Protein 1W7J (pdb70)

CATH classification: 1.10.238.10 (+1 more: 1.10.238.10)

GO terms:
  GO:0005515 protein binding (F, IPI)
  GO:0060001 minus-end directed microfilament motor activity (F, IDA)
  GO:0000146 microfilament motor activity (F, IDA)
  GO:0031941 filamentous actin (C, IDA)

Secondary structure (DSSP, 8-state):
--GGG--TT-EEEEEETTTEEEEEEESS---TT-SEEEEE-SSSSEEEEEPPTTTT-PPPBPPPGGGTT-SSSTT-S--SHHHHHHHHHIIIIIH---EEEETTEEEEE--SS--S--SHHHHHHHTT--GGGS---HHHHHHHHHHHHHHHT--EEEEEE-STTSSHHHHHHHHHHHHHHHT--SSSS-HHHHHHHHHHHHHHHHEE--SS-TTEE-SEEEEEEEE-TTS-EEEEEEEEE---GGGGT---TT--SBHHHHHHHHTTTSGGGGGG----TTTSHHHHTTS----TT--HHHHHHHHHHHHHHTT--HHHHHHHHHHHHHHHHHHT---EEEETTEEEPPTT-HHHHHHHHHHT--HHHHHHHHSEEEEE-SS-EEEEE--HHHHHHHHHHHHHHHHHHHHHHHHHHHHHHH--SSPPSEEEEEEE-------SS--HHHHHHHHHHHHHHHHHHHHHHHHHHHHHHHTT--GGG------HHHHHHHHSTTSHHHHHHHHHTSTT--HHHHHHHHHHHHTTT-TTEE--TT-SSEEEEE-SS-EEEEE-TTHHHHHH----HHHHHHHHT-SS-SHHHHTT---HHHHHHHHHHHHHHHHHTSEEEEEEEE---TT--TT---HHHHHHHHHHTTHHHHHHHHHHS--EEEEHHHHHHHHGGGS-GGG--S-HHHHHHHHHHHH---GGGEEE-SSEEEE-TTHHHHHHHHHHHHHHHHHHHHHHHHHHHHHHHHHHHHH-/-HHHHHHHH--SSSSEEESTTHHHHHHHTT----HHHHHHHTT---HHHHTT-EEEHHHHHHHHHHH----HHHHHTT-TTSSSEEEHHHHHHHHHHSSSPPPHHHHHHHHTT---TTSEEEHHHHHHHT-

Sequence (883 aa):
AASELYTKYARVWIPDPEEVWKSAELLKDYKPGDKVLQLRLEEGKDLEYCLDPKTKELPPLRNPDILVGENDLTALSYLHEPAVLHNLKVRFIDSKLIYTYCGIVLVAINPYEQLPIYGEDIINAYSGQNMGDMDPHIFAVAEEAYKQMARDERNQSIIVSGESGAGKTVSAKYAMRYFATVSGSASEANVEEKVLASNPIMESIGNAKTTRNDNSSRFGKYIEIGFDKRYRIIGANMRTYLLEKSRVVFQAEEERNYHIFYQLCASAALPEFKTLRLGNANYFHYTKQGGSPVIDGIDDAKEMVNTRQACTLLGISDSYQMGIFRILAGILHLGNVEFASRDSDSCAIPPKHDPLTIFCDLMGVDYEEMAHWLCHRKLATATETYIKPISKLHAINARDALAKHIYANLFNWIVDHVNKALHSTVKQHSFIGVLDIYGFETFEINSFEQFCINYANEKLQQQFNMHVFKLEQEEYMKEQIPWTLIDFYDNQPCINLIEAKMGVLDLLDEECKMPKGSDDTWAQKLYNTHLNKCALFEKPRLSNKAFIIKHFADKVEYQCEGFLEKNKDTVYEEQIKVLKSSKKFKLLPELFQKTVGHQFRNSLHLLMETLNATTPHYVRCIKPNDFKFPFTFDEKRAVQQLRACGVLETIRISAAGFPSRWTYQEFFSRYRVLMKQKDVLSDRKQTCKNVLEKLILDKDKYQFGKTKIFFRAGQVAYLEKIRADKLRAACIRIQKTIRGWLMRKKYMRMRREFKEAFELFDRVGDGKILYSQCGDVMRALGQNPTNAEVLKVLGNPKSDELKSRRVDFETFLPMLQAVAKDYLEGFRVFDKEGNGKVMGAELRHVLTTLGEKMTEEEVETVLAGHEDSNGCINYEAFLKHIL

B-factor: mean 29.84, std 13.7, range [8.13, 72.84]

Foldseek 3Di:
DDLQQQAFQFKFWDQDVFQRTFIWTFNGRDDPPDQWTWIQGPPPGIDTGGQDPPPGDDGFTDFPPVQAQDQENQPTQGFADVRVLRNCLCNCQVPVHQWHDYPQAIEGEDQLDDDPQQDPVNLVVLAPDALVVDRGDLSVLLNVQLVCCVVVVFFEEAEEAFAWLQCLVVSLLSSLVSLCNRQHDPDPLRLSLLQNLVVLQQQQQAFWCDLQDRRTGQKKKKKKFFAAPVRHTQFIAMDIGRRPLLLQQDDAAPIFRRLNLQLLLLCCPPPLNVLLNHHHQCVFNSGPRRVHSDDVPDDSPVSNVSNVVSCVSLPQDPLNVSLLSLLSSLLRLLRVFAWAFPDQFWIFGDPPDPSLVSSCVSLQFDSVLLRVPLFKAWDDDPPGIDIGGGGRVVSNVLSSLVSSLLSVLSSVVVSVSSRVSRDGPDDGSYIYMYIRAHFQDADPAAAPSNVLRLLLLLLVLQLVQVLVLVVQLVVCVQFVHDSVLADTDDSVLLNCLDDNCLHLLNLLLVLLVDPPRDLQVSLVSNCVRPPVNRPQKDDDPPDSQWIWGQGQQGIHIHGSPCHSVQQASDHRPSSLVRSLVNDPSPVRVVSPPHTPSVVSVVVSVVVSVVNSSHHYRYYQGAHQDSNSDRSHHGNVRRSSSCSRNCNNVVSVRCQQGFSDKAFLVRQCVQQVLVDDPVLDDPPSLSSSVVSVCVVDVDPVAWDRTPGIITGHRPPVVVSVVVSVVSVVVVVVVVVVVVVVVVVVVVVVVVVD/DLQVQQVVQPPPPPQWHALLCLVVSLVVVPADDDPVLSCVLSVVDDPVRNPPDIDHPVVSVVVSVVRPPPVVVVVCVQVPVSPQKHALVVVLVCCQPPDPHDDSVVSCVLCPPQADPVRIGRVVVSVVVVD

Structure (mmCIF, N/CA/C/O backbone):
data_1W7J
#
_entry.id   1W7J
#
_cell.length_a   169.684
_cell.length_b   95.988
_cell.length_c   84.306
_cell.angle_alpha   90.00
_cell.angle_beta   96.11
_cell.angle_gamma   90.00
#
_symmetry.space_group_name_H-M   'C 1 2 1'
#
loop_
_entity.id
_entity.type
_entity.pdbx_description
1 polymer 'MYOSIN VA'
2 polymer 'MYOSIN LIGHT CHAIN 1'
3 non-polymer 'MAGNESIUM ION'
4 non-polymer "ADENOSINE-5'-DIPHOSPHATE"
5 non-polymer 'BERYLLIUM TRIFLUORIDE ION'
6 water water
#
loop_
_atom_site.group_PDB
_atom_site.id
_atom_site.type_symbol
_atom_site.label_atom_id
_atom_site.label_alt_id
_atom_site.label_comp_id
_atom_site.label_asym_id
_atom_site.label_entity_id
_atom_site.label_seq_id
_atom_site.pdbx_PDB_ins_code
_atom_site.Cartn_x
_atom_site.Cartn_y
_atom_site.Cartn_z
_atom_site.occupancy
_atom_site.B_iso_or_equiv
_atom_site.auth_seq_id
_atom_site.auth_comp_id
_atom_site.auth_asym_id
_atom_site.auth_atom_id
_atom_site.pdbx_PDB_model_num
ATOM 1 N N . ALA A 1 2 ? -9.758 -21.656 24.744 1.00 37.09 2 ALA A N 1
ATOM 2 C CA . ALA A 1 2 ? -9.400 -22.996 25.332 1.00 37.50 2 ALA A CA 1
ATOM 3 C C . ALA A 1 2 ? -10.444 -24.045 24.926 1.00 37.27 2 ALA A C 1
ATOM 4 O O . ALA A 1 2 ? -11.505 -24.134 25.549 1.00 37.62 2 ALA A O 1
ATOM 6 N N . ALA A 1 3 ? -10.137 -24.819 23.882 1.00 36.73 3 ALA A N 1
ATOM 7 C CA . ALA A 1 3 ? -11.103 -25.717 23.234 1.00 36.31 3 ALA A CA 1
ATOM 8 C C . ALA A 1 3 ? -10.799 -27.193 23.527 1.00 35.90 3 ALA A C 1
ATOM 9 O O . ALA A 1 3 ? -9.933 -27.792 22.885 1.00 35.46 3 ALA A O 1
ATOM 11 N N . SER A 1 4 ? -11.534 -27.758 24.487 1.00 35.33 4 SER A N 1
ATOM 12 C CA . SER A 1 4 ? -11.335 -29.127 24.982 1.00 35.19 4 SER A CA 1
ATOM 13 C C . SER A 1 4 ? -11.413 -30.223 23.920 1.00 34.73 4 SER A C 1
ATOM 14 O O . SER A 1 4 ? -10.845 -31.292 24.097 1.00 35.01 4 SER A O 1
ATOM 17 N N . GLU A 1 5 ? -12.120 -29.948 22.829 1.00 34.31 5 GLU A N 1
ATOM 18 C CA . GLU A 1 5 ? -12.327 -30.899 21.739 1.00 33.97 5 GLU A CA 1
ATOM 19 C C . GLU A 1 5 ? -11.023 -31.255 21.000 1.00 33.31 5 GLU A C 1
ATOM 20 O O . GLU A 1 5 ? -10.938 -32.290 20.343 1.00 32.65 5 GLU A O 1
ATOM 26 N N . LEU A 1 6 ? -10.011 -30.395 21.111 1.00 32.33 6 LEU A N 1
ATOM 27 C CA . LEU A 1 6 ? -8.712 -30.637 20.485 1.00 32.02 6 LEU A CA 1
ATOM 28 C C . LEU A 1 6 ? -7.847 -31.623 21.268 1.00 31.84 6 LEU A C 1
ATOM 29 O O . LEU A 1 6 ? -6.837 -32.101 20.759 1.00 31.82 6 LEU A O 1
ATOM 34 N N . TYR A 1 7 ? -8.227 -31.898 22.509 1.00 32.12 7 TYR A N 1
ATOM 35 C CA . TYR A 1 7 ? -7.446 -32.760 23.388 1.00 32.45 7 TYR A CA 1
ATOM 36 C C . TYR A 1 7 ? -7.911 -34.202 23.228 1.00 33.17 7 TYR A C 1
ATOM 37 O O . TYR A 1 7 ? -8.539 -34.780 24.111 1.00 32.72 7 TYR A O 1
ATOM 46 N N . THR A 1 8 ? -7.586 -34.755 22.069 1.00 34.20 8 THR A N 1
ATOM 47 C CA . THR A 1 8 ? -7.903 -36.131 21.726 1.00 35.11 8 THR A CA 1
ATOM 48 C C . THR A 1 8 ? -6.646 -36.974 21.841 1.00 35.79 8 THR A C 1
ATOM 49 O O . THR A 1 8 ? -5.549 -36.447 22.041 1.00 35.66 8 THR A O 1
ATOM 53 N N . LYS A 1 9 ? -6.819 -38.285 21.702 1.00 36.24 9 LYS A N 1
ATOM 54 C CA . LYS A 1 9 ? -5.730 -39.241 21.782 1.00 36.70 9 LYS A CA 1
ATOM 55 C C . LYS A 1 9 ? -4.696 -38.910 20.712 1.00 36.25 9 LYS A C 1
ATOM 56 O O . LYS A 1 9 ? -5.054 -38.556 19.600 1.00 36.29 9 LYS A O 1
ATOM 62 N N . TYR A 1 10 ? -3.419 -39.021 21.070 1.00 36.28 10 TYR A N 1
ATOM 63 C CA . TYR A 1 10 ? -2.280 -38.661 20.207 1.00 36.38 10 TYR A CA 1
ATOM 64 C C . TYR A 1 10 ? -1.938 -37.157 20.167 1.00 35.46 10 TYR A C 1
ATOM 65 O O . TYR A 1 10 ? -0.896 -36.782 19.617 1.00 35.33 10 TYR A O 1
ATOM 74 N N . ALA A 1 11 ? -2.797 -36.306 20.725 1.00 34.21 11 ALA A N 1
ATOM 75 C CA . ALA A 1 11 ? -2.535 -34.863 20.749 1.00 33.58 11 ALA A CA 1
ATOM 76 C C . ALA A 1 11 ? -1.352 -34.543 21.666 1.00 32.91 11 ALA A C 1
ATOM 77 O O . ALA A 1 11 ? -1.326 -34.961 22.815 1.00 32.70 11 ALA A O 1
ATOM 79 N N . ARG A 1 12 ? -0.392 -33.785 21.149 1.00 32.39 12 ARG A N 1
ATOM 80 C CA . ARG A 1 12 ? 0.784 -33.389 21.917 1.00 32.06 12 ARG A CA 1
ATOM 81 C C . ARG A 1 12 ? 0.543 -32.080 22.674 1.00 31.52 12 ARG A C 1
ATOM 82 O O . ARG A 1 12 ? 0.000 -31.112 22.106 1.00 31.14 12 ARG A O 1
ATOM 90 N N . VAL A 1 13 ? 0.926 -32.076 23.952 1.00 30.64 13 VAL A N 1
ATOM 91 C CA . VAL A 1 13 ? 0.882 -30.898 24.816 1.00 30.55 13 VAL A CA 1
ATOM 92 C C . VAL A 1 13 ? 2.262 -30.587 25.423 1.00 30.29 13 VAL A C 1
ATOM 93 O O . VAL A 1 13 ? 3.215 -31.374 25.290 1.00 30.39 13 VAL A O 1
ATOM 97 N N . TRP A 1 14 ? 2.340 -29.431 26.082 1.00 29.67 14 TRP A N 1
ATOM 98 C CA . TRP A 1 14 ? 3.480 -29.006 26.882 1.00 29.03 14 TRP A CA 1
ATOM 99 C C . TRP A 1 14 ? 3.029 -28.979 28.337 1.00 29.24 14 TRP A C 1
ATOM 100 O O . TRP A 1 14 ? 1.981 -28.415 28.653 1.00 29.16 14 TRP A O 1
ATOM 111 N N . ILE A 1 15 ? 3.813 -29.579 29.223 1.00 29.40 15 ILE A N 1
ATOM 112 C CA . ILE A 1 15 ? 3.557 -29.510 30.658 1.00 30.02 15 ILE A CA 1
ATOM 113 C C . ILE A 1 15 ? 4.809 -29.011 31.394 1.00 30.86 15 ILE A C 1
ATOM 114 O O . ILE A 1 15 ? 5.902 -29.072 30.850 1.00 30.91 15 ILE A O 1
ATOM 119 N N . PRO A 1 16 ? 4.662 -28.502 32.613 1.00 32.17 16 PRO A N 1
ATOM 120 C CA . PRO A 1 16 ? 5.815 -27.984 33.369 1.00 32.93 16 PRO A CA 1
ATOM 121 C C . PRO A 1 16 ? 6.967 -28.976 33.597 1.00 34.01 16 PRO A C 1
ATOM 122 O O . PRO A 1 16 ? 6.754 -30.190 33.678 1.00 34.08 16 PRO A O 1
ATOM 126 N N . ASP A 1 17 ? 8.182 -28.433 33.672 1.00 34.65 17 ASP A N 1
ATOM 127 C CA . ASP A 1 17 ? 9.409 -29.204 33.896 1.00 35.35 17 ASP A CA 1
ATOM 128 C C . ASP A 1 17 ? 10.457 -28.270 34.520 1.00 35.64 17 ASP A C 1
ATOM 129 O O . ASP A 1 17 ? 10.730 -27.217 33.961 1.00 35.52 17 ASP A O 1
ATOM 134 N N . PRO A 1 18 ? 11.013 -28.616 35.682 1.00 36.00 18 PRO A N 1
ATOM 135 C CA . PRO A 1 18 ? 11.995 -27.735 36.338 1.00 36.01 18 PRO A CA 1
ATOM 136 C C . PRO A 1 18 ? 13.211 -27.345 35.479 1.00 35.79 18 PRO A C 1
ATOM 137 O O . PRO A 1 18 ? 13.579 -26.172 35.465 1.00 36.18 18 PRO A O 1
ATOM 141 N N . GLU A 1 19 ? 13.806 -28.300 34.772 1.00 35.34 19 GLU A N 1
ATOM 142 C CA . GLU A 1 19 ? 15.098 -28.088 34.111 1.00 35.04 19 GLU A CA 1
ATOM 143 C C . GLU A 1 19 ? 15.000 -27.364 32.767 1.00 34.30 19 GLU A C 1
ATOM 144 O O . GLU A 1 19 ? 15.876 -26.566 32.428 1.00 34.32 19 GLU A O 1
ATOM 150 N N . GLU A 1 20 ? 13.939 -27.619 32.008 1.00 33.33 20 GLU A N 1
ATOM 151 C CA . GLU A 1 20 ? 13.780 -26.992 30.694 1.00 32.75 20 GLU A CA 1
ATOM 152 C C . GLU A 1 20 ? 12.510 -26.133 30.567 1.00 31.56 20 GLU A C 1
ATOM 153 O O . GLU A 1 20 ? 12.126 -25.753 29.460 1.00 31.16 20 GLU A O 1
ATOM 159 N N . VAL A 1 21 ? 11.918 -25.788 31.712 1.00 30.40 21 VAL A N 1
ATOM 160 C CA . VAL A 1 21 ? 10.670 -25.010 31.821 1.00 29.85 21 VAL A CA 1
ATOM 161 C C . VAL A 1 21 ? 9.418 -25.765 31.347 1.00 29.73 21 VAL A C 1
ATOM 162 O O . VAL A 1 21 ? 8.417 -25.817 32.072 1.00 29.69 21 VAL A O 1
ATOM 166 N N . TRP A 1 22 ? 9.458 -26.299 30.129 1.00 29.45 22 TRP A N 1
ATOM 167 C CA . TRP A 1 22 ? 8.384 -27.135 29.601 1.00 29.32 22 TRP A CA 1
ATOM 168 C C . TRP A 1 22 ? 8.969 -28.406 29.008 1.00 29.81 22 TRP A C 1
ATOM 169 O O . TRP A 1 22 ? 10.112 -28.418 28.553 1.00 29.28 22 TRP A O 1
ATOM 180 N N . LYS A 1 23 ? 8.174 -29.472 29.023 1.00 30.12 23 LYS A N 1
ATOM 181 C CA . LYS A 1 23 ? 8.531 -30.723 28.370 1.00 30.82 23 LYS A CA 1
ATOM 182 C C . LYS A 1 23 ? 7.320 -31.275 27.618 1.00 31.32 23 LYS A C 1
ATOM 183 O O . LYS A 1 23 ? 6.174 -31.011 27.983 1.00 30.94 23 LYS A O 1
ATOM 189 N N . SER A 1 24 ? 7.584 -32.029 26.561 1.00 32.23 24 SER A N 1
ATOM 190 C CA . SER A 1 24 ? 6.528 -32.525 25.689 1.00 33.56 24 SER A CA 1
ATOM 191 C C . SER A 1 24 ? 5.862 -33.760 26.292 1.00 34.47 24 SER A C 1
ATOM 192 O O . SER A 1 24 ? 6.508 -34.567 26.955 1.00 34.55 24 SER A O 1
ATOM 195 N N . ALA A 1 25 ? 4.559 -33.881 26.063 1.00 35.62 25 ALA A N 1
ATOM 196 C CA . ALA A 1 25 ? 3.778 -35.043 26.479 1.00 36.20 25 ALA A CA 1
ATOM 197 C C . ALA A 1 25 ? 2.703 -35.324 25.438 1.00 37.30 25 ALA A C 1
ATOM 198 O O . ALA A 1 25 ? 2.345 -34.447 24.652 1.00 37.02 25 ALA A O 1
ATOM 200 N N . GLU A 1 26 ? 2.188 -36.549 25.432 1.00 38.15 26 GLU A N 1
ATOM 201 C CA . GLU A 1 26 ? 1.232 -36.978 24.414 1.00 39.21 26 GLU A CA 1
ATOM 202 C C . GLU A 1 26 ? 0.055 -37.658 25.101 1.00 39.32 26 GLU A C 1
ATOM 203 O O . GLU A 1 26 ? 0.251 -38.462 25.998 1.00 38.86 26 GLU A O 1
ATOM 209 N N . LEU A 1 27 ? -1.165 -37.318 24.695 1.00 39.54 27 LEU A N 1
ATOM 210 C CA . LEU A 1 27 ? -2.359 -37.921 25.282 1.00 40.04 27 LEU A CA 1
ATOM 211 C C . LEU A 1 27 ? -2.484 -39.381 24.828 1.00 40.66 27 LEU A C 1
ATOM 212 O O . LEU A 1 27 ? -2.335 -39.680 23.651 1.00 40.29 27 LEU A O 1
ATOM 217 N N . LEU A 1 28 ? -2.732 -40.275 25.778 1.00 41.98 28 LEU A N 1
ATOM 218 C CA . LEU A 1 28 ? -2.990 -41.689 25.494 1.00 43.10 28 LEU A CA 1
ATOM 219 C C . LEU A 1 28 ? -4.494 -41.979 25.487 1.00 44.16 28 LEU A C 1
ATOM 220 O O . LEU A 1 28 ? -4.911 -43.120 25.273 1.00 44.69 28 LEU A O 1
ATOM 225 N N . LYS A 1 29 ? -5.300 -40.947 25.730 1.00 45.14 29 LYS A N 1
ATOM 226 C CA . LYS A 1 29 ? -6.756 -41.077 25.751 1.00 45.87 29 LYS A CA 1
ATOM 227 C C . LYS A 1 29 ? -7.452 -39.717 25.573 1.00 46.09 29 LYS A C 1
ATOM 228 O O . LYS A 1 29 ? -6.901 -38.671 25.934 1.00 46.04 29 LYS A O 1
ATOM 234 N N . ASP A 1 30 ? -8.666 -39.746 25.027 1.00 46.34 30 ASP A N 1
ATOM 235 C CA . ASP A 1 30 ? -9.477 -38.541 24.860 1.00 46.52 30 ASP A CA 1
ATOM 236 C C . ASP A 1 30 ? -9.755 -37.893 26.207 1.00 46.56 30 ASP A C 1
ATOM 237 O O . ASP A 1 30 ? -10.037 -38.580 27.196 1.00 46.43 30 ASP A O 1
ATOM 242 N N . TYR A 1 31 ? -9.668 -36.568 26.242 1.00 46.42 31 TYR A N 1
ATOM 243 C CA . TYR A 1 31 ? -10.200 -35.806 27.354 1.00 46.59 31 TYR A CA 1
ATOM 244 C C . TYR A 1 31 ? -11.718 -35.752 27.196 1.00 47.17 31 TYR A C 1
ATOM 245 O O . TYR A 1 31 ? -12.224 -35.351 26.151 1.00 46.59 31 TYR A O 1
ATOM 254 N N . LYS A 1 32 ? -12.428 -36.170 28.238 1.00 48.27 32 LYS A N 1
ATOM 255 C CA . LYS A 1 32 ? -13.880 -36.035 28.313 1.00 49.13 32 LYS A CA 1
ATOM 256 C C . LYS A 1 32 ? -14.164 -34.901 29.290 1.00 49.51 32 LYS A C 1
ATOM 257 O O . LYS A 1 32 ? -13.517 -34.824 30.326 1.00 49.61 32 LYS A O 1
ATOM 263 N N . PRO A 1 33 ? -15.102 -34.010 28.969 1.00 50.31 33 PRO A N 1
ATOM 264 C CA . PRO A 1 33 ? -15.426 -32.884 29.860 1.00 50.86 33 PRO A CA 1
ATOM 265 C C . PRO A 1 33 ? -15.683 -33.313 31.309 1.00 51.37 33 PRO A C 1
ATOM 266 O O . PRO A 1 33 ? -16.375 -34.305 31.538 1.00 51.64 33 PRO A O 1
ATOM 270 N N . GLY A 1 34 ? -15.117 -32.576 32.262 1.00 51.92 34 GLY A N 1
ATOM 271 C CA . GLY A 1 34 ? -15.232 -32.901 33.675 1.00 52.20 34 GLY A CA 1
ATOM 272 C C . GLY A 1 34 ? -14.177 -33.869 34.194 1.00 52.43 34 GLY A C 1
ATOM 273 O O . GLY A 1 34 ? -14.192 -34.215 35.377 1.00 52.51 34 GLY A O 1
ATOM 274 N N . ASP A 1 35 ? -13.264 -34.309 33.327 1.00 52.78 35 ASP A N 1
ATOM 275 C CA . ASP A 1 35 ? -12.187 -35.219 33.736 1.00 52.86 35 ASP A CA 1
ATOM 276 C C . ASP A 1 35 ? -11.258 -34.476 34.683 1.00 52.80 35 ASP A C 1
ATOM 277 O O . ASP A 1 35 ? -10.956 -33.301 34.463 1.00 53.16 35 ASP A O 1
ATOM 282 N N . LYS A 1 36 ? -10.803 -35.163 35.728 1.00 52.68 36 LYS A N 1
ATOM 283 C CA . LYS A 1 36 ? -9.943 -34.553 36.745 1.00 52.46 36 LYS A CA 1
ATOM 284 C C . LYS A 1 36 ? -8.454 -34.649 36.387 1.00 52.16 36 LYS A C 1
ATOM 285 O O . LYS A 1 36 ? -7.639 -33.892 36.920 1.00 52.14 36 LYS A O 1
ATOM 287 N N . VAL A 1 37 ? -8.108 -35.584 35.499 1.00 51.67 37 VAL A N 1
ATOM 288 C CA . VAL A 1 37 ? -6.727 -35.778 35.046 1.00 51.25 37 VAL A CA 1
ATOM 289 C C . VAL A 1 37 ? -6.629 -35.984 33.529 1.00 50.84 37 VAL A C 1
ATOM 290 O O . VAL A 1 37 ? -7.643 -36.071 32.836 1.00 50.88 37 VAL A O 1
ATOM 294 N N . LEU A 1 38 ? -5.393 -36.044 33.034 1.00 50.31 38 LEU A N 1
ATOM 295 C CA . LEU A 1 38 ? -5.089 -36.444 31.663 1.00 49.94 38 LEU A CA 1
ATOM 296 C C . LEU A 1 38 ? -4.133 -37.625 31.701 1.00 49.85 38 LEU A C 1
ATOM 297 O O . LEU A 1 38 ? -3.285 -37.707 32.584 1.00 49.96 38 LEU A O 1
ATOM 302 N N . GLN A 1 39 ? -4.260 -38.522 30.728 1.00 49.77 39 GLN A N 1
ATOM 303 C CA . GLN A 1 39 ? -3.379 -39.679 30.602 1.00 49.86 39 GLN A CA 1
ATOM 304 C C . GLN A 1 39 ? -2.297 -39.364 29.579 1.00 49.73 39 GLN A C 1
ATOM 305 O O . GLN A 1 39 ? -2.595 -39.223 28.398 1.00 49.52 39 GLN A O 1
ATOM 311 N N . LEU A 1 40 ? -1.046 -39.270 30.031 1.00 49.78 40 LEU A N 1
ATOM 312 C CA . LEU A 1 40 ? 0.058 -38.777 29.200 1.00 49.85 40 LEU A CA 1
ATOM 313 C C . LEU A 1 40 ? 1.267 -39.718 29.127 1.00 50.22 40 LEU A C 1
ATOM 314 O O . LEU A 1 40 ? 1.641 -40.341 30.117 1.00 50.15 40 LEU A O 1
ATOM 319 N N . ARG A 1 41 ? 1.874 -39.798 27.945 1.00 50.59 41 ARG A N 1
ATOM 320 C CA . ARG A 1 41 ? 3.166 -40.449 27.758 1.00 51.19 41 ARG A CA 1
ATOM 321 C C . ARG A 1 41 ? 4.243 -39.372 27.582 1.00 51.65 41 ARG A C 1
ATOM 322 O O . ARG A 1 41 ? 4.075 -38.436 26.799 1.00 51.20 41 ARG A O 1
ATOM 326 N N . LEU A 1 42 ? 5.339 -39.507 28.320 1.00 52.33 42 LEU A N 1
ATOM 327 C CA . LEU A 1 42 ? 6.469 -38.588 28.228 1.00 53.00 42 LEU A CA 1
ATOM 328 C C . LEU A 1 42 ? 7.513 -39.145 27.266 1.00 53.74 42 LEU A C 1
ATOM 329 O O . LEU A 1 42 ? 7.285 -40.171 26.625 1.00 53.86 42 LEU A O 1
ATOM 334 N N . GLU A 1 43 ? 8.647 -38.456 27.155 1.00 54.67 43 GLU A N 1
ATOM 335 C CA . GLU A 1 43 ? 9.806 -38.987 26.438 1.00 55.60 43 GLU A CA 1
ATOM 336 C C . GLU A 1 43 ? 10.464 -40.081 27.278 1.00 56.36 43 GLU A C 1
ATOM 337 O O . GLU A 1 43 ? 10.694 -41.187 26.794 1.00 56.48 43 GLU A O 1
ATOM 339 N N . GLU A 1 44 ? 10.756 -39.753 28.537 1.00 57.43 44 GLU A N 1
ATOM 340 C CA . GLU A 1 44 ? 11.344 -40.694 29.492 1.00 58.25 44 GLU A CA 1
ATOM 341 C C . GLU A 1 44 ? 10.444 -40.864 30.722 1.00 58.90 44 GLU A C 1
ATOM 342 O O . GLU A 1 44 ? 9.815 -39.904 31.185 1.00 59.11 44 GLU A O 1
ATOM 344 N N . GLY A 1 45 ? 10.400 -42.090 31.246 1.00 59.47 45 GLY A N 1
ATOM 345 C CA . GLY A 1 45 ? 9.570 -42.429 32.391 1.00 59.78 45 GLY A CA 1
ATOM 346 C C . GLY A 1 45 ? 8.174 -42.895 32.009 1.00 60.11 45 GLY A C 1
ATOM 347 O O . GLY A 1 45 ? 7.248 -42.791 32.816 1.00 60.39 45 GLY A O 1
ATOM 348 N N . LYS A 1 46 ? 8.031 -43.409 30.785 1.00 60.38 46 LYS A N 1
ATOM 349 C CA . LYS A 1 46 ? 6.759 -43.929 30.259 1.00 60.53 46 LYS A CA 1
ATOM 350 C C . LYS A 1 46 ? 5.540 -43.025 30.528 1.00 60.67 46 LYS A C 1
ATOM 351 O O . LYS A 1 46 ? 5.454 -41.927 29.975 1.00 60.69 46 LYS A O 1
ATOM 353 N N . ASP A 1 47 ? 4.620 -43.479 31.384 1.00 60.55 47 ASP A N 1
ATOM 354 C CA . ASP A 1 47 ? 3.301 -42.858 31.523 1.00 60.44 47 ASP A CA 1
ATOM 355 C C . ASP A 1 47 ? 3.196 -41.959 32.753 1.00 60.28 47 ASP A C 1
ATOM 356 O O . ASP A 1 47 ? 4.105 -41.914 33.585 1.00 60.45 47 ASP A O 1
ATOM 361 N N . LEU A 1 48 ? 2.073 -41.251 32.852 1.00 60.02 48 LEU A N 1
ATOM 362 C CA . LEU A 1 48 ? 1.844 -40.268 33.907 1.00 59.85 48 LEU A CA 1
ATOM 363 C C . LEU A 1 48 ? 0.367 -39.910 34.024 1.00 59.71 48 LEU A C 1
ATOM 364 O O . LEU A 1 48 ? -0.315 -39.740 33.020 1.00 59.64 48 LEU A O 1
ATOM 369 N N . GLU A 1 49 ? -0.113 -39.777 35.257 1.00 59.76 49 GLU A N 1
ATOM 370 C CA . GLU A 1 49 ? -1.435 -39.219 35.525 1.00 59.78 49 GLU A CA 1
ATOM 371 C C . GLU A 1 49 ? -1.241 -37.756 35.938 1.00 59.67 49 GLU A C 1
ATOM 372 O O . GLU A 1 49 ? -0.680 -37.475 36.998 1.00 59.67 49 GLU A O 1
ATOM 378 N N . TYR A 1 50 ? -1.698 -36.836 35.089 1.00 59.52 50 TYR A N 1
ATOM 379 C CA . TYR A 1 50 ? -1.431 -35.403 35.235 1.00 59.34 50 TYR A CA 1
ATOM 380 C C . TYR A 1 50 ? -2.646 -34.681 35.810 1.00 59.45 50 TYR A C 1
ATOM 381 O O . TYR A 1 50 ? -3.696 -34.660 35.187 1.00 59.14 50 TYR A O 1
ATOM 390 N N . CYS A 1 51 ? -2.498 -34.082 36.990 1.00 59.75 51 CYS A N 1
ATOM 391 C CA . CYS A 1 51 ? -3.624 -33.431 37.669 1.00 60.13 51 CYS A CA 1
ATOM 392 C C . CYS A 1 51 ? -3.933 -32.044 37.106 1.00 60.13 51 CYS A C 1
ATOM 393 O O . CYS A 1 51 ? -3.069 -31.170 37.083 1.00 60.23 51 CYS A O 1
ATOM 396 N N . LEU A 1 52 ? -5.176 -31.856 36.669 1.00 60.20 52 LEU A N 1
ATOM 397 C CA . LEU A 1 52 ? -5.678 -30.556 36.227 1.00 60.33 52 LEU A CA 1
ATOM 398 C C . LEU A 1 52 ? -6.291 -29.822 37.417 1.00 60.69 52 LEU A C 1
ATOM 399 O O . LEU A 1 52 ? -7.258 -30.300 38.009 1.00 60.90 52 LEU A O 1
ATOM 404 N N . ASP A 1 53 ? -5.730 -28.669 37.769 1.00 61.08 53 ASP A N 1
ATOM 405 C CA . ASP A 1 53 ? -6.250 -27.872 38.882 1.00 61.37 53 ASP A CA 1
ATOM 406 C C . ASP A 1 53 ? -7.671 -27.379 38.588 1.00 61.62 53 ASP A C 1
ATOM 407 O O . ASP A 1 53 ? -7.880 -26.691 37.586 1.00 61.91 53 ASP A O 1
ATOM 409 N N . PRO A 1 54 ? -8.650 -27.733 39.430 1.00 61.79 54 PRO A N 1
ATOM 410 C CA . PRO A 1 54 ? -9.990 -27.131 39.337 1.00 61.67 54 PRO A CA 1
ATOM 411 C C . PRO A 1 54 ? -10.002 -25.659 39.768 1.00 61.51 54 PRO A C 1
ATOM 412 O O . PRO A 1 54 ? -8.938 -25.112 40.076 1.00 61.66 54 PRO A O 1
ATOM 416 N N . LYS A 1 55 ? -11.189 -25.048 39.801 1.00 61.14 55 LYS A N 1
ATOM 417 C CA . LYS A 1 55 ? -11.348 -23.600 40.018 1.00 60.71 55 LYS A CA 1
ATOM 418 C C . LYS A 1 55 ? -10.778 -22.812 38.821 1.00 60.22 55 LYS A C 1
ATOM 419 O O . LYS A 1 55 ? -11.546 -22.269 38.016 1.00 60.49 55 LYS A O 1
ATOM 421 N N . THR A 1 56 ? -9.449 -22.744 38.711 1.00 59.27 56 THR A N 1
ATOM 422 C CA . THR A 1 56 ? -8.786 -22.319 37.478 1.00 58.38 56 THR A CA 1
ATOM 423 C C . THR A 1 56 ? -8.652 -23.527 36.548 1.00 57.46 56 THR A C 1
ATOM 424 O O . THR A 1 56 ? -7.558 -24.073 36.381 1.00 57.51 56 THR A O 1
ATOM 426 N N . LYS A 1 57 ? -9.771 -23.939 35.952 1.00 56.27 57 LYS A N 1
ATOM 427 C CA . LYS A 1 57 ? -9.805 -25.126 35.093 1.00 55.20 57 LYS A CA 1
ATOM 428 C C . LYS A 1 57 ? -9.181 -24.825 33.729 1.00 53.98 57 LYS A C 1
ATOM 429 O O . LYS A 1 57 ? -9.855 -24.315 32.827 1.00 54.10 57 LYS A O 1
ATOM 431 N N . GLU A 1 58 ? -7.889 -25.132 33.596 1.00 52.19 58 GLU A N 1
ATOM 432 C CA . GLU A 1 58 ? -7.167 -24.940 32.340 1.00 50.56 58 GLU A CA 1
ATOM 433 C C . GLU A 1 58 ? -6.416 -26.205 31.933 1.00 48.31 58 GLU A C 1
ATOM 434 O O . GLU A 1 58 ? -5.824 -26.891 32.767 1.00 48.41 58 GLU A O 1
ATOM 440 N N . LEU A 1 59 ? -6.455 -26.495 30.637 1.00 45.62 59 LEU A N 1
ATOM 441 C CA . LEU A 1 59 ? -5.732 -27.612 30.049 1.00 43.40 59 LEU A CA 1
ATOM 442 C C . LEU A 1 59 ? -4.354 -27.117 29.616 1.00 41.37 59 LEU A C 1
ATOM 443 O O . LEU A 1 59 ? -4.190 -25.933 29.368 1.00 40.87 59 LEU A O 1
ATOM 448 N N . PRO A 1 60 ? -3.366 -28.007 29.521 1.00 39.14 60 PRO A N 1
ATOM 449 C CA . PRO A 1 60 ? -2.006 -27.597 29.140 1.00 37.59 60 PRO A CA 1
ATOM 450 C C . PRO A 1 60 ? -1.922 -27.121 27.689 1.00 35.86 60 PRO A C 1
ATOM 451 O O . PRO A 1 60 ? -2.685 -27.605 26.849 1.00 35.70 60 PRO A O 1
ATOM 455 N N . PRO A 1 61 ? -1.012 -26.196 27.391 1.00 33.59 61 PRO A N 1
ATOM 456 C CA . PRO A 1 61 ? -0.865 -25.672 26.024 1.00 32.08 61 PRO A CA 1
ATOM 457 C C . PRO A 1 61 ? -0.620 -26.762 24.977 1.00 30.63 61 PRO A C 1
ATOM 458 O O . PRO A 1 61 ? 0.158 -27.682 25.224 1.00 30.23 61 PRO A O 1
ATOM 462 N N . LEU A 1 62 ? -1.275 -26.658 23.827 1.00 29.36 62 LEU A N 1
ATOM 463 C CA . LEU A 1 62 ? -1.073 -27.599 22.726 1.00 28.74 62 LEU A CA 1
ATOM 464 C C . LEU A 1 62 ? 0.206 -27.298 21.949 1.00 28.42 62 LEU A C 1
ATOM 465 O O . LEU A 1 62 ? 0.528 -26.130 21.692 1.00 27.42 62 LEU A O 1
ATOM 470 N N . ARG A 1 63 ? 0.911 -28.359 21.564 1.00 27.95 63 ARG A N 1
ATOM 471 C CA . ARG A 1 63 ? 2.114 -28.261 20.734 1.00 28.03 63 ARG A CA 1
ATOM 472 C C . ARG A 1 63 ? 1.759 -27.992 19.289 1.00 27.84 63 ARG A C 1
ATOM 473 O O . ARG A 1 63 ? 0.845 -28.602 18.746 1.00 27.49 63 ARG A O 1
ATOM 481 N N . ASN A 1 64 ? 2.502 -27.092 18.655 1.00 27.67 64 ASN A N 1
ATOM 482 C CA . ASN A 1 64 ? 2.381 -26.899 17.219 1.00 27.82 64 ASN A CA 1
ATOM 483 C C . ASN A 1 64 ? 2.981 -28.090 16.482 1.00 28.44 64 ASN A C 1
ATOM 484 O O . ASN A 1 64 ? 3.939 -28.709 16.973 1.00 28.50 64 ASN A O 1
ATOM 489 N N . PRO A 1 65 ? 2.417 -28.433 15.328 1.00 29.39 65 PRO A N 1
ATOM 490 C CA . PRO A 1 65 ? 3.031 -29.461 14.478 1.00 30.25 65 PRO A CA 1
ATOM 491 C C . PRO A 1 65 ? 4.475 -29.080 14.138 1.00 31.35 65 PRO A C 1
ATOM 492 O O . PRO A 1 65 ? 4.767 -27.898 13.882 1.00 31.68 65 PRO A O 1
ATOM 496 N N . ASP A 1 66 ? 5.361 -30.070 14.185 1.00 32.04 66 ASP A N 1
ATOM 497 C CA . ASP A 1 66 ? 6.791 -29.885 13.926 1.00 32.80 66 ASP A CA 1
ATOM 498 C C . ASP A 1 66 ? 7.059 -29.092 12.654 1.00 32.94 66 ASP A C 1
ATOM 499 O O . ASP A 1 66 ? 7.960 -28.261 12.625 1.00 32.53 66 ASP A O 1
ATOM 504 N N . ILE A 1 67 ? 6.274 -29.357 11.609 1.00 33.26 67 ILE A N 1
ATOM 505 C CA . ILE A 1 67 ? 6.415 -28.670 10.320 1.00 33.62 67 ILE A CA 1
ATOM 506 C C . ILE A 1 67 ? 6.274 -27.140 10.393 1.00 33.10 67 ILE A C 1
ATOM 507 O O . ILE A 1 67 ? 6.853 -26.434 9.566 1.00 33.24 67 ILE A O 1
ATOM 512 N N . LEU A 1 68 ? 5.523 -26.632 11.371 1.00 32.23 68 LEU A N 1
ATOM 513 C CA . LEU A 1 68 ? 5.326 -25.187 11.546 1.00 31.70 68 LEU A CA 1
ATOM 514 C C . LEU A 1 68 ? 6.397 -24.504 12.410 1.00 31.07 68 LEU A C 1
ATOM 515 O O . LEU A 1 68 ? 6.403 -23.273 12.542 1.00 31.26 68 LEU A O 1
ATOM 520 N N . VAL A 1 69 ? 7.282 -25.300 13.001 1.00 29.82 69 VAL A N 1
ATOM 521 C CA . VAL A 1 69 ? 8.259 -24.817 13.967 1.00 29.03 69 VAL A CA 1
ATOM 522 C C . VAL A 1 69 ? 9.546 -24.336 13.298 1.00 28.15 69 VAL A C 1
ATOM 523 O O . VAL A 1 69 ? 10.044 -24.970 12.379 1.00 28.05 69 VAL A O 1
ATOM 527 N N . GLY A 1 70 ? 10.068 -23.206 13.772 1.00 27.37 70 GLY A N 1
ATOM 528 C CA . GLY A 1 70 ? 11.355 -22.686 13.342 1.00 26.71 70 GLY A CA 1
ATOM 529 C C . GLY A 1 70 ? 11.337 -21.692 12.189 1.00 26.09 70 GLY A C 1
ATOM 530 O O . GLY A 1 70 ? 12.383 -21.434 11.601 1.00 25.78 70 GLY A O 1
ATOM 531 N N . GLU A 1 71 ? 10.175 -21.128 11.866 1.00 25.09 71 GLU A N 1
ATOM 532 C CA . GLU A 1 71 ? 10.092 -20.100 10.826 1.00 25.17 71 GLU A CA 1
ATOM 533 C C . GLU A 1 71 ? 10.626 -18.745 11.317 1.00 24.61 71 GLU A C 1
ATOM 534 O O . GLU A 1 71 ? 10.922 -18.566 12.507 1.00 23.41 71 GLU A O 1
ATOM 540 N N . ASN A 1 72 ? 10.774 -17.808 10.380 1.00 23.85 72 ASN A N 1
ATOM 541 C CA . ASN A 1 72 ? 11.391 -16.508 10.634 1.00 23.59 72 ASN A CA 1
ATOM 542 C C . ASN A 1 72 ? 10.532 -15.587 11.508 1.00 23.66 72 ASN A C 1
ATOM 543 O O . ASN A 1 72 ? 11.036 -14.615 12.080 1.00 21.83 72 ASN A O 1
ATOM 548 N N . ASP A 1 73 ? 9.231 -15.867 11.549 1.00 24.14 73 ASP A N 1
ATOM 549 C CA . ASP A 1 73 ? 8.312 -15.235 12.491 1.00 24.73 73 ASP A CA 1
ATOM 550 C C . ASP A 1 73 ? 7.300 -16.265 12.999 1.00 25.36 73 ASP A C 1
ATOM 551 O O . ASP A 1 73 ? 7.358 -17.436 12.623 1.00 25.47 73 ASP A O 1
ATOM 556 N N . LEU A 1 74 ? 6.408 -15.825 13.878 1.00 26.26 74 LEU A N 1
ATOM 557 C CA . LEU A 1 74 ? 5.421 -16.698 14.517 1.00 27.06 74 LEU A CA 1
ATOM 558 C C . LEU A 1 74 ? 3.998 -16.601 13.919 1.00 27.48 74 LEU A C 1
ATOM 559 O O . LEU A 1 74 ? 3.039 -17.104 14.507 1.00 27.60 74 LEU A O 1
ATOM 564 N N . THR A 1 75 ? 3.860 -15.998 12.744 1.00 27.78 75 THR A N 1
ATOM 565 C CA . THR A 1 75 ? 2.534 -15.695 12.182 1.00 28.36 75 THR A CA 1
ATOM 566 C C . THR A 1 75 ? 1.747 -16.894 11.666 1.00 28.58 75 THR A C 1
ATOM 567 O O . THR A 1 75 ? 0.547 -16.773 11.424 1.00 29.12 75 THR A O 1
ATOM 571 N N . ALA A 1 76 ? 2.406 -18.029 11.465 1.00 28.53 76 ALA A N 1
ATOM 572 C CA . ALA A 1 76 ? 1.736 -19.203 10.908 1.00 28.49 76 ALA A CA 1
ATOM 573 C C . ALA A 1 76 ? 1.585 -20.314 11.942 1.00 28.02 76 ALA A C 1
ATOM 574 O O . ALA A 1 76 ? 1.176 -21.418 11.602 1.00 28.54 76 ALA A O 1
ATOM 576 N N . LEU A 1 77 ? 1.906 -20.035 13.203 1.00 27.46 77 LEU A N 1
ATOM 577 C CA . LEU A 1 77 ? 1.693 -21.024 14.263 1.00 26.87 77 LEU A CA 1
ATOM 578 C C . LEU A 1 77 ? 0.195 -21.268 14.466 1.00 26.62 77 LEU A C 1
ATOM 579 O O . LEU A 1 77 ? -0.614 -20.350 14.318 1.00 26.57 77 LEU A O 1
ATOM 584 N N . SER A 1 78 ? -0.163 -22.514 14.770 1.00 25.80 78 SER A N 1
ATOM 585 C CA . SER A 1 78 ? -1.528 -22.862 15.153 1.00 25.82 78 SER A CA 1
ATOM 586 C C . SER A 1 78 ? -1.846 -22.373 16.559 1.00 25.35 78 SER A C 1
ATOM 587 O O . SER A 1 78 ? -2.975 -21.958 16.834 1.00 25.45 78 SER A O 1
ATOM 590 N N . TYR A 1 79 ? -0.845 -22.435 17.439 1.00 24.83 79 TYR A N 1
ATOM 591 C CA . TYR A 1 79 ? -1.009 -22.160 18.863 1.00 24.62 79 TYR A CA 1
ATOM 592 C C . TYR A 1 79 ? 0.087 -21.203 19.320 1.00 24.47 79 TYR A C 1
ATOM 593 O O . TYR A 1 79 ? 1.278 -21.492 19.151 1.00 24.16 79 TYR A O 1
ATOM 602 N N . LEU A 1 80 ? -0.322 -20.085 19.912 1.00 24.02 80 LEU A N 1
ATOM 603 C CA . LEU A 1 80 ? 0.607 -19.062 20.396 1.00 24.21 80 LEU A CA 1
ATOM 604 C C . LEU A 1 80 ? 0.560 -19.018 21.917 1.00 23.77 80 LEU A C 1
ATOM 605 O O . LEU A 1 80 ? -0.484 -18.728 22.511 1.00 23.74 80 LEU A O 1
ATOM 610 N N . HIS A 1 81 ? 1.695 -19.312 22.540 1.00 22.79 81 HIS A N 1
ATOM 611 C CA . HIS A 1 81 ? 1.827 -19.277 23.991 1.00 22.77 81 HIS A CA 1
ATOM 612 C C . HIS A 1 81 ? 3.313 -19.346 24.357 1.00 22.47 81 HIS A C 1
ATOM 613 O O . HIS A 1 81 ? 4.156 -19.463 23.473 1.00 21.73 81 HIS A O 1
ATOM 620 N N . GLU A 1 82 ? 3.625 -19.282 25.646 1.00 22.63 82 GLU A N 1
ATOM 621 C CA . GLU A 1 82 ? 5.016 -19.235 26.112 1.00 23.24 82 GLU A CA 1
ATOM 622 C C . GLU A 1 82 ? 5.855 -20.414 25.612 1.00 23.59 82 GLU A C 1
ATOM 623 O O . GLU A 1 82 ? 6.936 -20.192 25.079 1.00 23.13 82 GLU A O 1
ATOM 629 N N . PRO A 1 83 ? 5.385 -21.653 25.792 1.00 23.69 83 PRO A N 1
ATOM 630 C CA . PRO A 1 83 ? 6.147 -22.807 25.307 1.00 23.27 83 PRO A CA 1
ATOM 631 C C . PRO A 1 83 ? 6.416 -22.751 23.800 1.00 22.97 83 PRO A C 1
ATOM 632 O O . PRO A 1 83 ? 7.489 -23.150 23.407 1.00 22.60 83 PRO A O 1
ATOM 636 N N . ALA A 1 84 ? 5.478 -22.250 22.993 1.00 22.53 84 ALA A N 1
ATOM 637 C CA . ALA A 1 84 ? 5.674 -22.175 21.550 1.00 22.22 84 ALA A CA 1
ATOM 638 C C . ALA A 1 84 ? 6.793 -21.197 21.188 1.00 21.77 84 ALA A C 1
ATOM 639 O O . ALA A 1 84 ? 7.600 -21.473 20.302 1.00 21.53 84 ALA A O 1
ATOM 641 N N . VAL A 1 85 ? 6.829 -20.060 21.874 1.00 21.32 85 VAL A N 1
ATOM 642 C CA . VAL A 1 85 ? 7.852 -19.034 21.634 1.00 21.15 85 VAL A CA 1
ATOM 643 C C . VAL A 1 85 ? 9.229 -19.546 22.051 1.00 20.85 85 VAL A C 1
ATOM 644 O O . VAL A 1 85 ? 10.192 -19.467 21.283 1.00 19.62 85 VAL A O 1
ATOM 648 N N . LEU A 1 86 ? 9.313 -20.093 23.262 1.00 20.86 86 LEU A N 1
ATOM 649 C CA . LEU A 1 86 ? 10.554 -20.684 23.758 1.00 21.43 86 LEU A CA 1
ATOM 650 C C . LEU A 1 86 ? 11.096 -21.736 22.791 1.00 21.69 86 LEU A C 1
ATOM 651 O O . LEU A 1 86 ? 12.285 -21.755 22.469 1.00 20.64 86 LEU A O 1
ATOM 656 N N . HIS A 1 87 ? 10.205 -22.600 22.318 1.00 21.66 87 HIS A N 1
ATOM 657 C CA . HIS A 1 87 ? 10.593 -23.722 21.473 1.00 22.56 87 HIS A CA 1
ATOM 658 C C . HIS A 1 87 ? 11.049 -23.236 20.098 1.00 22.23 87 HIS A C 1
ATOM 659 O O . HIS A 1 87 ? 12.056 -23.692 19.584 1.00 22.80 87 HIS A O 1
ATOM 666 N N . ASN A 1 88 ? 10.328 -22.288 19.516 1.00 22.18 88 ASN A N 1
ATOM 667 C CA . ASN A 1 88 ? 10.710 -21.744 18.223 1.00 22.52 88 ASN A CA 1
ATOM 668 C C . ASN A 1 88 ? 12.078 -21.039 18.249 1.00 21.83 88 ASN A C 1
ATOM 669 O O . ASN A 1 88 ? 12.896 -21.232 17.347 1.00 21.10 88 ASN A O 1
ATOM 674 N N . LEU A 1 89 ? 12.337 -20.268 19.306 1.00 20.98 89 LEU A N 1
ATOM 675 C CA . LEU A 1 89 ? 13.624 -19.594 19.493 1.00 20.62 89 LEU A CA 1
ATOM 676 C C . LEU A 1 89 ? 14.781 -20.571 19.712 1.00 21.05 89 LEU A C 1
ATOM 677 O O . LEU A 1 89 ? 15.862 -20.405 19.129 1.00 20.85 89 LEU A O 1
ATOM 682 N N . LYS A 1 90 ? 14.541 -21.588 20.536 1.00 21.27 90 LYS A N 1
ATOM 683 C CA . LYS A 1 90 ? 15.555 -22.566 20.887 1.00 21.96 90 LYS A CA 1
ATOM 684 C C . LYS A 1 90 ? 15.963 -23.389 19.667 1.00 22.25 90 LYS A C 1
ATOM 685 O O . LYS A 1 90 ? 17.150 -23.568 19.407 1.00 22.83 90 LYS A O 1
ATOM 691 N N . VAL A 1 91 ? 14.980 -23.886 18.922 1.00 21.85 91 VAL A N 1
ATOM 692 C CA . VAL A 1 91 ? 15.232 -24.672 17.712 1.00 22.33 91 VAL A CA 1
ATOM 693 C C . VAL A 1 91 ? 16.013 -23.870 16.669 1.00 21.76 91 VAL A C 1
ATOM 694 O O . VAL A 1 91 ? 16.963 -24.373 16.078 1.00 21.76 91 VAL A O 1
ATOM 698 N N . ARG A 1 92 ? 15.621 -22.621 16.452 1.00 20.98 92 ARG A N 1
ATOM 699 C CA . ARG A 1 92 ? 16.313 -21.773 15.502 1.00 20.66 92 ARG A CA 1
ATOM 700 C C . ARG A 1 92 ? 17.764 -21.532 15.935 1.00 20.44 92 ARG A C 1
ATOM 701 O O . ARG A 1 92 ? 18.670 -21.575 15.104 1.00 20.00 92 ARG A O 1
ATOM 709 N N . PHE A 1 93 ? 17.973 -21.325 17.234 1.00 20.29 93 PHE A N 1
ATOM 710 C CA . PHE A 1 93 ? 19.287 -20.991 17.779 1.00 20.71 93 PHE A CA 1
ATOM 711 C C . PHE A 1 93 ? 20.231 -22.213 17.800 1.00 22.12 93 PHE A C 1
ATOM 712 O O . PHE A 1 93 ? 21.335 -22.159 17.249 1.00 22.97 93 PHE A O 1
ATOM 720 N N . ILE A 1 94 ? 19.789 -23.305 18.414 1.00 23.48 94 ILE A N 1
ATOM 721 C CA . ILE A 1 94 ? 20.631 -24.494 18.600 1.00 25.34 94 ILE A CA 1
ATOM 722 C C . ILE A 1 94 ? 20.725 -25.353 17.341 1.00 26.42 94 ILE A C 1
ATOM 723 O O . ILE A 1 94 ? 21.823 -25.729 16.925 1.00 26.50 94 ILE A O 1
ATOM 728 N N . ASP A 1 95 ? 19.583 -25.675 16.739 1.00 27.41 95 ASP A N 1
ATOM 729 C CA . ASP A 1 95 ? 19.594 -26.578 15.590 1.00 28.49 95 ASP A CA 1
ATOM 730 C C . ASP A 1 95 ? 20.100 -25.912 14.325 1.00 28.22 95 ASP A C 1
ATOM 731 O O . ASP A 1 95 ? 20.736 -26.571 13.513 1.00 29.03 95 ASP A O 1
ATOM 736 N N . SER A 1 96 ? 19.860 -24.611 14.168 1.00 27.74 96 SER A N 1
ATOM 737 C CA . SER A 1 96 ? 20.156 -23.929 12.907 1.00 27.35 96 SER A CA 1
ATOM 738 C C . SER A 1 96 ? 21.117 -22.741 13.002 1.00 26.44 96 SER A C 1
ATOM 739 O O . SER A 1 96 ? 21.421 -22.112 11.989 1.00 26.30 96 SER A O 1
ATOM 742 N N . LYS A 1 97 ? 21.610 -22.454 14.207 1.00 25.34 97 LYS A N 1
ATOM 743 C CA . LYS A 1 97 ? 22.492 -21.306 14.453 1.00 24.89 97 LYS A CA 1
ATOM 744 C C . LYS A 1 97 ? 21.936 -19.975 13.907 1.00 23.00 97 LYS A C 1
ATOM 745 O O . LYS A 1 97 ? 22.667 -19.151 13.354 1.00 22.08 97 LYS A O 1
ATOM 751 N N . LEU A 1 98 ? 20.628 -19.787 14.070 1.00 21.71 98 LEU A N 1
ATOM 752 C CA . LEU A 1 98 ? 19.943 -18.559 13.686 1.00 20.71 98 LEU A CA 1
ATOM 753 C C . LEU A 1 98 ? 19.658 -17.738 14.959 1.00 20.16 98 LEU A C 1
ATOM 754 O O . LEU A 1 98 ? 18.956 -18.200 15.873 1.00 20.27 98 LEU A O 1
ATOM 759 N N . ILE A 1 99 ? 20.213 -16.535 15.019 1.00 18.88 99 ILE A N 1
ATOM 760 C CA . ILE A 1 99 ? 20.132 -15.724 16.231 1.00 18.27 99 ILE A CA 1
ATOM 761 C C . ILE A 1 99 ? 19.013 -14.673 16.167 1.00 17.52 99 ILE A C 1
ATOM 762 O O . ILE A 1 99 ? 18.630 -14.121 17.205 1.00 16.84 99 ILE A O 1
ATOM 767 N N . TYR A 1 100 ? 18.515 -14.392 14.963 1.00 16.67 100 TYR A N 1
ATOM 768 C CA . TYR A 1 100 ? 17.514 -13.345 14.743 1.00 17.12 100 TYR A CA 1
ATOM 769 C C . TYR A 1 100 ? 16.182 -13.962 14.339 1.00 17.43 100 TYR A C 1
ATOM 770 O O . TYR A 1 100 ? 16.154 -14.832 13.473 1.00 17.28 100 TYR A O 1
ATOM 779 N N . THR A 1 101 ? 15.099 -13.502 14.962 1.00 17.18 101 THR A N 1
ATOM 780 C CA . THR A 1 101 ? 13.728 -13.995 14.723 1.00 17.24 101 THR A CA 1
ATOM 781 C C . THR A 1 101 ? 12.755 -12.855 15.010 1.00 17.56 101 THR A C 1
ATOM 782 O O . THR A 1 101 ? 12.956 -12.103 15.960 1.00 17.12 101 THR A O 1
ATOM 786 N N . TYR A 1 102 ? 11.702 -12.721 14.212 1.00 17.00 102 TYR A N 1
ATOM 787 C CA . TYR A 1 102 ? 10.649 -11.758 14.506 1.00 17.26 102 TYR A CA 1
ATOM 788 C C . TYR A 1 102 ? 9.579 -12.383 15.398 1.00 17.75 102 TYR A C 1
ATOM 789 O O . TYR A 1 102 ? 9.149 -13.514 15.176 1.00 17.24 102 TYR A O 1
ATOM 798 N N . CYS A 1 103 ? 9.178 -11.630 16.410 1.00 18.69 103 CYS A N 1
ATOM 799 C CA . CYS A 1 103 ? 8.116 -12.018 17.333 1.00 19.46 103 CYS A CA 1
ATOM 800 C C . CYS A 1 103 ? 7.169 -10.839 17.393 1.00 19.53 103 CYS A C 1
ATOM 801 O O . CYS A 1 103 ? 7.472 -9.834 18.038 1.00 19.04 103 CYS A O 1
ATOM 806 N N . GLY A 1 104 ? 6.038 -10.935 16.692 1.00 19.45 104 GLY A N 1
ATOM 807 C CA . GLY A 1 104 ? 5.162 -9.790 16.513 1.00 19.83 104 GLY A CA 1
ATOM 808 C C . GLY A 1 104 ? 5.917 -8.642 15.860 1.00 20.09 104 GLY A C 1
ATOM 809 O O . GLY A 1 104 ? 6.564 -8.831 14.826 1.00 20.29 104 GLY A O 1
ATOM 810 N N . ILE A 1 105 ? 5.888 -7.465 16.484 1.00 19.77 105 ILE A N 1
ATOM 811 C CA . ILE A 1 105 ? 6.557 -6.306 15.908 1.00 19.98 105 ILE A CA 1
ATOM 812 C C . ILE A 1 105 ? 8.041 -6.202 16.283 1.00 19.01 105 ILE A C 1
ATOM 813 O O . ILE A 1 105 ? 8.711 -5.305 15.800 1.00 19.30 105 ILE A O 1
ATOM 818 N N . VAL A 1 106 ? 8.540 -7.086 17.153 1.00 18.00 106 VAL A N 1
ATOM 819 C CA . VAL A 1 106 ? 9.923 -6.989 17.643 1.00 17.70 106 VAL A CA 1
ATOM 820 C C . VAL A 1 106 ? 10.871 -7.987 16.967 1.00 16.98 106 VAL A C 1
ATOM 821 O O . VAL A 1 106 ? 10.457 -9.052 16.518 1.00 16.88 106 VAL A O 1
ATOM 825 N N . LEU A 1 107 ? 12.142 -7.596 16.888 1.00 15.67 107 LEU A N 1
ATOM 826 C CA . LEU A 1 107 ? 13.231 -8.478 16.517 1.00 14.90 107 LEU A CA 1
ATOM 827 C C . LEU A 1 107 ? 13.844 -9.026 17.792 1.00 14.72 107 LEU A C 1
ATOM 828 O O . LEU A 1 107 ? 14.258 -8.259 18.647 1.00 13.60 107 LEU A O 1
ATOM 833 N N . VAL A 1 108 ? 13.886 -10.345 17.918 1.00 13.91 108 VAL A N 1
ATOM 834 C CA . VAL A 1 108 ? 14.587 -11.009 19.011 1.00 14.44 108 VAL A CA 1
ATOM 835 C C . VAL A 1 108 ? 15.979 -11.369 18.523 1.00 14.58 108 VAL A C 1
ATOM 836 O O . VAL A 1 108 ? 16.123 -11.911 17.429 1.00 14.75 108 VAL A O 1
ATOM 840 N N . ALA A 1 109 ? 16.992 -11.061 19.327 1.00 14.50 109 ALA A N 1
ATOM 841 C CA . ALA A 1 109 ? 18.396 -11.295 18.973 1.00 14.60 109 ALA A CA 1
ATOM 842 C C . ALA A 1 109 ? 19.075 -12.064 20.102 1.00 14.79 109 ALA A C 1
ATOM 843 O O . ALA A 1 109 ? 19.254 -11.521 21.200 1.00 14.16 109 ALA A O 1
ATOM 845 N N . ILE A 1 110 ? 19.460 -13.313 19.850 1.00 14.77 110 ILE A N 1
ATOM 846 C CA . ILE A 1 110 ? 20.068 -14.151 20.888 1.00 15.46 110 ILE A CA 1
ATOM 847 C C . ILE A 1 110 ? 21.583 -14.231 20.701 1.00 15.45 110 ILE A C 1
ATOM 848 O O . ILE A 1 110 ? 22.058 -14.633 19.645 1.00 16.44 110 ILE A O 1
ATOM 853 N N . ASN A 1 111 ? 22.330 -13.851 21.739 1.00 15.10 111 ASN A N 1
ATOM 854 C CA . ASN A 1 111 ? 23.772 -13.679 21.656 1.00 14.86 111 ASN A CA 1
ATOM 855 C C . ASN A 1 111 ? 24.447 -15.029 21.397 1.00 14.76 111 ASN A C 1
ATOM 856 O O . ASN A 1 111 ? 24.352 -15.911 22.231 1.00 14.45 111 ASN A O 1
ATOM 861 N N . PRO A 1 112 ? 25.119 -15.193 20.255 1.00 14.84 112 PRO A N 1
ATOM 862 C CA . PRO A 1 112 ? 25.785 -16.462 19.942 1.00 15.35 112 PRO A CA 1
ATOM 863 C C . PRO A 1 112 ? 27.142 -16.645 20.639 1.00 16.23 112 PRO A C 1
ATOM 864 O O . PRO A 1 112 ? 27.648 -17.759 20.669 1.00 16.91 112 PRO A O 1
ATOM 868 N N . TYR A 1 113 ? 27.741 -15.563 21.129 1.00 16.87 113 TYR A N 1
ATOM 869 C CA . TYR A 1 113 ? 29.115 -15.565 21.638 1.00 18.08 113 TYR A CA 1
ATOM 870 C C . TYR A 1 113 ? 30.096 -16.231 20.661 1.00 20.23 113 TYR A C 1
ATOM 871 O O . TYR A 1 113 ? 31.043 -16.905 21.077 1.00 19.75 113 TYR A O 1
ATOM 880 N N . GLU A 1 114 ? 29.842 -16.021 19.370 1.00 21.27 114 GLU A N 1
ATOM 881 C CA . GLU A 1 114 ? 30.662 -16.549 18.284 1.00 23.35 114 GLU A CA 1
ATOM 882 C C . GLU A 1 114 ? 30.528 -15.600 17.104 1.00 24.09 114 GLU A C 1
ATOM 883 O O . GLU A 1 114 ? 29.432 -15.114 16.828 1.00 23.59 114 GLU A O 1
ATOM 889 N N . GLN A 1 115 ? 31.625 -15.351 16.397 1.00 25.35 115 GLN A N 1
ATOM 890 C CA . GLN A 1 115 ? 31.602 -14.456 15.249 1.00 26.67 115 GLN A CA 1
ATOM 891 C C . GLN A 1 115 ? 30.885 -15.136 14.075 1.00 26.83 115 GLN A C 1
ATOM 892 O O . GLN A 1 115 ? 31.169 -16.285 13.730 1.00 26.56 115 GLN A O 1
ATOM 898 N N . LEU A 1 116 ? 29.920 -14.434 13.494 1.00 26.93 116 LEU A N 1
ATOM 899 C CA . LEU A 1 116 ? 29.121 -14.965 12.398 1.00 27.27 116 LEU A CA 1
ATOM 900 C C . LEU A 1 116 ? 29.419 -14.128 11.163 1.00 26.99 116 LEU A C 1
ATOM 901 O O . LEU A 1 116 ? 29.676 -12.940 11.284 1.00 27.47 116 LEU A O 1
ATOM 906 N N . PRO A 1 117 ? 29.366 -14.720 9.975 1.00 26.95 117 PRO A N 1
ATOM 907 C CA . PRO A 1 117 ? 29.734 -13.998 8.748 1.00 26.96 117 PRO A CA 1
ATOM 908 C C . PRO A 1 117 ? 28.548 -13.279 8.081 1.00 26.28 117 PRO A C 1
ATOM 909 O O . PRO A 1 117 ? 28.386 -13.408 6.869 1.00 27.12 117 PRO A O 1
ATOM 913 N N . ILE A 1 118 ? 27.756 -12.521 8.849 1.00 24.74 118 ILE A N 1
ATOM 914 C CA . ILE A 1 118 ? 26.524 -11.901 8.343 1.00 23.74 118 ILE A CA 1
ATOM 915 C C . ILE A 1 118 ? 26.477 -10.378 8.461 1.00 22.90 118 ILE A C 1
ATOM 916 O O . ILE A 1 118 ? 25.411 -9.777 8.299 1.00 22.52 118 ILE A O 1
ATOM 921 N N . TYR A 1 119 ? 27.617 -9.748 8.730 1.00 22.58 119 TYR A N 1
ATOM 922 C CA . TYR A 1 119 ? 27.668 -8.302 8.965 1.00 22.31 119 TYR A CA 1
ATOM 923 C C . TYR A 1 119 ? 28.549 -7.496 7.997 1.00 22.82 119 TYR A C 1
ATOM 924 O O . TYR A 1 119 ? 28.751 -6.297 8.191 1.00 22.45 119 TYR A O 1
ATOM 933 N N . GLY A 1 120 ? 29.059 -8.131 6.947 1.00 23.18 120 GLY A N 1
ATOM 934 C CA . GLY A 1 120 ? 29.926 -7.435 6.012 1.00 23.57 120 GLY A CA 1
ATOM 935 C C . GLY A 1 120 ? 29.181 -6.448 5.119 1.00 24.16 120 GLY A C 1
ATOM 936 O O . GLY A 1 120 ? 27.942 -6.426 5.074 1.00 23.31 120 GLY A O 1
ATOM 937 N N . GLU A 1 121 ? 29.940 -5.626 4.397 1.00 24.44 121 GLU A N 1
ATOM 938 C CA . GLU A 1 121 ? 29.372 -4.653 3.468 1.00 24.81 121 GLU A CA 1
ATOM 939 C C . GLU A 1 121 ? 28.467 -5.317 2.440 1.00 24.99 121 GLU A C 1
ATOM 940 O O . GLU A 1 121 ? 27.458 -4.736 2.061 1.00 24.98 121 GLU A O 1
ATOM 942 N N . ASP A 1 122 ? 28.818 -6.518 1.987 1.00 25.07 122 ASP A N 1
ATOM 943 C CA . ASP A 1 122 ? 27.947 -7.264 1.078 1.00 26.10 122 ASP A CA 1
ATOM 944 C C . ASP A 1 122 ? 26.521 -7.491 1.638 1.00 25.54 122 ASP A C 1
ATOM 945 O O . ASP A 1 122 ? 25.541 -7.452 0.894 1.00 25.61 122 ASP A O 1
ATOM 950 N N . ILE A 1 123 ? 26.414 -7.710 2.947 1.00 24.90 123 ILE A N 1
ATOM 951 C CA . ILE A 1 123 ? 25.123 -7.967 3.579 1.00 23.93 123 ILE A CA 1
ATOM 952 C C . ILE A 1 123 ? 24.359 -6.667 3.790 1.00 23.10 123 ILE A C 1
ATOM 953 O O . ILE A 1 123 ? 23.146 -6.631 3.610 1.00 22.61 123 ILE A O 1
ATOM 958 N N . ILE A 1 124 ? 25.060 -5.598 4.158 1.00 22.25 124 ILE A N 1
ATOM 959 C CA . ILE A 1 124 ? 24.459 -4.273 4.213 1.00 22.38 124 ILE A CA 1
ATOM 960 C C . ILE A 1 124 ? 23.811 -3.929 2.847 1.00 22.73 124 ILE A C 1
ATOM 961 O O . ILE A 1 124 ? 22.647 -3.501 2.788 1.00 22.28 124 ILE A O 1
ATOM 966 N N . ASN A 1 125 ? 24.553 -4.127 1.754 1.00 22.58 125 ASN A N 1
ATOM 967 C CA . ASN A 1 125 ? 24.009 -3.876 0.410 1.00 23.13 125 ASN A CA 1
ATOM 968 C C . ASN A 1 125 ? 22.814 -4.774 0.101 1.00 22.76 125 ASN A C 1
ATOM 969 O O . ASN A 1 125 ? 21.845 -4.338 -0.528 1.00 23.44 125 ASN A O 1
ATOM 974 N N . ALA A 1 126 ? 22.858 -6.012 0.576 1.00 22.55 126 ALA A N 1
ATOM 975 C CA . ALA A 1 126 ? 21.769 -6.959 0.352 1.00 22.28 126 ALA A CA 1
ATOM 976 C C . ALA A 1 126 ? 20.445 -6.540 1.020 1.00 21.88 126 ALA A C 1
ATOM 977 O O . ALA A 1 126 ? 19.374 -6.815 0.481 1.00 21.20 126 ALA A O 1
ATOM 979 N N . TYR A 1 127 ? 20.520 -5.893 2.184 1.00 20.72 127 TYR A N 1
ATOM 980 C CA . TYR A 1 127 ? 19.320 -5.455 2.895 1.00 20.31 127 TYR A CA 1
ATOM 981 C C . TYR A 1 127 ? 18.786 -4.108 2.375 1.00 20.77 127 TYR A C 1
ATOM 982 O O . TYR A 1 127 ? 17.591 -3.811 2.499 1.00 20.60 127 TYR A O 1
ATOM 991 N N . SER A 1 128 ? 19.666 -3.317 1.767 1.00 21.11 128 SER A N 1
ATOM 992 C CA . SER A 1 128 ? 19.308 -2.020 1.229 1.00 21.94 128 SER A CA 1
ATOM 993 C C . SER A 1 128 ? 18.305 -2.165 0.074 1.00 22.57 128 SER A C 1
ATOM 994 O O . SER A 1 128 ? 18.552 -2.889 -0.896 1.00 22.72 128 SER A O 1
ATOM 997 N N . GLY A 1 129 ? 17.186 -1.467 0.196 1.00 23.08 129 GLY A N 1
ATOM 998 C CA . GLY A 1 129 ? 16.170 -1.421 -0.844 1.00 23.68 129 GLY A CA 1
ATOM 999 C C . GLY A 1 129 ? 15.321 -2.665 -0.943 1.00 23.91 129 GLY A C 1
ATOM 1000 O O . GLY A 1 129 ? 14.679 -2.883 -1.979 1.00 24.39 129 GLY A O 1
ATOM 1001 N N . GLN A 1 130 ? 15.313 -3.484 0.112 1.00 23.79 130 GLN A N 1
ATOM 1002 C CA . GLN A 1 130 ? 14.478 -4.670 0.177 1.00 23.90 130 GLN A CA 1
ATOM 1003 C C . GLN A 1 130 ? 13.412 -4.540 1.271 1.00 24.73 130 GLN A C 1
ATOM 1004 O O . GLN A 1 130 ? 13.640 -3.898 2.308 1.00 24.75 130 GLN A O 1
ATOM 1010 N N . ASN A 1 131 ? 12.265 -5.183 1.050 1.00 25.09 131 ASN A N 1
ATOM 1011 C CA . ASN A 1 131 ? 11.221 -5.272 2.068 1.00 25.77 131 ASN A CA 1
ATOM 1012 C C . ASN A 1 131 ? 11.624 -6.240 3.169 1.00 25.27 131 ASN A C 1
ATOM 1013 O O . ASN A 1 131 ? 12.149 -7.316 2.904 1.00 25.53 131 ASN A O 1
ATOM 1018 N N . MET A 1 132 ? 11.344 -5.868 4.409 1.00 25.34 132 MET A N 1
ATOM 1019 C CA . MET A 1 132 ? 11.629 -6.721 5.558 1.00 25.30 132 MET A CA 1
ATOM 1020 C C . MET A 1 132 ? 11.071 -8.139 5.367 1.00 24.84 132 MET A C 1
ATOM 1021 O O . MET A 1 132 ? 11.723 -9.114 5.708 1.00 24.12 132 MET A O 1
ATOM 1026 N N . GLY A 1 133 ? 9.875 -8.252 4.801 1.00 25.30 133 GLY A N 1
ATOM 1027 C CA . GLY A 1 133 ? 9.236 -9.546 4.605 1.00 25.70 133 GLY A CA 1
ATOM 1028 C C . GLY A 1 133 ? 9.884 -10.446 3.561 1.00 26.03 133 GLY A C 1
ATOM 1029 O O . GLY A 1 133 ? 9.605 -11.643 3.524 1.00 26.86 133 GLY A O 1
ATOM 1030 N N . ASP A 1 134 ? 10.749 -9.873 2.723 1.00 25.83 134 ASP A N 1
ATOM 1031 C CA . ASP A 1 134 ? 11.486 -10.608 1.683 1.00 25.56 134 ASP A CA 1
ATOM 1032 C C . ASP A 1 134 ? 12.876 -11.056 2.119 1.00 25.06 134 ASP A C 1
ATOM 1033 O O . ASP A 1 134 ? 13.595 -11.695 1.349 1.00 24.57 134 ASP A O 1
ATOM 1038 N N . MET A 1 135 ? 13.261 -10.709 3.346 1.00 24.26 135 MET A N 1
ATOM 1039 C CA . MET A 1 135 ? 14.592 -11.002 3.854 1.00 23.59 135 MET A CA 1
ATOM 1040 C C . MET A 1 135 ? 14.520 -11.796 5.158 1.00 22.61 135 MET A C 1
ATOM 1041 O O . MET A 1 135 ? 13.517 -11.780 5.863 1.00 22.33 135 MET A O 1
ATOM 1046 N N . ASP A 1 136 ? 15.589 -12.507 5.468 1.00 21.74 136 ASP A N 1
ATOM 1047 C CA . ASP A 1 136 ? 15.678 -13.192 6.746 1.00 21.46 136 ASP A CA 1
ATOM 1048 C C . ASP A 1 136 ? 15.780 -12.116 7.831 1.00 19.60 136 ASP A C 1
ATOM 1049 O O . ASP A 1 136 ? 16.248 -11.007 7.562 1.00 18.88 136 ASP A O 1
ATOM 1054 N N . PRO A 1 137 ? 15.323 -12.417 9.042 1.00 18.05 137 PRO A N 1
ATOM 1055 C CA . PRO A 1 137 ? 15.448 -11.457 10.142 1.00 16.92 137 PRO A CA 1
ATOM 1056 C C . PRO A 1 137 ? 16.901 -11.059 10.359 1.00 16.71 137 PRO A C 1
ATOM 1057 O O . PRO A 1 137 ? 17.797 -11.903 10.291 1.00 16.82 137 PRO A O 1
ATOM 1061 N N . HIS A 1 138 ? 17.126 -9.782 10.635 1.00 16.53 138 HIS A N 1
ATOM 1062 C CA . HIS A 1 138 ? 18.478 -9.258 10.833 1.00 16.40 138 HIS A CA 1
ATOM 1063 C C . HIS A 1 138 ? 18.373 -7.877 11.437 1.00 16.35 138 HIS A C 1
ATOM 1064 O O . HIS A 1 138 ? 17.385 -7.178 11.218 1.00 14.96 138 HIS A O 1
ATOM 1071 N N . ILE A 1 139 ? 19.374 -7.486 12.224 1.00 16.46 139 ILE A N 1
ATOM 1072 C CA . ILE A 1 139 ? 19.424 -6.121 12.722 1.00 16.58 139 ILE A CA 1
ATOM 1073 C C . ILE A 1 139 ? 19.429 -5.098 11.577 1.00 16.40 139 ILE A C 1
ATOM 1074 O O . ILE A 1 139 ? 18.846 -4.018 11.717 1.00 16.11 139 ILE A O 1
ATOM 1079 N N . PHE A 1 140 ? 20.064 -5.429 10.447 1.00 16.66 140 PHE A N 1
ATOM 1080 C CA . PHE A 1 140 ? 20.068 -4.543 9.288 1.00 16.29 140 PHE A CA 1
ATOM 1081 C C . PHE A 1 140 ? 18.663 -4.319 8.741 1.00 16.27 140 PHE A C 1
ATOM 1082 O O . PHE A 1 140 ? 18.382 -3.263 8.209 1.00 17.25 140 PHE A O 1
ATOM 1090 N N . ALA A 1 141 ? 17.790 -5.309 8.841 1.00 16.34 141 ALA A N 1
ATOM 1091 C CA . ALA A 1 141 ? 16.408 -5.148 8.362 1.00 16.43 141 ALA A CA 1
ATOM 1092 C C . ALA A 1 141 ? 15.601 -4.136 9.183 1.00 16.65 141 ALA A C 1
ATOM 1093 O O . ALA A 1 141 ? 14.755 -3.422 8.656 1.00 16.69 141 ALA A O 1
ATOM 1095 N N . VAL A 1 142 ? 15.864 -4.087 10.486 1.00 16.68 142 VAL A N 1
ATOM 1096 C CA . VAL A 1 142 ? 15.221 -3.118 11.363 1.00 16.40 142 VAL A CA 1
ATOM 1097 C C . VAL A 1 142 ? 15.701 -1.710 11.048 1.00 16.35 142 VAL A C 1
ATOM 1098 O O . VAL A 1 142 ? 14.901 -0.777 10.975 1.00 16.52 142 VAL A O 1
ATOM 1102 N N . ALA A 1 143 ? 17.011 -1.559 10.864 1.00 16.37 143 ALA A N 1
ATOM 1103 C CA . ALA A 1 143 ? 17.600 -0.281 10.515 1.00 16.52 143 ALA A CA 1
ATOM 1104 C C . ALA A 1 143 ? 17.058 0.221 9.154 1.00 17.06 143 ALA A C 1
ATOM 1105 O O . ALA A 1 143 ? 16.706 1.397 9.008 1.00 17.01 143 ALA A O 1
ATOM 1107 N N . GLU A 1 144 ? 16.970 -0.686 8.184 1.00 17.73 144 GLU A N 1
ATOM 1108 C CA . GLU A 1 144 ? 16.452 -0.355 6.850 1.00 18.06 144 GLU A CA 1
ATOM 1109 C C . GLU A 1 144 ? 14.979 0.064 6.920 1.00 18.57 144 GLU A C 1
ATOM 1110 O O . GLU A 1 144 ? 14.571 1.014 6.249 1.00 17.88 144 GLU A O 1
ATOM 1116 N N . GLU A 1 145 ? 14.183 -0.616 7.746 1.00 18.90 145 GLU A N 1
ATOM 1117 C CA . GLU A 1 145 ? 12.765 -0.276 7.853 1.00 19.57 145 GLU A CA 1
ATOM 1118 C C . GLU A 1 145 ? 12.578 1.079 8.533 1.00 18.97 145 GLU A C 1
ATOM 1119 O O . GLU A 1 145 ? 11.713 1.835 8.122 1.00 19.16 145 GLU A O 1
ATOM 1125 N N . ALA A 1 146 ? 13.377 1.394 9.551 1.00 18.52 146 ALA A N 1
ATOM 1126 C CA . ALA A 1 146 ? 13.337 2.718 10.165 1.00 18.94 146 ALA A CA 1
ATOM 1127 C C . ALA A 1 146 ? 13.764 3.811 9.161 1.00 19.30 146 ALA A C 1
ATOM 1128 O O . ALA A 1 146 ? 13.169 4.879 9.125 1.00 19.38 146 ALA A O 1
ATOM 1130 N N . TYR A 1 147 ? 14.784 3.538 8.358 1.00 19.83 147 TYR A N 1
ATOM 1131 C CA . TYR A 1 147 ? 15.274 4.515 7.387 1.00 20.82 147 TYR A CA 1
ATOM 1132 C C . TYR A 1 147 ? 14.177 4.832 6.356 1.00 20.99 147 TYR A C 1
ATOM 1133 O O . TYR A 1 147 ? 13.897 5.986 6.096 1.00 20.91 147 TYR A O 1
ATOM 1142 N N . LYS A 1 148 ? 13.534 3.794 5.832 1.00 21.51 148 LYS A N 1
ATOM 1143 C CA . LYS A 1 148 ? 12.444 3.944 4.870 1.00 22.28 148 LYS A CA 1
ATOM 1144 C C . LYS A 1 148 ? 11.178 4.563 5.467 1.00 22.72 148 LYS A C 1
ATOM 1145 O O . LYS A 1 148 ? 10.544 5.418 4.830 1.00 21.81 148 LYS A O 1
ATOM 1151 N N . GLN A 1 149 ? 10.810 4.154 6.684 1.00 22.49 149 GLN A N 1
ATOM 1152 C CA . GLN A 1 149 ? 9.630 4.720 7.338 1.00 23.22 149 GLN A CA 1
ATOM 1153 C C . GLN A 1 149 ? 9.797 6.216 7.603 1.00 23.49 149 GLN A C 1
ATOM 1154 O O . GLN A 1 149 ? 8.827 6.967 7.553 1.00 22.86 149 GLN A O 1
ATOM 1160 N N . MET A 1 150 ? 11.029 6.648 7.860 1.00 24.03 150 MET A N 1
ATOM 1161 C CA . MET A 1 150 ? 11.330 8.055 8.115 1.00 24.69 150 MET A CA 1
ATOM 1162 C C . MET A 1 150 ? 10.847 8.938 6.949 1.00 25.82 150 MET A C 1
ATOM 1163 O O . MET A 1 150 ? 10.159 9.942 7.153 1.00 25.63 150 MET A O 1
ATOM 1168 N N . ALA A 1 151 ? 11.209 8.542 5.735 1.00 27.18 151 ALA A N 1
ATOM 1169 C CA . ALA A 1 151 ? 10.807 9.250 4.522 1.00 27.97 151 ALA A CA 1
ATOM 1170 C C . ALA A 1 151 ? 9.326 9.043 4.179 1.00 28.42 151 ALA A C 1
ATOM 1171 O O . ALA A 1 151 ? 8.649 9.991 3.797 1.00 28.90 151 ALA A O 1
ATOM 1173 N N . ARG A 1 152 ? 8.811 7.827 4.366 1.00 28.89 152 ARG A N 1
ATOM 1174 C CA . ARG A 1 152 ? 7.464 7.473 3.914 1.00 29.48 152 ARG A CA 1
ATOM 1175 C C . ARG A 1 152 ? 6.360 8.076 4.794 1.00 29.32 152 ARG A C 1
ATOM 1176 O O . ARG A 1 152 ? 5.327 8.524 4.280 1.00 29.12 152 ARG A O 1
ATOM 1184 N N . ASP A 1 153 ? 6.581 8.080 6.109 1.00 28.29 153 ASP A N 1
ATOM 1185 C CA . ASP A 1 153 ? 5.646 8.676 7.066 1.00 27.91 153 ASP A CA 1
ATOM 1186 C C . ASP A 1 153 ? 5.991 10.132 7.356 1.00 27.22 153 ASP A C 1
ATOM 1187 O O . ASP A 1 153 ? 5.221 10.808 8.015 1.00 27.48 153 ASP A O 1
ATOM 1192 N N . GLU A 1 154 ? 7.144 10.611 6.883 1.00 26.53 154 GLU A N 1
ATOM 1193 C CA . GLU A 1 154 ? 7.635 11.955 7.212 1.00 26.55 154 GLU A CA 1
ATOM 1194 C C . GLU A 1 154 ? 7.641 12.163 8.739 1.00 25.72 154 GLU A C 1
ATOM 1195 O O . GLU A 1 154 ? 7.170 13.174 9.256 1.00 24.81 154 GLU A O 1
ATOM 1201 N N . ARG A 1 155 ? 8.175 11.166 9.443 1.00 24.26 155 ARG A N 1
ATOM 1202 C CA . ARG A 1 155 ? 8.278 11.201 10.889 1.00 23.53 155 ARG A CA 1
ATOM 1203 C C . ARG A 1 155 ? 9.644 10.690 11.333 1.00 21.52 155 ARG A C 1
ATOM 1204 O O . ARG A 1 155 ? 10.264 9.875 10.679 1.00 20.16 155 ARG A O 1
ATOM 1212 N N . ASN A 1 156 ? 10.087 11.177 12.475 1.00 19.84 156 ASN A N 1
ATOM 1213 C CA . ASN A 1 156 ? 11.324 10.706 13.061 1.00 18.84 156 ASN A CA 1
ATOM 1214 C C . ASN A 1 156 ? 11.096 9.334 13.687 1.00 17.88 156 ASN A C 1
ATOM 1215 O O . ASN A 1 156 ? 9.966 8.986 14.031 1.00 16.84 156 ASN A O 1
ATOM 1220 N N . GLN A 1 157 ? 12.172 8.560 13.775 1.00 17.31 157 GLN A N 1
ATOM 1221 C CA . GLN A 1 157 ? 12.133 7.183 14.252 1.00 17.10 157 GLN A CA 1
ATOM 1222 C C . GLN A 1 157 ? 13.114 6.960 15.404 1.00 16.88 157 GLN A C 1
ATOM 1223 O O . GLN A 1 157 ? 14.062 7.720 15.586 1.00 16.62 157 GLN A O 1
ATOM 1229 N N . SER A 1 158 ? 12.887 5.900 16.174 1.00 16.16 158 SER A N 1
ATOM 1230 C CA . SER A 1 158 ? 13.839 5.476 17.181 1.00 15.94 158 SER A CA 1
ATOM 1231 C C . SER A 1 158 ? 14.011 3.948 17.136 1.00 15.91 158 SER A C 1
ATOM 1232 O O . SER A 1 158 ? 13.083 3.221 16.787 1.00 15.01 158 SER A O 1
ATOM 1235 N N . ILE A 1 159 ? 15.221 3.489 17.443 1.00 15.22 159 ILE A N 1
ATOM 1236 C CA . ILE A 1 159 ? 15.530 2.080 17.589 1.00 15.83 159 ILE A CA 1
ATOM 1237 C C . ILE A 1 159 ? 15.875 1.892 19.071 1.00 15.74 159 ILE A C 1
ATOM 1238 O O . ILE A 1 159 ? 16.832 2.488 19.602 1.00 15.40 159 ILE A O 1
ATOM 1243 N N . ILE A 1 160 ? 15.064 1.095 19.738 1.00 15.57 160 ILE A N 1
ATOM 1244 C CA . ILE A 1 160 ? 15.231 0.851 21.155 1.00 15.95 160 ILE A CA 1
ATOM 1245 C C . ILE A 1 160 ? 15.697 -0.585 21.311 1.00 15.91 160 ILE A C 1
ATOM 1246 O O . ILE A 1 160 ? 15.023 -1.513 20.912 1.00 15.11 160 ILE A O 1
ATOM 1251 N N . VAL A 1 161 ? 16.883 -0.740 21.875 1.00 16.77 161 VAL A N 1
ATOM 1252 C CA . VAL A 1 161 ? 17.514 -2.027 22.046 1.00 17.63 161 VAL A CA 1
ATOM 1253 C C . VAL A 1 161 ? 17.577 -2.323 23.541 1.00 17.89 161 VAL A C 1
ATOM 1254 O O . VAL A 1 161 ? 18.097 -1.521 24.314 1.00 20.13 161 VAL A O 1
ATOM 1261 N N . SER A 1 162 ? 17.036 -3.460 23.945 1.00 16.83 162 SER A N 1
ATOM 1262 C CA . SER A 1 162 ? 16.943 -3.812 25.356 1.00 16.69 162 SER A CA 1
ATOM 1263 C C . SER A 1 162 ? 17.583 -5.179 25.648 1.00 16.12 162 SER A C 1
ATOM 1264 O O . SER A 1 162 ? 17.904 -5.937 24.734 1.00 15.00 162 SER A O 1
ATOM 1267 N N . GLY A 1 163 ? 17.769 -5.470 26.935 1.00 15.76 163 GLY A N 1
ATOM 1268 C CA . GLY A 1 163 ? 18.341 -6.725 27.373 1.00 15.17 163 GLY A CA 1
ATOM 1269 C C . GLY A 1 163 ? 19.220 -6.595 28.604 1.00 14.65 163 GLY A C 1
ATOM 1270 O O . GLY A 1 163 ? 19.664 -5.502 28.961 1.00 12.92 163 GLY A O 1
ATOM 1271 N N . GLU A 1 164 ? 19.468 -7.734 29.249 1.00 14.19 164 GLU A N 1
ATOM 1272 C CA . GLU A 1 164 ? 20.435 -7.840 30.340 1.00 14.62 164 GLU A CA 1
ATOM 1273 C C . GLU A 1 164 ? 21.824 -7.480 29.907 1.00 14.12 164 GLU A C 1
ATOM 1274 O O . GLU A 1 164 ? 22.148 -7.482 28.709 1.00 13.07 164 GLU A O 1
ATOM 1280 N N . SER A 1 165 ? 22.674 -7.248 30.900 1.00 14.20 165 SER A N 1
ATOM 1281 C CA . SER A 1 165 ? 24.107 -7.074 30.655 1.00 13.97 165 SER A CA 1
ATOM 1282 C C . SER A 1 165 ? 24.677 -8.318 29.979 1.00 14.41 165 SER A C 1
ATOM 1283 O O . SER A 1 165 ? 24.436 -9.437 30.426 1.00 14.55 165 SER A O 1
ATOM 1286 N N . GLY A 1 166 ? 25.413 -8.119 28.885 1.00 13.91 166 GLY A N 1
ATOM 1287 C CA . GLY A 1 166 ? 25.942 -9.210 28.084 1.00 13.83 166 GLY A CA 1
ATOM 1288 C C . GLY A 1 166 ? 25.014 -9.745 26.995 1.00 13.53 166 GLY A C 1
ATOM 1289 O O . GLY A 1 166 ? 25.415 -10.614 26.238 1.00 14.05 166 GLY A O 1
ATOM 1290 N N . ALA A 1 167 ? 23.801 -9.209 26.886 1.00 12.63 167 ALA A N 1
ATOM 1291 C CA . ALA A 1 167 ? 22.810 -9.721 25.935 1.00 12.41 167 ALA A CA 1
ATOM 1292 C C . ALA A 1 167 ? 23.087 -9.368 24.483 1.00 12.69 167 ALA A C 1
ATOM 1293 O O . ALA A 1 167 ? 22.658 -10.094 23.596 1.00 13.28 167 ALA A O 1
ATOM 1295 N N . GLY A 1 168 ? 23.802 -8.273 24.238 1.00 12.73 168 GLY A N 1
ATOM 1296 C CA . GLY A 1 168 ? 24.070 -7.816 22.880 1.00 13.17 168 GLY A CA 1
ATOM 1297 C C . GLY A 1 168 ? 23.521 -6.455 22.473 1.00 13.50 168 GLY A C 1
ATOM 1298 O O . GLY A 1 168 ? 23.477 -6.159 21.277 1.00 13.83 168 GLY A O 1
ATOM 1299 N N . LYS A 1 169 ? 23.118 -5.618 23.436 1.00 13.35 169 LYS A N 1
ATOM 1300 C CA . LYS A 1 169 ? 22.581 -4.296 23.132 1.00 12.71 169 LYS A CA 1
ATOM 1301 C C . LYS A 1 169 ? 23.532 -3.402 22.348 1.00 12.63 169 LYS A C 1
ATOM 1302 O O . LYS A 1 169 ? 23.140 -2.800 21.362 1.00 12.48 169 LYS A O 1
ATOM 1308 N N . THR A 1 170 ? 24.769 -3.307 22.820 1.00 12.68 170 THR A N 1
ATOM 1309 C CA . THR A 1 170 ? 25.739 -2.387 22.273 1.00 13.11 170 THR A CA 1
ATOM 1310 C C . THR A 1 170 ? 26.228 -2.892 20.917 1.00 13.84 170 THR A C 1
ATOM 1311 O O . THR A 1 170 ? 26.410 -2.105 19.998 1.00 13.14 170 THR A O 1
ATOM 1315 N N . VAL A 1 171 ? 26.393 -4.204 20.788 1.00 14.03 171 VAL A N 1
ATOM 1316 C CA . VAL A 1 171 ? 26.710 -4.793 19.495 1.00 14.78 171 VAL A CA 1
ATOM 1317 C C . VAL A 1 171 ? 25.586 -4.470 18.495 1.00 14.97 171 VAL A C 1
ATOM 1318 O O . VAL A 1 171 ? 25.876 -4.050 17.377 1.00 15.00 171 VAL A O 1
ATOM 1322 N N . SER A 1 172 ? 24.319 -4.653 18.902 1.00 15.30 172 SER A N 1
ATOM 1323 C CA . SER A 1 172 ? 23.173 -4.392 18.018 1.00 15.62 172 SER A CA 1
ATOM 1324 C C . SER A 1 172 ? 23.072 -2.918 17.615 1.00 15.80 172 SER A C 1
ATOM 1325 O O . SER A 1 172 ? 22.795 -2.603 16.451 1.00 16.20 172 SER A O 1
ATOM 1328 N N . ALA A 1 173 ? 23.295 -2.025 18.573 1.00 15.59 173 ALA A N 1
ATOM 1329 C CA . ALA A 1 173 ? 23.202 -0.602 18.333 1.00 16.55 173 ALA A CA 1
ATOM 1330 C C . ALA A 1 173 ? 24.303 -0.157 17.382 1.00 17.12 173 ALA A C 1
ATOM 1331 O O . ALA A 1 173 ? 24.058 0.685 16.520 1.00 17.24 173 ALA A O 1
ATOM 1333 N N . LYS A 1 174 ? 25.496 -0.738 17.517 1.00 17.60 174 LYS A N 1
ATOM 1334 C CA . LYS A 1 174 ? 26.604 -0.374 16.644 1.00 18.62 174 LYS A CA 1
ATOM 1335 C C . LYS A 1 174 ? 26.391 -0.882 15.222 1.00 18.71 174 LYS A C 1
ATOM 1336 O O . LYS A 1 174 ? 26.769 -0.190 14.267 1.00 18.55 174 LYS A O 1
ATOM 1342 N N . TYR A 1 175 ? 25.790 -2.060 15.067 1.00 18.52 175 TYR A N 1
ATOM 1343 C CA . TYR A 1 175 ? 25.462 -2.548 13.722 1.00 19.09 175 TYR A CA 1
ATOM 1344 C C . TYR A 1 175 ? 24.380 -1.701 13.055 1.00 19.62 175 TYR A C 1
ATOM 1345 O O . TYR A 1 175 ? 24.436 -1.455 11.840 1.00 18.89 175 TYR A O 1
ATOM 1354 N N . ALA A 1 176 ? 23.415 -1.222 13.832 1.00 20.33 176 ALA A N 1
ATOM 1355 C CA . ALA A 1 176 ? 22.419 -0.302 13.297 1.00 21.39 176 ALA A CA 1
ATOM 1356 C C . ALA A 1 176 ? 23.068 0.995 12.802 1.00 22.94 176 ALA A C 1
ATOM 1357 O O . ALA A 1 176 ? 22.761 1.459 11.699 1.00 22.03 176 ALA A O 1
ATOM 1359 N N . MET A 1 177 ? 23.974 1.566 13.604 1.00 23.76 177 MET A N 1
ATOM 1360 C CA . MET A 1 177 ? 24.650 2.804 13.223 1.00 25.33 177 MET A CA 1
ATOM 1361 C C . MET A 1 177 ? 25.503 2.583 11.970 1.00 25.09 177 MET A C 1
ATOM 1362 O O . MET A 1 177 ? 25.507 3.417 11.070 1.00 24.37 177 MET A O 1
ATOM 1367 N N . ARG A 1 178 ? 26.201 1.451 11.926 1.00 25.19 178 ARG A N 1
ATOM 1368 C CA . ARG A 1 178 ? 27.046 1.088 10.804 1.00 26.03 178 ARG A CA 1
ATOM 1369 C C . ARG A 1 178 ? 26.222 0.985 9.524 1.00 25.76 178 ARG A C 1
ATOM 1370 O O . ARG A 1 178 ? 26.675 1.390 8.443 1.00 24.76 178 ARG A O 1
ATOM 1378 N N . TYR A 1 179 ? 25.012 0.452 9.660 1.00 24.85 179 TYR A N 1
ATOM 1379 C CA . TYR A 1 179 ? 24.106 0.328 8.536 1.00 25.10 179 TYR A CA 1
ATOM 1380 C C . TYR A 1 179 ? 23.730 1.705 7.996 1.00 25.68 179 TYR A C 1
ATOM 1381 O O . TYR A 1 179 ? 23.820 1.929 6.789 1.00 25.98 179 TYR A O 1
ATOM 1390 N N . PHE A 1 180 ? 23.304 2.613 8.875 1.00 25.82 180 PHE A N 1
ATOM 1391 C CA . PHE A 1 180 ? 22.942 3.961 8.463 1.00 26.92 180 PHE A CA 1
ATOM 1392 C C . PHE A 1 180 ? 24.103 4.698 7.794 1.00 28.42 180 PHE A C 1
ATOM 1393 O O . PHE A 1 180 ? 23.886 5.458 6.841 1.00 28.92 180 PHE A O 1
ATOM 1401 N N . ALA A 1 181 ? 25.316 4.485 8.302 1.00 29.42 181 ALA A N 1
ATOM 1402 C CA . ALA A 1 181 ? 26.512 5.161 7.801 1.00 30.75 181 ALA A CA 1
ATOM 1403 C C . ALA A 1 181 ? 26.862 4.745 6.375 1.00 31.77 181 ALA A C 1
ATOM 1404 O O . ALA A 1 181 ? 27.434 5.525 5.607 1.00 32.43 181 ALA A O 1
ATOM 1406 N N . THR A 1 182 ? 26.537 3.506 6.039 1.00 32.75 182 THR A N 1
ATOM 1407 C CA . THR A 1 182 ? 26.842 2.954 4.734 1.00 33.58 182 THR A CA 1
ATOM 1408 C C . THR A 1 182 ? 25.788 3.351 3.691 1.00 34.57 182 THR A C 1
ATOM 1409 O O . THR A 1 182 ? 26.149 3.859 2.636 1.00 34.47 182 THR A O 1
ATOM 1413 N N . VAL A 1 183 ? 24.501 3.154 3.988 1.00 35.24 183 VAL A N 1
ATOM 1414 C CA . VAL A 1 183 ? 23.448 3.313 2.973 1.00 36.33 183 VAL A CA 1
ATOM 1415 C C . VAL A 1 183 ? 22.995 4.755 2.744 1.00 38.10 183 VAL A C 1
ATOM 1416 O O . VAL A 1 183 ? 22.327 5.037 1.750 1.00 37.62 183 VAL A O 1
ATOM 1420 N N . SER A 1 184 ? 23.343 5.655 3.657 1.00 40.32 184 SER A N 1
ATOM 1421 C CA . SER A 1 184 ? 22.953 7.055 3.540 1.00 42.82 184 SER A CA 1
ATOM 1422 C C . SER A 1 184 ? 24.146 7.991 3.735 1.00 45.03 184 SER A C 1
ATOM 1423 O O . SER A 1 184 ? 24.026 9.034 4.379 1.00 45.70 184 SER A O 1
ATOM 1426 N N . GLY A 1 185 ? 25.286 7.626 3.151 1.00 47.48 185 GLY A N 1
ATOM 1427 C CA . GLY A 1 185 ? 26.533 8.339 3.372 1.00 49.02 185 GLY A CA 1
ATOM 1428 C C . GLY A 1 185 ? 26.709 9.644 2.613 1.00 50.60 185 GLY A C 1
ATOM 1429 O O . GLY A 1 185 ? 25.779 10.156 1.974 1.00 50.97 185 GLY A O 1
ATOM 1430 N N . SER A 1 186 ? 27.939 10.157 2.703 1.00 52.26 186 SER A N 1
ATOM 1431 C CA . SER A 1 186 ? 28.398 11.432 2.124 1.00 53.24 186 SER A CA 1
ATOM 1432 C C . SER A 1 186 ? 27.349 12.511 1.807 1.00 53.79 186 SER A C 1
ATOM 1433 O O . SER A 1 186 ? 26.853 12.600 0.682 1.00 54.44 186 SER A O 1
ATOM 1436 N N . ALA A 1 187 ? 27.048 13.340 2.803 1.00 54.31 187 ALA A N 1
ATOM 1437 C CA . ALA A 1 187 ? 26.349 14.612 2.585 1.00 54.51 187 ALA A CA 1
ATOM 1438 C C . ALA A 1 187 ? 27.333 15.684 2.095 1.00 54.68 187 ALA A C 1
ATOM 1439 O O . ALA A 1 187 ? 26.924 16.749 1.629 1.00 54.72 187 ALA A O 1
ATOM 1441 N N . SER A 1 188 ? 28.628 15.391 2.225 1.00 54.85 188 SER A N 1
ATOM 1442 C CA . SER A 1 188 ? 29.701 16.297 1.817 1.00 54.83 188 SER A CA 1
ATOM 1443 C C . SER A 1 188 ? 31.055 15.562 1.830 1.00 54.59 188 SER A C 1
ATOM 1444 O O . SER A 1 188 ? 31.104 14.335 1.961 1.00 54.58 188 SER A O 1
ATOM 1447 N N . GLU A 1 189 ? 32.153 16.307 1.684 1.00 54.15 189 GLU A N 1
ATOM 1448 C CA . GLU A 1 189 ? 33.497 15.744 1.853 1.00 53.63 189 GLU A CA 1
ATOM 1449 C C . GLU A 1 189 ? 33.957 15.796 3.315 1.00 52.38 189 GLU A C 1
ATOM 1450 O O . GLU A 1 189 ? 35.103 15.454 3.620 1.00 52.56 189 GLU A O 1
ATOM 1456 N N . ALA A 1 190 ? 33.063 16.200 4.217 1.00 50.85 190 ALA A N 1
ATOM 1457 C CA . ALA A 1 190 ? 33.395 16.349 5.635 1.00 49.51 190 ALA A CA 1
ATOM 1458 C C . ALA A 1 190 ? 33.560 15.018 6.384 1.00 48.01 190 ALA A C 1
ATOM 1459 O O . ALA A 1 190 ? 33.814 15.027 7.591 1.00 48.36 190 ALA A O 1
ATOM 1461 N N . ASN A 1 191 ? 33.416 13.888 5.686 1.00 45.91 191 ASN A N 1
ATOM 1462 C CA . ASN A 1 191 ? 33.617 12.569 6.288 1.00 44.44 191 ASN A CA 1
ATOM 1463 C C . ASN A 1 191 ? 32.764 12.389 7.550 1.00 42.75 191 ASN A C 1
ATOM 1464 O O . ASN A 1 191 ? 33.254 11.940 8.585 1.00 41.92 191 ASN A O 1
ATOM 1466 N N . VAL A 1 192 ? 31.493 12.758 7.442 1.00 41.19 192 VAL A N 1
ATOM 1467 C CA . VAL A 1 192 ? 30.582 12.801 8.584 1.00 40.26 192 VAL A CA 1
ATOM 1468 C C . VAL A 1 192 ? 30.447 11.432 9.251 1.00 39.06 192 VAL A C 1
ATOM 1469 O O . VAL A 1 192 ? 30.489 11.332 10.465 1.00 38.21 192 VAL A O 1
ATOM 1473 N N . GLU A 1 193 ? 30.323 10.392 8.436 1.00 38.14 193 GLU A N 1
ATOM 1474 C CA . GLU A 1 193 ? 30.015 9.047 8.914 1.00 37.62 193 GLU A CA 1
ATOM 1475 C C . GLU A 1 193 ? 31.177 8.462 9.698 1.00 36.50 193 GLU A C 1
ATOM 1476 O O . GLU A 1 193 ? 30.961 7.831 10.724 1.00 36.04 193 GLU A O 1
ATOM 1482 N N . GLU A 1 194 ? 32.397 8.669 9.202 1.00 35.14 194 GLU A N 1
ATOM 1483 C CA . GLU A 1 194 ? 33.622 8.262 9.902 1.00 34.48 194 GLU A CA 1
ATOM 1484 C C . GLU A 1 194 ? 33.692 8.909 11.296 1.00 32.91 194 GLU A C 1
ATOM 1485 O O . GLU A 1 194 ? 34.130 8.275 12.257 1.00 32.06 194 GLU A O 1
ATOM 1491 N N . LYS A 1 195 ? 33.262 10.165 11.392 1.00 31.28 195 LYS A N 1
ATOM 1492 C CA . LYS A 1 195 ? 33.279 10.883 12.665 1.00 30.50 195 LYS A CA 1
ATOM 1493 C C . LYS A 1 195 ? 32.219 10.340 13.629 1.00 29.52 195 LYS A C 1
ATOM 1494 O O . LYS A 1 195 ? 32.502 10.151 14.805 1.00 29.01 195 LYS A O 1
ATOM 1500 N N . VAL A 1 196 ? 31.014 10.070 13.132 1.00 28.50 196 VAL A N 1
ATOM 1501 C CA . VAL A 1 196 ? 29.956 9.522 13.977 1.00 28.10 196 VAL A CA 1
ATOM 1502 C C . VAL A 1 196 ? 30.402 8.178 14.551 1.00 27.81 196 VAL A C 1
ATOM 1503 O O . VAL A 1 196 ? 30.226 7.915 15.739 1.00 27.41 196 VAL A O 1
ATOM 1507 N N . LEU A 1 197 ? 30.985 7.343 13.694 1.00 27.72 197 LEU A N 1
ATOM 1508 C CA . LEU A 1 197 ? 31.493 6.026 14.081 1.00 28.05 197 LEU A CA 1
ATOM 1509 C C . LEU A 1 197 ? 32.661 6.094 15.066 1.00 27.59 197 LEU A C 1
ATOM 1510 O O . LEU A 1 197 ? 32.799 5.225 15.941 1.00 27.47 197 LEU A O 1
ATOM 1515 N N . ALA A 1 198 ? 33.483 7.134 14.943 1.00 26.71 198 ALA A N 1
ATOM 1516 C CA . ALA A 1 198 ? 34.633 7.306 15.832 1.00 25.97 198 ALA A CA 1
ATOM 1517 C C . ALA A 1 198 ? 34.226 7.678 17.261 1.00 25.00 198 ALA A C 1
ATOM 1518 O O . ALA A 1 198 ? 35.035 7.547 18.189 1.00 24.73 198 ALA A O 1
ATOM 1520 N N . SER A 1 199 ? 32.994 8.142 17.451 1.00 24.32 199 SER A N 1
ATOM 1521 C CA . SER A 1 199 ? 32.502 8.374 18.814 1.00 24.36 199 SER A CA 1
ATOM 1522 C C . SER A 1 199 ? 32.452 7.075 19.626 1.00 24.20 199 SER A C 1
ATOM 1523 O O . SER A 1 199 ? 32.641 7.112 20.830 1.00 24.62 199 SER A O 1
ATOM 1526 N N . ASN A 1 200 ? 32.239 5.940 18.962 1.00 24.01 200 ASN A N 1
ATOM 1527 C CA . ASN A 1 200 ? 32.169 4.638 19.622 1.00 23.95 200 ASN A CA 1
ATOM 1528 C C . ASN A 1 200 ? 33.399 4.277 20.490 1.00 23.72 200 ASN A C 1
ATOM 1529 O O . ASN A 1 200 ? 33.235 4.047 21.691 1.00 23.55 200 ASN A O 1
ATOM 1534 N N . PRO A 1 201 ? 34.609 4.218 19.927 1.00 22.65 201 PRO A N 1
ATOM 1535 C CA . PRO A 1 201 ? 35.786 3.893 20.745 1.00 22.18 201 PRO A CA 1
ATOM 1536 C C . PRO A 1 201 ? 36.098 4.897 21.866 1.00 21.36 201 PRO A C 1
ATOM 1537 O O . PRO A 1 201 ? 36.616 4.480 22.901 1.00 20.79 201 PRO A O 1
ATOM 1541 N N . ILE A 1 202 ? 35.775 6.170 21.674 1.00 20.55 202 ILE A N 1
ATOM 1542 C CA . ILE A 1 202 ? 35.953 7.157 22.729 1.00 19.97 202 ILE A CA 1
ATOM 1543 C C . ILE A 1 202 ? 35.016 6.822 23.889 1.00 19.06 202 ILE A C 1
ATOM 1544 O O . ILE A 1 202 ? 35.463 6.705 25.025 1.00 17.95 202 ILE A O 1
ATOM 1549 N N . MET A 1 203 ? 33.730 6.644 23.592 1.00 18.40 203 MET A N 1
ATOM 1550 C CA . MET A 1 203 ? 32.738 6.426 24.641 1.00 18.72 203 MET A CA 1
ATOM 1551 C C . MET A 1 203 ? 32.958 5.091 25.358 1.00 18.24 203 MET A C 1
ATOM 1552 O O . MET A 1 203 ? 32.783 5.003 26.558 1.00 17.79 203 MET A O 1
ATOM 1557 N N . GLU A 1 204 ? 33.387 4.070 24.629 1.00 18.52 204 GLU A N 1
ATOM 1558 C CA . GLU A 1 204 ? 33.644 2.769 25.225 1.00 19.17 204 GLU A CA 1
ATOM 1559 C C . GLU A 1 204 ? 34.866 2.817 26.158 1.00 18.74 204 GLU A C 1
ATOM 1560 O O . GLU A 1 204 ? 34.866 2.162 27.197 1.00 17.93 204 GLU A O 1
ATOM 1566 N N . SER A 1 205 ? 35.885 3.610 25.818 1.00 18.11 205 SER A N 1
ATOM 1567 C CA . SER A 1 205 ? 37.075 3.711 26.677 1.00 17.84 205 SER A CA 1
ATOM 1568 C C . SER A 1 205 ? 36.742 4.367 28.025 1.00 17.37 205 SER A C 1
ATOM 1569 O O . SER A 1 205 ? 37.255 3.953 29.061 1.00 17.14 205 SER A O 1
ATOM 1574 N N . ILE A 1 206 ? 35.869 5.372 28.023 1.00 16.71 206 ILE A N 1
ATOM 1575 C CA . ILE A 1 206 ? 35.557 6.103 29.256 1.00 16.38 206 ILE A CA 1
ATOM 1576 C C . ILE A 1 206 ? 34.295 5.629 29.999 1.00 16.40 206 ILE A C 1
ATOM 1577 O O . ILE A 1 206 ? 34.062 6.014 31.163 1.00 16.34 206 ILE A O 1
ATOM 1582 N N . GLY A 1 207 ? 33.475 4.813 29.327 1.00 15.67 207 GLY A N 1
ATOM 1583 C CA . GLY A 1 207 ? 32.179 4.424 29.862 1.00 15.36 207 GLY A CA 1
ATOM 1584 C C . GLY A 1 207 ? 31.950 2.925 29.996 1.00 15.06 207 GLY A C 1
ATOM 1585 O O . GLY A 1 207 ? 30.939 2.513 30.556 1.00 14.76 207 GLY A O 1
ATOM 1586 N N . ASN A 1 208 ? 32.868 2.120 29.477 1.00 14.88 208 ASN A N 1
ATOM 1587 C CA . ASN A 1 208 ? 32.767 0.665 29.567 1.00 14.93 208 ASN A CA 1
ATOM 1588 C C . ASN A 1 208 ? 33.833 0.069 30.486 1.00 14.79 208 ASN A C 1
ATOM 1589 O O . ASN A 1 208 ? 34.917 0.629 30.654 1.00 14.60 208 ASN A O 1
ATOM 1594 N N . ALA A 1 209 ? 33.523 -1.082 31.055 1.00 14.31 209 ALA A N 1
ATOM 1595 C CA . ALA A 1 209 ? 34.414 -1.774 31.972 1.00 14.86 209 ALA A CA 1
ATOM 1596 C C . ALA A 1 209 ? 34.131 -3.275 31.968 1.00 15.43 209 ALA A C 1
ATOM 1597 O O . ALA A 1 209 ? 33.006 -3.700 31.718 1.00 15.77 209 ALA A O 1
ATOM 1599 N N . LYS A 1 210 ? 35.150 -4.064 32.288 1.00 16.08 210 LYS A N 1
ATOM 1600 C CA . LYS A 1 210 ? 34.973 -5.494 32.528 1.00 16.41 210 LYS A CA 1
ATOM 1601 C C . LYS A 1 210 ? 34.215 -5.726 33.833 1.00 16.74 210 LYS A C 1
ATOM 1602 O O . LYS A 1 210 ? 34.683 -5.343 34.912 1.00 16.30 210 LYS A O 1
ATOM 1608 N N . THR A 1 211 ? 33.032 -6.323 33.723 1.00 16.57 211 THR A N 1
ATOM 1609 C CA . THR A 1 211 ? 32.327 -6.867 34.875 1.00 17.23 211 THR A CA 1
ATOM 1610 C C . THR A 1 211 ? 32.348 -8.395 34.763 1.00 17.74 211 THR A C 1
ATOM 1611 O O . THR A 1 211 ? 32.809 -8.948 33.753 1.00 18.58 211 THR A O 1
ATOM 1615 N N . THR A 1 212 ? 31.830 -9.084 35.771 1.00 17.82 212 THR A N 1
ATOM 1616 C CA . THR A 1 212 ? 31.689 -10.548 35.667 1.00 18.45 212 THR A CA 1
ATOM 1617 C C . THR A 1 212 ? 30.729 -10.988 34.562 1.00 18.51 212 THR A C 1
ATOM 1618 O O . THR A 1 212 ? 30.879 -12.077 34.035 1.00 18.75 212 THR A O 1
ATOM 1622 N N . ARG A 1 213 ? 29.739 -10.161 34.217 1.00 18.21 213 ARG A N 1
ATOM 1623 C CA . ARG A 1 213 ? 28.769 -10.543 33.194 1.00 18.17 213 ARG A CA 1
ATOM 1624 C C . ARG A 1 213 ? 29.199 -10.215 31.755 1.00 17.43 213 ARG A C 1
ATOM 1625 O O . ARG A 1 213 ? 28.759 -10.873 30.805 1.00 17.52 213 ARG A O 1
ATOM 1633 N N . ASN A 1 214 ? 30.054 -9.211 31.591 1.00 15.77 214 ASN A N 1
ATOM 1634 C CA . ASN A 1 214 ? 30.453 -8.758 30.269 1.00 15.36 214 ASN A CA 1
ATOM 1635 C C . ASN A 1 214 ? 31.832 -8.105 30.322 1.00 15.33 214 ASN A C 1
ATOM 1636 O O . ASN A 1 214 ? 32.047 -7.160 31.085 1.00 15.20 214 ASN A O 1
ATOM 1641 N N . ASP A 1 215 ? 32.748 -8.583 29.484 1.00 15.55 215 ASP A N 1
ATOM 1642 C CA . ASP A 1 215 ? 34.104 -8.047 29.409 1.00 16.13 215 ASP A CA 1
ATOM 1643 C C . ASP A 1 215 ? 34.115 -6.602 28.922 1.00 15.24 215 ASP A C 1
ATOM 1644 O O . ASP A 1 215 ? 35.070 -5.872 29.188 1.00 15.40 215 ASP A O 1
ATOM 1649 N N . ASN A 1 216 ? 33.064 -6.211 28.205 1.00 14.28 216 ASN A N 1
ATOM 1650 C CA . ASN A 1 216 ? 32.898 -4.860 27.680 1.00 13.76 216 ASN A CA 1
ATOM 1651 C C . ASN A 1 216 ? 31.540 -4.234 28.076 1.00 13.39 216 ASN A C 1
ATOM 1652 O O . ASN A 1 216 ? 30.808 -3.710 27.232 1.00 13.02 216 ASN A O 1
ATOM 1657 N N . SER A 1 217 ? 31.228 -4.277 29.369 1.00 12.80 217 SER A N 1
ATOM 1658 C CA . SER A 1 217 ? 29.961 -3.748 29.881 1.00 12.63 217 SER A CA 1
ATOM 1659 C C . SER A 1 217 ? 29.888 -2.227 29.792 1.00 12.94 217 SER A C 1
ATOM 1660 O O . SER A 1 217 ? 30.823 -1.518 30.190 1.00 13.20 217 SER A O 1
ATOM 1663 N N . SER A 1 218 ? 28.780 -1.745 29.256 1.00 12.90 218 SER A N 1
ATOM 1664 C CA . SER A 1 218 ? 28.453 -0.327 29.265 1.00 12.81 218 SER A CA 1
ATOM 1665 C C . SER A 1 218 ? 27.976 0.058 30.666 1.00 13.18 218 SER A C 1
ATOM 1666 O O . SER A 1 218 ? 26.949 -0.449 31.142 1.00 13.05 218 SER A O 1
ATOM 1669 N N . ARG A 1 219 ? 28.706 0.945 31.324 1.00 12.74 219 ARG A N 1
ATOM 1670 C CA . ARG A 1 219 ? 28.298 1.442 32.636 1.00 13.31 219 ARG A CA 1
ATOM 1671 C C . ARG A 1 219 ? 27.670 2.830 32.539 1.00 13.80 219 ARG A C 1
ATOM 1672 O O . ARG A 1 219 ? 27.884 3.679 33.391 1.00 13.73 219 ARG A O 1
ATOM 1680 N N . PHE A 1 220 ? 26.890 3.029 31.482 1.00 14.52 220 PHE A N 1
ATOM 1681 C CA . PHE A 1 220 ? 26.079 4.235 31.256 1.00 14.63 220 PHE A CA 1
ATOM 1682 C C . PHE A 1 220 ? 25.057 3.880 30.181 1.00 14.65 220 PHE A C 1
ATOM 1683 O O . PHE A 1 220 ? 25.239 2.913 29.435 1.00 13.93 220 PHE A O 1
ATOM 1691 N N . GLY A 1 221 ? 23.973 4.645 30.122 1.00 14.98 221 GLY A N 1
ATOM 1692 C CA . GLY A 1 221 ? 22.995 4.545 29.055 1.00 15.04 221 GLY A CA 1
ATOM 1693 C C . GLY A 1 221 ? 23.301 5.630 28.039 1.00 15.62 221 GLY A C 1
ATOM 1694 O O . GLY A 1 221 ? 23.827 6.677 28.401 1.00 15.40 221 GLY A O 1
ATOM 1695 N N . LYS A 1 222 ? 23.009 5.355 26.772 1.00 16.40 222 LYS A N 1
ATOM 1696 C CA . LYS A 1 222 ? 23.265 6.289 25.684 1.00 17.13 222 LYS A CA 1
ATOM 1697 C C . LYS A 1 222 ? 22.071 6.398 24.755 1.00 16.59 222 LYS A C 1
ATOM 1698 O O . LYS A 1 222 ? 21.523 5.397 24.325 1.00 15.96 222 LYS A O 1
ATOM 1704 N N . TYR A 1 223 ? 21.680 7.629 24.452 1.00 16.46 223 TYR A N 1
ATOM 1705 C CA . TYR A 1 223 ? 20.763 7.915 23.369 1.00 16.47 223 TYR A CA 1
ATOM 1706 C C . TYR A 1 223 ? 21.559 8.725 22.325 1.00 16.99 223 TYR A C 1
ATOM 1707 O O . TYR A 1 223 ? 22.120 9.760 22.652 1.00 16.60 223 TYR A O 1
ATOM 1716 N N . ILE A 1 224 ? 21.634 8.234 21.091 1.00 17.02 224 ILE A N 1
ATOM 1717 C CA . ILE A 1 224 ? 22.315 8.967 20.024 1.00 17.94 224 ILE A CA 1
ATOM 1718 C C . ILE A 1 224 ? 21.330 9.262 18.897 1.00 17.78 224 ILE A C 1
ATOM 1719 O O . ILE A 1 224 ? 20.717 8.355 18.341 1.00 17.78 224 ILE A O 1
ATOM 1724 N N . GLU A 1 225 ? 21.145 10.546 18.620 1.00 17.64 225 GLU A N 1
ATOM 1725 C CA . GLU A 1 225 ? 20.226 11.014 17.588 1.00 18.94 225 GLU A CA 1
ATOM 1726 C C . GLU A 1 225 ? 21.040 11.286 16.321 1.00 19.45 225 GLU A C 1
ATOM 1727 O O . GLU A 1 225 ? 21.875 12.195 16.299 1.00 19.21 225 GLU A O 1
ATOM 1733 N N . ILE A 1 226 ? 20.837 10.460 15.300 1.00 19.95 226 ILE A N 1
ATOM 1734 C CA . ILE A 1 226 ? 21.514 10.619 14.015 1.00 20.49 226 ILE A CA 1
ATOM 1735 C C . ILE A 1 226 ? 20.664 11.538 13.146 1.00 20.90 226 ILE A C 1
ATOM 1736 O O . ILE A 1 226 ? 19.481 11.273 12.923 1.00 20.17 226 ILE A O 1
ATOM 1741 N N . GLY A 1 227 ? 21.265 12.639 12.695 1.00 21.12 227 GLY A N 1
ATOM 1742 C CA . GLY A 1 227 ? 20.569 13.651 11.913 1.00 21.43 227 GLY A CA 1
ATOM 1743 C C . GLY A 1 227 ? 20.731 13.434 10.422 1.00 21.85 227 GLY A C 1
ATOM 1744 O O . GLY A 1 227 ? 21.801 13.042 9.968 1.00 21.29 227 GLY A O 1
ATOM 1745 N N . PHE A 1 228 ? 19.654 13.680 9.676 1.00 22.46 228 PHE A N 1
ATOM 1746 C CA . PHE A 1 228 ? 19.620 13.555 8.220 1.00 23.09 228 PHE A CA 1
ATOM 1747 C C . PHE A 1 228 ? 19.119 14.871 7.603 1.00 24.21 228 PHE A C 1
ATOM 1748 O O . PHE A 1 228 ? 18.297 15.575 8.204 1.00 24.03 228 PHE A O 1
ATOM 1756 N N . ASP A 1 229 ? 19.622 15.201 6.414 1.00 25.38 229 ASP A N 1
ATOM 1757 C CA . ASP A 1 229 ? 19.163 16.379 5.677 1.00 26.71 229 ASP A CA 1
ATOM 1758 C C . ASP A 1 229 ? 17.928 15.998 4.847 1.00 27.54 229 ASP A C 1
ATOM 1759 O O . ASP A 1 229 ? 17.429 14.868 4.957 1.00 26.80 229 ASP A O 1
ATOM 1764 N N . LYS A 1 230 ? 17.449 16.913 3.997 1.00 28.43 230 LYS A N 1
ATOM 1765 C CA . LYS A 1 230 ? 16.184 16.703 3.288 1.00 29.03 230 LYS A CA 1
ATOM 1766 C C . LYS A 1 230 ? 16.262 15.649 2.189 1.00 29.52 230 LYS A C 1
ATOM 1767 O O . LYS A 1 230 ? 15.229 15.222 1.682 1.00 30.64 230 LYS A O 1
ATOM 1769 N N . ARG A 1 231 ? 17.468 15.226 1.822 1.00 29.83 231 ARG A N 1
ATOM 1770 C CA . ARG A 1 231 ? 17.658 14.092 0.920 1.00 30.25 231 ARG A CA 1
ATOM 1771 C C . ARG A 1 231 ? 17.998 12.798 1.674 1.00 29.77 231 ARG A C 1
ATOM 1772 O O . ARG A 1 231 ? 18.450 11.817 1.086 1.00 29.42 231 ARG A O 1
ATOM 1780 N N . TYR A 1 232 ? 17.775 12.816 2.985 1.00 29.49 232 TYR A N 1
ATOM 1781 C CA . TYR A 1 232 ? 17.998 11.659 3.854 1.00 29.00 232 TYR A CA 1
ATOM 1782 C C . TYR A 1 232 ? 19.441 11.169 3.855 1.00 28.34 232 TYR A C 1
ATOM 1783 O O . TYR A 1 232 ? 19.704 9.978 3.906 1.00 28.20 232 TYR A O 1
ATOM 1792 N N . ARG A 1 233 ? 20.373 12.118 3.824 1.00 27.84 233 ARG A N 1
ATOM 1793 C CA . ARG A 1 233 ? 21.799 11.830 3.983 1.00 27.88 233 ARG A CA 1
ATOM 1794 C C . ARG A 1 233 ? 22.210 12.236 5.384 1.00 26.89 233 ARG A C 1
ATOM 1795 O O . ARG A 1 233 ? 21.720 13.236 5.889 1.00 26.38 233 ARG A O 1
ATOM 1803 N N . ILE A 1 234 ? 23.141 11.496 5.986 1.00 26.79 234 ILE A N 1
ATOM 1804 C CA . ILE A 1 234 ? 23.624 11.822 7.328 1.00 26.99 234 ILE A CA 1
ATOM 1805 C C . ILE A 1 234 ? 24.438 13.106 7.328 1.00 26.74 234 ILE A C 1
ATOM 1806 O O . ILE A 1 234 ? 25.348 13.278 6.521 1.00 26.45 234 ILE A O 1
ATOM 1811 N N . ILE A 1 235 ? 24.129 13.976 8.280 1.00 26.29 235 ILE A N 1
ATOM 1812 C CA . ILE A 1 235 ? 24.844 15.233 8.456 1.00 26.08 235 ILE A CA 1
ATOM 1813 C C . ILE A 1 235 ? 25.489 15.386 9.827 1.00 25.26 235 ILE A C 1
ATOM 1814 O O . ILE A 1 235 ? 26.151 16.391 10.074 1.00 24.99 235 ILE A O 1
ATOM 1819 N N . GLY A 1 236 ? 25.298 14.408 10.721 1.00 23.97 236 GLY A N 1
ATOM 1820 C CA . GLY A 1 236 ? 25.912 14.451 12.038 1.00 23.30 236 GLY A CA 1
ATOM 1821 C C . GLY A 1 236 ? 25.112 13.709 13.102 1.00 22.53 236 GLY A C 1
ATOM 1822 O O . GLY A 1 236 ? 24.261 12.878 12.791 1.00 22.03 236 GLY A O 1
ATOM 1823 N N . ALA A 1 237 ? 25.389 14.013 14.360 1.00 22.01 237 ALA A N 1
ATOM 1824 C CA . ALA A 1 237 ? 24.690 13.372 15.464 1.00 21.87 237 ALA A CA 1
ATOM 1825 C C . ALA A 1 237 ? 24.834 14.146 16.755 1.00 22.03 237 ALA A C 1
ATOM 1826 O O . ALA A 1 237 ? 25.663 15.054 16.877 1.00 22.60 237 ALA A O 1
ATOM 1828 N N . ASN A 1 238 ? 23.998 13.780 17.717 1.00 21.16 238 ASN A N 1
ATOM 1829 C CA . ASN A 1 238 ? 24.042 14.331 19.053 1.00 20.77 238 ASN A CA 1
ATOM 1830 C C . ASN A 1 238 ? 23.728 13.223 20.070 1.00 20.59 238 ASN A C 1
ATOM 1831 O O . ASN A 1 238 ? 22.799 12.450 19.887 1.00 19.31 238 ASN A O 1
ATOM 1836 N N . MET A 1 239 ? 24.497 13.197 21.147 1.00 20.46 239 MET A N 1
ATOM 1837 C CA . MET A 1 239 ? 24.479 12.113 22.121 1.00 20.93 239 MET A CA 1
ATOM 1838 C C . MET A 1 239 ? 24.082 12.631 23.504 1.00 19.76 239 MET A C 1
ATOM 1839 O O . MET A 1 239 ? 24.549 13.688 23.940 1.00 18.93 239 MET A O 1
ATOM 1844 N N . ARG A 1 240 ? 23.211 11.885 24.185 1.00 19.01 240 ARG A N 1
ATOM 1845 C CA . ARG A 1 240 ? 22.903 12.103 25.602 1.00 18.54 240 ARG A CA 1
ATOM 1846 C C . ARG A 1 240 ? 23.269 10.842 26.401 1.00 17.85 240 ARG A C 1
ATOM 1847 O O . ARG A 1 240 ? 23.097 9.723 25.914 1.00 17.75 240 ARG A O 1
ATOM 1855 N N . THR A 1 241 ? 23.751 11.020 27.626 1.00 16.77 241 THR A N 1
ATOM 1856 C CA . THR A 1 241 ? 24.144 9.890 28.467 1.00 16.55 241 THR A CA 1
ATOM 1857 C C . THR A 1 241 ? 23.400 9.940 29.792 1.00 16.44 241 THR A C 1
ATOM 1858 O O . THR A 1 241 ? 22.951 11.002 30.219 1.00 14.72 241 THR A O 1
ATOM 1862 N N . TYR A 1 242 ? 23.300 8.776 30.430 1.00 15.62 242 TYR A N 1
ATOM 1863 C CA . TYR A 1 242 ? 22.468 8.571 31.613 1.00 16.03 242 TYR A CA 1
ATOM 1864 C C . TYR A 1 242 ? 23.137 7.568 32.533 1.00 16.03 242 TYR A C 1
ATOM 1865 O O . TYR A 1 242 ? 23.756 6.597 32.065 1.00 14.94 242 TYR A O 1
ATOM 1874 N N . LEU A 1 243 ? 23.000 7.804 33.835 1.00 16.07 243 LEU A N 1
ATOM 1875 C CA . LEU A 1 243 ? 23.327 6.810 34.857 1.00 16.94 243 LEU A CA 1
ATOM 1876 C C . LEU A 1 243 ? 24.756 6.253 34.760 1.00 16.41 243 LEU A C 1
ATOM 1877 O O . LEU A 1 243 ? 24.975 5.036 34.829 1.00 16.51 243 LEU A O 1
ATOM 1882 N N . LEU A 1 244 ? 25.727 7.147 34.602 1.00 16.59 244 LEU A N 1
ATOM 1883 C CA . LEU A 1 244 ? 27.136 6.760 34.655 1.00 16.53 244 LEU A CA 1
ATOM 1884 C C . LEU A 1 244 ? 27.430 6.146 36.030 1.00 16.18 244 LEU A C 1
ATOM 1885 O O . LEU A 1 244 ? 27.063 6.705 37.057 1.00 15.36 244 LEU A O 1
ATOM 1890 N N . GLU A 1 245 ? 28.070 4.992 36.044 1.00 15.99 245 GLU A N 1
ATOM 1891 C CA . GLU A 1 245 ? 28.399 4.310 37.298 1.00 16.13 245 GLU A CA 1
ATOM 1892 C C . GLU A 1 245 ? 29.657 4.915 37.934 1.00 15.90 245 GLU A C 1
ATOM 1893 O O . GLU A 1 245 ? 30.763 4.408 37.769 1.00 15.64 245 GLU A O 1
ATOM 1899 N N . LYS A 1 246 ? 29.469 6.001 38.675 1.00 16.05 246 LYS A N 1
ATOM 1900 C CA . LYS A 1 246 ? 30.583 6.725 39.285 1.00 16.34 246 LYS A CA 1
ATOM 1901 C C . LYS A 1 246 ? 31.352 5.881 40.295 1.00 16.10 246 LYS A C 1
ATOM 1902 O O . LYS A 1 246 ? 32.559 6.030 40.428 1.00 16.04 246 LYS A O 1
ATOM 1908 N N . SER A 1 247 ? 30.653 4.999 41.004 1.00 16.18 247 SER A N 1
ATOM 1909 C CA . SER A 1 247 ? 31.265 4.170 42.045 1.00 16.65 247 SER A CA 1
ATOM 1910 C C . SER A 1 247 ? 32.435 3.309 41.522 1.00 16.89 247 SER A C 1
ATOM 1911 O O . SER A 1 247 ? 33.350 2.982 42.272 1.00 17.09 247 SER A O 1
ATOM 1914 N N . ARG A 1 248 ? 32.406 2.962 40.233 1.00 16.88 248 ARG A N 1
ATOM 1915 C CA . ARG A 1 248 ? 33.427 2.098 39.632 1.00 16.73 248 ARG A CA 1
ATOM 1916 C C . ARG A 1 248 ? 34.799 2.759 39.585 1.00 16.77 248 ARG A C 1
ATOM 1917 O O . ARG A 1 248 ? 35.819 2.080 39.602 1.00 16.82 248 ARG A O 1
ATOM 1925 N N . VAL A 1 249 ? 34.819 4.087 39.527 1.00 16.41 249 VAL A N 1
ATOM 1926 C CA . VAL A 1 249 ? 36.073 4.839 39.547 1.00 16.35 249 VAL A CA 1
ATOM 1927 C C . VAL A 1 249 ? 36.962 4.478 40.746 1.00 16.52 249 VAL A C 1
ATOM 1928 O O . VAL A 1 249 ? 38.197 4.443 40.612 1.00 16.86 249 VAL A O 1
ATOM 1932 N N . VAL A 1 250 ? 36.343 4.186 41.893 1.00 16.14 250 VAL A N 1
ATOM 1933 C CA . VAL A 1 250 ? 37.062 3.991 43.144 1.00 16.92 250 VAL A CA 1
ATOM 1934 C C . VAL A 1 250 ? 36.949 2.609 43.794 1.00 17.82 250 VAL A C 1
ATOM 1935 O O . VAL A 1 250 ? 37.626 2.339 44.784 1.00 17.61 250 VAL A O 1
ATOM 1939 N N . PHE A 1 251 ? 36.128 1.740 43.212 1.00 18.15 251 PHE A N 1
ATOM 1940 C CA . PHE A 1 251 ? 35.840 0.421 43.765 1.00 18.88 251 PHE A CA 1
ATOM 1941 C C . PHE A 1 251 ? 35.606 -0.566 42.624 1.00 18.57 251 PHE A C 1
ATOM 1942 O O . PHE A 1 251 ? 34.960 -0.235 41.627 1.00 17.76 251 PHE A O 1
ATOM 1950 N N . GLN A 1 252 ? 36.142 -1.771 42.778 1.00 18.40 252 GLN A N 1
ATOM 1951 C CA . GLN A 1 252 ? 35.778 -2.896 41.927 1.00 18.32 252 GLN A CA 1
ATOM 1952 C C . GLN A 1 252 ? 35.651 -4.155 42.784 1.00 18.60 252 GLN A C 1
ATOM 1953 O O . GLN A 1 252 ? 36.470 -4.410 43.664 1.00 18.52 252 GLN A O 1
ATOM 1959 N N . ALA A 1 253 ? 34.636 -4.953 42.488 1.00 18.86 253 ALA A N 1
ATOM 1960 C CA . ALA A 1 253 ? 34.494 -6.273 43.078 1.00 19.00 253 ALA A CA 1
ATOM 1961 C C . ALA A 1 253 ? 35.490 -7.233 42.423 1.00 19.25 253 ALA A C 1
ATOM 1962 O O . ALA A 1 253 ? 36.083 -6.929 41.387 1.00 18.11 253 ALA A O 1
ATOM 1964 N N . GLU A 1 254 ? 35.657 -8.408 43.018 1.00 20.05 254 GLU A N 1
ATOM 1965 C CA . GLU A 1 254 ? 36.580 -9.408 42.495 1.00 20.31 254 GLU A CA 1
ATOM 1966 C C . GLU A 1 254 ? 36.288 -9.736 41.032 1.00 20.47 254 GLU A C 1
ATOM 1967 O O . GLU A 1 254 ? 35.127 -9.870 40.633 1.00 20.47 254 GLU A O 1
ATOM 1969 N N . GLU A 1 255 ? 37.363 -9.859 40.257 1.00 20.92 255 GLU A N 1
ATOM 1970 C CA . GLU A 1 255 ? 37.337 -10.143 38.822 1.00 21.65 255 GLU A CA 1
ATOM 1971 C C . GLU A 1 255 ? 36.913 -8.984 37.912 1.00 20.72 255 GLU A C 1
ATOM 1972 O O . GLU A 1 255 ? 36.824 -9.164 36.701 1.00 21.33 255 GLU A O 1
ATOM 1978 N N . GLU A 1 256 ? 36.650 -7.812 38.475 1.00 19.92 256 GLU A N 1
ATOM 1979 C CA . GLU A 1 256 ? 36.158 -6.673 37.694 1.00 18.98 256 GLU A CA 1
ATOM 1980 C C . GLU A 1 256 ? 37.239 -5.601 37.578 1.00 18.63 256 GLU A C 1
ATOM 1981 O O . GLU A 1 256 ? 38.111 -5.501 38.440 1.00 18.57 256 GLU A O 1
ATOM 1987 N N . ARG A 1 257 ? 37.183 -4.813 36.502 1.00 18.19 257 ARG A N 1
ATOM 1988 C CA . ARG A 1 257 ? 38.110 -3.710 36.276 1.00 17.15 257 ARG A CA 1
ATOM 1989 C C . ARG A 1 257 ? 37.409 -2.360 36.412 1.00 16.67 257 ARG A C 1
ATOM 1990 O O . ARG A 1 257 ? 36.180 -2.260 36.304 1.00 16.05 257 ARG A O 1
ATOM 1998 N N . ASN A 1 258 ? 38.214 -1.320 36.628 1.00 15.58 258 ASN A N 1
ATOM 1999 C CA . ASN A 1 258 ? 37.796 0.060 36.424 1.00 15.35 258 ASN A CA 1
ATOM 2000 C C . ASN A 1 258 ? 37.498 0.284 34.934 1.00 15.09 258 ASN A C 1
ATOM 2001 O O . ASN A 1 258 ? 37.604 -0.636 34.134 1.00 15.27 258 ASN A O 1
ATOM 2006 N N . TYR A 1 259 ? 37.115 1.503 34.561 1.00 15.23 259 TYR A N 1
ATOM 2007 C CA . TYR A 1 259 ? 36.899 1.861 33.165 1.00 14.82 259 TYR A CA 1
ATOM 2008 C C . TYR A 1 259 ? 38.123 1.552 32.305 1.00 15.43 259 TYR A C 1
ATOM 2009 O O . TYR A 1 259 ? 39.272 1.674 32.779 1.00 15.60 259 TYR A O 1
ATOM 2018 N N . HIS A 1 260 ? 37.881 1.107 31.067 1.00 15.56 260 HIS A N 1
ATOM 2019 C CA . HIS A 1 260 ? 38.954 0.646 30.178 1.00 16.12 260 HIS A CA 1
ATOM 2020 C C . HIS A 1 260 ? 40.121 1.647 30.060 1.00 17.10 260 HIS A C 1
ATOM 2021 O O . HIS A 1 260 ? 41.282 1.247 30.017 1.00 16.50 260 HIS A O 1
ATOM 2028 N N . ILE A 1 261 ? 39.811 2.940 29.995 1.00 17.67 261 ILE A N 1
ATOM 2029 C CA . ILE A 1 261 ? 40.832 3.950 29.722 1.00 18.77 261 ILE A CA 1
ATOM 2030 C C . ILE A 1 261 ? 41.991 3.949 30.734 1.00 18.79 261 ILE A C 1
ATOM 2031 O O . ILE A 1 261 ? 43.125 4.282 30.384 1.00 18.44 261 ILE A O 1
ATOM 2036 N N . PHE A 1 262 ? 41.717 3.570 31.976 1.00 18.38 262 PHE A N 1
ATOM 2037 C CA . PHE A 1 262 ? 42.757 3.555 33.004 1.00 18.89 262 PHE A CA 1
ATOM 2038 C C . PHE A 1 262 ? 43.814 2.487 32.705 1.00 19.47 262 PHE A C 1
ATOM 2039 O O . PHE A 1 262 ? 45.002 2.671 32.992 1.00 19.17 262 PHE A O 1
ATOM 2047 N N . TYR A 1 263 ? 43.363 1.370 32.142 1.00 19.86 263 TYR A N 1
ATOM 2048 C CA . TYR A 1 263 ? 44.240 0.264 31.770 1.00 20.43 263 TYR A CA 1
ATOM 2049 C C . TYR A 1 263 ? 44.946 0.562 30.449 1.00 21.28 263 TYR A C 1
ATOM 2050 O O . TYR A 1 263 ? 46.074 0.118 30.260 1.00 21.83 263 TYR A O 1
ATOM 2059 N N . GLN A 1 264 ? 44.299 1.315 29.560 1.00 21.91 264 GLN A N 1
ATOM 2060 C CA . GLN A 1 264 ? 44.944 1.817 28.331 1.00 22.92 264 GLN A CA 1
ATOM 2061 C C . GLN A 1 264 ? 46.114 2.751 28.696 1.00 23.86 264 GLN A C 1
ATOM 2062 O O . GLN A 1 264 ? 47.207 2.692 28.097 1.00 23.41 264 GLN A O 1
ATOM 2068 N N . LEU A 1 265 ? 45.889 3.589 29.705 1.00 24.71 265 LEU A N 1
ATOM 2069 C CA . LEU A 1 265 ? 46.894 4.548 30.161 1.00 25.85 265 LEU A CA 1
ATOM 2070 C C . LEU A 1 265 ? 48.075 3.857 30.860 1.00 25.69 265 LEU A C 1
ATOM 2071 O O . LEU A 1 265 ? 49.230 4.104 30.509 1.00 25.57 265 LEU A O 1
ATOM 2076 N N . CYS A 1 266 ? 47.781 2.981 31.816 1.00 25.56 266 CYS A N 1
ATOM 2077 C CA . CYS A 1 266 ? 48.812 2.272 32.561 1.00 25.67 266 CYS A CA 1
ATOM 2078 C C . CYS A 1 266 ? 49.657 1.364 31.657 1.00 26.51 266 CYS A C 1
ATOM 2079 O O . CYS A 1 266 ? 50.865 1.211 31.889 1.00 26.29 266 CYS A O 1
ATOM 2082 N N . ALA A 1 267 ? 49.027 0.781 30.635 1.00 26.44 267 ALA A N 1
ATOM 2083 C CA . ALA A 1 267 ? 49.729 -0.056 29.660 1.00 27.02 267 ALA A CA 1
ATOM 2084 C C . ALA A 1 267 ? 50.655 0.780 28.764 1.00 27.24 267 ALA A C 1
ATOM 2085 O O . ALA A 1 267 ? 51.571 0.246 28.138 1.00 27.52 267 ALA A O 1
ATOM 2087 N N . SER A 1 268 ? 50.386 2.079 28.689 1.00 27.15 268 SER A N 1
ATOM 2088 C CA . SER A 1 268 ? 51.199 3.019 27.925 1.00 27.20 268 SER A CA 1
ATOM 2089 C C . SER A 1 268 ? 52.191 3.807 28.790 1.00 27.26 268 SER A C 1
ATOM 2090 O O . SER A 1 268 ? 52.725 4.818 28.342 1.00 26.98 268 SER A O 1
ATOM 2093 N N . ALA A 1 269 ? 52.455 3.343 30.009 1.00 27.45 269 ALA A N 1
ATOM 2094 C CA . ALA A 1 269 ? 53.228 4.116 30.987 1.00 27.99 269 ALA A CA 1
ATOM 2095 C C . ALA A 1 269 ? 54.654 4.464 30.515 1.00 28.52 269 ALA A C 1
ATOM 2096 O O . ALA A 1 269 ? 55.233 5.459 30.963 1.00 27.68 269 ALA A O 1
ATOM 2098 N N . ALA A 1 270 ? 55.195 3.640 29.619 1.00 29.32 270 ALA A N 1
ATOM 2099 C CA . ALA A 1 270 ? 56.571 3.773 29.132 1.00 30.15 270 ALA A CA 1
ATOM 2100 C C . ALA A 1 270 ? 56.688 4.656 27.895 1.00 30.87 270 ALA A C 1
ATOM 2101 O O . ALA A 1 270 ? 57.796 4.892 27.4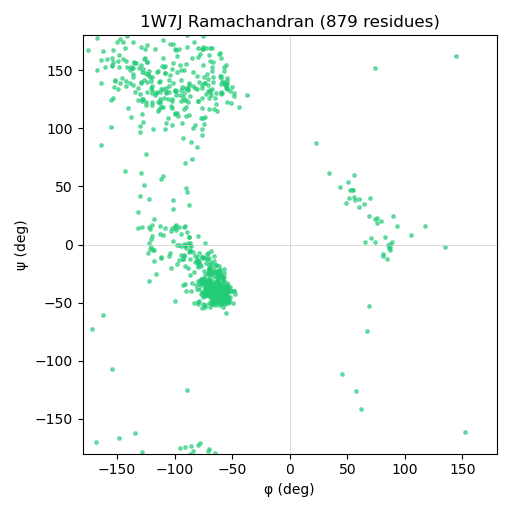11 1.00 31.85 270 ALA A O 1
ATOM 2103 N N . LEU A 1 271 ? 55.571 5.150 27.373 1.00 31.24 271 LEU A N 1
ATOM 2104 C CA . LEU A 1 271 ? 55.619 6.067 26.235 1.00 31.59 271 LEU A CA 1
ATOM 2105 C C . LEU A 1 271 ? 56.253 7.400 26.666 1.00 31.94 271 LEU A C 1
ATOM 2106 O O . LEU A 1 271 ? 55.904 7.932 27.728 1.00 31.86 271 LEU A O 1
ATOM 2111 N N . PRO A 1 272 ? 57.186 7.934 25.864 1.00 32.42 272 PRO A N 1
ATOM 2112 C CA . PRO A 1 272 ? 57.900 9.173 26.223 1.00 32.37 272 PRO A CA 1
ATOM 2113 C C . PRO A 1 272 ? 56.963 10.333 26.553 1.00 32.08 272 PRO A C 1
ATOM 2114 O O . PRO A 1 272 ? 57.173 11.036 27.545 1.00 31.68 272 PRO A O 1
ATOM 2118 N N . GLU A 1 273 ? 55.940 10.517 25.720 1.00 31.88 273 GLU A N 1
ATOM 2119 C CA . GLU A 1 273 ? 54.917 11.545 25.931 1.00 31.74 273 GLU A CA 1
ATOM 2120 C C . GLU A 1 273 ? 54.172 11.446 27.284 1.00 31.02 273 GLU A C 1
ATOM 2121 O O . GLU A 1 273 ? 53.608 12.432 27.751 1.00 30.75 273 GLU A O 1
ATOM 2127 N N . PHE A 1 274 ? 54.193 10.271 27.909 1.00 30.51 274 PHE A N 1
ATOM 2128 C CA . PHE A 1 274 ? 53.547 10.054 29.214 1.00 30.11 274 PHE A CA 1
ATOM 2129 C C . PHE A 1 274 ? 54.502 10.009 30.412 1.00 30.27 274 PHE A C 1
ATOM 2130 O O . PHE A 1 274 ? 54.085 9.660 31.521 1.00 29.46 274 PHE A O 1
ATOM 2138 N N . LYS A 1 275 ? 55.764 10.398 30.211 1.00 30.41 275 LYS A N 1
ATOM 2139 C CA . LYS A 1 275 ? 56.752 10.390 31.298 1.00 30.95 275 LYS A CA 1
ATOM 2140 C C . LYS A 1 275 ? 56.285 11.155 32.535 1.00 30.22 275 LYS A C 1
ATOM 2141 O O . LYS A 1 275 ? 56.400 10.650 33.642 1.00 30.08 275 LYS A O 1
ATOM 2147 N N . THR A 1 276 ? 55.743 12.352 32.343 1.00 30.49 276 THR A N 1
ATOM 2148 C CA . THR A 1 276 ? 55.358 13.199 33.478 1.00 30.80 276 THR A CA 1
ATOM 2149 C C . THR A 1 276 ? 54.126 12.687 34.236 1.00 30.73 276 THR A C 1
ATOM 2150 O O . THR A 1 276 ? 53.781 13.225 35.290 1.00 31.14 276 THR A O 1
ATOM 2154 N N . LEU A 1 277 ? 53.470 11.651 33.710 1.00 30.21 277 LEU A N 1
ATOM 2155 C CA . LEU A 1 277 ? 52.322 11.040 34.377 1.00 29.88 277 LEU A CA 1
ATOM 2156 C C . LEU A 1 277 ? 52.754 10.098 35.495 1.00 29.62 277 LEU A C 1
ATOM 2157 O O . LEU A 1 277 ? 51.929 9.709 36.329 1.00 28.59 277 LEU A O 1
ATOM 2162 N N . ARG A 1 278 ? 54.041 9.738 35.505 1.00 29.30 278 ARG A N 1
ATOM 2163 C CA . ARG A 1 278 ? 54.623 8.881 36.530 1.00 29.27 278 ARG A CA 1
ATOM 2164 C C . ARG A 1 278 ? 53.713 7.688 36.841 1.00 29.02 278 ARG A C 1
ATOM 2165 O O . ARG A 1 278 ? 53.411 7.404 37.996 1.00 28.71 278 ARG A O 1
ATOM 2168 N N . LEU A 1 279 ? 53.273 7.007 35.788 1.00 28.87 279 LEU A N 1
ATOM 2169 C CA . LEU A 1 279 ? 52.335 5.894 35.912 1.00 28.75 279 LEU A CA 1
ATOM 2170 C C . LEU A 1 279 ? 53.055 4.598 36.228 1.00 28.94 279 LEU A C 1
ATOM 2171 O O . LEU A 1 279 ? 54.096 4.309 35.656 1.00 29.37 279 LEU A O 1
ATOM 2176 N N . GLY A 1 280 ? 52.505 3.829 37.161 1.00 28.95 280 GLY A N 1
ATOM 2177 C CA . GLY A 1 280 ? 52.896 2.443 37.341 1.00 28.82 280 GLY A CA 1
ATOM 2178 C C . GLY A 1 280 ? 51.998 1.574 36.476 1.00 28.40 280 GLY A C 1
ATOM 2179 O O . GLY A 1 280 ? 51.178 2.086 35.695 1.00 27.85 280 GLY A O 1
ATOM 2180 N N . ASN A 1 281 ? 52.146 0.261 36.609 1.00 27.96 281 ASN A N 1
ATOM 2181 C CA . ASN A 1 281 ? 51.235 -0.674 35.942 1.00 27.82 281 ASN A CA 1
ATOM 2182 C C . ASN A 1 281 ? 49.889 -0.699 36.678 1.00 27.26 281 ASN A C 1
ATOM 2183 O O . ASN A 1 281 ? 49.720 -0.001 37.673 1.00 26.88 281 ASN A O 1
ATOM 2188 N N . ALA A 1 282 ? 48.939 -1.496 36.203 1.00 26.82 282 ALA A N 1
ATOM 2189 C CA . ALA A 1 282 ? 47.573 -1.429 36.729 1.00 26.63 282 ALA A CA 1
ATOM 2190 C C . ALA A 1 282 ? 47.464 -1.980 38.158 1.00 26.70 282 ALA A C 1
ATOM 2191 O O . ALA A 1 282 ? 46.566 -1.597 38.907 1.00 26.47 282 ALA A O 1
ATOM 2193 N N . ASN A 1 283 ? 48.387 -2.866 38.536 1.00 26.50 283 ASN A N 1
ATOM 2194 C CA . ASN A 1 283 ? 48.462 -3.363 39.908 1.00 26.49 283 ASN A CA 1
ATOM 2195 C C . ASN A 1 283 ? 49.071 -2.385 40.922 1.00 26.14 283 ASN A C 1
ATOM 2196 O O . ASN A 1 283 ? 48.989 -2.620 42.117 1.00 26.60 283 ASN A O 1
ATOM 2201 N N . TYR A 1 284 ? 49.658 -1.292 40.448 1.00 25.98 284 TYR A N 1
ATOM 2202 C CA . TYR A 1 284 ? 50.280 -0.286 41.324 1.00 26.13 284 TYR A CA 1
ATOM 2203 C C . TYR A 1 284 ? 49.262 0.650 42.014 1.00 24.93 284 TYR A C 1
ATOM 2204 O O . TYR A 1 284 ? 49.500 1.129 43.126 1.00 24.63 284 TYR A O 1
ATOM 2213 N N . PHE A 1 285 ? 48.134 0.911 41.357 1.00 23.35 285 PHE A N 1
ATOM 2214 C CA . PHE A 1 285 ? 47.142 1.860 41.872 1.00 22.32 285 PHE A CA 1
ATOM 2215 C C . PHE A 1 285 ? 45.976 1.183 42.580 1.00 21.52 285 PHE A C 1
ATOM 2216 O O . PHE A 1 285 ? 45.382 0.241 42.048 1.00 21.06 285 PHE A O 1
ATOM 2224 N N . HIS A 1 286 ? 45.653 1.685 43.771 1.00 20.19 286 HIS A N 1
ATOM 2225 C CA . HIS A 1 286 ? 44.482 1.276 44.532 1.00 20.47 286 HIS A CA 1
ATOM 2226 C C . HIS A 1 286 ? 43.191 1.252 43.671 1.00 19.96 286 HIS A C 1
ATOM 2227 O O . HIS A 1 286 ? 42.425 0.296 43.746 1.00 19.36 286 HIS A O 1
ATOM 2234 N N . TYR A 1 287 ? 43.000 2.275 42.835 1.00 19.15 287 TYR A N 1
ATOM 2235 C CA . TYR A 1 287 ? 41.781 2.426 42.031 1.00 19.41 287 TYR A CA 1
ATOM 2236 C C . TYR A 1 287 ? 41.672 1.497 40.807 1.00 19.35 287 TYR A C 1
ATOM 2237 O O . TYR A 1 287 ? 40.607 1.426 40.202 1.00 19.85 287 TYR A O 1
ATOM 2246 N N . THR A 1 288 ? 42.746 0.804 40.435 1.00 19.73 288 THR A N 1
ATOM 2247 C CA . THR A 1 288 ? 42.685 -0.164 39.325 1.00 20.15 288 THR A CA 1
ATOM 2248 C C . THR A 1 288 ? 43.003 -1.612 39.698 1.00 20.35 288 THR A C 1
ATOM 2249 O O . THR A 1 288 ? 42.905 -2.479 38.833 1.00 20.01 288 THR A O 1
ATOM 2253 N N . LYS A 1 289 ? 43.407 -1.878 40.946 1.00 20.95 289 LYS A N 1
ATOM 2254 C CA . LYS A 1 289 ? 43.956 -3.195 41.313 1.00 21.79 289 LYS A CA 1
ATOM 2255 C C . LYS A 1 289 ? 43.001 -4.065 42.111 1.00 21.73 289 LYS A C 1
ATOM 2256 O O . LYS A 1 289 ? 43.263 -5.247 42.319 1.00 21.80 289 LYS A O 1
ATOM 2262 N N . GLN A 1 290 ? 41.894 -3.488 42.562 1.00 21.55 290 GLN A N 1
ATOM 2263 C CA . GLN A 1 290 ? 41.044 -4.155 43.536 1.00 21.65 290 GLN A CA 1
ATOM 2264 C C . GLN A 1 290 ? 40.426 -5.474 43.058 1.00 21.95 290 GLN A C 1
ATOM 2265 O O . GLN A 1 290 ? 40.175 -6.348 43.875 1.00 21.43 290 GLN A O 1
ATOM 2271 N N . GLY A 1 291 ? 40.180 -5.609 41.757 1.00 21.91 291 GLY A N 1
ATOM 2272 C CA . GLY A 1 291 ? 39.570 -6.818 41.211 1.00 22.57 291 GLY A CA 1
ATOM 2273 C C . GLY A 1 291 ? 40.514 -8.004 41.010 1.00 23.31 291 GLY A C 1
ATOM 2274 O O . GLY A 1 291 ? 40.059 -9.133 40.831 1.00 22.67 291 GLY A O 1
ATOM 2275 N N . GLY A 1 292 ? 41.822 -7.755 41.032 1.00 24.60 292 GLY A N 1
ATOM 2276 C CA . GLY A 1 292 ? 42.822 -8.776 40.733 1.00 25.47 292 GLY A CA 1
ATOM 2277 C C . GLY A 1 292 ? 42.735 -9.276 39.300 1.00 26.35 292 GLY A C 1
ATOM 2278 O O . GLY A 1 292 ? 42.961 -10.454 39.029 1.00 26.84 292 GLY A O 1
ATOM 2279 N N . SER A 1 293 ? 42.392 -8.381 38.380 1.00 27.01 293 SER A N 1
ATOM 2280 C CA . SER A 1 293 ? 42.156 -8.743 36.987 1.00 27.89 293 SER A CA 1
ATOM 2281 C C . SER A 1 293 ? 42.663 -7.651 36.041 1.00 27.80 293 SER A C 1
ATOM 2282 O O . SER A 1 293 ? 41.871 -7.043 35.324 1.00 28.34 293 SER A O 1
ATOM 2285 N N . PRO A 1 294 ? 43.972 -7.387 36.039 1.00 27.70 294 PRO A N 1
ATOM 2286 C CA . PRO A 1 294 ? 44.530 -6.293 35.229 1.00 27.26 294 PRO A CA 1
ATOM 2287 C C . PRO A 1 294 ? 44.354 -6.470 33.722 1.00 26.91 294 PRO A C 1
ATOM 2288 O O . PRO A 1 294 ? 44.342 -5.467 33.017 1.00 26.48 294 PRO A O 1
ATOM 2292 N N . VAL A 1 295 ? 44.215 -7.707 33.244 1.00 26.88 295 VAL A N 1
ATOM 2293 C CA . VAL A 1 295 ? 44.126 -7.992 31.818 1.00 27.61 295 VAL A CA 1
ATOM 2294 C C . VAL A 1 295 ? 42.804 -8.690 31.433 1.00 27.67 295 VAL A C 1
ATOM 2295 O O . VAL A 1 295 ? 42.305 -9.528 32.161 1.00 28.01 295 VAL A O 1
ATOM 2299 N N . ILE A 1 296 ? 42.249 -8.311 30.288 1.00 28.05 296 ILE A N 1
ATOM 2300 C CA . ILE A 1 296 ? 41.104 -8.990 29.684 1.00 28.51 296 ILE A CA 1
ATOM 2301 C C . ILE A 1 296 ? 41.603 -9.872 28.536 1.00 29.31 296 ILE A C 1
ATOM 2302 O O . ILE A 1 296 ? 42.276 -9.391 27.627 1.00 27.94 296 ILE A O 1
ATOM 2307 N N . ASP A 1 297 ? 41.263 -11.158 28.592 1.00 30.80 297 ASP A N 1
ATOM 2308 C CA . ASP A 1 297 ? 41.551 -12.111 27.512 1.00 31.66 297 ASP A CA 1
ATOM 2309 C C . ASP A 1 297 ? 41.230 -11.528 26.140 1.00 31.20 297 ASP A C 1
ATOM 2310 O O . ASP A 1 297 ? 40.086 -11.160 25.862 1.00 32.29 297 ASP A O 1
ATOM 2315 N N . GLY A 1 298 ? 42.245 -11.411 25.289 1.00 30.44 298 GLY A N 1
ATOM 2316 C CA . GLY A 1 298 ? 42.043 -10.954 23.924 1.00 29.97 298 GLY A CA 1
ATOM 2317 C C . GLY A 1 298 ? 42.026 -9.449 23.699 1.00 29.19 298 GLY A C 1
ATOM 2318 O O . GLY A 1 298 ? 41.855 -9.009 22.568 1.00 29.46 298 GLY A O 1
ATOM 2319 N N . ILE A 1 299 ? 42.183 -8.659 24.758 1.00 28.33 299 ILE A N 1
ATOM 2320 C CA . ILE A 1 299 ? 42.256 -7.200 24.640 1.00 27.57 299 ILE A CA 1
ATOM 2321 C C . ILE A 1 299 ? 43.681 -6.754 24.936 1.00 27.13 299 ILE A C 1
ATOM 2322 O O . ILE A 1 299 ? 44.237 -7.084 25.982 1.00 26.30 299 ILE A O 1
ATOM 2327 N N . ASP A 1 300 ? 44.259 -5.995 24.011 1.00 27.10 300 ASP A N 1
ATOM 2328 C CA . ASP A 1 300 ? 45.568 -5.375 24.207 1.00 26.86 300 ASP A CA 1
ATOM 2329 C C . ASP A 1 300 ? 45.331 -3.903 24.541 1.00 25.79 300 ASP A C 1
ATOM 2330 O O . ASP A 1 300 ? 45.037 -3.109 23.661 1.00 24.98 300 ASP A O 1
ATOM 2335 N N . ASP A 1 301 ? 45.449 -3.554 25.818 1.00 25.46 301 ASP A N 1
ATOM 2336 C CA . ASP A 1 301 ? 45.113 -2.212 26.284 1.00 25.51 301 ASP A CA 1
ATOM 2337 C C . ASP A 1 301 ? 45.975 -1.102 25.671 1.00 25.36 301 ASP A C 1
ATOM 2338 O O . ASP A 1 301 ? 45.486 -0.001 25.451 1.00 25.40 301 ASP A O 1
ATOM 2343 N N . ALA A 1 302 ? 47.242 -1.397 25.382 1.00 25.72 302 ALA A N 1
ATOM 2344 C CA . ALA A 1 302 ? 48.146 -0.426 24.752 1.00 25.87 302 ALA A CA 1
ATOM 2345 C C . ALA A 1 302 ? 47.692 -0.091 23.335 1.00 26.06 302 ALA A C 1
ATOM 2346 O O . ALA A 1 302 ? 47.698 1.071 22.921 1.00 25.51 302 ALA A O 1
ATOM 2348 N N . LYS A 1 303 ? 47.281 -1.118 22.600 1.00 26.87 303 LYS A N 1
ATOM 2349 C CA . LYS A 1 303 ? 46.796 -0.939 21.235 1.00 27.62 303 LYS A CA 1
ATOM 2350 C C . LYS A 1 303 ? 45.447 -0.233 21.239 1.00 27.39 303 LYS A C 1
ATOM 2351 O O . LYS A 1 303 ? 45.154 0.549 20.337 1.00 27.24 303 LYS A O 1
ATOM 2357 N N . GLU A 1 304 ? 44.625 -0.493 22.253 1.00 27.28 304 GLU A N 1
ATOM 2358 C CA . GLU A 1 304 ? 43.354 0.229 22.370 1.00 27.73 304 GLU A CA 1
ATOM 2359 C C . GLU A 1 304 ? 43.576 1.721 22.640 1.00 26.97 304 GLU A C 1
ATOM 2360 O O . GLU A 1 304 ? 42.824 2.541 22.144 1.00 26.76 304 GLU A O 1
ATOM 2366 N N . MET A 1 305 ? 44.614 2.061 23.401 1.00 26.92 305 MET A N 1
ATOM 2367 C CA . MET A 1 305 ? 44.978 3.465 23.657 1.00 27.14 305 MET A CA 1
ATOM 2368 C C . MET A 1 305 ? 45.292 4.195 22.345 1.00 26.85 305 MET A C 1
ATOM 2369 O O . MET A 1 305 ? 44.874 5.330 22.147 1.00 26.21 305 MET A O 1
ATOM 2374 N N . VAL A 1 306 ? 46.033 3.530 21.459 1.00 26.72 306 VAL A N 1
ATOM 2375 C CA . VAL A 1 306 ? 46.340 4.077 20.139 1.00 27.17 306 VAL A CA 1
ATOM 2376 C C . VAL A 1 306 ? 45.041 4.402 19.413 1.00 26.87 306 VAL A C 1
ATOM 2377 O O . VAL A 1 306 ? 44.871 5.514 18.920 1.00 26.70 306 VAL A O 1
ATOM 2381 N N . ASN A 1 307 ? 44.111 3.450 19.397 1.00 26.56 307 ASN A N 1
ATOM 2382 C CA . ASN A 1 307 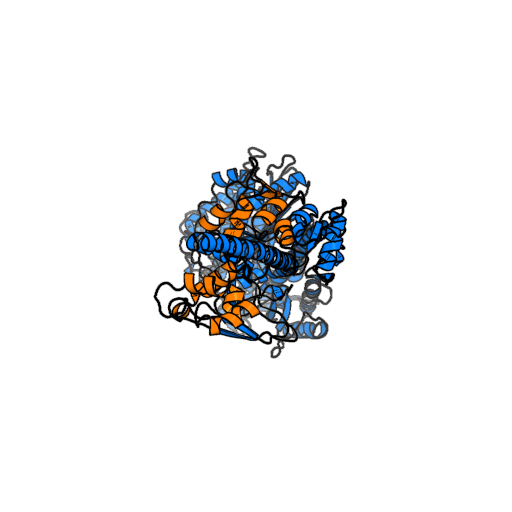? 42.806 3.655 18.763 1.00 26.80 307 ASN A CA 1
ATOM 2383 C C . ASN A 1 307 ? 42.003 4.798 19.400 1.00 26.01 307 ASN A C 1
ATOM 2384 O O . ASN A 1 307 ? 41.322 5.553 18.703 1.00 25.80 307 ASN A O 1
ATOM 2389 N N . THR A 1 308 ? 42.090 4.931 20.721 1.00 25.36 308 THR A N 1
ATOM 2390 C CA . THR A 1 308 ? 41.360 5.980 21.429 1.00 24.92 308 THR A CA 1
ATOM 2391 C C . THR A 1 308 ? 41.880 7.359 21.038 1.00 24.64 308 THR A C 1
ATOM 2392 O O . THR A 1 308 ? 41.102 8.264 20.760 1.00 23.99 308 THR A O 1
ATOM 2396 N N . ARG A 1 309 ? 43.200 7.501 20.993 1.00 25.01 309 ARG A N 1
ATOM 2397 C CA . ARG A 1 309 ? 43.840 8.768 20.618 1.00 25.26 309 ARG A CA 1
ATOM 2398 C C . ARG A 1 309 ? 43.566 9.145 19.165 1.00 25.45 309 ARG A C 1
ATOM 2399 O O . ARG A 1 309 ? 43.306 10.301 18.850 1.00 25.50 309 ARG A O 1
ATOM 2407 N N . GLN A 1 310 ? 43.597 8.159 18.280 1.00 26.06 310 GLN A N 1
ATOM 2408 C CA . GLN A 1 310 ? 43.284 8.402 16.878 1.00 26.33 310 GLN A CA 1
ATOM 2409 C C . GLN A 1 310 ? 41.854 8.886 16.705 1.00 25.78 310 GLN A C 1
ATOM 2410 O O . GLN A 1 310 ? 41.590 9.793 15.912 1.00 25.88 310 GLN A O 1
ATOM 2416 N N . ALA A 1 311 ? 40.930 8.296 17.460 1.00 24.78 311 ALA A N 1
ATOM 2417 C CA . ALA A 1 311 ? 39.538 8.713 17.407 1.00 24.31 311 ALA A CA 1
ATOM 2418 C C . ALA A 1 311 ? 39.405 10.147 17.917 1.00 24.09 311 ALA A C 1
ATOM 2419 O O . ALA A 1 311 ? 38.706 10.953 17.313 1.00 24.01 311 ALA A O 1
ATOM 2421 N N . CYS A 1 312 ? 40.089 10.469 19.013 1.00 23.77 312 CYS A N 1
ATOM 2422 C CA . CYS A 1 312 ? 40.021 11.810 19.592 1.00 24.34 312 CYS A CA 1
ATOM 2423 C C . CYS A 1 312 ? 40.500 12.867 18.586 1.00 24.90 312 CYS A C 1
ATOM 2424 O O . CYS A 1 312 ? 39.862 13.906 18.418 1.00 24.54 312 CYS A O 1
ATOM 2427 N N . THR A 1 313 ? 41.600 12.568 17.901 1.00 25.54 313 THR A N 1
ATOM 2428 C CA . THR A 1 313 ? 42.150 13.448 16.866 1.00 26.41 313 THR A CA 1
ATOM 2429 C C . THR A 1 313 ? 41.169 13.641 15.705 1.00 27.15 313 THR A C 1
ATOM 2430 O O . THR A 1 313 ? 40.998 14.747 15.217 1.00 26.74 313 THR A O 1
ATOM 2434 N N . LEU A 1 314 ? 40.506 12.569 15.282 1.00 27.91 314 LEU A N 1
ATOM 2435 C CA . LEU A 1 314 ? 39.495 12.665 14.230 1.00 28.59 314 LEU A CA 1
ATOM 2436 C C . LEU A 1 314 ? 38.346 13.589 14.632 1.00 29.09 314 LEU A C 1
ATOM 2437 O O . LEU A 1 314 ? 37.823 14.322 13.800 1.00 29.18 314 LEU A O 1
ATOM 2442 N N . LEU A 1 315 ? 37.980 13.576 15.913 1.00 29.25 315 LEU A N 1
ATOM 2443 C CA . LEU A 1 315 ? 36.910 14.429 16.430 1.00 29.63 315 LEU A CA 1
ATOM 2444 C C . LEU A 1 315 ? 37.404 15.793 16.939 1.00 29.83 315 LEU A C 1
ATOM 2445 O O . LEU A 1 315 ? 36.685 16.484 17.651 1.00 30.36 315 LEU A O 1
ATOM 2450 N N . GLY A 1 316 ? 38.620 16.178 16.567 1.00 30.12 316 GLY A N 1
ATOM 2451 C CA . GLY A 1 316 ? 39.095 17.535 16.788 1.00 30.26 316 GLY A CA 1
ATOM 2452 C C . GLY A 1 316 ? 39.569 17.853 18.191 1.00 29.99 316 GLY A C 1
ATOM 2453 O O . GLY A 1 316 ? 39.630 19.020 18.564 1.00 30.15 316 GLY A O 1
ATOM 2454 N N . ILE A 1 317 ? 39.908 16.836 18.979 1.00 29.81 317 ILE A N 1
ATOM 2455 C CA . ILE A 1 317 ? 40.509 17.090 20.282 1.00 29.91 317 ILE A CA 1
ATOM 2456 C C . ILE A 1 317 ? 42.022 17.209 20.073 1.00 30.01 317 ILE A C 1
ATOM 2457 O O . ILE A 1 317 ? 42.690 16.242 19.735 1.00 29.91 317 ILE A O 1
ATOM 2462 N N . SER A 1 318 ? 42.541 18.416 20.265 1.00 30.57 318 SER A N 1
ATOM 2463 C CA . SER A 1 318 ? 43.953 18.714 20.036 1.00 30.75 318 SER A CA 1
ATOM 2464 C C . SER A 1 318 ? 44.859 17.863 20.911 1.00 31.06 318 SER A C 1
ATOM 2465 O O . SER A 1 318 ? 44.425 17.329 21.933 1.00 30.60 318 SER A O 1
ATOM 2468 N N . ASP A 1 319 ? 46.125 17.759 20.514 1.00 31.02 319 ASP A N 1
ATOM 2469 C CA . ASP A 1 319 ? 47.122 17.030 21.287 1.00 31.32 319 ASP A CA 1
ATOM 2470 C C . ASP A 1 319 ? 47.212 17.526 22.736 1.00 30.44 319 ASP A C 1
ATOM 2471 O O . ASP A 1 319 ? 47.352 16.720 23.650 1.00 30.26 319 ASP A O 1
ATOM 2476 N N . SER A 1 320 ? 47.114 18.832 22.949 1.00 30.05 320 SER A N 1
ATOM 2477 C CA . SER A 1 320 ? 47.259 19.375 24.296 1.00 29.98 320 SER A CA 1
ATOM 2478 C C . SER A 1 320 ? 46.008 19.122 25.149 1.00 29.10 320 SER A C 1
ATOM 2479 O O . SER A 1 320 ? 46.128 18.902 26.340 1.00 28.85 320 SER A O 1
ATOM 2482 N N . TYR A 1 321 ? 44.825 19.115 24.546 1.00 28.52 321 TYR A N 1
ATOM 2483 C CA . TYR A 1 321 ? 43.615 18.757 25.293 1.00 28.21 321 TYR A CA 1
ATOM 2484 C C . TYR A 1 321 ? 43.609 17.253 25.620 1.00 27.47 321 TYR A C 1
ATOM 2485 O O . TYR A 1 321 ? 43.212 16.863 26.716 1.00 27.02 321 TYR A O 1
ATOM 2494 N N . GLN A 1 322 ? 44.089 16.420 24.696 1.00 26.71 322 GLN A N 1
ATOM 2495 C CA . GLN A 1 322 ? 44.272 14.996 24.971 1.00 26.47 322 GLN A CA 1
ATOM 2496 C C . GLN A 1 322 ? 45.243 14.766 26.115 1.00 26.30 322 GLN A C 1
ATOM 2497 O O . GLN A 1 322 ? 44.973 13.956 26.992 1.00 25.50 322 GLN A O 1
ATOM 2503 N N . MET A 1 323 ? 46.371 15.483 26.116 1.00 26.27 323 MET A N 1
ATOM 2504 C CA . MET A 1 323 ? 47.341 15.363 27.194 1.00 26.23 323 MET A CA 1
ATOM 2505 C C . MET A 1 323 ? 46.719 15.809 28.517 1.00 25.20 323 MET A C 1
ATOM 2506 O O . MET A 1 323 ? 46.985 15.223 29.555 1.00 24.69 323 MET A O 1
ATOM 2511 N N . GLY A 1 324 ? 45.888 16.840 28.465 1.00 24.01 324 GLY A N 1
ATOM 2512 C CA . GLY A 1 324 ? 45.139 17.284 29.625 1.00 23.77 324 GLY A CA 1
ATOM 2513 C C . GLY A 1 324 ? 44.204 16.204 30.152 1.00 23.04 324 GLY A C 1
ATOM 2514 O O . GLY A 1 324 ? 44.125 15.990 31.347 1.00 22.52 324 GLY A O 1
ATOM 2515 N N . ILE A 1 325 ? 43.497 15.526 29.254 1.00 22.60 325 ILE A N 1
ATOM 2516 C CA . ILE A 1 325 ? 42.617 14.424 29.651 1.00 21.93 325 ILE A CA 1
ATOM 2517 C C . ILE A 1 325 ? 43.436 13.364 30.377 1.00 21.72 325 ILE A C 1
ATOM 2518 O O . ILE A 1 325 ? 43.038 12.899 31.444 1.00 21.45 325 ILE A O 1
ATOM 2523 N N . PHE A 1 326 ? 44.589 13.000 29.812 1.00 21.57 326 PHE A N 1
ATOM 2524 C CA . PHE A 1 326 ? 45.434 11.961 30.407 1.00 21.99 326 PHE A CA 1
ATOM 2525 C C . PHE A 1 326 ? 46.083 12.419 31.711 1.00 21.58 326 PHE A C 1
ATOM 2526 O O . PHE A 1 326 ? 46.283 11.605 32.594 1.00 22.14 326 PHE A O 1
ATOM 2534 N N . ARG A 1 327 ? 46.379 13.710 31.841 1.00 21.39 327 ARG A N 1
ATOM 2535 C CA . ARG A 1 327 ? 46.896 14.262 33.097 1.00 21.79 327 ARG A CA 1
ATOM 2536 C C . ARG A 1 327 ? 45.856 14.104 34.200 1.00 21.05 327 ARG A C 1
ATOM 2537 O O . ARG A 1 327 ? 46.186 13.754 35.332 1.00 20.97 327 ARG A O 1
ATOM 2545 N N . ILE A 1 328 ? 44.599 14.376 33.867 1.00 20.60 328 ILE A N 1
ATOM 2546 C CA . ILE A 1 328 ? 43.525 14.312 34.861 1.00 20.61 328 ILE A CA 1
ATOM 2547 C C . ILE A 1 328 ? 43.250 12.862 35.251 1.00 20.17 328 ILE A C 1
ATOM 2548 O O . ILE A 1 328 ? 43.053 12.569 36.426 1.00 20.26 328 ILE A O 1
ATOM 2553 N N . LEU A 1 329 ? 43.300 11.950 34.282 1.00 20.26 329 LEU A N 1
ATOM 2554 C CA . LEU A 1 329 ? 43.102 10.521 34.569 1.00 20.19 329 LEU A CA 1
ATOM 2555 C C . LEU A 1 329 ? 44.226 9.980 35.454 1.00 20.28 329 LEU A C 1
ATOM 2556 O O . LEU A 1 329 ? 43.977 9.279 36.433 1.00 20.29 329 LEU A O 1
ATOM 2561 N N . ALA A 1 330 ? 45.464 10.319 35.126 1.00 20.15 330 ALA A N 1
ATOM 2562 C CA . ALA A 1 330 ? 46.604 9.916 35.944 1.00 19.88 330 ALA A CA 1
ATOM 2563 C C . ALA A 1 330 ? 46.529 10.532 37.335 1.00 19.53 330 ALA A C 1
ATOM 2564 O O . ALA A 1 330 ? 46.906 9.899 38.315 1.00 20.06 330 ALA A O 1
ATOM 2566 N N . GLY A 1 331 ? 46.051 11.766 37.418 1.00 19.28 331 GLY A N 1
ATOM 2567 C CA . GLY A 1 331 ? 45.839 12.432 38.696 1.00 18.83 331 GLY A CA 1
ATOM 2568 C C . GLY A 1 331 ? 44.865 11.677 39.573 1.00 18.62 331 GLY A C 1
ATOM 2569 O O . GLY A 1 331 ? 45.114 11.483 40.763 1.00 18.48 331 GLY A O 1
ATOM 2570 N N . ILE A 1 332 ? 43.759 11.224 38.988 1.00 18.22 332 ILE A N 1
ATOM 2571 C CA . ILE A 1 332 ? 42.776 10.416 39.725 1.00 17.64 332 ILE A CA 1
ATOM 2572 C C . ILE A 1 332 ? 43.447 9.143 40.283 1.00 17.55 332 ILE A C 1
ATOM 2573 O O . ILE A 1 332 ? 43.255 8.788 41.443 1.00 17.68 332 ILE A O 1
ATOM 2578 N N . LEU A 1 333 ? 44.260 8.474 39.472 1.00 17.75 333 LEU A N 1
ATOM 2579 C CA . LEU A 1 333 ? 44.971 7.273 39.931 1.00 17.91 333 LEU A CA 1
ATOM 2580 C C . LEU A 1 333 ? 45.920 7.558 41.120 1.00 18.17 333 LEU A C 1
ATOM 2581 O O . LEU A 1 333 ? 45.935 6.822 42.113 1.00 18.23 333 LEU A O 1
ATOM 2586 N N . HIS A 1 334 ? 46.691 8.636 41.031 1.00 18.62 334 HIS A N 1
ATOM 2587 C CA . HIS A 1 334 ? 47.612 8.998 42.122 1.00 18.87 334 HIS A CA 1
ATOM 2588 C C . HIS A 1 334 ? 46.847 9.400 43.370 1.00 18.74 334 HIS A C 1
ATOM 2589 O O . HIS A 1 334 ? 47.233 9.044 44.491 1.00 19.41 334 HIS A O 1
ATOM 2596 N N . LEU A 1 335 ? 45.737 10.096 43.181 1.00 18.74 335 LEU A N 1
ATOM 2597 C CA . LEU A 1 335 ? 44.875 10.480 44.301 1.00 18.78 335 LEU A CA 1
ATOM 2598 C C . LEU A 1 335 ? 44.418 9.261 45.100 1.00 19.23 335 LEU A C 1
ATOM 2599 O O . LEU A 1 335 ? 44.385 9.287 46.336 1.00 18.95 335 LEU A O 1
ATOM 2604 N N . GLY A 1 336 ? 44.079 8.187 44.391 1.00 20.13 336 GLY A N 1
ATOM 2605 C CA . GLY A 1 336 ? 43.690 6.949 45.028 1.00 20.38 336 GLY A CA 1
ATOM 2606 C C . GLY A 1 336 ? 44.770 6.312 45.891 1.00 21.19 336 GLY A C 1
ATOM 2607 O O . GLY A 1 336 ? 44.457 5.538 46.803 1.00 21.67 336 GLY A O 1
ATOM 2608 N N . ASN A 1 337 ? 46.030 6.604 45.595 1.00 21.65 337 ASN A N 1
ATOM 2609 C CA . ASN A 1 337 ? 47.150 6.099 46.392 1.00 22.54 337 ASN A CA 1
ATOM 2610 C C . ASN A 1 337 ? 47.531 7.000 47.573 1.00 23.28 337 ASN A C 1
ATOM 2611 O O . ASN A 1 337 ? 48.462 6.686 48.310 1.00 23.34 337 ASN A O 1
ATOM 2616 N N . VAL A 1 338 ? 46.812 8.100 47.764 1.00 24.08 338 VAL A N 1
ATOM 2617 C CA . VAL A 1 338 ? 47.053 8.968 48.915 1.00 25.35 338 VAL A CA 1
ATOM 2618 C C . VAL A 1 338 ? 46.605 8.249 50.181 1.00 26.78 338 VAL A C 1
ATOM 2619 O O . VAL A 1 338 ? 45.470 7.782 50.277 1.00 26.44 338 VAL A O 1
ATOM 2623 N N . GLU A 1 339 ? 47.507 8.156 51.148 1.00 28.31 339 GLU A N 1
ATOM 2624 C CA . GLU A 1 339 ? 47.215 7.490 52.401 1.00 29.67 339 GLU A CA 1
ATOM 2625 C C . GLU A 1 339 ? 47.078 8.515 53.518 1.00 29.93 339 GLU A C 1
ATOM 2626 O O . GLU A 1 339 ? 47.713 9.583 53.497 1.00 30.41 339 GLU A O 1
ATOM 2632 N N . PHE A 1 340 ? 46.211 8.201 54.465 1.00 29.89 340 PHE A N 1
ATOM 2633 C CA . PHE A 1 340 ? 46.020 9.004 55.650 1.00 30.27 340 PHE A CA 1
ATOM 2634 C C . PHE A 1 340 ? 46.501 8.211 56.871 1.00 31.76 340 PHE A C 1
ATOM 2635 O O . PHE A 1 340 ? 46.282 7.001 56.967 1.00 31.30 340 PHE A O 1
ATOM 2643 N N . ALA A 1 341 ? 47.155 8.912 57.796 1.00 33.61 341 ALA A N 1
ATOM 2644 C CA . ALA A 1 341 ? 47.510 8.375 59.109 1.00 34.91 341 ALA A CA 1
ATOM 2645 C C . ALA A 1 341 ? 46.573 8.990 60.141 1.00 36.03 341 ALA A C 1
ATOM 2646 O O . ALA A 1 341 ? 46.453 10.204 60.225 1.00 35.97 341 ALA A O 1
ATOM 2648 N N . SER A 1 342 ? 45.887 8.161 60.913 1.00 37.93 342 SER A N 1
ATOM 2649 C CA . SER A 1 342 ? 45.007 8.671 61.959 1.00 39.44 342 SER A CA 1
ATOM 2650 C C . SER A 1 342 ? 45.831 9.269 63.101 1.00 40.63 342 SER A C 1
ATOM 2651 O O . SER A 1 342 ? 46.912 8.763 63.428 1.00 41.08 342 SER A O 1
ATOM 2654 N N . ARG A 1 343 ? 45.335 10.368 63.667 1.00 41.91 343 ARG A N 1
ATOM 2655 C CA . ARG A 1 343 ? 45.922 10.991 64.857 1.00 43.02 343 ARG A CA 1
ATOM 2656 C C . ARG A 1 343 ? 45.117 10.565 66.077 1.00 43.45 343 ARG A C 1
ATOM 2657 O O . ARG A 1 343 ? 45.680 10.173 67.097 1.00 44.15 343 ARG A O 1
ATOM 2665 N N . ASP A 1 344 ? 43.797 10.687 65.971 1.00 43.91 344 ASP A N 1
ATOM 2666 C CA . ASP A 1 344 ? 42.859 10.120 66.947 1.00 44.24 344 ASP A CA 1
ATOM 2667 C C . ASP A 1 344 ? 41.552 9.728 66.232 1.00 44.01 344 ASP A C 1
ATOM 2668 O O . ASP A 1 344 ? 41.519 9.657 64.998 1.00 44.18 344 ASP A O 1
ATOM 2673 N N . SER A 1 345 ? 40.488 9.460 66.987 1.00 43.53 345 SER A N 1
ATOM 2674 C CA . SER A 1 345 ? 39.221 9.008 66.400 1.00 42.98 345 SER A CA 1
ATOM 2675 C C . SER A 1 345 ? 38.527 10.033 65.482 1.00 41.97 345 SER A C 1
ATOM 2676 O O . SER A 1 345 ? 37.647 9.660 64.707 1.00 42.24 345 SER A O 1
ATOM 2679 N N . ASP A 1 346 ? 38.904 11.309 65.574 1.00 40.75 346 ASP A N 1
ATOM 2680 C CA . ASP A 1 346 ? 38.258 12.368 64.784 1.00 39.78 346 ASP A CA 1
ATOM 2681 C C . ASP A 1 346 ? 39.226 13.259 64.004 1.00 38.59 346 ASP A C 1
ATOM 2682 O O . ASP A 1 346 ? 38.838 14.332 63.550 1.00 38.34 346 ASP A O 1
ATOM 2684 N N . SER A 1 347 ? 40.476 12.832 63.851 1.00 37.22 347 SER A N 1
ATOM 2685 C CA . SER A 1 347 ? 41.445 13.604 63.072 1.00 36.24 347 SER A CA 1
ATOM 2686 C C . SER A 1 347 ? 42.458 12.705 62.371 1.00 34.85 347 SER A C 1
ATOM 2687 O O . SER A 1 347 ? 42.731 11.595 62.815 1.00 34.70 347 SER A O 1
ATOM 2690 N N . CYS A 1 348 ? 42.991 13.192 61.257 1.00 33.52 348 CYS A N 1
ATOM 2691 C CA . CYS A 1 348 ? 43.998 12.474 60.483 1.00 32.87 348 CYS A CA 1
ATOM 2692 C C . CYS A 1 348 ? 44.961 13.454 59.813 1.00 32.44 348 CYS A C 1
ATOM 2693 O O . CYS A 1 348 ? 44.801 14.662 59.917 1.00 32.45 348 CYS A O 1
ATOM 2696 N N . ALA A 1 349 ? 45.962 12.921 59.131 1.00 32.08 349 ALA A N 1
ATOM 2697 C CA . ALA A 1 349 ? 46.948 13.740 58.447 1.00 32.12 349 ALA A CA 1
ATOM 2698 C C . ALA A 1 349 ? 47.541 12.961 57.302 1.00 32.03 349 ALA A C 1
ATOM 2699 O O . ALA A 1 349 ? 47.553 11.741 57.318 1.00 32.07 349 ALA A O 1
ATOM 2701 N N . ILE A 1 350 ? 48.034 13.671 56.302 1.00 32.26 350 ILE A N 1
ATOM 2702 C CA . ILE A 1 350 ? 48.818 13.044 55.257 1.00 32.63 350 ILE A CA 1
ATOM 2703 C C . ILE A 1 350 ? 50.288 13.113 55.693 1.00 33.28 350 ILE A C 1
ATOM 2704 O O . ILE A 1 350 ? 50.728 14.153 56.176 1.00 33.29 350 ILE A O 1
ATOM 2709 N N . PRO A 1 351 ? 51.030 12.012 55.549 1.00 33.90 351 PRO A N 1
ATOM 2710 C CA . PRO A 1 351 ? 52.454 11.985 55.916 1.00 34.24 351 PRO A CA 1
ATOM 2711 C C . PRO A 1 351 ? 53.290 13.038 55.191 1.00 34.47 351 PRO A C 1
ATOM 2712 O O . PRO A 1 351 ? 52.923 13.432 54.083 1.00 34.23 351 PRO A O 1
ATOM 2716 N N . PRO A 1 352 ? 54.397 13.480 55.791 1.00 35.07 352 PRO A N 1
ATOM 2717 C CA . PRO A 1 352 ? 55.292 14.429 55.117 1.00 35.00 352 PRO A CA 1
ATOM 2718 C C . PRO A 1 352 ? 55.829 13.866 53.808 1.00 34.45 352 PRO A C 1
ATOM 2719 O O . PRO A 1 352 ? 56.093 12.669 53.731 1.00 34.43 352 PRO A O 1
ATOM 2723 N N . LYS A 1 353 ? 55.971 14.725 52.804 1.00 34.03 353 LYS A N 1
ATOM 2724 C CA . LYS A 1 353 ? 56.615 14.378 51.539 1.00 34.15 353 LYS A CA 1
ATOM 2725 C C . LYS A 1 353 ? 55.957 13.174 50.859 1.00 33.30 353 LYS A C 1
ATOM 2726 O O . LYS A 1 353 ? 56.639 12.349 50.265 1.00 33.63 353 LYS A O 1
ATOM 2732 N N . HIS A 1 354 ? 54.628 13.101 50.939 1.00 32.31 354 HIS A N 1
ATOM 2733 C CA . HIS A 1 354 ? 53.869 11.969 50.412 1.00 31.35 354 HIS A CA 1
ATOM 2734 C C . HIS A 1 354 ? 53.792 12.030 48.893 1.00 30.55 354 HIS A C 1
ATOM 2735 O O . HIS A 1 354 ? 53.086 12.874 48.331 1.00 30.45 354 HIS A O 1
ATOM 2742 N N . ASP A 1 355 ? 54.515 11.123 48.244 1.00 29.23 355 ASP A N 1
ATOM 2743 C CA . ASP A 1 355 ? 54.692 11.124 46.794 1.00 28.75 355 ASP A CA 1
ATOM 2744 C C . ASP A 1 355 ? 53.383 11.120 45.973 1.00 27.36 355 ASP A C 1
ATOM 2745 O O . ASP A 1 355 ? 53.271 11.879 45.022 1.00 26.71 355 ASP A O 1
ATOM 2750 N N . PRO A 1 356 ? 52.408 10.279 46.314 1.00 26.30 356 PRO A N 1
ATOM 2751 C CA . PRO A 1 356 ? 51.138 10.283 45.573 1.00 25.67 356 PRO A CA 1
ATOM 2752 C C . PRO A 1 356 ? 50.467 11.659 45.573 1.00 24.70 356 PRO A C 1
ATOM 2753 O O . PRO A 1 356 ? 49.984 12.071 44.529 1.00 23.90 356 PRO A O 1
ATOM 2757 N N . LEU A 1 357 ? 50.466 12.369 46.703 1.00 24.36 357 LEU A N 1
ATOM 2758 C CA . LEU A 1 357 ? 49.905 13.722 46.731 1.00 24.17 357 LEU A CA 1
ATOM 2759 C C . LEU A 1 357 ? 50.765 14.717 45.942 1.00 24.16 357 LEU A C 1
ATOM 2760 O O . LEU A 1 357 ? 50.249 15.562 45.220 1.00 24.10 357 LEU A O 1
ATOM 2765 N N . THR A 1 358 ? 52.081 14.617 46.077 1.00 24.31 358 THR A N 1
ATOM 2766 C CA . THR A 1 358 ? 52.994 15.469 45.318 1.00 24.39 358 THR A CA 1
ATOM 2767 C C . THR A 1 358 ? 52.748 15.338 43.826 1.00 23.97 358 THR A C 1
ATOM 2768 O O . THR A 1 358 ? 52.588 16.336 43.127 1.00 24.04 358 THR A O 1
ATOM 2772 N N . ILE A 1 359 ? 52.656 14.102 43.345 1.00 23.59 359 ILE A N 1
ATOM 2773 C CA . ILE A 1 359 ? 52.382 13.860 41.932 1.00 23.26 359 ILE A CA 1
ATOM 2774 C C . ILE A 1 359 ? 50.992 14.366 41.534 1.00 22.85 359 ILE A C 1
ATOM 2775 O O . ILE A 1 359 ? 50.856 15.022 40.509 1.00 23.29 359 ILE A O 1
ATOM 2780 N N . PHE A 1 360 ? 49.967 14.088 42.339 1.00 22.85 360 PHE A N 1
ATOM 2781 C CA . PHE A 1 360 ? 48.611 14.592 42.071 1.00 22.63 360 PHE A CA 1
ATOM 2782 C C . PHE A 1 360 ? 48.621 16.107 41.901 1.00 23.37 360 PHE A C 1
ATOM 2783 O O . PHE A 1 360 ? 48.047 16.642 40.965 1.00 22.94 360 PHE A O 1
ATOM 2791 N N . CYS A 1 361 ? 49.273 16.799 42.824 1.00 24.65 361 CYS A N 1
ATOM 2792 C CA . CYS A 1 361 ? 49.304 18.265 42.809 1.00 25.55 361 CYS A CA 1
ATOM 2793 C C . CYS A 1 361 ? 50.088 18.831 41.607 1.00 25.93 361 CYS A C 1
ATOM 2794 O O . CYS A 1 361 ? 49.682 19.831 41.047 1.00 26.49 361 CYS A O 1
ATOM 2797 N N . ASP A 1 362 ? 51.162 18.170 41.179 1.00 26.74 362 ASP A N 1
ATOM 2798 C CA . ASP A 1 362 ? 51.860 18.564 39.942 1.00 27.26 362 ASP A CA 1
ATOM 2799 C C . ASP A 1 362 ? 50.960 18.402 38.712 1.00 26.82 362 ASP A C 1
ATOM 2800 O O . ASP A 1 362 ? 50.858 19.293 37.876 1.00 26.67 362 ASP A O 1
ATOM 2809 N N . LEU A 1 363 ? 50.294 17.257 38.622 1.00 26.47 363 LEU A N 1
ATOM 2810 C CA . LEU A 1 363 ? 49.431 16.947 37.489 1.00 26.17 363 LEU A CA 1
ATOM 2811 C C . LEU A 1 363 ? 48.229 17.873 37.387 1.00 25.50 363 LEU A C 1
ATOM 2812 O O . LEU A 1 363 ? 47.784 18.206 36.285 1.00 24.79 363 LEU A O 1
ATOM 2817 N N . MET A 1 364 ? 47.699 18.284 38.532 1.00 25.01 364 MET A N 1
ATOM 2818 C CA . MET A 1 364 ? 46.485 19.086 38.572 1.00 25.04 364 MET A CA 1
ATOM 2819 C C . MET A 1 364 ? 46.788 20.586 38.642 1.00 25.15 364 MET A C 1
ATOM 2820 O O . MET A 1 364 ? 45.875 21.413 38.523 1.00 25.10 364 MET A O 1
ATOM 2825 N N . GLY A 1 365 ? 48.057 20.931 38.845 1.00 25.45 365 GLY A N 1
ATOM 2826 C CA . GLY A 1 365 ? 48.480 22.326 38.896 1.00 25.62 365 GLY A CA 1
ATOM 2827 C C . GLY A 1 365 ? 47.996 23.064 40.129 1.00 25.74 365 GLY A C 1
ATOM 2828 O O . GLY A 1 365 ? 47.572 24.217 40.050 1.00 26.06 365 GLY A O 1
ATOM 2829 N N . VAL A 1 366 ? 48.034 22.385 41.270 1.00 25.62 366 VAL A N 1
ATOM 2830 C CA . VAL A 1 366 ? 47.584 22.963 42.530 1.00 25.69 366 VAL A CA 1
ATOM 2831 C C . VAL A 1 366 ? 48.662 22.781 43.585 1.00 25.56 366 VAL A C 1
ATOM 2832 O O . VAL A 1 366 ? 49.630 22.060 43.370 1.00 26.07 366 VAL A O 1
ATOM 2836 N N . ASP A 1 367 ? 48.484 23.434 44.727 1.00 25.74 367 ASP A N 1
ATOM 2837 C CA . ASP A 1 367 ? 49.501 23.498 45.772 1.00 25.77 367 ASP A CA 1
ATOM 2838 C C . ASP A 1 367 ? 49.309 22.368 46.794 1.00 25.72 367 ASP A C 1
ATOM 2839 O O . ASP A 1 367 ? 48.220 22.208 47.339 1.00 24.90 367 ASP A O 1
ATOM 2844 N N . TYR A 1 368 ? 50.378 21.608 47.041 1.00 25.32 368 TYR A N 1
ATOM 2845 C CA . TYR A 1 368 ? 50.398 20.488 47.984 1.00 25.64 368 TYR A CA 1
ATOM 2846 C C . TYR A 1 368 ? 49.826 20.848 49.344 1.00 25.82 368 TYR A C 1
ATOM 2847 O O . TYR A 1 368 ? 49.007 20.121 49.892 1.00 25.59 368 TYR A O 1
ATOM 2856 N N . GLU A 1 369 ? 50.303 21.953 49.903 1.00 26.04 369 GLU A N 1
ATOM 2857 C CA . GLU A 1 369 ? 49.843 22.451 51.198 1.00 26.37 369 GLU A CA 1
ATOM 2858 C C . GLU A 1 369 ? 48.332 22.605 51.280 1.00 24.94 369 GLU A C 1
ATOM 2859 O O . GLU A 1 369 ? 47.708 22.164 52.239 1.00 24.67 369 GLU A O 1
ATOM 2865 N N . GLU A 1 370 ? 47.760 23.260 50.280 1.00 24.07 370 GLU A N 1
ATOM 2866 C CA . GLU A 1 370 ? 46.331 23.548 50.263 1.00 23.68 370 GLU A CA 1
ATOM 2867 C C . GLU A 1 370 ? 45.505 22.265 50.127 1.00 23.17 370 GLU A C 1
ATOM 2868 O O . GLU A 1 370 ? 44.536 22.084 50.850 1.00 22.15 370 GLU A O 1
ATOM 2874 N N . MET A 1 371 ? 45.915 21.383 49.221 1.00 23.10 371 MET A N 1
ATOM 2875 C CA . MET A 1 371 ? 45.188 20.129 48.961 1.00 23.25 371 MET A CA 1
ATOM 2876 C C . MET A 1 371 ? 45.245 19.216 50.182 1.00 22.67 371 MET A C 1
ATOM 2877 O O . MET A 1 371 ? 44.226 18.660 50.595 1.00 21.76 371 MET A O 1
ATOM 2882 N N . ALA A 1 372 ? 46.433 19.090 50.776 1.00 22.38 372 ALA A N 1
ATOM 2883 C CA . ALA A 1 372 ? 46.617 18.294 51.991 1.00 22.47 372 ALA A CA 1
ATOM 2884 C C . ALA A 1 372 ? 45.692 18.743 53.102 1.00 22.34 372 ALA A C 1
ATOM 2885 O O . ALA A 1 372 ? 45.104 17.920 53.809 1.00 22.98 372 ALA A O 1
ATOM 2887 N N . HIS A 1 373 ? 45.549 20.053 53.253 1.00 22.01 373 HIS A N 1
ATOM 2888 C CA . HIS A 1 373 ? 44.728 20.591 54.322 1.00 22.00 373 HIS A CA 1
ATOM 2889 C C . HIS A 1 373 ? 43.251 20.223 54.129 1.00 21.40 373 HIS A C 1
ATOM 2890 O O . HIS A 1 373 ? 42.602 19.761 55.068 1.00 21.11 373 HIS A O 1
ATOM 2897 N N . TRP A 1 374 ? 42.731 20.424 52.920 1.00 20.73 374 TRP A N 1
ATOM 2898 C CA . TRP A 1 374 ? 41.309 20.210 52.666 1.00 20.73 374 TRP A CA 1
ATOM 2899 C C . TRP A 1 374 ? 40.921 18.737 52.437 1.00 20.99 374 TRP A C 1
ATOM 2900 O O . TRP A 1 374 ? 39.724 18.395 52.452 1.00 21.30 374 TRP A O 1
ATOM 2911 N N . LEU A 1 375 ? 41.919 17.877 52.284 1.00 20.84 375 LEU A N 1
ATOM 2912 C CA . LEU A 1 375 ? 41.712 16.425 52.337 1.00 21.99 375 LEU A CA 1
ATOM 2913 C C . LEU A 1 375 ? 41.538 15.938 53.787 1.00 22.41 375 LEU A C 1
ATOM 2914 O O . LEU A 1 375 ? 41.028 14.847 54.014 1.00 22.04 375 LEU A O 1
ATOM 2919 N N . CYS A 1 376 ? 41.955 16.749 54.759 1.00 22.97 376 CYS A N 1
ATOM 2920 C CA . CYS A 1 376 ? 41.916 16.348 56.163 1.00 23.92 376 CYS A CA 1
ATOM 2921 C C . CYS A 1 376 ? 41.065 17.248 57.059 1.00 24.59 376 CYS A C 1
ATOM 2922 O O . CYS A 1 376 ? 41.056 17.051 58.271 1.00 24.64 376 CYS A O 1
ATOM 2925 N N . HIS A 1 377 ? 40.370 18.225 56.470 1.00 25.55 377 HIS A N 1
ATOM 2926 C CA . HIS A 1 377 ? 39.481 19.136 57.191 1.00 26.89 377 HIS A CA 1
ATOM 2927 C C . HIS A 1 377 ? 38.229 19.442 56.374 1.00 28.31 377 HIS A C 1
ATOM 2928 O O . HIS A 1 377 ? 38.260 19.413 55.143 1.00 28.34 377 HIS A O 1
ATOM 2935 N N . ARG A 1 378 ? 37.143 19.766 57.070 1.00 30.33 378 ARG A N 1
ATOM 2936 C CA . ARG A 1 378 ? 35.887 20.172 56.455 1.00 32.44 378 ARG A CA 1
ATOM 2937 C C . ARG A 1 378 ? 35.463 21.549 56.963 1.00 34.72 378 ARG A C 1
ATOM 2938 O O . ARG A 1 378 ? 35.704 21.899 58.111 1.00 34.50 378 ARG A O 1
ATOM 2940 N N . LYS A 1 379 ? 34.833 22.320 56.088 1.00 37.36 379 LYS A N 1
ATOM 2941 C CA . LYS A 1 379 ? 34.247 23.595 56.445 1.00 39.95 379 LYS A CA 1
ATOM 2942 C C . LYS A 1 379 ? 32.748 23.368 56.641 1.00 41.84 379 LYS A C 1
ATOM 2943 O O . LYS A 1 379 ? 32.057 22.997 55.701 1.00 42.23 379 LYS A O 1
ATOM 2949 N N . LEU A 1 380 ? 32.275 23.521 57.877 1.00 44.40 380 LEU A N 1
ATOM 2950 C CA . LEU A 1 380 ? 30.846 23.480 58.199 1.00 46.39 380 LEU A CA 1
ATOM 2951 C C . LEU A 1 380 ? 30.276 24.893 58.247 1.00 48.23 380 LEU A C 1
ATOM 2952 O O . LEU A 1 380 ? 31.021 25.879 58.246 1.00 48.62 380 LEU A O 1
ATOM 2954 N N . ALA A 1 381 ? 28.951 24.993 58.294 1.00 50.27 381 ALA A N 1
ATOM 2955 C CA . ALA A 1 381 ? 28.296 26.298 58.297 1.00 51.77 381 ALA A CA 1
ATOM 2956 C C . ALA A 1 381 ? 26.910 26.264 58.942 1.00 53.10 381 ALA A C 1
ATOM 2957 O O . ALA A 1 381 ? 25.931 25.836 58.318 1.00 53.52 381 ALA A O 1
ATOM 2959 N N . THR A 1 382 ? 26.841 26.715 60.195 1.00 54.41 382 THR A N 1
ATOM 2960 C CA . THR A 1 382 ? 25.565 27.036 60.836 1.00 55.22 382 THR A CA 1
ATOM 2961 C C . THR A 1 382 ? 24.990 28.308 60.197 1.00 55.92 382 THR A C 1
ATOM 2962 O O . THR A 1 382 ? 25.578 28.864 59.264 1.00 56.25 382 THR A O 1
ATOM 2964 N N . ALA A 1 383 ? 23.843 28.767 60.692 1.00 56.67 383 ALA A N 1
ATOM 2965 C CA . ALA A 1 383 ? 23.180 29.949 60.130 1.00 56.95 383 ALA A CA 1
ATOM 2966 C C . ALA A 1 383 ? 23.996 31.226 60.349 1.00 57.14 383 ALA A C 1
ATOM 2967 O O . ALA A 1 383 ? 24.135 32.048 59.435 1.00 57.42 383 ALA A O 1
ATOM 2969 N N . THR A 1 384 ? 24.540 31.375 61.557 1.00 57.11 384 THR A N 1
ATOM 2970 C CA . THR A 1 384 ? 25.246 32.593 61.960 1.00 56.82 384 THR A CA 1
ATOM 2971 C C . THR A 1 384 ? 26.677 32.681 61.411 1.00 56.55 384 THR A C 1
ATOM 2972 O O . THR A 1 384 ? 27.073 33.720 60.865 1.00 56.60 384 THR A O 1
ATOM 2974 N N . GLU A 1 385 ? 27.447 31.601 61.567 1.00 55.83 385 GLU A N 1
ATOM 2975 C CA . GLU A 1 385 ? 28.868 31.603 61.199 1.00 55.18 385 GLU A CA 1
ATOM 2976 C C . GLU A 1 385 ? 29.356 30.285 60.588 1.00 54.40 385 GLU A C 1
ATOM 2977 O O . GLU A 1 385 ? 28.656 29.265 60.612 1.00 54.55 385 GLU A O 1
ATOM 2979 N N . THR A 1 386 ? 30.570 30.333 60.038 1.00 53.17 386 THR A N 1
ATOM 2980 C CA . THR A 1 386 ? 31.249 29.160 59.492 1.00 52.16 386 THR A CA 1
ATOM 2981 C C . THR A 1 386 ? 32.406 28.746 60.404 1.00 51.06 386 THR A C 1
ATOM 2982 O O . THR A 1 386 ? 32.955 29.567 61.140 1.00 51.09 386 THR A O 1
ATOM 2984 N N . TYR A 1 387 ? 32.762 27.466 60.363 1.00 49.53 387 TYR A N 1
ATOM 2985 C CA . TYR A 1 387 ? 33.952 26.986 61.062 1.00 48.46 387 TYR A CA 1
ATOM 2986 C C . TYR A 1 387 ? 34.549 25.732 60.410 1.00 46.72 387 TYR A C 1
ATOM 2987 O O . TYR A 1 387 ? 33.928 25.106 59.547 1.00 46.64 387 TYR A O 1
ATOM 2996 N N . ILE A 1 388 ? 35.765 25.390 60.829 1.00 44.56 388 ILE A N 1
ATOM 2997 C CA . ILE A 1 388 ? 36.525 24.284 60.254 1.00 42.91 388 ILE A CA 1
ATOM 2998 C C . ILE A 1 388 ? 36.829 23.225 61.317 1.00 41.27 388 ILE A C 1
ATOM 2999 O O . ILE A 1 388 ? 37.301 23.545 62.406 1.00 41.26 388 ILE A O 1
ATOM 3004 N N . LYS A 1 389 ? 36.535 21.971 60.994 1.00 39.16 389 LYS A N 1
ATOM 3005 C CA . LYS A 1 389 ? 36.782 20.850 61.887 1.00 37.80 389 LYS A CA 1
ATOM 3006 C C . LYS A 1 389 ? 37.687 19.832 61.210 1.00 36.36 389 LYS A C 1
ATOM 3007 O O . LYS A 1 389 ? 37.659 19.686 59.990 1.00 36.03 389 LYS A O 1
ATOM 3009 N N . PRO A 1 390 ? 38.491 19.119 61.989 1.00 35.02 390 PRO A N 1
ATOM 3010 C CA . PRO A 1 390 ? 39.192 17.950 61.452 1.00 34.02 390 PRO A CA 1
ATOM 3011 C C . PRO A 1 390 ? 38.214 16.805 61.161 1.00 32.94 390 PRO A C 1
ATOM 3012 O O . PRO A 1 390 ? 37.070 16.822 61.628 1.00 32.10 390 PRO A O 1
ATOM 3016 N N . ILE A 1 391 ? 38.656 15.844 60.360 1.00 31.82 391 ILE A N 1
ATOM 3017 C CA . ILE A 1 391 ? 37.849 14.659 60.065 1.00 31.15 391 ILE A CA 1
ATOM 3018 C C . ILE A 1 391 ? 38.658 13.398 60.296 1.00 30.15 391 ILE A C 1
ATOM 3019 O O . ILE A 1 391 ? 39.889 13.408 60.226 1.00 29.53 391 ILE A O 1
ATOM 3024 N N . SER A 1 392 ? 37.946 12.312 60.572 1.00 29.57 392 SER A N 1
ATOM 3025 C CA . SER A 1 392 ? 38.564 11.012 60.812 1.00 29.07 392 SER A CA 1
ATOM 3026 C C . SER A 1 392 ? 39.158 10.470 59.523 1.00 28.65 392 SER A C 1
ATOM 3027 O O . SER A 1 392 ? 38.772 10.882 58.433 1.00 28.24 392 SER A O 1
ATOM 3030 N N . LYS A 1 393 ? 40.107 9.557 59.660 1.00 28.31 393 LYS A N 1
ATOM 3031 C CA . LYS A 1 393 ? 40.697 8.860 58.529 1.00 28.53 393 LYS A CA 1
ATOM 3032 C C . LYS A 1 393 ? 39.598 8.252 57.639 1.00 28.20 393 LYS A C 1
ATOM 3033 O O . LYS A 1 393 ? 39.644 8.401 56.426 1.00 27.65 393 LYS A O 1
ATOM 3039 N N . LEU A 1 394 ? 38.603 7.601 58.240 1.00 27.80 394 LEU A N 1
ATOM 3040 C CA . LEU A 1 394 ? 37.533 6.956 57.458 1.00 27.95 394 LEU A CA 1
ATOM 3041 C C . LEU A 1 394 ? 36.752 7.979 56.626 1.00 26.75 394 LEU A C 1
ATOM 3042 O O . LEU A 1 394 ? 36.435 7.737 55.460 1.00 25.87 394 LEU A O 1
ATOM 3047 N N . HIS A 1 395 ? 36.436 9.113 57.231 1.00 25.34 395 HIS A N 1
ATOM 3048 C CA . HIS A 1 395 ? 35.722 10.171 56.529 1.00 24.99 395 HIS A CA 1
ATOM 3049 C C . HIS A 1 395 ? 36.593 10.855 55.465 1.00 23.90 395 HIS A C 1
ATOM 3050 O O . HIS A 1 395 ? 36.084 11.223 54.415 1.00 23.92 395 HIS A O 1
ATOM 3057 N N . ALA A 1 396 ? 37.891 10.994 55.726 1.00 22.31 396 ALA A N 1
ATOM 3058 C CA . ALA A 1 396 ? 38.828 11.517 54.741 1.00 21.90 396 ALA A CA 1
ATOM 3059 C C . ALA A 1 396 ? 38.907 10.603 53.514 1.00 21.18 396 ALA A C 1
ATOM 3060 O O . ALA A 1 396 ? 38.894 11.074 52.380 1.00 19.57 396 ALA A O 1
ATOM 3062 N N . ILE A 1 397 ? 38.997 9.300 53.763 1.00 20.56 397 ILE A N 1
ATOM 3063 C CA . ILE A 1 397 ? 39.021 8.305 52.689 1.00 20.92 397 ILE A CA 1
ATOM 3064 C C . ILE A 1 397 ? 37.758 8.404 51.825 1.00 19.70 397 ILE A C 1
ATOM 3065 O O . ILE A 1 397 ? 37.846 8.461 50.600 1.00 19.33 397 ILE A O 1
ATOM 3070 N N . ASN A 1 398 ? 36.587 8.458 52.456 1.00 19.83 398 ASN A N 1
ATOM 3071 C CA . ASN A 1 398 ? 35.320 8.540 51.716 1.00 19.80 398 ASN A CA 1
ATOM 3072 C C . ASN A 1 398 ? 35.180 9.858 50.949 1.00 19.40 398 ASN A C 1
ATOM 3073 O O . ASN A 1 398 ? 34.643 9.885 49.840 1.00 18.54 398 ASN A O 1
ATOM 3078 N N . ALA A 1 399 ? 35.661 10.954 51.540 1.00 18.14 399 ALA A N 1
ATOM 3079 C CA . ALA A 1 399 ? 35.619 12.253 50.872 1.00 17.83 399 ALA A CA 1
ATOM 3080 C C . ALA A 1 399 ? 36.589 12.285 49.688 1.00 17.51 399 ALA A C 1
ATOM 3081 O O . ALA A 1 399 ? 36.284 12.882 48.656 1.00 17.49 399 ALA A O 1
ATOM 3083 N N . ARG A 1 400 ? 37.745 11.646 49.847 1.00 17.43 400 ARG A N 1
ATOM 3084 C CA . ARG A 1 400 ? 38.737 11.548 48.777 1.00 17.93 400 ARG A CA 1
ATOM 3085 C C . ARG A 1 400 ? 38.174 10.785 47.580 1.00 17.40 400 ARG A C 1
ATOM 3086 O O . ARG A 1 400 ? 38.387 11.174 46.442 1.00 16.70 400 ARG A O 1
ATOM 3094 N N . ASP A 1 401 ? 37.464 9.702 47.853 1.00 17.30 401 ASP A N 1
ATOM 3095 C CA . ASP A 1 401 ? 36.830 8.917 46.799 1.00 17.65 401 ASP A CA 1
ATOM 3096 C C . ASP A 1 401 ? 35.710 9.711 46.133 1.00 16.88 401 ASP A C 1
ATOM 3097 O O . ASP A 1 401 ? 35.558 9.635 44.920 1.00 17.02 401 ASP A O 1
ATOM 3102 N N . ALA A 1 402 ? 34.959 10.494 46.915 1.00 16.76 402 ALA A N 1
ATOM 3103 C CA . ALA A 1 402 ? 33.904 11.368 46.375 1.00 16.55 402 ALA A CA 1
ATOM 3104 C C . ALA A 1 402 ? 34.482 12.380 45.387 1.00 16.35 402 ALA A C 1
ATOM 3105 O O . ALA A 1 402 ? 33.894 12.655 44.330 1.00 15.43 402 ALA A O 1
ATOM 3107 N N . LEU A 1 403 ? 35.658 12.902 45.717 1.00 16.21 403 LEU A N 1
ATOM 3108 C CA . LEU A 1 403 ? 36.345 13.847 44.850 1.00 16.15 403 LEU A CA 1
ATOM 3109 C C . LEU A 1 403 ? 36.757 13.144 43.554 1.00 16.04 403 LEU A C 1
ATOM 3110 O O . LEU A 1 403 ? 36.520 13.659 42.469 1.00 16.45 403 LEU A O 1
ATOM 3115 N N . ALA A 1 404 ? 37.380 11.977 43.671 1.00 15.77 404 ALA A N 1
ATOM 3116 C CA . ALA A 1 404 ? 37.817 11.210 42.499 1.00 15.80 404 ALA A CA 1
ATOM 3117 C C . ALA A 1 404 ? 36.654 10.939 41.536 1.00 16.08 404 ALA A C 1
ATOM 3118 O O . ALA A 1 404 ? 36.783 11.117 40.322 1.00 15.52 404 ALA A O 1
ATOM 3120 N N . LYS A 1 405 ? 35.509 10.553 42.094 1.00 16.17 405 LYS A N 1
ATOM 3121 C CA . LYS A 1 405 ? 34.308 10.258 41.308 1.00 16.41 405 LYS A CA 1
ATOM 3122 C C . LYS A 1 405 ? 33.791 11.498 40.602 1.00 16.73 405 LYS A C 1
ATOM 3123 O O . LYS A 1 405 ? 33.397 11.434 39.438 1.00 16.39 405 LYS A O 1
ATOM 3129 N N . HIS A 1 406 ? 33.804 12.614 41.326 1.00 16.06 406 HIS A N 1
ATOM 3130 C CA . HIS A 1 406 ? 33.320 13.895 40.838 1.00 16.25 406 HIS A CA 1
ATOM 3131 C C . HIS A 1 406 ? 34.190 14.395 39.686 1.00 15.79 406 HIS A C 1
ATOM 3132 O O . HIS A 1 406 ? 33.670 14.873 38.683 1.00 15.03 406 HIS A O 1
ATOM 3139 N N . ILE A 1 407 ? 35.506 14.257 39.829 1.00 15.74 407 ILE A N 1
ATOM 3140 C CA . ILE A 1 407 ? 36.447 14.609 38.769 1.00 16.20 407 ILE A CA 1
ATOM 3141 C C . ILE A 1 407 ? 36.145 13.785 37.511 1.00 15.87 407 ILE A C 1
ATOM 3142 O O . ILE A 1 407 ? 36.000 14.330 36.417 1.00 15.50 407 ILE A O 1
ATOM 3147 N N . TYR A 1 408 ? 36.030 12.476 37.678 1.00 15.95 408 TYR A N 1
ATOM 3148 C CA . TYR A 1 408 ? 35.794 11.590 36.551 1.00 15.64 408 TYR A CA 1
ATOM 3149 C C . TYR A 1 408 ? 34.475 11.887 35.859 1.00 15.46 408 TYR A C 1
ATOM 3150 O O . TYR A 1 408 ? 34.427 11.907 34.644 1.00 15.35 408 TYR A O 1
ATOM 3159 N N . ALA A 1 409 ? 33.407 12.097 36.624 1.00 15.88 409 ALA A N 1
ATOM 3160 C CA . ALA A 1 409 ? 32.084 12.322 36.048 1.00 15.76 409 ALA A CA 1
ATOM 3161 C C . ALA A 1 409 ? 32.076 13.609 35.230 1.00 16.33 409 ALA A C 1
ATOM 3162 O O . ALA A 1 409 ? 31.478 13.674 34.165 1.00 15.12 409 ALA A O 1
ATOM 3164 N N . ASN A 1 410 ? 32.777 14.624 35.724 1.00 16.42 410 ASN A N 1
ATOM 3165 C CA . ASN A 1 410 ? 32.877 15.894 35.009 1.00 17.29 410 ASN A CA 1
ATOM 3166 C C . ASN A 1 410 ? 33.795 15.818 33.782 1.00 16.97 410 ASN A C 1
ATOM 3167 O O . ASN A 1 410 ? 33.497 16.432 32.758 1.00 17.75 410 ASN A O 1
ATOM 3172 N N . LEU A 1 411 ? 34.852 15.011 33.853 1.00 16.92 411 LEU A N 1
ATOM 3173 C CA . LEU A 1 411 ? 35.698 14.736 32.682 1.00 16.85 411 LEU A CA 1
ATOM 3174 C C . LEU A 1 411 ? 34.894 14.016 31.606 1.00 16.78 411 LEU A C 1
ATOM 3175 O O . LEU A 1 411 ? 34.954 14.370 30.427 1.00 16.09 411 LEU A O 1
ATOM 3180 N N . PHE A 1 412 ? 34.134 13.003 32.022 1.00 16.19 412 PHE A N 1
ATOM 3181 C CA . PHE A 1 412 ? 33.234 12.272 31.133 1.00 16.11 412 PHE A CA 1
ATOM 3182 C C . PHE A 1 412 ? 32.291 13.220 30.410 1.00 16.02 412 PHE A C 1
ATOM 3183 O O . PHE A 1 412 ? 32.175 13.155 29.184 1.00 16.35 412 PHE A O 1
ATOM 3191 N N . ASN A 1 413 ? 31.629 14.103 31.156 1.00 16.59 413 ASN A N 1
ATOM 3192 C CA . ASN A 1 413 ? 30.668 15.050 30.568 1.00 17.74 413 ASN A CA 1
ATOM 3193 C C . ASN A 1 413 ? 31.352 16.017 29.601 1.00 17.84 413 ASN A C 1
ATOM 3194 O O . ASN A 1 413 ? 30.771 16.394 28.596 1.00 17.77 413 ASN A O 1
ATOM 3199 N N . TRP A 1 414 ? 32.587 16.391 29.908 1.00 18.34 414 TRP A N 1
ATOM 3200 C CA . TRP A 1 414 ? 33.352 17.307 29.058 1.00 19.01 414 TRP A CA 1
ATOM 3201 C C . TRP A 1 414 ? 33.649 16.640 27.717 1.00 18.67 414 TRP A C 1
ATOM 3202 O O . TRP A 1 414 ? 33.474 17.254 26.667 1.00 18.44 414 TRP A O 1
ATOM 3213 N N . ILE A 1 415 ? 34.050 15.373 27.749 1.00 18.35 415 ILE A N 1
ATOM 3214 C CA . ILE A 1 415 ? 34.322 14.618 26.531 1.00 18.42 415 ILE A CA 1
ATOM 3215 C C . ILE A 1 415 ? 33.064 14.443 25.682 1.00 18.61 415 ILE A C 1
ATOM 3216 O O . ILE A 1 415 ? 33.109 14.634 24.469 1.00 18.26 415 ILE A O 1
ATOM 3221 N N . VAL A 1 416 ? 31.949 14.086 26.313 1.00 18.36 416 VAL A N 1
ATOM 3222 C CA . VAL A 1 416 ? 30.676 13.946 25.598 1.00 18.87 416 VAL A CA 1
ATOM 3223 C C . VAL A 1 416 ? 30.321 15.276 24.918 1.00 18.94 416 VAL A C 1
ATOM 3224 O O . VAL A 1 416 ? 29.961 15.305 23.746 1.00 18.72 416 VAL A O 1
ATOM 3228 N N . ASP A 1 417 ? 30.419 16.366 25.666 1.00 19.41 417 ASP A N 1
ATOM 3229 C CA . ASP A 1 417 ? 30.156 17.697 25.115 1.00 20.31 417 ASP A CA 1
ATOM 3230 C C . ASP A 1 417 ? 31.026 17.992 23.881 1.00 20.43 417 ASP A C 1
ATOM 3231 O O . ASP A 1 417 ? 30.540 18.514 22.886 1.00 20.69 417 ASP A O 1
ATOM 3240 N N . HIS A 1 418 ? 32.302 17.638 23.944 1.00 20.98 418 HIS A N 1
ATOM 3241 C CA . HIS A 1 418 ? 33.221 17.927 22.848 1.00 21.71 418 HIS A CA 1
ATOM 3242 C C . HIS A 1 418 ? 33.061 16.975 21.664 1.00 21.86 418 HIS A C 1
ATOM 3243 O O . HIS A 1 418 ? 33.258 17.361 20.504 1.00 21.91 418 HIS A O 1
ATOM 3250 N N . VAL A 1 419 ? 32.638 15.747 21.937 1.00 21.57 419 VAL A N 1
ATOM 3251 C CA . VAL A 1 419 ? 32.186 14.852 20.881 1.00 21.35 419 VAL A CA 1
ATOM 3252 C C . VAL A 1 419 ? 30.970 15.459 20.172 1.00 20.90 419 VAL A C 1
ATOM 3253 O O . VAL A 1 419 ? 30.906 15.473 18.944 1.00 21.07 419 VAL A O 1
ATOM 3257 N N . ASN A 1 420 ? 30.026 15.998 20.934 1.00 20.85 420 ASN A N 1
ATOM 3258 C CA . ASN A 1 420 ? 28.820 16.587 20.361 1.00 21.08 420 ASN A CA 1
ATOM 3259 C C . ASN A 1 420 ? 29.143 17.820 19.478 1.00 22.11 420 ASN A C 1
ATOM 3260 O O . ASN A 1 420 ? 28.529 18.028 18.428 1.00 22.16 420 ASN A O 1
ATOM 3265 N N . LYS A 1 421 ? 30.124 18.604 19.903 1.00 22.70 421 LYS A N 1
ATOM 3266 C CA . LYS A 1 421 ? 30.588 19.757 19.120 1.00 23.74 421 LYS A CA 1
ATOM 3267 C C . LYS A 1 421 ? 31.174 19.307 17.786 1.00 23.60 421 LYS A C 1
ATOM 3268 O O . LYS A 1 421 ? 30.891 19.901 16.752 1.00 24.11 421 LYS A O 1
ATOM 3274 N N . ALA A 1 422 ? 31.947 18.230 17.793 1.00 23.57 422 ALA A N 1
ATOM 3275 C CA . ALA A 1 422 ? 32.540 17.723 16.566 1.00 24.33 422 ALA A CA 1
ATOM 3276 C C . ALA A 1 422 ? 31.509 17.112 15.607 1.00 25.15 422 ALA A C 1
ATOM 3277 O O . ALA A 1 422 ? 31.736 17.090 14.398 1.00 24.59 422 ALA A O 1
ATOM 3279 N N . LEU A 1 423 ? 30.386 16.623 16.144 1.00 25.28 423 LEU A N 1
ATOM 3280 C CA . LEU A 1 423 ? 29.372 15.934 15.341 1.00 26.11 423 LEU A CA 1
ATOM 3281 C C . LEU A 1 423 ? 28.174 16.830 15.008 1.00 26.70 423 LEU A C 1
ATOM 3282 O O . LEU A 1 423 ? 27.221 16.382 14.383 1.00 26.00 423 LEU A O 1
ATOM 3287 N N . HIS A 1 424 ? 28.246 18.094 15.429 1.00 28.03 424 HIS A N 1
ATOM 3288 C CA . HIS A 1 424 ? 27.182 19.072 15.233 1.00 29.79 424 HIS A CA 1
ATOM 3289 C C . HIS A 1 424 ? 27.165 19.576 13.785 1.00 30.84 424 HIS A C 1
ATOM 3290 O O . HIS A 1 424 ? 28.212 19.893 13.227 1.00 30.70 424 HIS A O 1
ATOM 3297 N N . SER A 1 425 ? 25.970 19.633 13.201 1.00 32.46 425 SER A N 1
ATOM 3298 C CA . SER A 1 425 ? 25.747 20.189 11.864 1.00 33.93 425 SER A CA 1
ATOM 3299 C C . SER A 1 425 ? 25.353 21.657 11.962 1.00 34.64 425 SER A C 1
ATOM 3300 O O . SER A 1 425 ? 24.510 22.031 12.788 1.00 34.64 425 SER A O 1
ATOM 3303 N N . THR A 1 426 ? 25.941 22.495 11.112 1.00 35.83 426 THR A N 1
ATOM 3304 C CA . THR A 1 426 ? 25.583 23.920 11.110 1.00 36.52 426 THR A CA 1
ATOM 3305 C C . THR A 1 426 ? 24.166 24.156 10.586 1.00 37.05 426 THR A C 1
ATOM 3306 O O . THR A 1 426 ? 23.486 25.107 11.007 1.00 37.95 426 THR A O 1
ATOM 3310 N N . VAL A 1 427 ? 23.719 23.290 9.683 1.00 37.08 427 VAL A N 1
ATOM 3311 C CA . VAL A 1 427 ? 22.339 23.317 9.216 1.00 37.11 427 VAL A CA 1
ATOM 3312 C C . VAL A 1 427 ? 21.506 22.320 10.026 1.00 36.38 427 VAL A C 1
ATOM 3313 O O . VAL A 1 427 ? 21.879 21.158 10.140 1.00 36.25 427 VAL A O 1
ATOM 3317 N N . LYS A 1 428 ? 20.386 22.797 10.570 1.00 35.34 428 LYS A N 1
ATOM 3318 C CA . LYS A 1 428 ? 19.452 21.984 11.352 1.00 34.53 428 LYS A CA 1
ATOM 3319 C C . LYS A 1 428 ? 19.013 20.765 10.551 1.00 33.07 428 LYS A C 1
ATOM 3320 O O . LYS A 1 428 ? 18.711 20.851 9.358 1.00 33.09 428 LYS A O 1
ATOM 3323 N N . GLN A 1 429 ? 19.012 19.617 11.212 1.00 31.15 429 GLN A N 1
ATOM 3324 C CA . GLN A 1 429 ? 18.563 18.379 10.599 1.00 29.26 429 GLN A CA 1
ATOM 3325 C C . GLN A 1 429 ? 17.107 18.490 10.134 1.00 27.78 429 GLN A C 1
ATOM 3326 O O . GLN A 1 429 ? 16.305 19.163 10.752 1.00 27.07 429 GLN A O 1
ATOM 3332 N N . HIS A 1 430 ? 16.803 17.844 9.019 1.00 26.68 430 HIS A N 1
ATOM 3333 C CA . HIS A 1 430 ? 15.442 17.701 8.515 1.00 26.46 430 HIS A CA 1
ATOM 3334 C C . HIS A 1 430 ? 14.691 16.628 9.313 1.00 25.25 430 HIS A C 1
ATOM 3335 O O . HIS A 1 430 ? 13.521 16.792 9.642 1.00 24.39 430 HIS A O 1
ATOM 3342 N N . SER A 1 431 ? 15.386 15.526 9.586 1.00 23.67 431 SER A N 1
ATOM 3343 C CA . SER A 1 431 ? 14.818 14.407 10.342 1.00 22.68 431 SER A CA 1
ATOM 3344 C C . SER A 1 431 ? 15.908 13.681 11.129 1.00 21.24 431 SER A C 1
ATOM 3345 O O . SER A 1 431 ? 17.110 13.980 10.993 1.00 20.41 431 SER A O 1
ATOM 3348 N N . PHE A 1 432 ? 15.491 12.727 11.951 1.00 19.91 432 PHE A N 1
ATOM 3349 C CA . PHE A 1 432 ? 16.445 11.933 12.722 1.00 18.91 432 PHE A CA 1
ATOM 3350 C C . PHE A 1 432 ? 15.979 10.514 13.008 1.00 17.81 432 PHE A C 1
ATOM 3351 O O . PHE A 1 432 ? 14.792 10.220 12.967 1.00 17.48 432 PHE A O 1
ATOM 3359 N N . ILE A 1 433 ? 16.950 9.652 13.287 1.00 17.14 433 ILE A N 1
ATOM 3360 C CA . ILE A 1 433 ? 16.717 8.326 13.844 1.00 16.95 433 ILE A CA 1
ATOM 3361 C C . ILE A 1 433 ? 17.552 8.249 15.119 1.00 16.80 433 ILE A C 1
ATOM 3362 O O . ILE A 1 433 ? 18.774 8.465 15.086 1.00 16.91 433 ILE A O 1
ATOM 3367 N N . GLY A 1 434 ? 16.884 7.986 16.235 1.00 15.72 434 GLY A N 1
ATOM 3368 C CA . GLY A 1 434 ? 17.526 7.938 17.532 1.00 16.18 434 GLY A CA 1
ATOM 3369 C C . GLY A 1 434 ? 17.743 6.488 17.898 1.00 16.39 434 GLY A C 1
ATOM 3370 O O . GLY A 1 434 ? 16.859 5.668 17.657 1.00 17.14 434 GLY A O 1
ATOM 3371 N N . VAL A 1 435 ? 18.905 6.182 18.467 1.00 15.95 435 VAL A N 1
ATOM 3372 C CA . VAL A 1 435 ? 19.257 4.847 18.900 1.00 15.78 435 VAL A CA 1
ATOM 3373 C C . VAL A 1 435 ? 19.512 4.883 20.420 1.00 15.60 435 VAL A C 1
ATOM 3374 O O . VAL A 1 435 ? 20.360 5.640 20.910 1.00 15.18 435 VAL A O 1
ATOM 3378 N N . LEU A 1 436 ? 18.762 4.064 21.152 1.00 14.85 436 LEU A N 1
ATOM 3379 C CA . LEU A 1 436 ? 18.831 4.002 22.607 1.00 14.45 436 LEU A CA 1
ATOM 3380 C C . LEU A 1 436 ? 19.389 2.656 23.048 1.00 14.54 436 LEU A C 1
ATOM 3381 O O . LEU A 1 436 ? 18.833 1.622 22.711 1.00 14.04 436 LEU A O 1
ATOM 3386 N N . ASP A 1 437 ? 20.473 2.710 23.820 1.00 15.14 437 ASP A N 1
ATOM 3387 C CA . ASP A 1 437 ? 21.180 1.558 24.378 1.00 15.85 437 ASP A CA 1
ATOM 3388 C C . ASP A 1 437 ? 21.339 1.853 25.883 1.00 15.64 437 ASP A C 1
ATOM 3389 O O . ASP A 1 437 ? 22.251 2.579 26.284 1.00 14.83 437 ASP A O 1
ATOM 3394 N N . ILE A 1 438 ? 20.428 1.316 26.693 1.00 15.36 438 ILE A N 1
ATOM 3395 C CA . ILE A 1 438 ? 20.420 1.560 28.142 1.00 15.41 438 ILE A CA 1
ATOM 3396 C C . ILE A 1 438 ? 20.130 0.283 28.952 1.00 14.89 438 ILE A C 1
ATOM 3397 O O . ILE A 1 438 ? 19.458 -0.632 28.480 1.00 13.71 438 ILE A O 1
ATOM 3402 N N . TYR A 1 439 ? 20.632 0.256 30.181 1.00 14.49 439 TYR A N 1
ATOM 3403 C CA . TYR A 1 439 ? 20.398 -0.843 31.118 1.00 14.89 439 TYR A CA 1
ATOM 3404 C C . TYR A 1 439 ? 18.994 -1.435 31.032 1.00 14.31 439 TYR A C 1
ATOM 3405 O O . TYR A 1 439 ? 18.015 -0.710 31.096 1.00 14.52 439 TYR A O 1
ATOM 3414 N N . GLY A 1 440 ? 18.906 -2.748 30.904 1.00 14.41 440 GLY A N 1
ATOM 3415 C CA . GLY A 1 440 ? 17.656 -3.457 31.060 1.00 15.07 440 GLY A CA 1
ATOM 3416 C C . GLY A 1 440 ? 17.242 -3.595 32.523 1.00 15.71 440 GLY A C 1
ATOM 3417 O O . GLY A 1 440 ? 18.024 -3.324 33.437 1.00 15.91 440 GLY A O 1
ATOM 3418 N N . PHE A 1 441 ? 15.993 -4.009 32.731 1.00 16.61 441 PHE A N 1
ATOM 3419 C CA . PHE A 1 441 ? 15.447 -4.269 34.064 1.00 17.45 441 PHE A CA 1
ATOM 3420 C C . PHE A 1 441 ? 16.414 -5.143 34.868 1.00 18.34 441 PHE A C 1
ATOM 3421 O O . PHE A 1 441 ? 16.896 -6.153 34.367 1.00 17.52 441 PHE A O 1
ATOM 3429 N N . GLU A 1 442 ? 16.733 -4.742 36.093 1.00 19.83 442 GLU A N 1
ATOM 3430 C CA . GLU A 1 442 ? 17.675 -5.526 36.877 1.00 21.45 442 GLU A CA 1
ATOM 3431 C C . GLU A 1 442 ? 17.261 -5.731 38.314 1.00 21.32 442 GLU A C 1
ATOM 3432 O O . GLU A 1 442 ? 16.654 -4.869 38.959 1.00 21.34 442 GLU A O 1
ATOM 3438 N N . THR A 1 443 ? 17.580 -6.915 38.803 1.00 21.17 443 THR A N 1
ATOM 3439 C CA . THR A 1 443 ? 17.384 -7.215 40.202 1.00 21.41 443 THR A CA 1
ATOM 3440 C C . THR A 1 443 ? 18.385 -8.268 40.646 1.00 21.61 443 THR A C 1
ATOM 3441 O O . THR A 1 443 ? 18.647 -9.228 39.945 1.00 20.80 443 THR A O 1
ATOM 3445 N N . PHE A 1 444 ? 18.961 -8.022 41.810 1.00 22.11 444 PHE A N 1
ATOM 3446 C CA . PHE A 1 444 ? 19.974 -8.856 42.404 1.00 22.84 444 PHE A CA 1
ATOM 3447 C C . PHE A 1 444 ? 19.482 -9.144 43.816 1.00 23.13 444 PHE A C 1
ATOM 3448 O O . PHE A 1 444 ? 18.418 -8.672 44.218 1.00 21.44 444 PHE A O 1
ATOM 3456 N N . GLU A 1 445 ? 20.280 -9.876 44.584 1.00 23.75 445 GLU A N 1
ATOM 3457 C CA . GLU A 1 445 ? 19.961 -10.133 45.981 1.00 24.07 445 GLU A CA 1
ATOM 3458 C C . GLU A 1 445 ? 19.886 -8.822 46.765 1.00 23.69 445 GLU A C 1
ATOM 3459 O O . GLU A 1 445 ? 18.989 -8.636 47.582 1.00 24.06 445 GLU A O 1
ATOM 3462 N N . ILE A 1 446 ? 20.829 -7.916 46.498 1.00 22.78 446 ILE A N 1
ATOM 3463 C CA . ILE A 1 446 ? 20.852 -6.594 47.097 1.00 22.16 446 ILE A CA 1
ATOM 3464 C C . ILE A 1 446 ? 20.631 -5.539 46.012 1.00 21.26 446 ILE A C 1
ATOM 3465 O O . ILE A 1 446 ? 21.463 -5.378 45.104 1.00 20.79 446 ILE A O 1
ATOM 3470 N N . ASN A 1 447 ? 19.506 -4.835 46.118 1.00 19.19 447 ASN A N 1
ATOM 3471 C CA . ASN A 1 447 ? 19.163 -3.744 45.220 1.00 18.24 447 ASN A CA 1
ATOM 3472 C C . ASN A 1 447 ? 19.160 -2.436 45.972 1.00 18.01 447 ASN A C 1
ATOM 3473 O O . ASN A 1 447 ? 18.670 -2.360 47.105 1.00 17.76 447 ASN A O 1
ATOM 3478 N N . SER A 1 448 ? 19.684 -1.401 45.327 1.00 17.18 448 SER A N 1
ATOM 3479 C CA . SER A 1 448 ? 19.854 -0.095 45.940 1.00 17.01 448 SER A CA 1
ATOM 3480 C C . SER A 1 448 ? 19.363 0.986 44.972 1.00 16.49 448 SER A C 1
ATOM 3481 O O . SER A 1 448 ? 18.621 0.685 44.038 1.00 15.18 448 SER A O 1
ATOM 3484 N N . PHE A 1 449 ? 19.774 2.235 45.206 1.00 16.67 449 PHE A N 1
ATOM 3485 C CA . PHE A 1 449 ? 19.376 3.392 44.407 1.00 17.01 449 PHE A CA 1
ATOM 3486 C C . PHE A 1 449 ? 19.653 3.232 42.899 1.00 16.96 449 PHE A C 1
ATOM 3487 O O . PHE A 1 449 ? 18.839 3.625 42.064 1.00 16.90 449 PHE A O 1
ATOM 3495 N N . GLU A 1 450 ? 20.781 2.629 42.567 1.00 17.59 450 GLU A N 1
ATOM 3496 C CA . GLU A 1 450 ? 21.186 2.408 41.166 1.00 18.13 450 GLU A CA 1
ATOM 3497 C C . GLU A 1 450 ? 20.140 1.577 40.413 1.00 17.33 450 GLU A C 1
ATOM 3498 O O . GLU A 1 450 ? 19.655 1.976 39.342 1.00 16.83 450 GLU A O 1
ATOM 3504 N N . GLN A 1 451 ? 19.756 0.454 41.009 1.00 16.58 451 GLN A N 1
ATOM 3505 C CA . GLN A 1 451 ? 18.735 -0.427 40.437 1.00 16.13 451 GLN A CA 1
ATOM 3506 C C . GLN A 1 451 ? 17.373 0.249 40.349 1.00 15.54 451 GLN A C 1
ATOM 3507 O O . GLN A 1 451 ? 16.628 0.032 39.384 1.00 14.93 451 GLN A O 1
ATOM 3513 N N . PHE A 1 452 ? 17.039 1.036 41.369 1.00 14.95 452 PHE A N 1
ATOM 3514 C CA . PHE A 1 452 ? 15.783 1.758 41.420 1.00 14.78 452 PHE A CA 1
ATOM 3515 C C . PHE A 1 452 ? 15.645 2.722 40.228 1.00 14.61 452 PHE A C 1
ATOM 3516 O O . PHE A 1 452 ? 14.602 2.775 39.579 1.00 14.32 452 PHE A O 1
ATOM 3524 N N . CYS A 1 453 ? 16.697 3.472 39.939 1.00 14.48 453 CYS A N 1
ATOM 3525 C CA . CYS A 1 453 ? 16.668 4.409 38.811 1.00 14.79 453 CYS A CA 1
ATOM 3526 C C . CYS A 1 453 ? 16.537 3.669 37.490 1.00 13.94 453 CYS A C 1
ATOM 3527 O O . CYS A 1 453 ? 15.766 4.076 36.637 1.00 13.67 453 CYS A O 1
ATOM 3530 N N . ILE A 1 454 ? 17.281 2.578 37.339 1.00 13.37 454 ILE A N 1
ATOM 3531 C CA . ILE A 1 454 ? 17.231 1.769 36.123 1.00 13.42 454 ILE A CA 1
ATOM 3532 C C . ILE A 1 454 ? 15.820 1.204 35.888 1.00 12.87 454 ILE A C 1
ATOM 3533 O O . ILE A 1 454 ? 15.310 1.219 34.774 1.00 13.40 454 ILE A O 1
ATOM 3538 N N . ASN A 1 455 ? 15.177 0.715 36.939 1.00 12.76 455 ASN A N 1
ATOM 3539 C CA . ASN A 1 455 ? 13.886 0.048 36.783 1.00 12.46 455 ASN A CA 1
ATOM 3540 C C . ASN A 1 455 ? 12.777 1.061 36.539 1.00 12.79 455 ASN A C 1
ATOM 3541 O O . ASN A 1 455 ? 11.814 0.785 35.817 1.00 12.55 455 ASN A O 1
ATOM 3546 N N . TYR A 1 456 ? 12.952 2.261 37.079 1.00 12.54 456 TYR A N 1
ATOM 3547 C CA . TYR A 1 456 ? 12.105 3.412 36.766 1.00 13.21 456 TYR A CA 1
ATOM 3548 C C . TYR A 1 456 ? 12.171 3.762 35.277 1.00 13.08 456 TYR A C 1
ATOM 3549 O O . TYR A 1 456 ? 11.144 3.959 34.647 1.00 12.13 456 TYR A O 1
ATOM 3558 N N . ALA A 1 457 ? 13.381 3.868 34.734 1.00 13.07 457 ALA A N 1
ATOM 3559 C CA . ALA A 1 457 ? 13.568 4.142 33.299 1.00 12.95 457 ALA A CA 1
ATOM 3560 C C . ALA A 1 457 ? 12.874 3.057 32.465 1.00 12.97 457 ALA A C 1
ATOM 3561 O O . ALA A 1 457 ? 12.190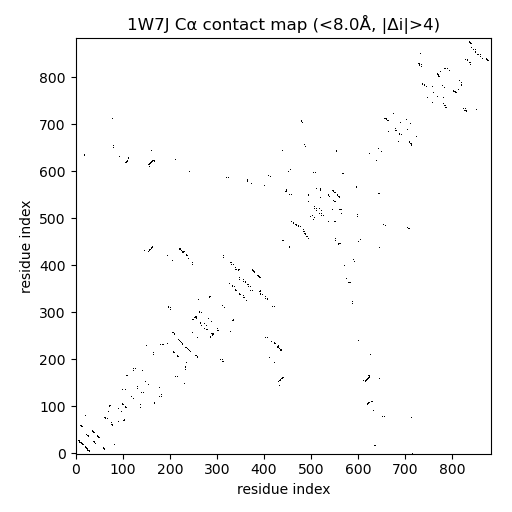 3.346 31.501 1.00 13.42 457 ALA A O 1
ATOM 3563 N N . ASN A 1 458 ? 13.022 1.805 32.889 1.00 12.81 458 ASN A N 1
ATOM 3564 C CA . ASN A 1 458 ? 12.411 0.691 32.198 1.00 12.88 458 ASN A CA 1
ATOM 3565 C C . ASN A 1 458 ? 10.876 0.673 32.238 1.00 12.85 458 ASN A C 1
ATOM 3566 O O . ASN A 1 458 ? 10.257 0.304 31.229 1.00 11.62 458 ASN A O 1
ATOM 3571 N N . GLU A 1 459 ? 10.255 1.139 33.327 1.00 13.19 459 GLU A N 1
ATOM 3572 C CA . GLU A 1 459 ? 8.793 1.261 33.350 1.00 14.12 459 GLU A CA 1
ATOM 3573 C C . GLU A 1 459 ? 8.328 2.265 32.296 1.00 14.21 459 GLU A C 1
ATOM 3574 O O . GLU A 1 459 ? 7.345 2.019 31.619 1.00 13.52 459 GLU A O 1
ATOM 3580 N N . LYS A 1 460 ? 9.053 3.377 32.153 1.00 13.89 460 LYS A N 1
ATOM 3581 C CA . LYS A 1 460 ? 8.705 4.405 31.163 1.00 14.27 460 LYS A CA 1
ATOM 3582 C C . LYS A 1 460 ? 8.858 3.894 29.726 1.00 13.72 460 LYS A C 1
ATOM 3583 O O . LYS A 1 460 ? 8.001 4.145 28.876 1.00 13.87 460 LYS A O 1
ATOM 3589 N N . LEU A 1 461 ? 9.920 3.141 29.467 1.00 14.08 461 LEU A N 1
ATOM 3590 C CA . LEU A 1 461 ? 10.191 2.583 28.134 1.00 13.97 461 LEU A CA 1
ATOM 3591 C C . LEU A 1 461 ? 9.233 1.465 27.785 1.00 14.20 461 LEU A C 1
ATOM 3592 O O . LEU A 1 461 ? 8.827 1.316 26.631 1.00 14.13 461 LEU A O 1
ATOM 3597 N N . GLN A 1 462 ? 8.893 0.664 28.782 1.00 13.83 462 GLN A N 1
ATOM 3598 C CA . GLN A 1 462 ? 7.870 -0.360 28.642 1.00 13.81 462 GLN A CA 1
ATOM 3599 C C . GLN A 1 462 ? 6.511 0.261 28.317 1.00 13.03 462 GLN A C 1
ATOM 3600 O O . GLN A 1 462 ? 5.791 -0.249 27.477 1.00 12.57 462 GLN A O 1
ATOM 3606 N N . GLN A 1 463 ? 6.183 1.376 28.970 1.00 13.15 463 GLN A N 1
ATOM 3607 C CA . GLN A 1 463 ? 4.910 2.056 28.740 1.00 12.98 463 GLN A CA 1
ATOM 3608 C C . GLN A 1 463 ? 4.811 2.510 27.277 1.00 12.55 463 GLN A C 1
ATOM 3609 O O . GLN A 1 463 ? 3.777 2.352 26.648 1.00 12.09 463 GLN A O 1
ATOM 3615 N N . GLN A 1 464 ? 5.891 3.061 26.735 1.00 12.19 464 GLN A N 1
ATOM 3616 C CA . GLN A 1 464 ? 5.907 3.449 25.331 1.00 12.45 464 GLN A CA 1
ATOM 3617 C C . GLN A 1 464 ? 5.627 2.232 24.436 1.00 12.29 464 GLN A C 1
ATOM 3618 O O . GLN A 1 464 ? 4.807 2.301 23.512 1.00 12.00 464 GLN A O 1
ATOM 3624 N N . PHE A 1 465 ? 6.313 1.134 24.717 1.00 12.28 465 PHE A N 1
ATOM 3625 C CA . PHE A 1 465 ? 6.142 -0.102 23.955 1.00 12.90 465 PHE A CA 1
ATOM 3626 C C . PHE A 1 465 ? 4.687 -0.603 24.022 1.00 12.77 465 PHE A C 1
ATOM 3627 O O . PHE A 1 465 ? 4.055 -0.874 22.993 1.00 12.73 465 PHE A O 1
ATOM 3635 N N . ASN A 1 466 ? 4.139 -0.688 25.229 1.00 12.93 466 ASN A N 1
ATOM 3636 C CA . ASN A 1 466 ? 2.796 -1.219 25.400 1.00 12.90 466 ASN A CA 1
ATOM 3637 C C . ASN A 1 466 ? 1.766 -0.335 24.686 1.00 13.27 466 ASN A C 1
ATOM 3638 O O . ASN A 1 466 ? 0.812 -0.845 24.081 1.00 13.67 466 ASN A O 1
ATOM 3643 N N . MET A 1 467 ? 1.985 0.974 24.712 1.00 12.84 467 MET A N 1
ATOM 3644 C CA . MET A 1 467 ? 1.049 1.906 24.095 1.00 13.34 467 MET A CA 1
ATOM 3645 C C . MET A 1 467 ? 1.188 1.899 22.576 1.00 13.39 467 MET A C 1
ATOM 3646 O O . MET A 1 467 ? 0.207 2.075 21.879 1.00 12.77 467 MET A O 1
ATOM 3651 N N . HIS A 1 468 ? 2.392 1.682 22.077 1.00 13.71 468 HIS A N 1
ATOM 3652 C CA . HIS A 1 468 ? 2.604 1.560 20.643 1.00 14.94 468 HIS A CA 1
ATOM 3653 C C . HIS A 1 468 ? 1.889 0.347 20.082 1.00 15.34 468 HIS A C 1
ATOM 3654 O O . HIS A 1 468 ? 1.209 0.443 19.062 1.00 16.24 468 HIS A O 1
ATOM 3661 N N . VAL A 1 469 ? 2.053 -0.796 20.736 1.00 15.17 469 VAL A N 1
ATOM 3662 C CA . VAL A 1 469 ? 1.364 -2.022 20.355 1.00 15.74 469 VAL A CA 1
ATOM 3663 C C . VAL A 1 469 ? -0.154 -1.851 20.415 1.00 15.46 469 VAL A C 1
ATOM 3664 O O . VAL A 1 469 ? -0.861 -2.276 19.502 1.00 15.20 469 VAL A O 1
ATOM 3668 N N . PHE A 1 470 ? -0.654 -1.251 21.492 1.00 15.25 470 PHE A N 1
ATOM 3669 C CA . PHE A 1 470 ? -2.076 -0.952 21.593 1.00 15.54 470 PHE A CA 1
ATOM 3670 C C . PHE A 1 470 ? -2.587 -0.083 20.434 1.00 16.00 470 PHE A C 1
ATOM 3671 O O . PHE A 1 470 ? -3.631 -0.360 19.877 1.00 15.34 470 PHE A O 1
ATOM 3679 N N . LYS A 1 471 ? -1.873 0.976 20.092 1.00 17.02 471 LYS A N 1
ATOM 3680 C CA . LYS A 1 471 ? -2.339 1.881 19.034 1.00 18.29 471 LYS A CA 1
ATOM 3681 C C . LYS A 1 471 ? -2.430 1.157 17.684 1.00 17.67 471 LYS A C 1
ATOM 3682 O O . LYS A 1 471 ? -3.409 1.326 16.954 1.00 16.86 471 LYS A O 1
ATOM 3688 N N . LEU A 1 472 ? -1.426 0.341 17.382 1.00 17.64 472 LEU A N 1
ATOM 3689 C CA . LEU A 1 472 ? -1.433 -0.488 16.175 1.00 17.76 472 LEU A CA 1
ATOM 3690 C C . LEU A 1 472 ? -2.631 -1.464 16.163 1.00 17.73 472 LEU A C 1
ATOM 3691 O O . LEU A 1 472 ? -3.333 -1.596 15.159 1.00 16.83 472 LEU A O 1
ATOM 3696 N N . GLU A 1 473 ? -2.885 -2.102 17.301 1.00 17.46 473 GLU A N 1
ATOM 3697 C CA . GLU A 1 473 ? -3.992 -3.033 17.436 1.00 17.84 473 GLU A CA 1
ATOM 3698 C C . GLU A 1 473 ? -5.339 -2.322 17.279 1.00 17.66 473 GLU A C 1
ATOM 3699 O O . GLU A 1 473 ? -6.234 -2.819 16.595 1.00 16.79 473 GLU A O 1
ATOM 3705 N N . GLN A 1 474 ? -5.468 -1.159 17.914 1.00 17.49 474 GLN A N 1
ATOM 3706 C CA . GLN A 1 474 ? -6.697 -0.380 17.891 1.00 18.28 474 GLN A CA 1
ATOM 3707 C C . GLN A 1 474 ? -7.034 -0.003 16.450 1.00 18.91 474 GLN A C 1
ATOM 3708 O O . GLN A 1 474 ? -8.205 -0.048 16.055 1.00 17.97 474 GLN A O 1
ATOM 3714 N N . GLU A 1 475 ? -6.003 0.337 15.675 1.00 19.11 475 GLU A N 1
ATOM 3715 C CA . GLU A 1 475 ? -6.176 0.671 14.269 1.00 20.02 475 GLU A CA 1
ATOM 3716 C C . GLU A 1 475 ? -6.689 -0.521 13.456 1.00 20.20 475 GLU A C 1
ATOM 3717 O O . GLU A 1 475 ? -7.531 -0.332 12.596 1.00 20.40 475 GLU A O 1
ATOM 3719 N N . GLU A 1 476 ? -6.207 -1.735 13.736 1.00 20.37 476 GLU A N 1
ATOM 3720 C CA . GLU A 1 476 ? -6.703 -2.934 13.054 1.00 20.71 476 GLU A CA 1
ATOM 3721 C C . GLU A 1 476 ? -8.185 -3.217 13.331 1.00 19.96 476 GLU A C 1
ATOM 3722 O O . GLU A 1 476 ? -8.923 -3.619 12.423 1.00 19.76 476 GLU A O 1
ATOM 3728 N N . TYR A 1 477 ? -8.608 -3.033 14.580 1.00 18.95 477 TYR A N 1
ATOM 3729 C CA . TYR A 1 477 ? -9.987 -3.277 14.977 1.00 18.63 477 TYR A CA 1
ATOM 3730 C C . TYR A 1 477 ? -10.911 -2.203 14.376 1.00 19.40 477 TYR A C 1
ATOM 3731 O O . TYR A 1 477 ? -11.975 -2.513 13.855 1.00 18.34 477 TYR A O 1
ATOM 3740 N N . MET A 1 478 ? -10.480 -0.946 14.423 1.00 20.60 478 MET A N 1
ATOM 3741 C CA . MET A 1 478 ? -11.256 0.163 13.871 1.00 22.19 478 MET A CA 1
ATOM 3742 C C . MET A 1 478 ? -11.486 0.029 12.347 1.00 22.28 478 MET A C 1
ATOM 3743 O O . MET A 1 478 ? -12.567 0.328 11.858 1.00 22.05 478 MET A O 1
ATOM 3748 N N . LYS A 1 479 ? -10.482 -0.425 11.613 1.00 22.44 479 LYS A N 1
ATOM 3749 C CA . LYS A 1 479 ? -10.630 -0.664 10.172 1.00 23.52 479 LYS A CA 1
ATOM 3750 C C . LYS A 1 479 ? -11.681 -1.741 9.877 1.00 22.69 479 LYS A C 1
ATOM 3751 O O . LYS A 1 479 ? -12.366 -1.702 8.865 1.00 22.10 479 LYS A O 1
ATOM 3757 N N . GLU A 1 480 ? -11.782 -2.714 10.764 1.00 21.24 480 GLU A N 1
ATOM 3758 C CA . GLU A 1 480 ? -12.735 -3.793 10.595 1.00 21.36 480 GLU A CA 1
ATOM 3759 C C . GLU A 1 480 ? -14.096 -3.538 11.255 1.00 20.52 480 GLU A C 1
ATOM 3760 O O . GLU A 1 480 ? -14.978 -4.382 11.174 1.00 20.61 480 GLU A O 1
ATOM 3766 N N . GLN A 1 481 ? -14.254 -2.385 11.891 1.00 19.99 481 GLN A N 1
ATOM 3767 C CA . GLN A 1 481 ? -15.474 -2.023 12.620 1.00 20.21 481 GLN A CA 1
ATOM 3768 C C . GLN A 1 481 ? -15.815 -3.078 13.687 1.00 20.10 481 GLN A C 1
ATOM 3769 O O . GLN A 1 481 ? -16.971 -3.474 13.855 1.00 19.63 481 GLN A O 1
ATOM 3775 N N . ILE A 1 482 ? -14.774 -3.562 14.363 1.00 19.50 482 ILE A N 1
ATOM 3776 C CA . ILE A 1 482 ? -14.919 -4.398 15.547 1.00 19.40 482 ILE A CA 1
ATOM 3777 C C . ILE A 1 482 ? -14.515 -3.520 16.746 1.00 18.99 482 ILE A C 1
ATOM 3778 O O . ILE A 1 482 ? -13.477 -2.847 16.693 1.00 18.46 482 ILE A O 1
ATOM 3783 N N . PRO A 1 483 ? -15.352 -3.481 17.788 1.00 18.46 483 PRO A N 1
ATOM 3784 C CA . PRO A 1 483 ? -15.107 -2.590 18.934 1.00 18.13 483 PRO A CA 1
ATOM 3785 C C . PRO A 1 483 ? -13.694 -2.715 19.514 1.00 16.86 483 PRO A C 1
ATOM 3786 O O . PRO A 1 483 ? -13.289 -3.791 19.945 1.00 16.02 483 PRO A O 1
ATOM 3790 N N . TRP A 1 484 ? -12.963 -1.606 19.545 1.00 16.40 484 TRP A N 1
ATOM 3791 C CA . TRP A 1 484 ? -11.585 -1.641 20.044 1.00 16.65 484 TRP A CA 1
ATOM 3792 C C . TRP A 1 484 ? -11.499 -1.818 21.571 1.00 16.49 484 TRP A C 1
ATOM 3793 O O . TRP A 1 484 ? -10.429 -2.105 22.106 1.00 15.43 484 TRP A O 1
ATOM 3804 N N . THR A 1 485 ? -12.638 -1.679 22.249 1.00 16.05 485 THR A N 1
ATOM 3805 C CA . THR A 1 485 ? -12.744 -1.980 23.675 1.00 16.54 485 THR A CA 1
ATOM 3806 C C . THR A 1 485 ? -12.619 -3.462 24.010 1.00 16.63 485 THR A C 1
ATOM 3807 O O . THR A 1 485 ? -12.570 -3.824 25.178 1.00 17.01 485 THR A O 1
ATOM 3811 N N . LEU A 1 486 ? -12.538 -4.318 22.993 1.00 16.10 486 LEU A N 1
ATOM 3812 C CA . LEU A 1 486 ? -12.193 -5.714 23.196 1.00 15.87 486 LEU A CA 1
ATOM 3813 C C . LEU A 1 486 ? -10.686 -5.920 23.395 1.00 15.48 486 LEU A C 1
ATOM 3814 O O . LEU A 1 486 ? -10.262 -7.023 23.721 1.00 15.29 486 LEU A O 1
ATOM 3819 N N . ILE A 1 487 ? -9.890 -4.872 23.218 1.00 15.70 487 ILE A N 1
ATOM 3820 C CA . ILE A 1 487 ? -8.433 -4.982 23.347 1.00 16.23 487 ILE A CA 1
ATOM 3821 C C . ILE A 1 487 ? -7.954 -4.761 24.791 1.00 16.82 487 ILE A C 1
ATOM 3822 O O . ILE A 1 487 ? -8.346 -3.780 25.449 1.00 17.22 487 ILE A O 1
ATOM 3827 N N . ASP A 1 488 ? -7.081 -5.668 25.232 1.00 17.41 488 ASP A N 1
ATOM 3828 C CA . ASP A 1 488 ? -6.402 -5.627 26.521 1.00 18.16 488 ASP A CA 1
ATOM 3829 C C . ASP A 1 488 ? -5.043 -4.951 26.334 1.00 18.35 488 ASP A C 1
ATOM 3830 O O . ASP A 1 488 ? -4.450 -4.987 25.244 1.00 18.34 488 ASP A O 1
ATOM 3835 N N . PHE A 1 489 ? -4.571 -4.293 27.382 1.00 18.49 489 PHE A N 1
ATOM 3836 C CA . PHE A 1 489 ? -3.186 -3.852 27.427 1.00 19.19 489 PHE A CA 1
ATOM 3837 C C . PHE A 1 489 ? -2.666 -3.713 28.843 1.00 18.34 489 PHE A C 1
ATOM 3838 O O . PHE A 1 489 ? -3.431 -3.548 29.790 1.00 17.84 489 PHE A O 1
ATOM 3846 N N . TYR A 1 490 ? -1.342 -3.796 28.958 1.00 17.65 490 TYR A N 1
ATOM 3847 C CA . TYR A 1 490 ? -0.668 -3.691 30.233 1.00 16.98 490 TYR A CA 1
ATOM 3848 C C . TYR A 1 490 ? -0.379 -2.234 30.573 1.00 16.54 490 TYR A C 1
ATOM 3849 O O . TYR A 1 490 ? 0.215 -1.497 29.777 1.00 16.79 490 TYR A O 1
ATOM 3858 N N . ASP A 1 491 ? -0.796 -1.837 31.773 1.00 15.61 491 ASP A N 1
ATOM 3859 C CA . ASP A 1 491 ? -0.724 -0.458 32.244 1.00 15.58 491 ASP A CA 1
ATOM 3860 C C . ASP A 1 491 ? 0.403 -0.288 33.269 1.00 15.10 491 ASP A C 1
ATOM 3861 O O . ASP A 1 491 ? 0.303 -0.776 34.402 1.00 15.34 491 ASP A O 1
ATOM 3866 N N . ASN A 1 492 ? 1.467 0.396 32.853 1.00 14.18 492 ASN A N 1
ATOM 3867 C CA . ASN A 1 492 ? 2.608 0.715 33.704 1.00 14.02 492 ASN A CA 1
ATOM 3868 C C . ASN A 1 492 ? 2.370 1.955 34.572 1.00 13.81 492 ASN A C 1
ATOM 3869 O O . ASN A 1 492 ? 3.197 2.254 35.430 1.00 13.16 492 ASN A O 1
ATOM 3874 N N . GLN A 1 493 ? 1.287 2.697 34.327 1.00 13.45 493 GLN A N 1
ATOM 3875 C CA . GLN A 1 493 ? 1.112 4.017 34.959 1.00 14.00 493 GLN A CA 1
ATOM 3876 C C . GLN A 1 493 ? 0.998 3.990 36.500 1.00 13.89 493 GLN A C 1
ATOM 3877 O O . GLN A 1 493 ? 1.563 4.869 37.149 1.00 13.16 493 GLN A O 1
ATOM 3883 N N . PRO A 1 494 ? 0.274 3.037 37.091 1.00 14.44 494 PRO A N 1
ATOM 3884 C CA . PRO A 1 494 ? 0.243 2.933 38.565 1.00 14.61 494 PRO A CA 1
ATOM 3885 C C . PRO A 1 494 ? 1.627 2.728 39.202 1.00 14.25 494 PRO A C 1
ATOM 3886 O O . PRO A 1 494 ? 1.901 3.376 40.215 1.00 14.53 494 PRO A O 1
ATOM 3890 N N . CYS A 1 495 ? 2.500 1.908 38.608 1.00 14.07 495 CYS A N 1
ATOM 3891 C CA . CYS A 1 495 ? 3.881 1.787 39.094 1.00 13.57 495 CYS A CA 1
ATOM 3892 C C . CYS A 1 495 ? 4.641 3.102 38.975 1.00 13.72 495 CYS A C 1
ATOM 3893 O O . CYS A 1 495 ? 5.321 3.544 39.924 1.00 13.24 495 CYS A O 1
ATOM 3896 N N . ILE A 1 496 ? 4.516 3.732 37.805 1.00 13.53 496 ILE A N 1
ATOM 3897 C CA . ILE A 1 496 ? 5.148 5.009 37.533 1.00 13.50 496 ILE A CA 1
ATOM 3898 C C . ILE A 1 496 ? 4.709 6.075 38.547 1.00 14.01 496 ILE A C 1
ATOM 3899 O O . ILE A 1 496 ? 5.546 6.822 39.058 1.00 13.44 496 ILE A O 1
ATOM 3904 N N . ASN A 1 497 ? 3.414 6.127 38.863 1.00 14.48 497 ASN A N 1
ATOM 3905 C CA . ASN A 1 497 ? 2.907 7.084 39.851 1.00 14.46 497 ASN A CA 1
ATOM 3906 C C . ASN A 1 497 ? 3.519 6.854 41.236 1.00 14.29 497 ASN A C 1
ATOM 3907 O O . ASN A 1 497 ? 3.912 7.803 41.924 1.00 14.73 497 ASN A O 1
ATOM 3912 N N . LEU A 1 498 ? 3.611 5.601 41.650 1.00 14.60 498 LEU A N 1
ATOM 3913 C CA . LEU A 1 498 ? 4.227 5.266 42.936 1.00 15.00 498 LEU A CA 1
ATOM 3914 C C . LEU A 1 498 ? 5.668 5.791 42.992 1.00 15.07 498 LEU A C 1
ATOM 3915 O O . LEU A 1 498 ? 6.134 6.246 44.036 1.00 15.23 498 LEU A O 1
ATOM 3920 N N . ILE A 1 499 ? 6.380 5.705 41.877 1.00 15.07 499 ILE A N 1
ATOM 3921 C CA . ILE A 1 499 ? 7.764 6.175 41.835 1.00 15.18 499 ILE A CA 1
ATOM 3922 C C . ILE A 1 499 ? 7.890 7.697 41.784 1.00 15.81 499 ILE A C 1
ATOM 3923 O O . ILE A 1 499 ? 8.625 8.283 42.593 1.00 15.88 499 ILE A O 1
ATOM 3928 N N . GLU A 1 500 ? 7.179 8.341 40.860 1.00 16.47 500 GLU A N 1
ATOM 3929 C CA . GLU A 1 500 ? 7.476 9.728 40.485 1.00 17.22 500 GLU A CA 1
ATOM 3930 C C . GLU A 1 500 ? 6.436 10.795 40.862 1.00 17.79 500 GLU A C 1
ATOM 3931 O O . GLU A 1 500 ? 6.717 11.985 40.728 1.00 17.21 500 GLU A O 1
ATOM 3937 N N . ALA A 1 501 ? 5.243 10.405 41.300 1.00 18.28 501 ALA A N 1
ATOM 3938 C CA . ALA A 1 501 ? 4.212 11.402 41.602 1.00 18.79 501 ALA A CA 1
ATOM 3939 C C . ALA A 1 501 ? 4.459 12.042 42.977 1.00 18.81 501 ALA A C 1
ATOM 3940 O O . ALA A 1 501 ? 5.317 11.594 43.754 1.00 17.22 501 ALA A O 1
ATOM 3942 N N . LYS A 1 502 ? 3.725 13.109 43.262 1.00 19.51 502 LYS A N 1
ATOM 3943 C CA . LYS A 1 502 ? 3.795 13.742 44.576 1.00 19.92 502 LYS A CA 1
ATOM 3944 C C . LYS A 1 502 ? 3.471 12.706 45.662 1.00 19.81 502 LYS A C 1
ATOM 3945 O O . LYS A 1 502 ? 2.579 11.868 45.504 1.00 19.86 502 LYS A O 1
ATOM 3947 N N . MET A 1 503 ? 4.256 12.747 46.732 1.00 19.94 503 MET A N 1
ATOM 3948 C CA . MET A 1 503 ? 4.202 11.800 47.850 1.00 20.76 503 MET A CA 1
ATOM 3949 C C . MET A 1 503 ? 4.708 10.391 47.496 1.00 19.77 503 MET A C 1
ATOM 3950 O O . MET A 1 503 ? 4.687 9.496 48.341 1.00 19.37 503 MET A O 1
ATOM 3955 N N . GLY A 1 504 ? 5.237 10.220 46.281 1.00 18.61 504 GLY A N 1
ATOM 3956 C CA . GLY A 1 504 ? 5.778 8.950 45.849 1.00 17.49 504 GLY A CA 1
ATOM 3957 C C . GLY A 1 504 ? 7.170 8.710 46.397 1.00 17.24 504 GLY A C 1
ATOM 3958 O O . GLY A 1 504 ? 7.660 9.487 47.211 1.00 16.58 504 GLY A O 1
ATOM 3959 N N . VAL A 1 505 ? 7.829 7.647 45.936 1.00 16.33 505 VAL A N 1
ATOM 3960 C CA . VAL A 1 505 ? 9.097 7.225 46.535 1.00 16.19 505 VAL A CA 1
ATOM 3961 C C . VAL A 1 505 ? 10.194 8.297 46.381 1.00 16.66 505 VAL A C 1
ATOM 3962 O O . VAL A 1 505 ? 10.882 8.621 47.349 1.00 16.35 505 VAL A O 1
ATOM 3966 N N . LEU A 1 506 ? 10.346 8.838 45.174 1.00 17.16 506 LEU A N 1
ATOM 3967 C CA . LEU A 1 506 ? 11.380 9.833 44.889 1.00 18.19 506 LEU A CA 1
ATOM 3968 C C . LEU A 1 506 ? 11.126 11.166 45.571 1.00 18.28 506 LEU A C 1
ATOM 3969 O O . LEU A 1 506 ? 12.068 11.803 46.027 1.00 17.45 506 LEU A O 1
ATOM 3974 N N . ASP A 1 507 ? 9.864 11.579 45.635 1.00 18.52 507 ASP A N 1
ATOM 3975 C CA . ASP A 1 507 ? 9.477 12.840 46.269 1.00 19.19 507 ASP A CA 1
ATOM 3976 C C . ASP A 1 507 ? 9.749 12.742 47.771 1.00 18.91 507 ASP A C 1
ATOM 3977 O O . ASP A 1 507 ? 10.292 13.665 48.375 1.00 18.22 507 ASP A O 1
ATOM 3982 N N . LEU A 1 508 ? 9.401 11.605 48.363 1.00 18.77 508 LEU A N 1
ATOM 3983 C CA . LEU A 1 508 ? 9.644 11.382 49.792 1.00 18.74 508 LEU A CA 1
ATOM 3984 C C . LEU A 1 508 ? 11.147 11.329 50.095 1.00 18.45 508 LEU A C 1
ATOM 3985 O O . LEU A 1 508 ? 11.577 11.774 51.152 1.00 17.73 508 LEU A O 1
ATOM 3990 N N . LEU A 1 509 ? 11.935 10.776 49.172 1.00 18.34 509 LEU A N 1
ATOM 3991 C CA . LEU A 1 509 ? 13.395 10.723 49.321 1.00 18.74 509 LEU A CA 1
ATOM 3992 C C . LEU A 1 509 ? 13.980 12.142 49.347 1.00 19.83 509 LEU A C 1
ATOM 3993 O O . LEU A 1 509 ? 14.769 12.479 50.242 1.00 19.89 509 LEU A O 1
ATOM 3998 N N . ASP A 1 510 ? 13.582 12.973 48.385 1.00 20.87 510 ASP A N 1
ATOM 3999 C CA . ASP A 1 510 ? 14.048 14.359 48.345 1.00 22.33 510 ASP A CA 1
ATOM 4000 C C . ASP A 1 510 ? 13.656 15.120 49.623 1.00 23.27 510 ASP A C 1
ATOM 4001 O O . ASP A 1 510 ? 14.465 15.865 50.167 1.00 23.47 510 ASP A O 1
ATOM 4006 N N . GLU A 1 511 ? 12.430 14.911 50.107 1.00 23.97 511 GLU A N 1
ATOM 4007 C CA . GLU A 1 511 ? 11.963 15.577 51.325 1.00 25.02 511 GLU A CA 1
ATOM 4008 C C . GLU A 1 511 ? 12.755 15.141 52.556 1.00 24.62 511 GLU A C 1
ATOM 4009 O O . GLU A 1 511 ? 13.094 15.963 53.396 1.00 24.81 511 GLU A O 1
ATOM 4015 N N . GLU A 1 512 ? 13.097 13.862 52.650 1.00 24.56 512 GLU A N 1
ATOM 4016 C CA . GLU A 1 512 ? 13.878 13.385 53.780 1.00 24.76 512 GLU A CA 1
ATOM 4017 C C . GLU A 1 512 ? 15.305 13.926 53.724 1.00 25.09 512 GLU A C 1
ATOM 4018 O O . GLU A 1 512 ? 15.885 14.238 54.765 1.00 24.83 512 GLU A O 1
ATOM 4024 N N . CYS A 1 513 ? 15.839 14.078 52.513 1.00 25.21 513 CYS A N 1
ATOM 4025 C CA . CYS A 1 513 ? 17.199 14.580 52.323 1.00 26.09 513 CYS A CA 1
ATOM 4026 C C . CYS A 1 513 ? 17.388 16.025 52.793 1.00 27.57 513 CYS A C 1
ATOM 4027 O O . CYS A 1 513 ? 18.507 16.414 53.108 1.00 27.36 513 CYS A O 1
ATOM 4030 N N . LYS A 1 514 ? 16.328 16.827 52.848 1.00 29.44 514 LYS A N 1
ATOM 4031 C CA . LYS A 1 514 ? 16.509 18.203 53.323 1.00 31.30 514 LYS A CA 1
ATOM 4032 C C . LYS A 1 514 ? 16.316 18.400 54.833 1.00 32.09 514 LYS A C 1
ATOM 4033 O O . LYS A 1 514 ? 16.513 19.500 55.340 1.00 32.67 514 LYS A O 1
ATOM 4039 N N . MET A 1 515 ? 15.986 17.322 55.544 1.00 33.07 515 MET A N 1
ATOM 4040 C CA . MET A 1 515 ? 15.851 17.334 57.003 1.00 33.71 515 MET A CA 1
ATOM 4041 C C . MET A 1 515 ? 17.195 16.989 57.652 1.00 33.71 515 MET A C 1
ATOM 4042 O O . MET A 1 515 ? 17.765 15.950 57.341 1.00 33.54 515 MET A O 1
ATOM 4051 N N . PRO A 1 516 ? 17.710 17.849 58.540 1.00 34.35 516 PRO A N 1
ATOM 4052 C CA . PRO A 1 516 ? 18.975 17.588 59.262 1.00 34.30 516 PRO A CA 1
ATOM 4053 C C . PRO A 1 516 ? 19.100 16.210 59.912 1.00 33.82 516 PRO A C 1
ATOM 4054 O O . PRO A 1 516 ? 20.178 15.615 59.899 1.00 34.31 516 PRO A O 1
ATOM 4058 N N . LYS A 1 517 ? 18.011 15.729 60.502 1.00 33.37 517 LYS A N 1
ATOM 4059 C CA . LYS A 1 517 ? 17.999 14.449 61.197 1.00 33.05 517 LYS A CA 1
ATOM 4060 C C . LYS A 1 517 ? 17.486 13.310 60.303 1.00 32.12 517 LYS A C 1
ATOM 4061 O O . LYS A 1 517 ? 17.411 12.161 60.737 1.00 32.62 517 LYS A O 1
ATOM 4064 N N . GLY A 1 518 ? 17.137 13.637 59.064 1.00 30.93 518 GLY A N 1
ATOM 4065 C CA . GLY A 1 518 ? 16.733 12.648 58.074 1.00 29.90 518 GLY A CA 1
ATOM 4066 C C . GLY A 1 518 ? 17.762 11.553 57.860 1.00 28.78 518 GLY A C 1
ATOM 4067 O O . GLY A 1 518 ? 18.953 11.818 57.747 1.00 28.49 518 GLY A O 1
ATOM 4068 N N . SER A 1 519 ? 17.285 10.313 57.813 1.00 27.14 519 SER A N 1
ATOM 4069 C CA . SER A 1 519 ? 18.137 9.144 57.650 1.00 25.87 519 SER A CA 1
ATOM 4070 C C . SER A 1 519 ? 17.435 8.063 56.811 1.00 25.04 519 SER A C 1
ATOM 4071 O O . SER A 1 519 ? 16.257 8.184 56.484 1.00 23.80 519 SER A O 1
ATOM 4074 N N . ASP A 1 520 ? 18.164 7.003 56.490 1.00 24.72 520 ASP A N 1
ATOM 4075 C CA . ASP A 1 520 ? 17.603 5.875 55.752 1.00 24.89 520 ASP A CA 1
ATOM 4076 C C . ASP A 1 520 ? 16.450 5.266 56.551 1.00 24.89 520 ASP A C 1
ATOM 4077 O O . ASP A 1 520 ? 15.468 4.802 55.975 1.00 23.75 520 ASP A O 1
ATOM 4082 N N . ASP A 1 521 ? 16.595 5.270 57.877 1.00 24.83 521 ASP A N 1
ATOM 4083 C CA . ASP A 1 521 ? 15.603 4.682 58.785 1.00 25.14 521 ASP A CA 1
ATOM 4084 C C . ASP A 1 521 ? 14.339 5.537 58.881 1.00 23.95 521 ASP A C 1
ATOM 4085 O O . ASP A 1 521 ? 13.242 4.997 58.862 1.00 24.18 521 ASP A O 1
ATOM 4090 N N . THR A 1 522 ? 14.472 6.855 58.983 1.00 23.16 522 THR A N 1
ATOM 4091 C CA . THR A 1 522 ? 13.285 7.711 59.047 1.00 22.45 522 THR A CA 1
ATOM 4092 C C . THR A 1 522 ? 12.583 7.753 57.691 1.00 21.30 522 THR A C 1
ATOM 4093 O O . THR A 1 522 ? 11.358 7.861 57.626 1.00 20.67 522 THR A O 1
ATOM 4097 N N . TRP A 1 523 ? 13.358 7.658 56.616 1.00 19.24 523 TRP A N 1
ATOM 4098 C CA . TRP A 1 523 ? 12.790 7.615 55.271 1.00 18.63 523 TRP A CA 1
ATOM 4099 C C . TRP A 1 523 ? 11.962 6.349 55.086 1.00 17.69 523 TRP A C 1
ATOM 4100 O O . TRP A 1 523 ? 10.849 6.407 54.554 1.00 17.36 523 TRP A O 1
ATOM 4111 N N . ALA A 1 524 ? 12.507 5.210 55.499 1.00 17.17 524 ALA A N 1
ATOM 4112 C CA . ALA A 1 524 ? 11.771 3.959 55.406 1.00 17.95 524 ALA A CA 1
ATOM 4113 C C . ALA A 1 524 ? 10.417 4.088 56.117 1.00 18.22 524 ALA A C 1
ATOM 4114 O O . ALA A 1 524 ? 9.391 3.695 55.575 1.00 17.15 524 ALA A O 1
ATOM 4116 N N . GLN A 1 525 ? 10.404 4.679 57.309 1.00 19.01 525 GLN A N 1
ATOM 4117 C CA . GLN A 1 525 ? 9.137 4.836 58.029 1.00 20.14 525 GLN A CA 1
ATOM 4118 C C . GLN A 1 525 ? 8.178 5.779 57.297 1.00 19.79 525 GLN A C 1
ATOM 4119 O O . GLN A 1 525 ? 6.976 5.552 57.300 1.00 19.64 525 GLN A O 1
ATOM 4125 N N . LYS A 1 526 ? 8.703 6.813 56.650 1.00 19.71 526 LYS A N 1
ATOM 4126 C CA . LYS A 1 526 ? 7.875 7.699 55.829 1.00 20.46 526 LYS A CA 1
ATOM 4127 C C . LYS A 1 526 ? 7.246 6.946 54.658 1.00 19.19 526 LYS A C 1
ATOM 4128 O O . LYS A 1 526 ? 6.076 7.160 54.344 1.00 19.11 526 LYS A O 1
ATOM 4134 N N . LEU A 1 527 ? 8.015 6.065 54.022 1.00 18.33 527 LEU A N 1
ATOM 4135 C CA . LEU A 1 527 ? 7.487 5.243 52.933 1.00 17.49 527 LEU A CA 1
ATOM 4136 C C . LEU A 1 527 ? 6.311 4.395 53.436 1.00 17.19 527 LEU A C 1
ATOM 4137 O O . LEU A 1 527 ? 5.276 4.324 52.793 1.00 16.38 527 LEU A O 1
ATOM 4142 N N . TYR A 1 528 ? 6.491 3.754 54.591 1.00 17.20 528 TYR A N 1
ATOM 4143 C CA . TYR A 1 528 ? 5.459 2.901 55.164 1.00 17.39 528 TYR A CA 1
ATOM 4144 C C . TYR A 1 528 ? 4.196 3.683 55.529 1.00 17.77 528 TYR A C 1
ATOM 4145 O O . TYR A 1 528 ? 3.092 3.259 55.189 1.00 18.00 528 TYR A O 1
ATOM 4154 N N . ASN A 1 529 ? 4.358 4.812 56.204 1.00 18.56 529 ASN A N 1
ATOM 4155 C CA . ASN A 1 529 ? 3.238 5.684 56.587 1.00 19.88 529 ASN A CA 1
ATOM 4156 C C . ASN A 1 529 ? 2.372 6.062 55.390 1.00 19.44 529 ASN A C 1
ATOM 4157 O O . ASN A 1 529 ? 1.146 6.091 55.485 1.00 19.13 529 ASN A O 1
ATOM 4162 N N . THR A 1 530 ? 3.021 6.348 54.261 1.00 18.64 530 THR A N 1
ATOM 4163 C CA . THR A 1 530 ? 2.332 6.880 53.094 1.00 18.02 530 THR A CA 1
ATOM 4164 C C . THR A 1 530 ? 1.734 5.795 52.203 1.00 17.38 530 THR A C 1
ATOM 4165 O O . THR A 1 530 ? 0.621 5.963 51.697 1.00 17.08 530 THR A O 1
ATOM 4169 N N . HIS A 1 531 ? 2.459 4.689 52.016 1.00 16.26 531 HIS A N 1
ATOM 4170 C CA . HIS A 1 531 ? 2.127 3.708 50.975 1.00 15.57 531 HIS A CA 1
ATOM 4171 C C . HIS A 1 531 ? 1.726 2.320 51.447 1.00 15.26 531 HIS A C 1
ATOM 4172 O O . HIS A 1 531 ? 1.008 1.619 50.725 1.00 13.97 531 HIS A O 1
ATOM 4179 N N . LEU A 1 532 ? 2.176 1.906 52.635 1.00 15.65 532 LEU A N 1
ATOM 4180 C CA . LEU A 1 532 ? 1.869 0.556 53.108 1.00 16.03 532 LEU A CA 1
ATOM 4181 C C . LEU A 1 532 ? 0.364 0.384 53.307 1.00 16.24 532 LEU A C 1
ATOM 4182 O O . LEU A 1 532 ? -0.274 1.212 53.948 1.00 16.99 532 LEU A O 1
ATOM 4187 N N . ASN A 1 533 ? -0.180 -0.695 52.758 1.00 16.62 533 ASN A N 1
ATOM 4188 C CA . ASN A 1 533 ? -1.632 -0.974 52.727 1.00 17.40 533 ASN A CA 1
ATOM 4189 C C . ASN A 1 533 ? -2.493 -0.005 51.906 1.00 17.75 533 ASN A C 1
ATOM 4190 O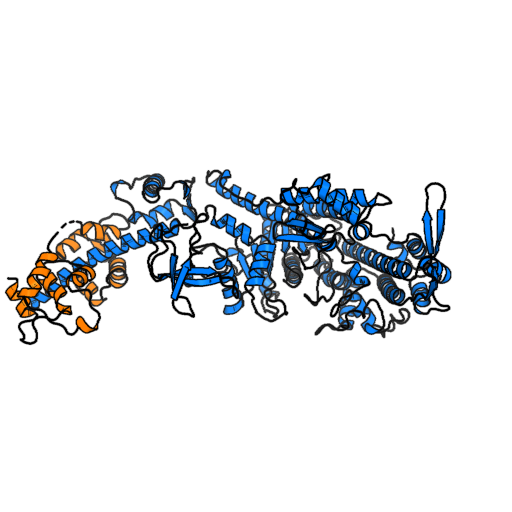 O . ASN A 1 533 ? -3.723 -0.159 51.861 1.00 17.44 533 ASN A O 1
ATOM 4195 N N . LYS A 1 534 ? -1.869 0.971 51.255 1.00 17.97 534 LYS A N 1
ATOM 4196 C CA . LYS A 1 534 ? -2.596 2.006 50.520 1.00 18.52 534 LYS A CA 1
ATOM 4197 C C . LYS A 1 534 ? -2.230 2.080 49.035 1.00 18.82 534 LYS A C 1
ATOM 4198 O O . LYS A 1 534 ? -2.822 2.859 48.283 1.00 18.63 534 LYS A O 1
ATOM 4204 N N . CYS A 1 535 ? -1.262 1.273 48.623 1.00 19.35 535 CYS A N 1
ATOM 4205 C CA . CYS A 1 535 ? -0.905 1.119 47.212 1.00 20.37 535 CYS A CA 1
ATOM 4206 C C . CYS A 1 535 ? -0.613 -0.347 46.976 1.00 20.29 535 CYS A C 1
ATOM 4207 O O . CYS A 1 535 ? 0.327 -0.898 47.561 1.00 19.98 535 CYS A O 1
ATOM 4210 N N . ALA A 1 536 ? -1.399 -0.979 46.112 1.00 20.81 536 ALA A N 1
ATOM 4211 C CA . ALA A 1 536 ? -1.282 -2.420 45.874 1.00 21.00 536 ALA A CA 1
ATOM 4212 C C . ALA A 1 536 ? 0.096 -2.824 45.316 1.00 20.95 536 ALA A C 1
ATOM 4213 O O . ALA A 1 536 ? 0.473 -3.998 45.380 1.00 21.22 536 ALA A O 1
ATOM 4215 N N . LEU A 1 537 ? 0.834 -1.860 44.766 1.00 20.08 537 LEU A N 1
ATOM 4216 C CA . LEU A 1 537 ? 2.170 -2.114 44.213 1.00 19.72 537 LEU A CA 1
ATOM 4217 C C . LEU A 1 537 ? 3.319 -1.933 45.214 1.00 19.24 537 LEU A C 1
ATOM 4218 O O . LEU A 1 537 ? 4.472 -2.119 44.858 1.00 18.84 537 LEU A O 1
ATOM 4223 N N . PHE A 1 538 ? 3.010 -1.562 46.453 1.00 18.39 538 PHE A N 1
ATOM 4224 C CA . PHE A 1 538 ? 4.030 -1.325 47.482 1.00 18.02 538 PHE A CA 1
ATOM 4225 C C . PHE A 1 538 ? 3.845 -2.349 48.596 1.00 18.45 538 PHE A C 1
ATOM 4226 O O . PHE A 1 538 ? 2.732 -2.503 49.103 1.00 18.07 538 PHE A O 1
ATOM 4234 N N . GLU A 1 539 ? 4.933 -3.010 48.983 1.00 18.95 539 GLU A N 1
ATOM 4235 C CA . GLU A 1 539 ? 4.937 -3.965 50.090 1.00 19.76 539 GLU A CA 1
ATOM 4236 C C . GLU A 1 539 ? 6.154 -3.744 50.978 1.00 19.51 539 GLU A C 1
ATOM 4237 O O . GLU A 1 539 ? 7.167 -3.159 50.554 1.00 18.34 539 GLU A O 1
ATOM 4243 N N . LYS A 1 540 ? 6.041 -4.186 52.226 1.00 19.35 540 LYS A N 1
ATOM 4244 C CA . LYS A 1 540 ? 7.152 -4.173 53.182 1.00 20.11 540 LYS A CA 1
ATOM 4245 C C . LYS A 1 540 ? 7.575 -5.630 53.416 1.00 20.23 540 LYS A C 1
ATOM 4246 O O . LYS A 1 540 ? 6.709 -6.477 53.597 1.00 19.85 540 LYS A O 1
ATOM 4252 N N . PRO A 1 541 ? 8.872 -5.948 53.390 1.00 20.47 541 PRO A N 1
ATOM 4253 C CA . PRO A 1 541 ? 9.311 -7.305 53.737 1.00 21.25 541 PRO A CA 1
ATOM 4254 C C . PRO A 1 541 ? 8.928 -7.681 55.173 1.00 21.69 541 PRO A C 1
ATOM 4255 O O . PRO A 1 541 ? 8.930 -6.837 56.065 1.00 21.41 541 PRO A O 1
ATOM 4259 N N . ARG A 1 542 ? 8.598 -8.943 55.378 1.00 22.79 542 ARG A N 1
ATOM 4260 C CA . ARG A 1 542 ? 8.019 -9.378 56.650 1.00 24.22 542 ARG A CA 1
ATOM 4261 C C . ARG A 1 542 ? 8.980 -9.321 57.843 1.00 24.33 542 ARG A C 1
ATOM 4262 O O . ARG A 1 542 ? 8.531 -9.190 58.984 1.00 25.01 542 ARG A O 1
ATOM 4270 N N . LEU A 1 543 ? 10.283 -9.396 57.579 1.00 24.24 543 LEU A N 1
ATOM 4271 C CA . LEU A 1 543 ? 11.303 -9.389 58.634 1.00 24.47 543 LEU A CA 1
ATOM 4272 C C . LEU A 1 543 ? 12.267 -8.197 58.578 1.00 24.07 543 LEU A C 1
ATOM 4273 O O . LEU A 1 543 ? 13.368 -8.259 59.120 1.00 23.88 543 LEU A O 1
ATOM 4278 N N . SER A 1 544 ? 11.863 -7.110 57.937 1.00 22.92 544 SER A N 1
ATOM 4279 C CA . SER A 1 544 ? 12.742 -5.946 57.842 1.00 22.18 544 SER A CA 1
ATOM 4280 C C . SER A 1 544 ? 11.972 -4.643 57.958 1.00 21.49 544 SER A C 1
ATOM 4281 O O . SER A 1 544 ? 10.875 -4.514 57.429 1.00 21.55 544 SER A O 1
ATOM 4284 N N . ASN A 1 545 ? 12.569 -3.686 58.654 1.00 20.66 545 ASN A N 1
ATOM 4285 C CA . ASN A 1 545 ? 12.074 -2.330 58.715 1.00 20.83 545 ASN A CA 1
ATOM 4286 C C . ASN A 1 545 ? 12.959 -1.358 57.922 1.00 20.02 545 ASN A C 1
ATOM 4287 O O . ASN A 1 545 ? 12.833 -0.160 58.085 1.00 19.86 545 ASN A O 1
ATOM 4292 N N . LYS A 1 546 ? 13.842 -1.879 57.069 1.00 19.66 546 LYS A N 1
ATOM 4293 C CA . LYS A 1 546 ? 14.833 -1.062 56.377 1.00 19.87 546 LYS A CA 1
ATOM 4294 C C . LYS A 1 546 ? 14.852 -1.371 54.883 1.00 19.02 546 LYS A C 1
ATOM 4295 O O . LYS A 1 546 ? 15.880 -1.205 54.222 1.00 18.13 546 LYS A O 1
ATOM 4301 N N . ALA A 1 547 ? 13.710 -1.817 54.359 1.00 18.19 547 ALA A N 1
ATOM 4302 C CA . ALA A 1 547 ? 13.595 -2.184 52.949 1.00 17.34 547 ALA A CA 1
ATOM 4303 C C . ALA A 1 547 ? 12.154 -2.043 52.470 1.00 16.64 547 ALA A C 1
ATOM 4304 O O . ALA A 1 547 ? 11.223 -2.008 53.265 1.00 16.06 547 ALA A O 1
ATOM 4306 N N . PHE A 1 548 ? 11.975 -1.951 51.159 1.00 16.11 548 PHE A N 1
ATOM 4307 C CA . PHE A 1 548 ? 10.643 -1.878 50.569 1.00 15.27 548 PHE A CA 1
ATOM 4308 C C . PHE A 1 548 ? 10.604 -2.654 49.270 1.00 15.65 548 PHE A C 1
ATOM 4309 O O . PHE A 1 548 ? 11.644 -2.901 48.654 1.00 15.06 548 PHE A O 1
ATOM 4317 N N . ILE A 1 549 ? 9.403 -3.053 48.866 1.00 15.70 549 ILE A N 1
ATOM 4318 C CA . ILE A 1 549 ? 9.202 -3.854 47.671 1.00 16.54 549 ILE A CA 1
ATOM 4319 C C . ILE A 1 549 ? 8.305 -3.092 46.706 1.00 16.64 549 ILE A C 1
ATOM 4320 O O . ILE A 1 549 ? 7.281 -2.532 47.122 1.00 16.96 549 ILE A O 1
ATOM 4325 N N . ILE A 1 550 ? 8.709 -3.045 45.435 1.00 16.28 550 ILE A N 1
ATOM 4326 C CA . ILE A 1 550 ? 7.892 -2.474 44.367 1.00 16.47 550 ILE A CA 1
ATOM 4327 C C . ILE A 1 550 ? 7.536 -3.593 43.401 1.00 16.67 550 ILE A C 1
ATOM 4328 O O . ILE A 1 550 ? 8.410 -4.339 42.958 1.00 15.35 550 ILE A O 1
ATOM 4333 N N . LYS A 1 551 ? 6.255 -3.692 43.061 1.00 17.48 551 LYS A N 1
ATOM 4334 C CA . LYS A 1 551 ? 5.792 -4.617 42.027 1.00 18.24 551 LYS A CA 1
ATOM 4335 C C . LYS A 1 551 ? 5.970 -3.916 40.698 1.00 17.72 551 LYS A C 1
ATOM 4336 O O . LYS A 1 551 ? 5.189 -3.036 40.339 1.00 17.78 551 LYS A O 1
ATOM 4342 N N . HIS A 1 552 ? 7.044 -4.267 40.010 1.00 17.15 552 HIS A N 1
ATOM 4343 C CA . HIS A 1 552 ? 7.334 -3.777 38.679 1.00 17.05 552 HIS A CA 1
ATOM 4344 C C . HIS A 1 552 ? 6.705 -4.692 37.639 1.00 17.70 552 HIS A C 1
ATOM 4345 O O . HIS A 1 552 ? 6.244 -5.792 37.947 1.00 17.02 552 HIS A O 1
ATOM 4352 N N . PHE A 1 553 ? 6.733 -4.234 36.390 1.00 18.40 553 PHE A N 1
ATOM 4353 C CA . PHE A 1 553 ? 6.147 -4.971 35.286 1.00 19.37 553 PHE A CA 1
ATOM 4354 C C . PHE A 1 553 ? 6.715 -6.389 35.182 1.00 20.05 553 PHE A C 1
ATOM 4355 O O . PHE A 1 553 ? 5.985 -7.312 34.853 1.00 20.13 553 PHE A O 1
ATOM 4363 N N . ALA A 1 554 ? 8.008 -6.549 35.480 1.00 20.56 554 ALA A N 1
ATOM 4364 C CA . ALA A 1 554 ? 8.714 -7.816 35.270 1.00 20.92 554 ALA A CA 1
ATOM 4365 C C . ALA A 1 554 ? 8.699 -8.749 36.473 1.00 21.02 554 ALA A C 1
ATOM 4366 O O . ALA A 1 554 ? 8.690 -9.967 36.312 1.00 21.49 554 ALA A O 1
ATOM 4368 N N . ASP A 1 555 ? 8.731 -8.166 37.666 1.00 20.64 555 ASP A N 1
ATOM 4369 C CA . ASP A 1 555 ? 8.799 -8.904 38.933 1.00 20.30 555 ASP A CA 1
ATOM 4370 C C . ASP A 1 555 ? 8.692 -7.915 40.079 1.00 19.55 555 ASP A C 1
ATOM 4371 O O . ASP A 1 555 ? 8.823 -6.700 39.890 1.00 17.76 555 ASP A O 1
ATOM 4380 N N . LYS A 1 556 ? 8.478 -8.457 41.274 1.00 18.46 556 LYS A N 1
ATOM 4381 C CA . LYS A 1 556 ? 8.657 -7.704 42.497 1.00 18.66 556 LYS A CA 1
ATOM 4382 C C . LYS A 1 556 ? 10.143 -7.533 42.774 1.00 17.52 556 LYS A C 1
ATOM 4383 O O . LYS A 1 556 ? 10.923 -8.470 42.604 1.00 17.46 556 LYS A O 1
ATOM 4389 N N . VAL A 1 557 ? 10.521 -6.339 43.216 1.00 15.56 557 VAL A N 1
ATOM 4390 C CA . VAL A 1 557 ? 11.902 -6.030 43.540 1.00 15.12 557 VAL A CA 1
ATOM 4391 C C . VAL A 1 557 ? 11.970 -5.437 44.941 1.00 14.91 557 VAL A C 1
ATOM 4392 O O . VAL A 1 557 ? 11.324 -4.426 45.241 1.00 13.84 557 VAL A O 1
ATOM 4396 N N . GLU A 1 558 ? 12.772 -6.065 45.792 1.00 15.51 558 GLU A N 1
ATOM 4397 C CA . GLU A 1 558 ? 13.040 -5.550 47.131 1.00 15.91 558 GLU A CA 1
ATOM 4398 C C . GLU A 1 558 ? 14.275 -4.666 47.078 1.00 15.68 558 GLU A C 1
ATOM 4399 O O . GLU A 1 558 ? 15.356 -5.102 46.646 1.00 16.86 558 GLU A O 1
ATOM 4405 N N . TYR A 1 559 ? 14.112 -3.428 47.527 1.00 15.04 559 TYR A N 1
ATOM 4406 C CA . TYR A 1 559 ? 15.200 -2.469 47.627 1.00 14.96 559 TYR A CA 1
ATOM 4407 C C . TYR A 1 559 ? 15.585 -2.241 49.092 1.00 15.21 559 TYR A C 1
ATOM 4408 O O . TYR A 1 559 ? 14.716 -1.999 49.926 1.00 14.62 559 TYR A O 1
ATOM 4417 N N . GLN A 1 560 ? 16.881 -2.303 49.391 1.00 15.93 560 GLN A N 1
ATOM 4418 C CA . GLN A 1 560 ? 17.390 -1.932 50.716 1.00 16.30 560 GLN A CA 1
ATOM 4419 C C . GLN A 1 560 ? 17.499 -0.411 50.791 1.00 16.90 560 GLN A C 1
ATOM 4420 O O . GLN A 1 560 ? 18.026 0.227 49.875 1.00 16.35 560 GLN A O 1
ATOM 4426 N N . CYS A 1 561 ? 17.016 0.171 51.882 1.00 17.44 561 CYS A N 1
ATOM 4427 C CA . CYS A 1 561 ? 17.088 1.613 52.067 1.00 18.74 561 CYS A CA 1
ATOM 4428 C C . CYS A 1 561 ? 18.500 2.132 52.316 1.00 18.57 561 CYS A C 1
ATOM 4429 O O . CYS A 1 561 ? 18.748 3.309 52.091 1.00 17.82 561 CYS A O 1
ATOM 4432 N N . GLU A 1 562 ? 19.403 1.267 52.771 1.00 19.48 562 GLU A N 1
ATOM 4433 C CA . GLU A 1 562 ? 20.753 1.673 53.170 1.00 20.61 562 GLU A CA 1
ATOM 4434 C C . GLU A 1 562 ? 21.473 2.425 52.051 1.00 20.72 562 GLU A C 1
ATOM 4435 O O . GLU A 1 562 ? 21.643 1.903 50.945 1.00 20.77 562 GLU A O 1
ATOM 4441 N N . GLY A 1 563 ? 21.897 3.651 52.348 1.00 20.74 563 GLY A N 1
ATOM 4442 C CA . GLY A 1 563 ? 22.632 4.467 51.397 1.00 20.56 563 GLY A CA 1
ATOM 4443 C C . GLY A 1 563 ? 21.805 5.295 50.423 1.00 20.33 563 GLY A C 1
ATOM 4444 O O . GLY A 1 563 ? 22.394 6.027 49.627 1.00 19.45 563 GLY A O 1
ATOM 4445 N N . PHE A 1 564 ? 20.469 5.187 50.456 1.00 19.27 564 PHE A N 1
ATOM 4446 C CA . PHE A 1 564 ? 19.628 5.891 49.483 1.00 18.49 564 PHE A CA 1
ATOM 4447 C C . PHE A 1 564 ? 19.779 7.407 49.626 1.00 19.08 564 PHE A C 1
ATOM 4448 O O . PHE A 1 564 ? 19.897 8.117 48.620 1.00 18.65 564 PHE A O 1
ATOM 4456 N N . LEU A 1 565 ? 19.765 7.907 50.862 1.00 18.85 565 LEU A N 1
ATOM 4457 C CA . LEU A 1 565 ? 19.881 9.346 51.079 1.00 19.75 565 LEU A CA 1
ATOM 4458 C C . LEU A 1 565 ? 21.256 9.859 50.648 1.00 19.56 565 LEU A C 1
ATOM 4459 O O . LEU A 1 565 ? 21.342 10.905 50.009 1.00 18.72 565 LEU A O 1
ATOM 4464 N N . GLU A 1 566 ? 22.314 9.128 50.988 1.00 19.69 566 GLU A N 1
ATOM 4465 C CA . GLU A 1 566 ? 23.675 9.555 50.631 1.00 20.13 566 GLU A CA 1
ATOM 4466 C C . GLU A 1 566 ? 23.898 9.518 49.124 1.00 20.39 566 GLU A C 1
ATOM 4467 O O . GLU A 1 566 ? 24.524 10.416 48.571 1.00 20.47 566 GLU A O 1
ATOM 4469 N N . LYS A 1 567 ? 23.362 8.493 48.458 1.00 20.03 567 LYS A N 1
ATOM 4470 C CA . LYS A 1 567 ? 23.458 8.398 47.002 1.00 19.99 567 LYS A CA 1
ATOM 4471 C C . LYS A 1 567 ? 22.632 9.456 46.298 1.00 19.84 567 LYS A C 1
ATOM 4472 O O . LYS A 1 567 ? 23.027 9.943 45.230 1.00 20.42 567 LYS A O 1
ATOM 4478 N N . ASN A 1 568 ? 21.495 9.836 46.888 1.00 19.22 568 ASN A N 1
ATOM 4479 C CA . ASN A 1 568 ? 20.640 10.875 46.327 1.00 18.91 568 ASN A CA 1
ATOM 4480 C C . ASN A 1 568 ? 21.307 12.242 46.454 1.00 19.33 568 ASN A C 1
ATOM 4481 O O . ASN A 1 568 ? 21.183 13.078 45.566 1.00 18.97 568 ASN A O 1
ATOM 4486 N N . LYS A 1 569 ? 22.013 12.457 47.561 1.00 19.26 569 LYS A N 1
ATOM 4487 C CA . LYS A 1 569 ? 22.674 13.739 47.821 1.00 20.85 569 LYS A CA 1
ATOM 4488 C C . LYS A 1 569 ? 23.962 13.906 46.994 1.00 20.69 569 LYS A C 1
ATOM 4489 O O . LYS A 1 569 ? 24.232 14.992 46.495 1.00 20.85 569 LYS A O 1
ATOM 4495 N N . ASP A 1 570 ? 24.728 12.823 46.890 1.00 21.11 570 ASP A N 1
ATOM 4496 C CA . ASP A 1 570 ? 25.997 12.741 46.159 1.00 22.05 570 ASP A CA 1
ATOM 4497 C C . ASP A 1 570 ? 26.972 13.883 46.534 1.00 22.01 570 ASP A C 1
ATOM 4498 O O . ASP A 1 570 ? 27.466 14.605 45.671 1.00 21.15 570 ASP A O 1
ATOM 4503 N N . THR A 1 571 ? 27.217 14.019 47.836 1.00 21.64 571 THR A N 1
ATOM 4504 C CA . THR A 1 571 ? 27.971 15.148 48.398 1.00 22.61 571 THR A CA 1
ATOM 4505 C C . THR A 1 571 ? 29.464 15.070 48.049 1.00 21.50 571 THR A C 1
ATOM 4506 O O . THR A 1 571 ? 30.059 14.005 48.081 1.00 20.88 571 THR A O 1
ATOM 4510 N N . VAL A 1 572 ? 30.039 16.210 47.689 1.00 21.50 572 VAL A N 1
ATOM 4511 C CA . VAL A 1 572 ? 31.486 16.363 47.538 1.00 21.57 572 VAL A CA 1
ATOM 4512 C C . VAL A 1 572 ? 31.915 17.606 48.338 1.00 21.92 572 VAL A C 1
ATOM 4513 O O . VAL A 1 572 ? 31.222 18.610 48.322 1.00 21.91 572 VAL A O 1
ATOM 4517 N N . TYR A 1 573 ? 33.039 17.545 49.045 1.00 22.60 573 TYR A N 1
ATOM 4518 C CA . TYR A 1 573 ? 33.499 18.706 49.832 1.00 23.43 573 TYR A CA 1
ATOM 4519 C C . TYR A 1 573 ? 33.809 19.893 48.912 1.00 23.00 573 TYR A C 1
ATOM 4520 O O . TYR A 1 573 ? 34.707 19.823 48.091 1.00 22.65 573 TYR A O 1
ATOM 4529 N N . GLU A 1 574 ? 33.050 20.973 49.045 1.00 23.24 574 GLU A N 1
ATOM 4530 C CA . GLU A 1 574 ? 33.246 22.164 48.211 1.00 23.49 574 GLU A CA 1
ATOM 4531 C C . GLU A 1 574 ? 34.686 22.710 48.240 1.00 23.35 574 GLU A C 1
ATOM 4532 O O . GLU A 1 574 ? 35.191 23.149 47.203 1.00 22.94 574 GLU A O 1
ATOM 4535 N N . GLU A 1 575 ? 35.352 22.660 49.393 1.00 22.84 575 GLU A N 1
ATOM 4536 C CA . GLU A 1 575 ? 36.698 23.247 49.506 1.00 23.71 575 GLU A CA 1
ATOM 4537 C C . GLU A 1 575 ? 37.705 22.503 48.656 1.00 22.93 575 GLU A C 1
ATOM 4538 O O . GLU A 1 575 ? 38.627 23.111 48.120 1.00 22.84 575 GLU A O 1
ATOM 4544 N N . GLN A 1 576 ? 37.533 21.184 48.542 1.00 21.65 576 GLN A N 1
ATOM 4545 C CA . GLN A 1 576 ? 38.384 20.370 47.680 1.00 20.94 576 GLN A CA 1
ATOM 4546 C C . GLN A 1 576 ? 38.197 20.726 46.205 1.00 20.73 576 GLN A C 1
ATOM 4547 O O . GLN A 1 576 ? 39.164 20.813 45.450 1.00 20.02 576 GLN A O 1
ATOM 4553 N N . ILE A 1 577 ? 36.951 20.926 45.795 1.00 20.99 577 ILE A N 1
ATOM 4554 C CA . ILE A 1 577 ? 36.652 21.305 44.418 1.00 21.05 577 ILE A CA 1
ATOM 4555 C C . ILE A 1 577 ? 37.201 22.712 44.105 1.00 21.31 577 ILE A C 1
ATOM 4556 O O . ILE A 1 577 ? 37.702 22.944 43.019 1.00 20.95 577 ILE A O 1
ATOM 4561 N N . LYS A 1 578 ? 37.084 23.634 45.054 1.00 21.58 578 LYS A N 1
ATOM 4562 C CA . LYS A 1 578 ? 37.573 25.000 44.868 1.00 22.24 578 LYS A CA 1
ATOM 4563 C C . LYS A 1 578 ? 39.077 25.015 44.626 1.00 22.76 578 LYS A C 1
ATOM 4564 O O . LYS A 1 578 ? 39.559 25.812 43.822 1.00 23.38 578 LYS A O 1
ATOM 4566 N N . VAL A 1 579 ? 39.818 24.117 45.279 1.00 22.83 579 VAL A N 1
ATOM 4567 C CA . VAL A 1 579 ? 41.250 24.012 45.025 1.00 23.36 579 VAL A CA 1
ATOM 4568 C C . VAL A 1 579 ? 41.516 23.649 43.553 1.00 23.78 579 VAL A C 1
ATOM 4569 O O . VAL A 1 579 ? 42.358 24.268 42.897 1.00 23.88 579 VAL A O 1
ATOM 4573 N N . LEU A 1 580 ? 40.799 22.655 43.031 1.00 23.81 580 LEU A N 1
ATOM 4574 C CA . LEU A 1 580 ? 40.994 22.245 41.636 1.00 24.40 580 LEU A CA 1
ATOM 4575 C C . LEU A 1 580 ? 40.564 23.338 40.664 1.00 25.18 580 LEU A C 1
ATOM 4576 O O . LEU A 1 580 ? 41.238 23.599 39.666 1.00 24.12 580 LEU A O 1
ATOM 4581 N N . LYS A 1 581 ? 39.437 23.970 40.964 1.00 26.58 581 LYS A N 1
ATOM 4582 C CA . LYS A 1 581 ? 38.891 25.047 40.133 1.00 28.28 581 LYS A CA 1
ATOM 4583 C C . LYS A 1 581 ? 39.873 26.218 39.993 1.00 28.92 581 LYS A C 1
ATOM 4584 O O . LYS A 1 581 ? 39.913 26.883 38.952 1.00 28.90 581 LYS A O 1
ATOM 4590 N N . SER A 1 582 ? 40.662 26.445 41.042 1.00 29.39 582 SER A N 1
ATOM 4591 C CA . SER A 1 582 ? 41.577 27.586 41.106 1.00 30.14 582 SER A CA 1
ATOM 4592 C C . SER A 1 582 ? 42.936 27.309 40.465 1.00 30.71 582 SER A C 1
ATOM 4593 O O . SER A 1 582 ? 43.807 28.177 40.489 1.00 30.94 582 SER A O 1
ATOM 4598 N N . SER A 1 583 ? 43.128 26.111 39.905 1.00 31.34 583 SER A N 1
ATOM 4599 C CA . SER A 1 583 ? 44.340 25.798 39.141 1.00 32.09 583 SER A CA 1
ATOM 4600 C C . SER A 1 583 ? 44.650 26.905 38.122 1.00 32.87 583 SER A C 1
ATOM 4601 O O . SER A 1 583 ? 43.800 27.281 37.322 1.00 32.53 583 SER A O 1
ATOM 4604 N N . LYS A 1 584 ? 45.882 27.404 38.150 1.00 34.42 584 LYS A N 1
ATOM 4605 C CA . LYS A 1 584 ? 46.230 28.663 37.477 1.00 35.09 584 LYS A CA 1
ATOM 4606 C C . LYS A 1 584 ? 46.760 28.500 36.054 1.00 35.09 584 LYS A C 1
ATOM 4607 O O . LYS A 1 584 ? 46.493 29.355 35.207 1.00 35.51 584 LYS A O 1
ATOM 4613 N N . LYS A 1 585 ? 47.508 27.424 35.802 1.00 34.70 585 LYS A N 1
ATOM 4614 C CA . LYS A 1 585 ? 48.167 27.198 34.506 1.00 34.57 585 LYS A CA 1
ATOM 4615 C C . LYS A 1 585 ? 47.786 25.889 33.793 1.00 33.97 585 LYS A C 1
ATOM 4616 O O . LYS A 1 585 ? 48.477 25.470 32.870 1.00 34.49 585 LYS A O 1
ATOM 4618 N N . PHE A 1 586 ? 46.707 25.238 34.224 1.00 33.00 586 PHE A N 1
ATOM 4619 C CA . PHE A 1 586 ? 46.230 24.016 33.573 1.00 31.62 586 PHE A CA 1
ATOM 4620 C C . PHE A 1 586 ? 44.826 24.310 33.064 1.00 30.69 586 PHE A C 1
ATOM 4621 O O . PHE A 1 586 ? 43.878 24.285 33.824 1.00 30.73 586 PHE A O 1
ATOM 4629 N N . LYS A 1 587 ? 44.705 24.616 31.775 1.00 29.96 587 LYS A N 1
ATOM 4630 C CA . LYS A 1 587 ? 43.462 25.151 31.217 1.00 29.06 587 LYS A CA 1
ATOM 4631 C C . LYS A 1 587 ? 42.271 24.187 31.310 1.00 28.34 587 LYS A C 1
ATOM 4632 O O . LYS A 1 587 ? 41.155 24.614 31.597 1.00 28.99 587 LYS A O 1
ATOM 4634 N N . LEU A 1 588 ? 42.502 22.898 31.086 1.00 27.15 588 LEU A N 1
ATOM 4635 C CA . LEU A 1 588 ? 41.390 21.948 31.025 1.00 26.23 588 LEU A CA 1
ATOM 4636 C C . LEU A 1 588 ? 40.684 21.818 32.366 1.00 25.66 588 LEU A C 1
ATOM 4637 O O . LEU A 1 588 ? 39.467 21.757 32.404 1.00 25.28 588 LEU A O 1
ATOM 4642 N N . LEU A 1 589 ? 41.443 21.783 33.458 1.00 25.19 589 LEU A N 1
ATOM 4643 C CA . LEU A 1 589 ? 40.877 21.375 34.740 1.00 25.16 589 LEU A CA 1
ATOM 4644 C C . LEU A 1 589 ? 39.699 22.240 35.192 1.00 25.35 589 LEU A C 1
ATOM 4645 O O . LEU A 1 589 ? 38.633 21.694 35.468 1.00 24.90 589 LEU A O 1
ATOM 4650 N N . PRO A 1 590 ? 39.855 23.570 35.253 1.00 25.52 590 PRO A N 1
ATOM 4651 C CA . PRO A 1 590 ? 38.717 24.441 35.572 1.00 25.53 590 PRO A CA 1
ATOM 4652 C C . PRO A 1 590 ? 37.526 24.317 34.606 1.00 25.47 590 PRO A C 1
ATOM 4653 O O . PRO A 1 590 ? 36.395 24.551 35.041 1.00 24.66 590 PRO A O 1
ATOM 4657 N N . GLU A 1 591 ? 37.759 23.947 33.342 1.00 25.29 591 GLU A N 1
ATOM 4658 C CA . GLU A 1 591 ? 36.652 23.725 32.413 1.00 25.67 591 GLU A CA 1
ATOM 4659 C C . GLU A 1 591 ? 35.697 22.607 32.883 1.00 25.34 591 GLU A C 1
ATOM 4660 O O . GLU A 1 591 ? 34.535 22.598 32.508 1.00 25.01 591 GLU A O 1
ATOM 4666 N N . LEU A 1 592 ? 36.187 21.673 33.693 1.00 25.56 592 LEU A N 1
ATOM 4667 C CA . LEU A 1 592 ? 35.353 20.575 34.207 1.00 26.15 592 LEU A CA 1
ATOM 4668 C C . LEU A 1 592 ? 34.305 21.000 35.232 1.00 26.98 592 LEU A C 1
ATOM 4669 O O . LEU A 1 592 ? 33.358 20.257 35.461 1.00 27.22 592 LEU A O 1
ATOM 4674 N N . PHE A 1 593 ? 34.478 22.160 35.871 1.00 27.90 593 PHE A N 1
ATOM 4675 C CA . PHE A 1 593 ? 33.626 22.555 36.999 1.00 29.10 593 PHE A CA 1
ATOM 4676 C C . PHE A 1 593 ? 32.885 23.884 36.797 1.00 30.97 593 PHE A C 1
ATOM 4677 O O . PHE A 1 593 ? 32.738 24.660 37.724 1.00 31.62 593 PHE A O 1
ATOM 4685 N N . GLN A 1 594 ? 32.404 24.130 35.586 1.00 33.12 594 GLN A N 1
ATOM 4686 C CA . GLN A 1 594 ? 31.658 25.354 35.279 1.00 34.61 594 GLN A CA 1
ATOM 4687 C C . GLN A 1 594 ? 30.163 25.212 35.557 1.00 35.28 594 GLN A C 1
ATOM 4688 O O . GLN A 1 594 ? 29.692 24.145 35.975 1.00 36.52 594 GLN A O 1
ATOM 4694 N N . LYS A 1 634 ? 20.211 20.340 42.556 1.00 30.52 634 LYS A N 1
ATOM 4695 C CA . LYS A 1 634 ? 19.234 19.262 42.620 1.00 30.04 634 LYS A CA 1
ATOM 4696 C C . LYS A 1 634 ? 19.876 17.937 43.038 1.00 28.42 634 LYS A C 1
ATOM 4697 O O . LYS A 1 634 ? 21.048 17.682 42.782 1.00 29.10 634 LYS A O 1
ATOM 4703 N N . THR A 1 635 ? 19.084 17.078 43.663 1.00 26.38 635 THR A N 1
ATOM 4704 C CA . THR A 1 635 ? 19.532 15.743 44.020 1.00 24.31 635 THR A CA 1
ATOM 4705 C C . THR A 1 635 ? 19.704 14.898 42.770 1.00 22.95 635 THR A C 1
ATOM 4706 O O . THR A 1 635 ? 19.262 15.267 41.686 1.00 21.77 635 THR A O 1
ATOM 4710 N N . VAL A 1 636 ? 20.316 13.735 42.934 1.00 21.76 636 VAL A N 1
ATOM 4711 C CA . VAL A 1 636 ? 20.510 12.830 41.812 1.00 21.01 636 VAL A CA 1
ATOM 4712 C C . VAL A 1 636 ? 19.152 12.342 41.295 1.00 19.93 636 VAL A C 1
ATOM 4713 O O . VAL A 1 636 ? 18.922 12.317 40.088 1.00 19.01 636 VAL A O 1
ATOM 4717 N N . GLY A 1 637 ? 18.239 12.023 42.206 1.00 18.62 637 GLY A N 1
ATOM 4718 C CA . GLY A 1 637 ? 16.926 11.533 41.837 1.00 18.79 637 GLY A CA 1
ATOM 4719 C C . GLY A 1 637 ? 16.105 12.548 41.078 1.00 18.59 637 GLY A C 1
ATOM 4720 O O . GLY A 1 637 ? 15.427 12.221 40.112 1.00 17.60 637 GLY A O 1
ATOM 4721 N N . HIS A 1 638 ? 16.173 13.796 41.513 1.00 18.85 638 HIS A N 1
ATOM 4722 C CA . HIS A 1 638 ? 15.444 14.867 40.843 1.00 19.92 638 HIS A CA 1
ATOM 4723 C C . HIS A 1 638 ? 16.022 15.127 39.444 1.00 18.60 638 HIS A C 1
ATOM 4724 O O . HIS A 1 638 ? 15.281 15.269 38.483 1.00 18.49 638 HIS A O 1
ATOM 4731 N N . GLN A 1 639 ? 17.338 15.162 39.333 1.00 18.01 639 GLN A N 1
ATOM 4732 C CA . GLN A 1 639 ? 17.995 15.362 38.045 1.00 17.81 639 GLN A CA 1
ATOM 4733 C C . GLN A 1 639 ? 17.726 14.194 37.103 1.00 17.55 639 GLN A C 1
ATOM 4734 O O . GLN A 1 639 ? 17.602 14.382 35.902 1.00 16.65 639 GLN A O 1
ATOM 4736 N N . PHE A 1 640 ? 17.656 12.983 37.644 1.00 17.87 640 PHE A N 1
ATOM 4737 C CA . PHE A 1 640 ? 17.351 11.839 36.805 1.00 17.75 640 PHE A CA 1
ATOM 4738 C C . PHE A 1 640 ? 15.908 11.873 36.333 1.00 17.69 640 PHE A C 1
ATOM 4739 O O . PHE A 1 640 ? 15.631 11.626 35.164 1.00 17.67 640 PHE A O 1
ATOM 4747 N N . ARG A 1 641 ? 14.983 12.199 37.219 1.00 18.34 641 ARG A N 1
ATOM 4748 C CA . ARG A 1 641 ? 13.588 12.370 36.807 1.00 18.98 641 ARG A CA 1
ATOM 4749 C C . ARG A 1 641 ? 13.479 13.362 35.635 1.00 18.40 641 ARG A C 1
ATOM 4750 O O . ARG A 1 641 ? 12.792 13.095 34.647 1.00 17.38 641 ARG A O 1
ATOM 4758 N N . ASN A 1 642 ? 14.141 14.510 35.748 1.00 18.52 642 ASN A N 1
ATOM 4759 C CA . ASN A 1 642 ? 14.083 15.512 34.677 1.00 18.75 642 ASN A CA 1
ATOM 4760 C C . ASN A 1 642 ? 14.677 15.002 33.371 1.00 17.97 642 ASN A C 1
ATOM 4761 O O . ASN A 1 642 ? 14.087 15.194 32.309 1.00 17.79 642 ASN A O 1
ATOM 4766 N N . SER A 1 643 ? 15.831 14.349 33.434 1.00 17.59 643 SER A N 1
ATOM 4767 C CA . SER A 1 643 ? 16.496 13.896 32.210 1.00 18.10 643 SER A CA 1
ATOM 4768 C C . SER A 1 643 ? 15.722 12.751 31.546 1.00 17.44 643 SER A C 1
ATOM 4769 O O . SER A 1 643 ? 15.671 12.656 30.320 1.00 15.84 643 SER A O 1
ATOM 4772 N N . LEU A 1 644 ? 15.089 11.904 32.359 1.00 16.62 644 LEU A N 1
ATOM 4773 C CA . LEU A 1 644 ? 14.272 10.813 31.843 1.00 16.39 644 LEU A CA 1
ATOM 4774 C C . LEU A 1 644 ? 13.025 11.375 31.152 1.00 16.56 644 LEU A C 1
ATOM 4775 O O . LEU A 1 644 ? 12.629 10.880 30.108 1.00 15.52 644 LEU A O 1
ATOM 4780 N N . HIS A 1 645 ? 12.433 12.418 31.737 1.00 16.88 645 HIS A N 1
ATOM 4781 C CA . HIS A 1 645 ? 11.286 13.113 31.152 1.00 17.44 645 HIS A CA 1
ATOM 4782 C C . HIS A 1 645 ? 11.650 13.684 29.772 1.00 17.36 645 HIS A C 1
ATOM 4783 O O . HIS A 1 645 ? 10.875 13.562 28.830 1.00 17.16 645 HIS A O 1
ATOM 4790 N N . LEU A 1 646 ? 12.826 14.291 29.668 1.00 17.43 646 LEU A N 1
ATOM 4791 C CA . LEU A 1 646 ? 13.303 14.851 28.406 1.00 17.80 646 LEU A CA 1
ATOM 4792 C C . LEU A 1 646 ? 13.567 13.773 27.354 1.00 17.41 646 LEU A C 1
ATOM 4793 O O . LEU A 1 646 ? 13.300 13.981 26.173 1.00 16.54 646 LEU A O 1
ATOM 4798 N N . LEU A 1 647 ? 14.059 12.613 27.783 1.00 16.77 647 LEU A N 1
ATOM 4799 C CA . LEU A 1 647 ? 14.258 11.484 26.870 1.00 16.29 647 LEU A CA 1
ATOM 4800 C C . LEU A 1 647 ? 12.915 10.985 26.353 1.00 16.19 647 LEU A C 1
ATOM 4801 O O . LEU A 1 647 ? 12.740 10.765 25.156 1.00 16.52 647 LEU A O 1
ATOM 4806 N N . MET A 1 648 ? 11.951 10.819 27.247 1.00 15.68 648 MET A N 1
ATOM 4807 C CA . MET A 1 648 ? 10.654 10.310 26.848 1.00 15.91 648 MET A CA 1
ATOM 4808 C C . MET A 1 648 ? 9.906 11.310 25.950 1.00 16.17 648 MET A C 1
ATOM 4809 O O . MET A 1 648 ? 9.212 10.908 25.028 1.00 15.23 648 MET A O 1
ATOM 4814 N N . GLU A 1 649 ? 10.058 12.602 26.214 1.00 17.00 649 GLU A N 1
ATOM 4815 C CA . GLU A 1 649 ? 9.479 13.635 25.350 1.00 18.42 649 GLU A CA 1
ATOM 4816 C C . GLU A 1 649 ? 9.976 13.449 23.921 1.00 17.85 649 GLU A C 1
ATOM 4817 O O . GLU A 1 649 ? 9.196 13.514 22.973 1.00 17.72 649 GLU A O 1
ATOM 4823 N N . THR A 1 650 ? 11.271 13.172 23.776 1.00 17.77 650 THR A N 1
ATOM 4824 C CA . THR A 1 650 ? 11.880 12.951 22.468 1.00 17.62 650 THR A CA 1
ATOM 4825 C C . THR A 1 650 ? 11.358 11.667 21.841 1.00 17.61 650 THR A C 1
ATOM 4826 O O . THR A 1 650 ? 10.885 11.661 20.699 1.00 17.97 650 THR A O 1
ATOM 4830 N N . LEU A 1 651 ? 11.417 10.575 22.598 1.00 16.95 651 LEU A N 1
ATOM 4831 C CA . LEU A 1 651 ? 11.057 9.264 22.084 1.00 16.35 651 LEU A CA 1
ATOM 4832 C C . LEU A 1 651 ? 9.571 9.138 21.747 1.00 16.16 651 LEU A C 1
ATOM 4833 O O . LEU A 1 651 ? 9.214 8.511 20.755 1.00 14.91 651 LEU A O 1
ATOM 4838 N N . ASN A 1 652 ? 8.708 9.724 22.569 1.00 16.72 652 ASN A N 1
ATOM 4839 C CA . ASN A 1 652 ? 7.260 9.654 22.330 1.00 17.32 652 ASN A CA 1
ATOM 4840 C C . ASN A 1 652 ? 6.823 10.337 21.031 1.00 17.92 652 ASN A C 1
ATOM 4841 O O . ASN A 1 652 ? 5.763 10.019 20.498 1.00 17.77 652 ASN A O 1
ATOM 4846 N N . ALA A 1 653 ? 7.625 11.276 20.536 1.00 18.68 653 ALA A N 1
ATOM 4847 C CA . ALA A 1 653 ? 7.352 11.928 19.251 1.00 19.21 653 ALA A CA 1
ATOM 4848 C C . ALA A 1 653 ? 8.040 11.219 18.069 1.00 19.53 653 ALA A C 1
ATOM 4849 O O . ALA A 1 653 ? 8.157 11.800 16.981 1.00 20.52 653 ALA A O 1
ATOM 4851 N N . THR A 1 654 ? 8.508 9.982 18.276 1.00 18.49 654 THR A N 1
ATOM 4852 C CA . THR A 1 654 ? 9.022 9.157 17.192 1.00 17.93 654 THR A CA 1
ATOM 4853 C C . THR A 1 654 ? 8.177 7.906 17.031 1.00 17.28 654 THR A C 1
ATOM 4854 O O . THR A 1 654 ? 7.357 7.579 17.881 1.00 17.59 654 THR A O 1
ATOM 4858 N N . THR A 1 655 ? 8.401 7.206 15.930 1.00 16.67 655 THR A N 1
ATOM 4859 C CA . THR A 1 655 ? 7.931 5.846 15.770 1.00 16.43 655 THR A CA 1
ATOM 4860 C C . THR A 1 655 ? 9.053 4.919 16.238 1.00 15.93 655 THR A C 1
ATOM 4861 O O . THR A 1 655 ? 10.143 4.935 15.675 1.00 14.81 655 THR A O 1
ATOM 4865 N N . PRO A 1 656 ? 8.813 4.139 17.292 1.00 15.87 656 PRO A N 1
ATOM 4866 C CA . PRO A 1 656 ? 9.837 3.218 17.804 1.00 15.66 656 PRO A CA 1
ATOM 4867 C C . PRO A 1 656 ? 9.914 1.865 17.089 1.00 15.24 656 PRO A C 1
ATOM 4868 O O . PRO A 1 656 ? 8.884 1.340 16.633 1.00 15.29 656 PRO A O 1
ATOM 4872 N N . HIS A 1 657 ? 11.131 1.314 17.039 1.00 14.34 657 HIS A N 1
ATOM 4873 C CA . HIS A 1 657 ? 11.440 -0.013 16.500 1.00 14.49 657 HIS A CA 1
ATOM 4874 C C . HIS A 1 657 ? 12.248 -0.774 17.551 1.00 14.09 657 HIS A C 1
ATOM 4875 O O . HIS A 1 657 ? 13.278 -0.282 18.006 1.00 14.37 657 HIS A O 1
ATOM 4882 N N . TYR A 1 658 ? 11.781 -1.957 17.936 1.00 14.03 658 TYR A N 1
ATOM 4883 C CA . TYR A 1 658 ? 12.293 -2.661 19.107 1.00 13.60 658 TYR A CA 1
ATOM 4884 C C . TYR A 1 658 ? 13.147 -3.864 18.761 1.00 14.03 658 TYR A C 1
ATOM 4885 O O . TYR A 1 658 ? 12.762 -4.687 17.929 1.00 13.77 658 TYR A O 1
ATOM 4894 N N . VAL A 1 659 ? 14.279 -3.976 19.455 1.00 13.45 659 VAL A N 1
ATOM 4895 C CA . VAL A 1 659 ? 15.161 -5.115 19.367 1.00 14.32 659 VAL A CA 1
ATOM 4896 C C . VAL A 1 659 ? 15.351 -5.658 20.783 1.00 14.38 659 VAL A C 1
ATOM 4897 O O . VAL A 1 659 ? 15.806 -4.932 21.660 1.00 15.55 659 VAL A O 1
ATOM 4901 N N . ARG A 1 660 ? 14.973 -6.911 21.008 1.00 14.02 660 ARG A N 1
ATOM 4902 C CA . ARG A 1 660 ? 15.037 -7.528 22.330 1.00 14.13 660 ARG A CA 1
ATOM 4903 C C . ARG A 1 660 ? 16.181 -8.540 22.326 1.00 13.95 660 ARG A C 1
ATOM 4904 O O . ARG A 1 660 ? 16.068 -9.595 21.736 1.00 13.35 660 ARG A O 1
ATOM 4912 N N . CYS A 1 661 ? 17.288 -8.183 22.961 1.00 13.72 661 CYS A N 1
ATOM 4913 C CA . CYS A 1 661 ? 18.469 -9.044 23.028 1.00 14.44 661 CYS A CA 1
ATOM 4914 C C . CYS A 1 661 ? 18.360 -9.984 24.211 1.00 14.26 661 CYS A C 1
ATOM 4915 O O . CYS A 1 661 ? 17.921 -9.576 25.303 1.00 14.02 661 CYS A O 1
ATOM 4918 N N . ILE A 1 662 ? 18.759 -11.233 23.996 1.00 14.24 662 ILE A N 1
ATOM 4919 C CA . ILE A 1 662 ? 18.708 -12.273 25.015 1.00 14.65 662 ILE A CA 1
ATOM 4920 C C . ILE A 1 662 ? 20.108 -12.872 25.188 1.00 14.63 662 ILE A C 1
ATOM 4921 O O . ILE A 1 662 ? 20.769 -13.186 24.199 1.00 14.43 662 ILE A O 1
ATOM 4926 N N . LYS A 1 663 ? 20.557 -12.976 26.442 1.00 14.26 663 LYS A N 1
ATOM 4927 C CA . LYS A 1 663 ? 21.815 -13.614 26.800 1.00 14.68 663 LYS A CA 1
ATOM 4928 C C . LYS A 1 663 ? 21.477 -15.068 27.147 1.00 14.88 663 LYS A C 1
ATOM 4929 O O . LYS A 1 663 ? 20.889 -15.324 28.188 1.00 15.24 663 LYS A O 1
ATOM 4935 N N . PRO A 1 664 ? 21.782 -16.006 26.259 1.00 15.16 664 PRO A N 1
ATOM 4936 C CA . PRO A 1 664 ? 21.240 -17.362 26.388 1.00 15.89 664 PRO A CA 1
ATOM 4937 C C . PRO A 1 664 ? 21.932 -18.241 27.427 1.00 16.20 664 PRO A C 1
ATOM 4938 O O . PRO A 1 664 ? 21.347 -19.255 27.814 1.00 17.17 664 PRO A O 1
ATOM 4942 N N . ASN A 1 665 ? 23.130 -17.869 27.872 1.00 16.39 665 ASN A N 1
ATOM 4943 C CA . ASN A 1 665 ? 23.789 -18.530 28.993 1.00 16.32 665 ASN A CA 1
ATOM 4944 C C . ASN A 1 665 ? 24.656 -17.540 29.769 1.00 16.61 665 ASN A C 1
ATOM 4945 O O . ASN A 1 665 ? 25.010 -16.482 29.248 1.00 16.58 665 ASN A O 1
ATOM 4950 N N . ASP A 1 666 ? 25.038 -17.903 30.989 1.00 17.04 666 ASP A N 1
ATOM 4951 C CA . ASP A 1 666 ? 25.738 -16.965 31.882 1.00 17.85 666 ASP A CA 1
ATOM 4952 C C . ASP A 1 666 ? 27.282 -17.080 31.866 1.00 18.32 666 ASP A C 1
ATOM 4953 O O . ASP A 1 666 ? 27.954 -16.507 32.742 1.00 17.49 666 ASP A O 1
ATOM 4958 N N . PHE A 1 667 ? 27.842 -17.764 30.861 1.00 18.06 667 PHE A N 1
ATOM 4959 C CA . PHE A 1 667 ? 29.283 -18.068 30.856 1.00 18.54 667 PHE A CA 1
ATOM 4960 C C . PHE A 1 667 ? 30.004 -17.762 29.555 1.00 18.43 667 PHE A C 1
ATOM 4961 O O . PHE A 1 667 ? 31.147 -18.197 29.344 1.00 18.03 667 PHE A O 1
ATOM 4969 N N . LYS A 1 668 ? 29.344 -16.995 28.687 1.00 17.87 668 LYS A N 1
ATOM 4970 C CA . LYS A 1 668 ? 29.920 -16.576 27.419 1.00 17.96 668 LYS A CA 1
ATOM 4971 C C . LYS A 1 668 ? 30.269 -17.767 26.539 1.00 17.84 668 LYS A C 1
ATOM 4972 O O . LYS A 1 668 ? 31.215 -17.702 25.741 1.00 16.98 668 LYS A O 1
ATOM 4978 N N . PHE A 1 669 ? 29.488 -18.842 26.659 1.00 17.77 669 PHE A N 1
ATOM 4979 C CA . PHE A 1 669 ? 29.711 -20.038 25.843 1.00 18.19 669 PHE A CA 1
ATOM 4980 C C . PHE A 1 669 ? 29.074 -19.863 24.465 1.00 18.86 669 PHE A C 1
ATOM 4981 O O . PHE A 1 669 ? 27.939 -19.390 24.370 1.00 18.46 669 PHE A O 1
ATOM 4989 N N . PRO A 1 670 ? 29.802 -20.223 23.403 1.00 19.80 670 PRO A N 1
ATOM 4990 C CA . PRO A 1 670 ? 29.238 -20.287 22.049 1.00 20.54 670 PRO A CA 1
ATOM 4991 C C . PRO A 1 670 ? 27.950 -21.125 21.963 1.00 21.11 670 PRO A C 1
ATOM 4992 O O . PRO A 1 670 ? 27.919 -22.223 22.514 1.00 21.92 670 PRO A O 1
ATOM 4996 N N . PHE A 1 671 ? 26.918 -20.591 21.307 1.00 21.53 671 PHE A N 1
ATOM 4997 C CA . PHE A 1 671 ? 25.659 -21.306 21.029 1.00 21.44 671 PHE A CA 1
ATOM 4998 C C . PHE A 1 671 ? 25.240 -22.297 22.128 1.00 21.49 671 PHE A C 1
ATOM 4999 O O . PHE A 1 671 ? 25.113 -23.495 21.912 1.00 20.38 671 PHE A O 1
ATOM 5007 N N . THR A 1 672 ? 25.014 -21.759 23.319 1.00 21.05 672 THR A N 1
ATOM 5008 C CA . THR A 1 672 ? 24.554 -22.530 24.452 1.00 21.07 672 THR A CA 1
ATOM 5009 C C . THR A 1 672 ? 23.360 -21.810 25.063 1.00 21.04 672 THR A C 1
ATOM 5010 O O . THR A 1 672 ? 23.443 -20.623 25.367 1.00 19.29 672 THR A O 1
ATOM 5014 N N . PHE A 1 673 ? 22.277 -22.557 25.273 1.00 21.18 673 PHE A N 1
ATOM 5015 C CA . PHE A 1 673 ? 20.954 -22.010 25.581 1.00 21.71 673 PHE A CA 1
ATOM 5016 C C . PHE A 1 673 ? 20.361 -22.623 26.842 1.00 22.09 673 PHE A C 1
ATOM 5017 O O . PHE A 1 673 ? 20.235 -23.846 26.949 1.00 22.35 673 PHE A O 1
ATOM 5025 N N . ASP A 1 674 ? 19.993 -21.762 27.787 1.00 22.38 674 ASP A N 1
ATOM 5026 C CA . ASP A 1 674 ? 19.299 -22.160 28.999 1.00 22.97 674 ASP A CA 1
ATOM 5027 C C . ASP A 1 674 ? 17.873 -21.606 29.015 1.00 23.23 674 ASP A C 1
ATOM 5028 O O . ASP A 1 674 ? 17.655 -20.381 29.014 1.00 21.92 674 ASP A O 1
ATOM 5033 N N . GLU A 1 675 ? 16.914 -22.524 29.113 1.00 23.25 675 GLU A N 1
ATOM 5034 C CA . GLU A 1 675 ? 15.498 -22.214 28.960 1.00 23.85 675 GLU A CA 1
ATOM 5035 C C . GLU A 1 675 ? 15.004 -21.298 30.077 1.00 23.30 675 GLU A C 1
ATOM 5036 O O . GLU A 1 675 ? 14.307 -20.334 29.824 1.00 23.26 675 GLU A O 1
ATOM 5042 N N . LYS A 1 676 ? 15.357 -21.608 31.313 1.00 22.93 676 LYS A N 1
ATOM 5043 C CA . LYS A 1 676 ? 14.895 -20.804 32.449 1.00 22.95 676 LYS A CA 1
ATOM 5044 C C . LYS A 1 676 ? 15.348 -19.343 32.337 1.00 21.70 676 LYS A C 1
ATOM 5045 O O . LYS A 1 676 ? 14.565 -18.419 32.554 1.00 21.10 676 LYS A O 1
ATOM 5051 N N . ARG A 1 677 ? 16.617 -19.151 32.007 1.00 20.66 677 ARG A N 1
ATOM 5052 C CA . ARG A 1 677 ? 17.170 -17.811 31.867 1.00 20.19 677 ARG A CA 1
ATOM 5053 C C . ARG A 1 677 ? 16.576 -17.093 30.656 1.00 19.49 677 ARG A C 1
ATOM 5054 O O . ARG A 1 677 ? 16.336 -15.892 30.699 1.00 19.52 677 ARG A O 1
ATOM 5062 N N . ALA A 1 678 ? 16.311 -17.832 29.586 1.00 19.54 678 ALA A N 1
ATOM 5063 C CA . ALA A 1 678 ? 15.692 -17.265 28.394 1.00 19.82 678 ALA A CA 1
ATOM 5064 C C . ALA A 1 678 ? 14.279 -16.755 28.701 1.00 19.68 678 ALA A C 1
ATOM 5065 O O . ALA A 1 678 ? 13.925 -15.636 28.348 1.00 18.84 678 ALA A O 1
ATOM 5067 N N . VAL A 1 679 ? 13.485 -17.570 29.389 1.00 20.26 679 VAL A N 1
ATOM 5068 C CA . VAL A 1 679 ? 12.108 -17.195 29.745 1.00 20.46 679 VAL A CA 1
ATOM 5069 C C . VAL A 1 679 ? 12.094 -15.996 30.696 1.00 20.06 679 VAL A C 1
ATOM 5070 O O . VAL A 1 679 ? 11.280 -15.090 30.552 1.00 19.86 679 VAL A O 1
ATOM 5074 N N . GLN A 1 680 ? 13.010 -15.990 31.652 1.00 19.60 680 GLN A N 1
ATOM 5075 C CA . GLN A 1 680 ? 13.180 -14.856 32.555 1.00 19.73 680 GLN A CA 1
ATOM 5076 C C . GLN A 1 680 ? 13.396 -13.552 31.779 1.00 19.01 680 GLN A C 1
ATOM 5077 O O . GLN A 1 680 ? 12.858 -12.503 32.118 1.00 18.37 680 GLN A O 1
ATOM 5083 N N . GLN A 1 681 ? 14.193 -13.632 30.724 1.00 17.80 681 GLN A N 1
ATOM 5084 C CA . GLN A 1 681 ? 14.560 -12.442 29.976 1.00 17.17 681 GLN A CA 1
ATOM 5085 C C . GLN A 1 681 ? 13.426 -11.987 29.063 1.00 17.41 681 GLN A C 1
ATOM 5086 O O . GLN A 1 681 ? 13.240 -10.783 28.863 1.00 16.28 681 GLN A O 1
ATOM 5092 N N . LEU A 1 682 ? 12.671 -12.939 28.520 1.00 17.63 682 LEU A N 1
ATOM 5093 C CA . LEU A 1 682 ? 11.502 -12.620 27.715 1.00 19.22 682 LEU A CA 1
ATOM 5094 C C . LEU A 1 682 ? 10.419 -11.939 28.576 1.00 20.31 682 LEU A C 1
ATOM 5095 O O . LEU A 1 682 ? 9.741 -11.029 28.108 1.00 19.47 682 LEU A O 1
ATOM 5100 N N . ARG A 1 683 ? 10.294 -12.345 29.844 1.00 21.53 683 ARG A N 1
ATOM 5101 C CA . ARG A 1 683 ? 9.429 -11.626 30.795 1.00 22.39 683 ARG A CA 1
ATOM 5102 C C . ARG A 1 683 ? 9.942 -10.202 31.068 1.00 22.49 683 ARG A C 1
ATOM 5103 O O . ARG A 1 683 ? 9.182 -9.235 31.042 1.00 22.88 683 ARG A O 1
ATOM 5111 N N . ALA A 1 684 ? 11.244 -10.068 31.296 1.00 22.56 684 ALA A N 1
ATOM 5112 C CA . ALA A 1 684 ? 11.825 -8.795 31.714 1.00 23.16 684 ALA A CA 1
ATOM 5113 C C . ALA A 1 684 ? 11.844 -7.722 30.635 1.00 23.76 684 ALA A C 1
ATOM 5114 O O . ALA A 1 684 ? 12.148 -6.559 30.935 1.00 24.33 684 ALA A O 1
ATOM 5116 N N . CYS A 1 685 ? 11.563 -8.088 29.384 1.00 23.40 685 CYS A N 1
ATOM 5117 C CA . CYS A 1 685 ? 11.445 -7.085 28.334 1.00 24.06 685 CYS A CA 1
ATOM 5118 C C . CYS A 1 685 ? 10.011 -6.949 27.788 1.00 23.66 685 CYS A C 1
ATOM 5119 O O . CYS A 1 685 ? 9.793 -6.261 26.800 1.00 23.81 685 CYS A O 1
ATOM 5122 N N . GLY A 1 686 ? 9.053 -7.600 28.443 1.00 24.36 686 GLY A N 1
ATOM 5123 C CA . GLY A 1 686 ? 7.632 -7.397 28.184 1.00 24.88 686 GLY A CA 1
ATOM 5124 C C . GLY A 1 686 ? 7.050 -8.280 27.100 1.00 25.58 686 GLY A C 1
ATOM 5125 O O . GLY A 1 686 ? 5.865 -8.157 26.779 1.00 26.64 686 GLY A O 1
ATOM 5126 N N . VAL A 1 687 ? 7.876 -9.163 26.540 1.00 25.75 687 VAL A N 1
ATOM 5127 C CA . VAL A 1 687 ? 7.501 -10.007 25.415 1.00 25.84 687 VAL A CA 1
ATOM 5128 C C . VAL A 1 687 ? 6.485 -11.079 25.796 1.00 25.23 687 VAL A C 1
ATOM 5129 O O . VAL A 1 687 ? 5.545 -11.308 25.049 1.00 24.48 687 VAL A O 1
ATOM 5133 N N . LEU A 1 688 ? 6.674 -11.748 26.931 1.00 24.80 688 LEU A N 1
ATOM 5134 C CA . LEU A 1 688 ? 5.728 -12.788 27.335 1.00 25.12 688 LEU A CA 1
ATOM 5135 C C . LEU A 1 688 ? 4.324 -12.222 27.550 1.00 24.35 688 LEU A C 1
ATOM 5136 O O . LEU A 1 688 ? 3.345 -12.877 27.216 1.00 24.28 688 LEU A O 1
ATOM 5141 N N . GLU A 1 689 ? 4.226 -11.021 28.103 1.00 23.64 689 GLU A N 1
ATOM 5142 C CA . GLU A 1 689 ? 2.920 -10.413 28.362 1.00 23.62 689 GLU A CA 1
ATOM 5143 C C . GLU A 1 689 ? 2.263 -10.003 27.038 1.00 22.80 689 GLU A C 1
ATOM 5144 O O . GLU A 1 689 ? 1.082 -10.226 26.868 1.00 21.72 689 GLU A O 1
ATOM 5150 N N . THR A 1 690 ? 3.043 -9.446 26.104 1.00 21.92 690 THR A N 1
ATOM 5151 C CA . THR A 1 690 ? 2.563 -9.094 24.751 1.00 22.47 690 THR A CA 1
ATOM 5152 C C . THR A 1 690 ? 1.957 -10.315 24.063 1.00 21.58 690 THR A C 1
ATOM 5153 O O . THR A 1 690 ? 0.864 -10.276 23.504 1.00 21.30 690 THR A O 1
ATOM 5157 N N . ILE A 1 691 ? 2.698 -11.407 24.111 1.00 21.36 691 ILE A N 1
ATOM 5158 C CA . ILE A 1 691 ? 2.271 -12.667 23.516 1.00 21.42 691 ILE A CA 1
ATOM 5159 C C . ILE A 1 691 ? 1.012 -13.200 24.206 1.00 20.59 691 ILE A C 1
ATOM 5160 O O . ILE A 1 691 ? 0.098 -13.673 23.543 1.00 19.61 691 ILE A O 1
ATOM 5165 N N . ARG A 1 692 ? 0.969 -13.124 25.532 1.00 19.99 692 ARG A N 1
ATOM 5166 C CA . ARG A 1 692 ? -0.216 -13.559 26.266 1.00 20.25 692 ARG A CA 1
ATOM 5167 C C . ARG A 1 692 ? -1.429 -12.773 25.812 1.00 19.24 692 ARG A C 1
ATOM 5168 O O . ARG A 1 692 ? -2.476 -13.349 25.531 1.00 18.74 692 ARG A O 1
ATOM 5176 N N . ILE A 1 693 ? -1.279 -11.456 25.729 1.00 18.42 693 ILE A N 1
ATOM 5177 C CA . ILE A 1 693 ? -2.362 -10.588 25.306 1.00 18.53 693 ILE A CA 1
ATOM 5178 C C . ILE A 1 693 ? -2.853 -10.933 23.893 1.00 18.10 693 ILE A C 1
ATOM 5179 O O . ILE A 1 693 ? -4.042 -11.125 23.680 1.00 17.67 693 ILE A O 1
ATOM 5184 N N . SER A 1 694 ? -1.931 -11.027 22.943 1.00 18.40 694 SER A N 1
ATOM 5185 C CA . SER A 1 694 ? -2.27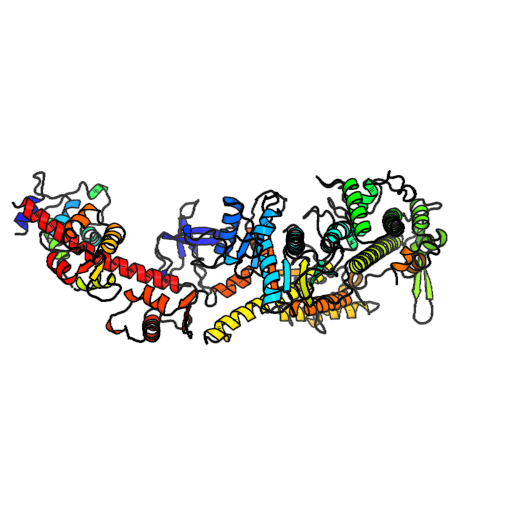3 -11.358 21.561 1.00 19.38 694 SER A CA 1
ATOM 5186 C C . SER A 1 694 ? -3.045 -12.678 21.476 1.00 19.38 694 SER A C 1
ATOM 5187 O O . SER A 1 694 ? -4.095 -12.757 20.821 1.00 19.71 694 SER A O 1
ATOM 5190 N N . ALA A 1 695 ? -2.526 -13.698 22.156 1.00 18.95 695 ALA A N 1
ATOM 5191 C CA . ALA A 1 695 ? -3.123 -15.034 22.155 1.00 19.16 695 ALA A CA 1
ATOM 5192 C C . ALA A 1 695 ? -4.526 -15.063 22.770 1.00 19.23 695 ALA A C 1
ATOM 5193 O O . ALA A 1 695 ? -5.411 -15.776 22.277 1.00 20.01 695 ALA A O 1
ATOM 5195 N N . ALA A 1 696 ? -4.734 -14.262 23.812 1.00 18.73 696 ALA A N 1
ATOM 5196 C CA . ALA A 1 696 ? -6.017 -14.202 24.509 1.00 18.53 696 ALA A CA 1
ATOM 5197 C C . ALA A 1 696 ? -7.014 -13.258 23.846 1.00 18.04 696 ALA A C 1
ATOM 5198 O O . ALA A 1 696 ? -8.163 -13.195 24.265 1.00 18.05 696 ALA A O 1
ATOM 5200 N N . GLY A 1 697 ? -6.580 -12.527 22.825 1.00 17.65 697 GLY A N 1
ATOM 5201 C CA . GLY A 1 697 ? -7.445 -11.613 22.095 1.00 17.62 697 GLY A CA 1
ATOM 5202 C C . GLY A 1 697 ? -8.134 -12.307 20.932 1.00 18.01 697 GLY A C 1
ATOM 5203 O O . GLY A 1 697 ? -8.803 -13.334 21.104 1.00 18.19 697 GLY A O 1
ATOM 5204 N N . PHE A 1 698 ? -7.965 -11.750 19.738 1.00 17.90 698 PHE A N 1
ATOM 5205 C CA . PHE A 1 698 ? -8.495 -12.358 18.526 1.00 18.01 698 PHE A CA 1
ATOM 5206 C C . PHE A 1 698 ? -7.354 -12.549 17.523 1.00 18.11 698 PHE A C 1
ATOM 5207 O O . PHE A 1 698 ? -7.239 -11.772 16.596 1.00 18.33 698 PHE A O 1
ATOM 5215 N N . PRO A 1 699 ? -6.512 -13.572 17.705 1.00 18.84 699 PRO A N 1
ATOM 5216 C CA . PRO A 1 699 ? -5.333 -13.757 16.843 1.00 19.33 699 PRO A CA 1
ATOM 5217 C C . PRO A 1 699 ? -5.620 -14.286 15.427 1.00 19.91 699 PRO A C 1
ATOM 5218 O O . PRO A 1 699 ? -4.781 -14.068 14.558 1.00 20.42 699 PRO A O 1
ATOM 5222 N N . SER A 1 700 ? -6.748 -14.956 15.195 1.00 19.61 700 SER A N 1
ATOM 5223 C CA . SER A 1 700 ? -7.051 -15.497 13.858 1.00 19.71 700 SER A CA 1
ATOM 5224 C C . SER A 1 700 ? -7.982 -14.562 13.119 1.00 19.39 700 SER A C 1
ATOM 5225 O O . SER A 1 700 ? -9.022 -14.170 13.656 1.00 19.27 700 SER A O 1
ATOM 5228 N N . ARG A 1 701 ? -7.613 -14.203 11.888 1.00 18.52 701 ARG A N 1
ATOM 5229 C CA . ARG A 1 701 ? -8.341 -13.206 11.124 1.00 18.86 701 ARG A CA 1
ATOM 5230 C C . ARG A 1 701 ? -8.476 -13.658 9.674 1.00 19.50 701 ARG A C 1
ATOM 5231 O O . ARG A 1 701 ? -7.473 -13.704 8.956 1.00 19.86 701 ARG A O 1
ATOM 5239 N N . TRP A 1 702 ? -9.710 -14.004 9.272 1.00 19.32 702 TRP A N 1
ATOM 5240 C CA . TRP A 1 702 ? -10.005 -14.591 7.958 1.00 19.84 702 TRP A CA 1
ATOM 5241 C C . TRP A 1 702 ? -10.979 -13.734 7.157 1.00 19.54 702 TRP A C 1
ATOM 5242 O O . TRP A 1 702 ? -12.001 -13.309 7.685 1.00 19.14 702 TRP A O 1
ATOM 5253 N N . THR A 1 703 ? -10.711 -13.505 5.868 1.00 19.77 703 THR A N 1
ATOM 5254 C CA . THR A 1 703 ? -11.714 -12.855 5.017 1.00 19.43 703 THR A CA 1
ATOM 5255 C C . THR A 1 703 ? -12.900 -13.806 4.872 1.00 19.52 703 THR A C 1
ATOM 5256 O O . THR A 1 703 ? -12.744 -15.006 5.040 1.00 19.07 703 THR A O 1
ATOM 5260 N N . TYR A 1 704 ? -14.072 -13.275 4.554 1.00 19.75 704 TYR A N 1
ATOM 5261 C CA . TYR A 1 704 ? -15.255 -14.116 4.342 1.00 20.79 704 TYR A CA 1
ATOM 5262 C C . TYR A 1 704 ? -15.028 -15.096 3.179 1.00 21.17 704 TYR A C 1
ATOM 5263 O O . TYR A 1 704 ? -15.431 -16.253 3.265 1.00 21.36 704 TYR A O 1
ATOM 5272 N N . GLN A 1 705 ? -14.329 -14.649 2.135 1.00 22.52 705 GLN A N 1
ATOM 5273 C CA . GLN A 1 705 ? -13.965 -15.505 0.997 1.00 23.30 705 GLN A CA 1
ATOM 5274 C C . GLN A 1 705 ? -13.107 -16.698 1.434 1.00 24.01 705 GLN A C 1
ATOM 5275 O O . GLN A 1 705 ? -13.367 -17.839 1.022 1.00 23.86 705 GLN A O 1
ATOM 5281 N N . GLU A 1 706 ? -12.092 -16.442 2.264 1.00 23.85 706 GLU A N 1
ATOM 5282 C CA . GLU A 1 706 ? -11.245 -17.500 2.818 1.00 24.65 706 GLU A CA 1
ATOM 5283 C C . GLU A 1 706 ? -12.065 -18.479 3.665 1.00 24.61 706 GLU A C 1
ATOM 5284 O O . GLU A 1 706 ? -11.882 -19.684 3.570 1.00 23.97 706 GLU A O 1
ATOM 5290 N N . PHE A 1 707 ? -12.959 -17.953 4.497 1.00 24.97 707 PHE A N 1
ATOM 5291 C CA . PHE A 1 707 ? -13.775 -18.784 5.370 1.00 25.33 707 PHE A CA 1
ATOM 5292 C C . PHE A 1 707 ? -14.733 -19.669 4.560 1.00 26.36 707 PHE A C 1
ATOM 5293 O O . PHE A 1 707 ? -14.829 -20.862 4.805 1.00 26.02 707 PHE A O 1
ATOM 5301 N N . PHE A 1 708 ? -15.449 -19.064 3.621 1.00 27.65 708 PHE A N 1
ATOM 5302 C CA . PHE A 1 708 ? -16.402 -19.787 2.779 1.00 29.11 708 PHE A CA 1
ATOM 5303 C C . PHE A 1 708 ? -15.686 -20.879 1.994 1.00 29.90 708 PHE A C 1
ATOM 5304 O O . PHE A 1 708 ? -16.117 -22.028 1.984 1.00 30.61 708 PHE A O 1
ATOM 5312 N N . SER A 1 709 ? -14.561 -20.529 1.378 1.00 30.77 709 SER A N 1
ATOM 5313 C CA . SER A 1 709 ? -13.806 -21.487 0.578 1.00 31.37 709 SER A CA 1
ATOM 5314 C C . SER A 1 709 ? -13.356 -22.701 1.398 1.00 31.12 709 SER A C 1
ATOM 5315 O O . SER A 1 709 ? -13.444 -23.831 0.921 1.00 31.14 709 SER A O 1
ATOM 5318 N N . ARG A 1 710 ? -12.915 -22.483 2.637 1.00 30.40 710 ARG A N 1
ATOM 5319 C CA . ARG A 1 710 ? -12.402 -23.571 3.475 1.00 30.02 710 ARG A CA 1
ATOM 5320 C C . ARG A 1 710 ? -13.497 -24.401 4.149 1.00 29.67 710 ARG A C 1
ATOM 5321 O O . ARG A 1 710 ? -13.360 -25.612 4.279 1.00 29.61 710 ARG A O 1
ATOM 5329 N N . TYR A 1 711 ? -14.567 -23.761 4.594 1.00 29.44 711 TYR A N 1
ATOM 5330 C CA . TYR A 1 711 ? -15.551 -24.434 5.438 1.00 29.63 711 TYR A CA 1
ATOM 5331 C C . TYR A 1 711 ? -16.920 -24.615 4.760 1.00 30.66 711 TYR A C 1
ATOM 5332 O O . TYR A 1 711 ? -17.896 -24.926 5.428 1.00 30.20 711 TYR A O 1
ATOM 5341 N N . ARG A 1 712 ? -16.971 -24.462 3.434 1.00 32.54 712 ARG A N 1
ATOM 5342 C CA . ARG A 1 712 ? -18.197 -24.717 2.648 1.00 34.48 712 ARG A CA 1
ATOM 5343 C C . ARG A 1 712 ? -18.706 -26.143 2.875 1.00 35.34 712 ARG A C 1
ATOM 5344 O O . ARG A 1 712 ? -19.904 -26.399 2.894 1.00 36.02 712 ARG A O 1
ATOM 5352 N N . VAL A 1 713 ? -17.767 -27.057 3.039 1.00 36.41 713 VAL A N 1
ATOM 5353 C CA . VAL A 1 713 ? -18.058 -28.459 3.289 1.00 37.73 713 VAL A CA 1
ATOM 5354 C C . VAL A 1 713 ? -18.847 -28.702 4.587 1.00 38.33 713 VAL A C 1
ATOM 5355 O O . VAL A 1 713 ? -19.490 -29.738 4.739 1.00 38.57 713 VAL A O 1
ATOM 5359 N N . LEU A 1 714 ? -18.777 -27.749 5.515 1.00 38.68 714 LEU A N 1
ATOM 5360 C CA . LEU A 1 714 ? -19.518 -27.807 6.775 1.00 39.33 714 LEU A CA 1
ATOM 5361 C C . LEU A 1 714 ? -20.946 -27.260 6.654 1.00 39.82 714 LEU A C 1
ATOM 5362 O O . LEU A 1 714 ? -21.689 -27.280 7.633 1.00 39.93 714 LEU A O 1
ATOM 5367 N N . MET A 1 715 ? -21.326 -26.782 5.469 1.00 40.64 715 MET A N 1
ATOM 5368 C CA . MET A 1 715 ? -22.602 -26.082 5.269 1.00 41.47 715 MET A CA 1
ATOM 5369 C C . MET A 1 715 ? -23.629 -26.945 4.549 1.00 42.59 715 MET A C 1
ATOM 5370 O O . MET A 1 715 ? -23.290 -27.671 3.615 1.00 43.00 715 MET A O 1
ATOM 5375 N N . LYS A 1 716 ? -24.887 -26.841 4.971 1.00 43.80 716 LYS A N 1
ATOM 5376 C CA . LYS A 1 716 ? -25.999 -27.422 4.215 1.00 44.62 716 LYS A CA 1
ATOM 5377 C C . LYS A 1 716 ? -26.267 -26.554 2.991 1.00 45.34 716 LYS A C 1
ATOM 5378 O O . LYS A 1 716 ? -26.146 -25.328 3.060 1.00 45.71 716 LYS A O 1
ATOM 5380 N N . GLN A 1 717 ? -26.629 -27.181 1.873 1.00 46.17 717 GLN A N 1
ATOM 5381 C CA . GLN A 1 717 ? -26.919 -26.446 0.640 1.00 46.70 717 GLN A CA 1
ATOM 5382 C C . GLN A 1 717 ? -27.986 -25.367 0.850 1.00 46.45 717 GLN A C 1
ATOM 5383 O O . GLN A 1 717 ? -27.927 -24.309 0.226 1.00 46.71 717 GLN A O 1
ATOM 5389 N N . LYS A 1 718 ? -28.940 -25.627 1.740 1.00 46.20 718 LYS A N 1
ATOM 5390 C CA . LYS A 1 718 ? -30.019 -24.682 2.033 1.00 46.13 718 LYS A CA 1
ATOM 5391 C C . LYS A 1 718 ? -29.551 -23.340 2.621 1.00 45.94 718 LYS A C 1
ATOM 5392 O O . LYS A 1 718 ? -30.227 -22.326 2.455 1.00 46.29 718 LYS A O 1
ATOM 5394 N N . ASP A 1 719 ? -28.416 -23.344 3.317 1.00 45.54 719 ASP A N 1
ATOM 5395 C CA . ASP A 1 719 ? -27.869 -22.134 3.946 1.00 45.10 719 ASP A CA 1
ATOM 5396 C C . ASP A 1 719 ? -26.977 -21.270 3.035 1.00 44.64 719 ASP A C 1
ATOM 5397 O O . ASP A 1 719 ? -26.650 -20.139 3.394 1.00 44.82 719 ASP A O 1
ATOM 5399 N N . VAL A 1 720 ? -26.580 -21.793 1.876 1.00 43.91 720 VAL A N 1
ATOM 5400 C CA . VAL A 1 720 ? -25.719 -21.053 0.953 1.00 43.16 720 VAL A CA 1
ATOM 5401 C C . VAL A 1 720 ? -26.530 -20.007 0.181 1.00 42.80 720 VAL A C 1
ATOM 5402 O O . VAL A 1 720 ? -27.348 -20.347 -0.682 1.00 42.92 720 VAL A O 1
ATOM 5406 N N . LEU A 1 721 ? -26.309 -18.738 0.514 1.00 41.55 721 LEU A N 1
ATOM 5407 C CA . LEU A 1 721 ? -26.940 -17.617 -0.172 1.00 41.06 721 LEU A CA 1
ATOM 5408 C C . LEU A 1 721 ? -25.977 -17.014 -1.200 1.00 40.44 721 LEU A C 1
ATOM 5409 O O . LEU A 1 721 ? -24.780 -17.329 -1.204 1.00 40.27 721 LEU A O 1
ATOM 5414 N N . SER A 1 722 ? -26.504 -16.154 -2.070 1.00 39.51 722 SER A N 1
ATOM 5415 C CA . SER A 1 722 ? -25.669 -15.391 -3.004 1.00 38.95 722 SER A CA 1
ATOM 5416 C C . SER A 1 722 ? -24.745 -14.452 -2.222 1.00 37.85 722 SER A C 1
ATOM 5417 O O . SER A 1 722 ? -23.589 -14.229 -2.597 1.00 37.60 722 SER A O 1
ATOM 5420 N N . ASP A 1 723 ? -25.261 -13.914 -1.123 1.00 36.52 723 ASP A N 1
ATOM 5421 C CA . ASP A 1 723 ? -24.457 -13.111 -0.201 1.00 35.41 723 ASP A CA 1
ATOM 5422 C C . ASP A 1 723 ? -23.561 -14.044 0.642 1.00 34.46 723 ASP A C 1
ATOM 5423 O O . ASP A 1 723 ? -24.013 -14.636 1.621 1.00 33.54 723 ASP A O 1
ATOM 5428 N N . ARG A 1 724 ? -22.296 -14.168 0.247 1.00 33.58 724 ARG A N 1
ATOM 5429 C CA . ARG A 1 724 ? -21.371 -15.089 0.897 1.00 33.42 724 ARG A CA 1
ATOM 5430 C C . ARG A 1 724 ? -21.055 -14.674 2.334 1.00 32.59 724 ARG A C 1
ATOM 5431 O O . ARG A 1 724 ? -20.963 -15.524 3.213 1.00 32.45 724 ARG A O 1
ATOM 5439 N N . LYS A 1 725 ? -20.893 -13.376 2.566 1.00 31.83 725 LYS A N 1
ATOM 5440 C CA . LYS A 1 725 ? -20.667 -12.865 3.916 1.00 31.19 725 LYS A CA 1
ATOM 5441 C C . LYS A 1 725 ? -21.826 -13.262 4.839 1.00 31.13 725 LYS A C 1
ATOM 5442 O O . LYS A 1 725 ? -21.597 -13.777 5.925 1.00 30.57 725 LYS A O 1
ATOM 5448 N N . GLN A 1 726 ? -23.065 -13.044 4.395 1.00 30.95 726 GLN A N 1
ATOM 5449 C CA . GLN A 1 726 ? -24.241 -13.417 5.191 1.00 31.08 726 GLN A CA 1
ATOM 5450 C C . GLN A 1 726 ? -24.300 -14.925 5.441 1.00 30.58 726 GLN A C 1
ATOM 5451 O O . GLN A 1 726 ? -24.720 -15.350 6.509 1.00 29.84 726 GLN A O 1
ATOM 5457 N N . THR A 1 727 ? -23.857 -15.723 4.471 1.00 30.32 727 THR A N 1
ATOM 5458 C CA . THR A 1 727 ? -23.780 -17.174 4.646 1.00 30.44 727 THR A CA 1
ATOM 5459 C C . THR A 1 727 ? -22.832 -17.533 5.793 1.00 30.72 727 THR A C 1
ATOM 5460 O O . THR A 1 727 ? -23.152 -18.362 6.640 1.00 30.35 727 THR A O 1
ATOM 5464 N N . CYS A 1 728 ? -21.654 -16.917 5.795 1.00 30.56 728 CYS A N 1
ATOM 5465 C CA . CYS A 1 728 ? -20.623 -17.249 6.772 1.00 31.05 728 CYS A CA 1
ATOM 5466 C C . CYS A 1 728 ? -21.112 -16.928 8.173 1.00 30.80 728 CYS A C 1
ATOM 5467 O O . CYS A 1 728 ? -20.857 -17.679 9.107 1.00 30.60 728 CYS A O 1
ATOM 5470 N N . LYS A 1 729 ? -21.811 -15.808 8.307 1.00 30.86 729 LYS A N 1
ATOM 5471 C CA . LYS A 1 729 ? -22.356 -15.395 9.585 1.00 31.43 729 LYS A CA 1
ATOM 5472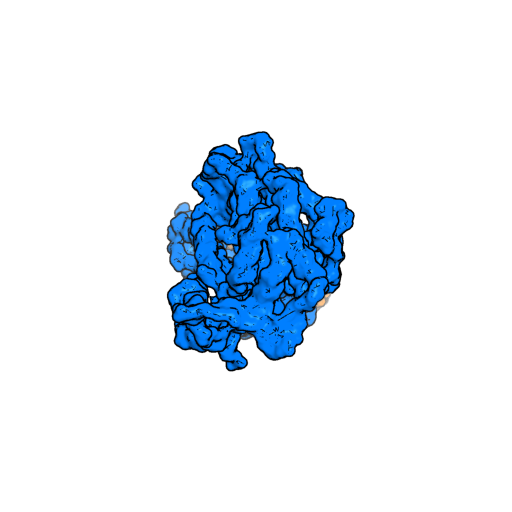 C C . LYS A 1 729 ? -23.355 -16.442 10.086 1.00 31.59 729 LYS A C 1
ATOM 5473 O O . LYS A 1 729 ? -23.228 -16.929 11.206 1.00 30.92 729 LYS A O 1
ATOM 5479 N N . ASN A 1 730 ? -24.326 -16.794 9.233 1.00 31.58 730 ASN A N 1
ATOM 5480 C CA . ASN A 1 730 ? -25.397 -17.725 9.599 1.00 31.63 730 ASN A CA 1
ATOM 5481 C C . ASN A 1 730 ? -24.814 -19.077 10.007 1.00 31.20 730 ASN A C 1
ATOM 5482 O O . ASN A 1 730 ? -25.233 -19.677 10.997 1.00 31.00 730 ASN A O 1
ATOM 5487 N N . VAL A 1 731 ? -23.827 -19.540 9.247 1.00 30.84 731 VAL A N 1
ATOM 5488 C CA . VAL A 1 731 ? -23.239 -20.860 9.466 1.00 30.66 731 VAL A CA 1
ATOM 5489 C C . VAL A 1 731 ? -22.360 -20.907 10.719 1.00 30.35 731 VAL A C 1
ATOM 5490 O O . VAL A 1 731 ? -22.433 -21.864 11.486 1.00 30.11 731 VAL A O 1
ATOM 5494 N N . LEU A 1 732 ? -21.539 -19.878 10.921 1.00 29.87 732 LEU A N 1
ATOM 5495 C CA . LEU A 1 732 ? -20.625 -19.833 12.055 1.00 29.44 732 LEU A CA 1
ATOM 5496 C C . LEU A 1 732 ? -21.384 -19.778 13.370 1.00 29.72 732 LEU A C 1
ATOM 5497 O O . LEU A 1 732 ? -20.971 -20.393 14.335 1.00 28.87 732 LEU A O 1
ATOM 5502 N N . GLU A 1 733 ? -22.496 -19.048 13.397 1.00 30.52 733 GLU A N 1
ATOM 5503 C CA . GLU A 1 733 ? -23.331 -18.960 14.596 1.00 31.45 733 GLU A CA 1
ATOM 5504 C C . GLU A 1 733 ? -23.916 -20.319 15.004 1.00 31.30 733 GLU A C 1
ATOM 5505 O O . GLU A 1 733 ? -24.192 -20.546 16.183 1.00 31.17 733 GLU A O 1
ATOM 5511 N N . LYS A 1 734 ? -24.090 -21.220 14.033 1.00 30.83 734 LYS A N 1
ATOM 5512 C CA . LYS A 1 734 ? -24.536 -22.593 14.311 1.00 30.79 734 LYS A CA 1
ATOM 5513 C C . LYS A 1 734 ? -23.399 -23.542 14.683 1.00 29.99 734 LYS A C 1
ATOM 5514 O O . LYS A 1 734 ? -23.603 -24.455 15.480 1.00 30.36 734 LYS A O 1
ATOM 5520 N N . LEU A 1 735 ? -22.209 -23.342 14.109 1.00 28.84 735 LEU A N 1
ATOM 5521 C CA . LEU A 1 735 ? -21.074 -24.240 14.361 1.00 28.08 735 LEU A CA 1
ATOM 5522 C C . LEU A 1 735 ? -20.384 -23.982 15.691 1.00 27.38 735 LEU A C 1
ATOM 5523 O O . LEU A 1 735 ? -19.877 -24.916 16.317 1.00 26.76 735 LEU A O 1
ATOM 5528 N N . ILE A 1 736 ? -20.344 -22.716 16.103 1.00 26.53 736 ILE A N 1
ATOM 5529 C CA . ILE A 1 736 ? -19.766 -22.325 17.389 1.00 26.29 736 ILE A CA 1
ATOM 5530 C C . ILE A 1 736 ? -20.793 -21.477 18.130 1.00 26.20 736 ILE A C 1
ATOM 5531 O O . ILE A 1 736 ? -21.021 -20.336 17.780 1.00 25.00 736 ILE A O 1
ATOM 5536 N N . LEU A 1 737 ? -21.429 -22.056 19.147 1.00 26.87 737 LEU A N 1
ATOM 5537 C CA . LEU A 1 737 ? -22.561 -21.410 19.815 1.00 27.64 737 LEU A CA 1
ATOM 5538 C C . LEU A 1 737 ? -22.148 -20.218 20.684 1.00 27.40 737 LEU A C 1
ATOM 5539 O O . LEU A 1 737 ? -22.869 -19.226 20.770 1.00 28.27 737 LEU A O 1
ATOM 5544 N N . ASP A 1 738 ? -20.972 -20.295 21.292 1.00 26.82 738 ASP A N 1
ATOM 5545 C CA . ASP A 1 738 ? -20.479 -19.231 22.172 1.00 26.14 738 ASP A CA 1
ATOM 5546 C C . ASP A 1 738 ? -20.011 -17.986 21.384 1.00 25.57 738 ASP A C 1
ATOM 5547 O O . ASP A 1 738 ? -18.917 -17.969 20.816 1.00 25.25 738 ASP A O 1
ATOM 5552 N N . LYS A 1 739 ? -20.834 -16.941 21.387 1.00 24.83 739 LYS A N 1
ATOM 5553 C CA . LYS A 1 739 ? -20.526 -15.696 20.674 1.00 25.00 739 LYS A CA 1
ATOM 5554 C C . LYS A 1 739 ? -19.319 -14.915 21.228 1.00 23.47 739 LYS A C 1
ATOM 5555 O O . LYS A 1 739 ? -18.870 -13.971 20.601 1.00 23.22 739 LYS A O 1
ATOM 5561 N N . ASP A 1 740 ? -18.796 -15.313 22.384 1.00 22.07 740 ASP A N 1
ATOM 5562 C CA . ASP A 1 740 ? -17.528 -14.763 22.906 1.00 21.98 740 ASP A CA 1
ATOM 5563 C C . ASP A 1 740 ? -16.318 -15.101 22.006 1.00 20.80 740 ASP A C 1
ATOM 5564 O O . ASP A 1 740 ? -15.274 -14.465 22.083 1.00 20.66 740 ASP A O 1
ATOM 5569 N N . LYS A 1 741 ? -16.477 -16.087 21.131 1.00 20.27 741 LYS A N 1
ATOM 5570 C CA . LYS A 1 741 ? -15.353 -16.705 20.441 1.00 20.15 741 LYS A CA 1
ATOM 5571 C C . LYS A 1 741 ? -15.012 -16.077 19.095 1.00 19.36 741 LYS A C 1
ATOM 5572 O O . LYS A 1 741 ? -13.996 -16.421 18.511 1.00 18.71 741 LYS A O 1
ATOM 5578 N N . TYR A 1 742 ? -15.862 -15.189 18.594 1.00 18.84 742 TYR A N 1
ATOM 5579 C CA . TYR A 1 742 ? -15.628 -14.546 17.296 1.00 19.09 742 TYR A CA 1
ATOM 5580 C C . TYR A 1 742 ? -16.394 -13.244 17.158 1.00 18.50 742 TYR A C 1
ATOM 5581 O O . TYR A 1 742 ? -17.379 -13.007 17.856 1.00 18.71 742 TYR A O 1
ATOM 5590 N N . GLN A 1 743 ? -15.9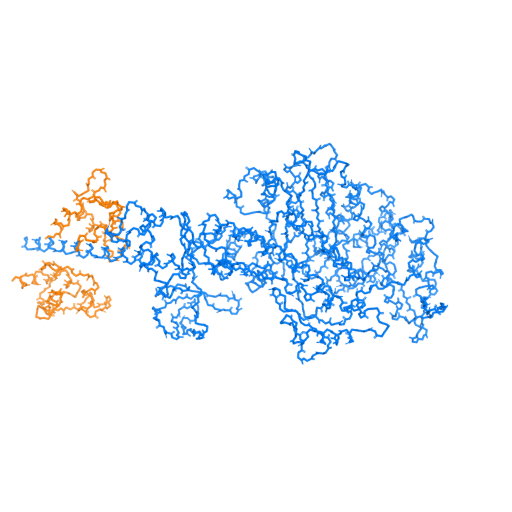21 -12.412 16.239 1.00 18.21 743 GLN A N 1
ATOM 5591 C CA . GLN A 1 743 ? -16.514 -11.135 15.935 1.00 18.07 743 GLN A CA 1
ATOM 5592 C C . GLN A 1 743 ? -16.551 -10.975 14.418 1.00 18.15 743 GLN A C 1
ATOM 5593 O O . GLN A 1 743 ? -15.577 -11.281 13.737 1.00 17.32 743 GLN A O 1
ATOM 5599 N N . PHE A 1 744 ? -17.671 -10.477 13.906 1.00 17.92 744 PHE A N 1
ATOM 5600 C CA . PHE A 1 744 ? -17.838 -10.210 12.481 1.00 18.84 744 PHE A CA 1
ATOM 5601 C C . PHE A 1 744 ? -17.415 -8.800 12.097 1.00 18.35 744 PHE A C 1
ATOM 5602 O O . PHE A 1 744 ? -18.056 -7.834 12.477 1.00 19.63 744 PHE A O 1
ATOM 5610 N N . GLY A 1 745 ? -16.314 -8.696 11.366 1.00 17.69 745 GLY A N 1
ATOM 5611 C CA . GLY A 1 745 ? -15.841 -7.431 10.840 1.00 17.87 745 GLY A CA 1
ATOM 5612 C C . GLY A 1 745 ? -16.389 -7.068 9.464 1.00 17.93 745 GLY A C 1
ATOM 5613 O O . GLY A 1 745 ? -17.172 -7.809 8.866 1.00 17.92 745 GLY A O 1
ATOM 5614 N N . LYS A 1 746 ? -15.970 -5.912 8.964 1.00 18.13 746 LYS A N 1
ATOM 5615 C CA . LYS A 1 746 ? -16.386 -5.437 7.653 1.00 18.73 746 LYS A CA 1
ATOM 5616 C C . LYS A 1 746 ? -15.919 -6.408 6.542 1.00 18.88 746 LYS A C 1
ATOM 5617 O O . LYS A 1 746 ? -16.717 -6.791 5.669 1.00 18.65 746 LYS A O 1
ATOM 5623 N N . THR A 1 747 ? -14.654 -6.823 6.579 1.00 18.68 747 THR A N 1
ATOM 5624 C CA . THR A 1 747 ? -14.122 -7.743 5.564 1.00 19.42 747 THR A CA 1
ATOM 5625 C C . THR A 1 747 ? -13.653 -9.076 6.110 1.00 19.24 747 THR A C 1
ATOM 5626 O O . THR A 1 747 ? -13.380 -10.001 5.330 1.00 18.60 747 THR A O 1
ATOM 5630 N N . LYS A 1 748 ? -13.500 -9.170 7.435 1.00 18.49 748 LYS A N 1
ATOM 5631 C CA . LYS A 1 748 ? -12.917 -10.354 8.062 1.00 18.78 748 LYS A CA 1
ATOM 5632 C C . LYS A 1 748 ? -13.726 -10.833 9.262 1.00 18.41 748 LYS A C 1
ATOM 5633 O O . LYS A 1 748 ? -14.468 -10.063 9.883 1.00 18.58 748 LYS A O 1
ATOM 5639 N N . ILE A 1 749 ? -13.579 -12.110 9.580 1.00 17.96 749 ILE A N 1
ATOM 5640 C CA . ILE A 1 749 ? -14.029 -12.654 10.848 1.00 17.91 749 ILE A CA 1
ATOM 5641 C C . ILE A 1 749 ? -12.802 -12.735 11.738 1.00 18.03 749 ILE A C 1
ATOM 5642 O O . ILE A 1 749 ? -11.767 -13.237 11.305 1.00 17.87 749 ILE A O 1
ATOM 5647 N N . PHE A 1 750 ? -12.923 -12.245 12.970 1.00 17.65 750 PHE A N 1
ATOM 5648 C CA . PHE A 1 750 ? -11.868 -12.351 13.988 1.00 17.24 750 PHE A CA 1
ATOM 5649 C C . PHE A 1 750 ? -12.231 -13.515 14.910 1.00 16.84 750 PHE A C 1
ATOM 5650 O O . PHE A 1 750 ? -13.381 -13.619 15.342 1.00 16.01 750 PHE A O 1
ATOM 5658 N N . PHE A 1 751 ? -11.270 -14.387 15.203 1.00 16.59 751 PHE A N 1
ATOM 5659 C CA . PHE A 1 751 ? -11.500 -15.544 16.054 1.00 16.76 751 PHE A CA 1
ATOM 5660 C C . PHE A 1 751 ? -10.522 -15.523 17.215 1.00 17.01 751 PHE A C 1
ATOM 5661 O O . PHE A 1 751 ? -9.332 -15.234 17.042 1.00 15.42 751 PHE A O 1
ATOM 5669 N N . ARG A 1 752 ? -11.031 -15.885 18.384 1.00 16.88 752 ARG A N 1
ATOM 5670 C CA . ARG A 1 752 ? -10.195 -16.170 19.541 1.00 17.16 752 ARG A CA 1
ATOM 5671 C C . ARG A 1 752 ? -9.371 -17.439 19.322 1.00 17.50 752 ARG A C 1
ATOM 5672 O O . ARG A 1 752 ? -9.601 -18.184 18.357 1.00 17.46 752 ARG A O 1
ATOM 5680 N N . ALA A 1 753 ? -8.404 -17.670 20.206 1.00 17.87 753 ALA A N 1
ATOM 5681 C CA . ALA A 1 753 ? -7.553 -18.855 20.141 1.00 18.47 753 ALA A CA 1
ATOM 5682 C C . ALA A 1 753 ? -8.368 -20.157 20.123 1.00 19.09 753 ALA A C 1
ATOM 5683 O O . ALA A 1 753 ? -9.403 -20.289 20.788 1.00 18.75 753 ALA A O 1
ATOM 5685 N N . GLY A 1 754 ? -7.901 -21.104 19.325 1.00 19.67 754 GLY A N 1
ATOM 5686 C CA . GLY A 1 754 ? -8.475 -22.433 19.292 1.00 20.08 754 GLY A CA 1
ATOM 5687 C C . GLY A 1 754 ? -9.678 -22.615 18.393 1.00 20.21 754 GLY A C 1
ATOM 5688 O O . GLY A 1 754 ? -10.073 -23.751 18.140 1.00 20.13 754 GLY A O 1
ATOM 5689 N N . GLN A 1 755 ? -10.267 -21.533 17.900 1.00 20.44 755 GLN A N 1
ATOM 5690 C CA . GLN A 1 755 ? -11.516 -21.647 17.156 1.00 20.93 755 GLN A CA 1
ATOM 5691 C C . GLN A 1 755 ? -11.312 -22.186 15.740 1.00 21.30 755 GLN A C 1
ATOM 5692 O O . GLN A 1 755 ? -12.043 -23.066 15.302 1.00 21.14 755 GLN A O 1
ATOM 5698 N N . VAL A 1 756 ? -10.313 -21.668 15.036 1.00 21.94 756 VAL A N 1
ATOM 5699 C CA . VAL A 1 756 ? -9.944 -22.179 13.721 1.00 21.97 756 VAL A CA 1
ATOM 5700 C C . VAL A 1 756 ? -9.485 -23.644 13.850 1.00 22.48 756 VAL A C 1
ATOM 5701 O O . VAL A 1 756 ? -9.804 -24.465 12.993 1.00 22.28 756 VAL A O 1
ATOM 5705 N N . ALA A 1 757 ? -8.746 -23.961 14.914 1.00 22.51 757 ALA A N 1
ATOM 5706 C CA . ALA A 1 757 ? -8.300 -25.327 15.166 1.00 22.69 757 ALA A CA 1
ATOM 5707 C C . ALA A 1 757 ? -9.498 -26.276 15.347 1.00 22.95 757 ALA A C 1
ATOM 5708 O O . ALA A 1 757 ? -9.474 -27.407 14.849 1.00 22.45 757 ALA A O 1
ATOM 5710 N N . TYR A 1 758 ? -10.529 -25.817 16.059 1.00 22.99 758 TYR A N 1
ATOM 5711 C CA . TYR A 1 758 ? -11.754 -26.590 16.248 1.00 23.12 758 TYR A CA 1
ATOM 5712 C C . TYR A 1 758 ? -12.466 -26.817 14.918 1.00 23.30 758 TYR A C 1
ATOM 5713 O O . TYR A 1 758 ? -12.916 -27.926 14.645 1.00 23.47 758 TYR A O 1
ATOM 5722 N N . LEU A 1 759 ? -12.575 -25.772 14.105 1.00 23.44 759 LEU A N 1
ATOM 5723 C CA . LEU A 1 759 ? -13.212 -25.861 12.795 1.00 23.60 759 LEU A CA 1
ATOM 5724 C C . LEU A 1 759 ? -12.438 -26.792 11.867 1.00 24.02 759 LEU A C 1
ATOM 5725 O O . LEU A 1 759 ? -13.033 -27.517 11.091 1.00 23.40 759 LEU A O 1
ATOM 5730 N N . GLU A 1 760 ? -11.115 -26.749 11.951 1.00 24.73 760 GLU A N 1
ATOM 5731 C CA . GLU A 1 760 ? -10.248 -27.677 11.230 1.00 25.64 760 GLU A CA 1
ATOM 5732 C C . GLU A 1 760 ? -10.475 -29.120 11.672 1.00 26.22 760 GLU A C 1
ATOM 5733 O O . GLU A 1 760 ? -10.437 -30.036 10.846 1.00 26.41 760 GLU A O 1
ATOM 5739 N N . LYS A 1 761 ? -10.718 -29.315 12.962 1.00 26.67 761 LYS A N 1
ATOM 5740 C CA . LYS A 1 761 ? -10.989 -30.638 13.509 1.00 27.61 761 LYS A CA 1
ATOM 5741 C C . LYS A 1 761 ? -12.320 -31.186 12.985 1.00 27.88 761 LYS A C 1
ATOM 5742 O O . LYS A 1 761 ? -12.358 -32.309 12.476 1.00 27.41 761 LYS A O 1
ATOM 5748 N N . ILE A 1 762 ? -13.401 -30.410 13.089 1.00 27.78 762 ILE A N 1
ATOM 5749 C CA . ILE A 1 762 ? -14.698 -30.892 12.600 1.00 28.62 762 ILE A CA 1
ATOM 5750 C C . ILE A 1 762 ? -14.767 -30.962 11.076 1.00 28.98 762 ILE A C 1
ATOM 5751 O O . ILE A 1 762 ? -15.546 -31.740 10.541 1.00 29.29 762 ILE A O 1
ATOM 5756 N N . ARG A 1 763 ? -13.944 -30.173 10.388 1.00 29.14 763 ARG A N 1
ATOM 5757 C CA . ARG A 1 763 ? -13.832 -30.251 8.934 1.00 29.69 763 ARG A CA 1
ATOM 5758 C C . ARG A 1 763 ? -13.204 -31.590 8.533 1.00 29.97 763 ARG A C 1
ATOM 5759 O O . ARG A 1 763 ? -13.687 -32.267 7.616 1.00 29.17 763 ARG A O 1
ATOM 5767 N N . ALA A 1 764 ? -12.127 -31.948 9.222 1.00 30.00 764 ALA A N 1
ATOM 5768 C CA . ALA A 1 764 ? -11.448 -33.211 8.998 1.00 30.90 764 ALA A CA 1
ATOM 5769 C C . ALA A 1 764 ? -12.376 -34.389 9.311 1.00 31.49 764 ALA A C 1
ATOM 5770 O O . ALA A 1 764 ? -12.366 -35.376 8.579 1.00 31.63 764 ALA A O 1
ATOM 5772 N N . ASP A 1 765 ? -13.172 -34.269 10.376 1.00 31.85 765 ASP A N 1
ATOM 5773 C CA . ASP A 1 765 ? -14.174 -35.276 10.752 1.00 32.57 765 ASP A CA 1
ATOM 5774 C C . ASP A 1 765 ? -15.193 -35.486 9.627 1.00 32.77 765 ASP A C 1
ATOM 5775 O O . ASP A 1 765 ? -15.573 -36.614 9.335 1.00 32.40 765 ASP A O 1
ATOM 5780 N N . LYS A 1 766 ? -15.654 -34.385 9.035 1.00 32.76 766 LYS A N 1
ATOM 5781 C CA . LYS A 1 766 ? -16.644 -34.414 7.969 1.00 33.34 766 LYS A CA 1
ATOM 5782 C C . LYS A 1 766 ? -16.082 -35.129 6.748 1.00 33.41 766 LYS A C 1
ATOM 5783 O O . LYS A 1 766 ? -16.753 -35.985 6.168 1.00 33.04 766 LYS A O 1
ATOM 5789 N N . LEU A 1 767 ? -14.853 -34.779 6.377 1.00 33.36 767 LEU A N 1
ATOM 5790 C CA . LEU A 1 767 ? -14.168 -35.394 5.243 1.00 33.92 767 LEU A CA 1
ATOM 5791 C C . LEU A 1 767 ? -13.900 -36.881 5.492 1.00 34.23 767 LEU A C 1
ATOM 5792 O O . LEU A 1 767 ? -13.986 -37.692 4.569 1.00 33.56 767 LEU A O 1
ATOM 5797 N N . ARG A 1 768 ? -13.585 -37.229 6.738 1.00 34.68 768 ARG A N 1
ATOM 5798 C CA . ARG A 1 768 ? -13.253 -38.604 7.087 1.00 35.37 768 ARG A CA 1
ATOM 5799 C C . ARG A 1 768 ? -14.497 -39.478 6.958 1.00 35.07 768 ARG A C 1
ATOM 5800 O O . ARG A 1 768 ? -14.439 -40.538 6.340 1.00 34.93 768 ARG A O 1
ATOM 5808 N N . ALA A 1 769 ? -15.615 -39.002 7.508 1.00 34.73 769 ALA A N 1
ATOM 5809 C CA . ALA A 1 769 ? -16.879 -39.734 7.503 1.00 34.86 769 ALA A CA 1
ATOM 5810 C C . ALA A 1 769 ? -17.431 -39.930 6.086 1.00 34.86 769 ALA A C 1
ATOM 5811 O O . ALA A 1 769 ? -17.935 -41.008 5.748 1.00 34.39 769 ALA A O 1
ATOM 5813 N N . ALA A 1 770 ? -17.330 -38.887 5.266 1.00 34.53 770 ALA A N 1
ATOM 5814 C CA . ALA A 1 770 ? -17.757 -38.948 3.870 1.00 34.64 770 ALA A CA 1
ATOM 5815 C C . ALA A 1 770 ? -16.893 -39.935 3.085 1.00 34.84 770 ALA A C 1
ATOM 5816 O O . ALA A 1 770 ? -17.394 -40.699 2.259 1.00 34.17 770 ALA A O 1
ATOM 5818 N N . CYS A 1 771 ? -15.597 -39.923 3.367 1.00 35.21 771 CYS A N 1
ATOM 5819 C CA . CYS A 1 771 ? -14.659 -40.808 2.707 1.00 36.34 771 CYS A CA 1
ATOM 5820 C C . CYS A 1 771 ? -14.936 -42.278 3.074 1.00 36.60 771 CYS A C 1
ATOM 5821 O O . CYS A 1 771 ? -14.889 -43.150 2.203 1.00 36.42 771 CYS A O 1
ATOM 5824 N N . ILE A 1 772 ? -15.248 -42.534 4.348 1.00 36.80 772 ILE A N 1
ATOM 5825 C CA . ILE A 1 772 ? -15.566 -43.883 4.827 1.00 37.24 772 ILE A CA 1
ATOM 5826 C C . ILE A 1 772 ? -16.856 -44.404 4.191 1.00 37.23 772 ILE A C 1
ATOM 5827 O O . ILE A 1 772 ? -16.957 -45.593 3.897 1.00 37.75 772 ILE A O 1
ATOM 5832 N N . ARG A 1 773 ? -17.825 -43.524 3.959 1.00 37.13 773 ARG A N 1
ATOM 5833 C CA . ARG A 1 773 ? -19.080 -43.920 3.319 1.00 37.39 773 ARG A CA 1
ATOM 5834 C C . ARG A 1 773 ? -18.855 -44.380 1.885 1.00 36.78 773 ARG A C 1
ATOM 5835 O O . ARG A 1 773 ? -19.454 -45.360 1.434 1.00 36.93 773 ARG A O 1
ATOM 5843 N N . ILE A 1 774 ? -18.003 -43.658 1.170 1.00 35.70 774 ILE A N 1
ATOM 5844 C CA . ILE A 1 774 ? -17.667 -44.020 -0.194 1.00 35.17 774 ILE A CA 1
ATOM 5845 C C . ILE A 1 774 ? -16.855 -45.321 -0.214 1.00 34.81 774 ILE A C 1
ATOM 5846 O O . ILE A 1 774 ? -17.061 -46.166 -1.086 1.00 34.22 774 ILE A O 1
ATOM 5851 N N . GLN A 1 775 ? -15.955 -45.478 0.756 1.00 34.35 775 GLN A N 1
ATOM 5852 C CA . GLN A 1 775 ? -15.047 -46.618 0.798 1.00 34.58 775 GLN A CA 1
ATOM 5853 C C . GLN A 1 775 ? -15.811 -47.924 1.022 1.00 34.82 775 GLN A C 1
ATOM 5854 O O . GLN A 1 775 ? -15.569 -48.906 0.323 1.00 34.55 775 GLN A O 1
ATOM 5860 N N . LYS A 1 776 ? -16.740 -47.920 1.973 1.00 35.01 776 LYS A N 1
ATOM 5861 C CA . LYS A 1 776 ? -17.516 -49.112 2.290 1.00 35.72 776 LYS A CA 1
ATOM 5862 C C . LYS A 1 776 ? -18.370 -49.542 1.084 1.00 35.95 776 LYS A C 1
ATOM 5863 O O . LYS A 1 776 ? -18.498 -50.731 0.816 1.00 36.27 776 LYS A O 1
ATOM 5869 N N . THR A 1 777 ? -18.916 -48.576 0.348 1.00 36.01 777 THR A N 1
ATOM 5870 C CA . THR A 1 777 ? -19.675 -48.867 -0.868 1.00 36.16 777 THR A CA 1
ATOM 5871 C C . THR A 1 777 ? -18.806 -49.520 -1.951 1.00 36.12 777 THR A C 1
ATOM 5872 O O . THR A 1 777 ? -19.234 -50.477 -2.607 1.00 36.18 777 THR A O 1
ATOM 5876 N N . ILE A 1 778 ? -17.591 -49.012 -2.128 1.00 35.68 778 ILE A N 1
ATOM 5877 C CA . ILE A 1 778 ? -16.680 -49.538 -3.137 1.00 36.01 778 ILE A CA 1
ATOM 5878 C C . ILE A 1 778 ? -16.176 -50.935 -2.753 1.00 36.15 778 ILE A C 1
ATOM 5879 O O . ILE A 1 778 ? -15.964 -51.779 -3.620 1.00 35.78 778 ILE A O 1
ATOM 5884 N N . ARG A 1 779 ? -15.968 -51.157 -1.459 1.00 36.26 779 ARG A N 1
ATOM 5885 C CA . ARG A 1 779 ? -15.543 -52.458 -0.949 1.00 36.70 779 ARG A CA 1
ATOM 5886 C C . ARG A 1 779 ? -16.629 -53.508 -1.163 1.00 37.20 779 ARG A C 1
ATOM 5887 O O . ARG A 1 779 ? -16.327 -54.664 -1.455 1.00 37.25 779 ARG A O 1
ATOM 5895 N N . GLY A 1 780 ? -17.884 -53.093 -1.005 1.00 37.94 780 GLY A N 1
ATOM 5896 C CA . GLY A 1 780 ? -19.028 -53.949 -1.248 1.00 38.61 780 GLY A CA 1
ATOM 5897 C C . GLY A 1 780 ? -19.120 -54.362 -2.700 1.00 39.34 780 GLY A C 1
ATOM 5898 O O . GLY A 1 780 ? -19.295 -55.542 -2.998 1.00 39.20 780 GLY A O 1
ATOM 5899 N N . TRP A 1 781 ? -18.998 -53.378 -3.589 1.00 40.06 781 TRP A N 1
ATOM 5900 C CA . TRP A 1 781 ? -19.018 -53.575 -5.040 1.00 40.69 781 TRP A CA 1
ATOM 5901 C C . TRP A 1 781 ? -17.894 -54.478 -5.522 1.00 41.22 781 TRP A C 1
ATOM 5902 O O . TRP A 1 781 ? -18.118 -55.342 -6.367 1.00 41.29 781 TRP A O 1
ATOM 5913 N N . LEU A 1 782 ? -16.689 -54.260 -5.000 1.00 41.71 782 LEU A N 1
ATOM 5914 C CA . LEU A 1 782 ? -15.519 -55.047 -5.379 1.00 42.36 782 LEU A CA 1
ATOM 5915 C C . LEU A 1 782 ? -15.713 -56.519 -5.018 1.00 42.87 782 LEU A C 1
ATOM 5916 O O . LEU A 1 782 ? -15.316 -57.393 -5.779 1.00 42.54 782 LEU A O 1
ATOM 5921 N N . MET A 1 783 ? -16.319 -56.772 -3.859 1.00 43.65 783 MET A N 1
ATOM 5922 C CA . MET A 1 783 ? -16.544 -58.133 -3.370 1.00 44.54 783 MET A CA 1
ATOM 5923 C C . MET A 1 783 ? -17.683 -58.830 -4.107 1.00 45.06 783 MET A C 1
ATOM 5924 O O . MET A 1 783 ? -17.644 -60.041 -4.270 1.00 45.05 783 MET A O 1
ATOM 5929 N N . ARG A 1 784 ? -18.692 -58.070 -4.532 1.00 45.75 784 ARG A N 1
ATOM 5930 C CA . ARG A 1 784 ? -19.794 -58.606 -5.330 1.00 46.51 784 ARG A CA 1
ATOM 5931 C C . ARG A 1 784 ? -19.285 -59.065 -6.695 1.00 47.25 784 ARG A C 1
ATOM 5932 O O . ARG A 1 784 ? -19.791 -60.038 -7.254 1.00 47.46 784 ARG A O 1
ATOM 5940 N N . LYS A 1 785 ? -18.283 -58.364 -7.223 1.00 47.97 785 LYS A N 1
ATOM 5941 C CA . LYS A 1 785 ? -17.688 -58.704 -8.511 1.00 48.61 785 LYS A CA 1
ATOM 5942 C C . LYS A 1 785 ? -16.796 -59.937 -8.384 1.00 49.12 785 LYS A C 1
ATOM 5943 O O . LYS A 1 785 ? -16.810 -60.805 -9.255 1.00 48.95 785 LYS A O 1
ATOM 5949 N N . LYS A 1 786 ? -16.029 -60.005 -7.29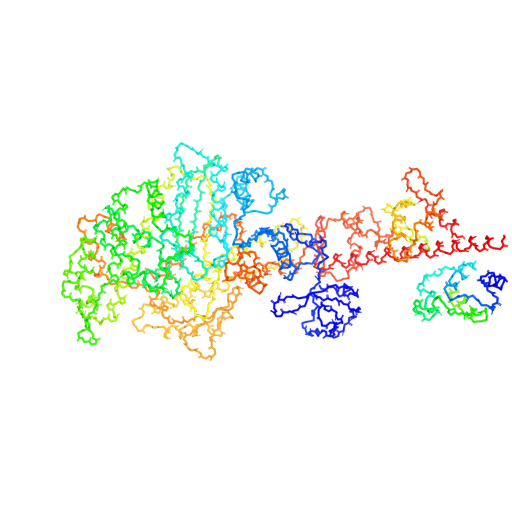5 1.00 49.56 786 LYS A N 1
ATOM 5950 C CA . LYS A 1 786 ? -15.156 -61.144 -7.021 1.00 49.98 786 LYS A CA 1
ATOM 5951 C C . LYS A 1 786 ? -15.974 -62.413 -6.763 1.00 50.46 786 LYS A C 1
ATOM 5952 O O . LYS A 1 786 ? -15.553 -63.503 -7.124 1.00 50.44 786 LYS A O 1
ATOM 5955 N N . TYR A 1 787 ? -17.146 -62.254 -6.150 1.00 51.07 787 TYR A N 1
ATOM 5956 C CA . TYR A 1 787 ? -18.010 -63.379 -5.806 1.00 51.56 787 TYR A CA 1
ATOM 5957 C C . TYR A 1 787 ? -18.707 -63.938 -7.046 1.00 52.03 787 TYR A C 1
ATOM 5958 O O . TYR A 1 787 ? -18.962 -65.141 -7.120 1.00 51.87 787 TYR A O 1
ATOM 5967 N N . MET A 1 788 ? -19.008 -63.068 -8.011 1.00 52.50 788 MET A N 1
ATOM 5968 C CA . MET A 1 788 ? -19.583 -63.497 -9.284 1.00 53.17 788 MET A CA 1
ATOM 5969 C C . MET A 1 788 ? -18.543 -64.249 -10.123 1.00 53.88 788 MET A C 1
ATOM 5970 O O . MET A 1 788 ? -18.896 -65.142 -10.898 1.00 53.90 788 MET A O 1
ATOM 5972 N N . ARG A 1 789 ? -17.271 -63.888 -9.954 1.00 54.46 789 ARG A N 1
ATOM 5973 C CA . ARG A 1 789 ? -16.173 -64.512 -10.693 1.00 54.99 789 ARG A CA 1
ATOM 5974 C C . ARG A 1 789 ? -15.887 -65.927 -10.184 1.00 55.28 789 ARG A C 1
ATOM 5975 O O . ARG A 1 789 ? -15.700 -66.849 -10.983 1.00 55.41 789 ARG A O 1
ATOM 5983 N N . MET A 1 790 ? -15.849 -66.095 -8.864 1.00 55.43 790 MET A N 1
ATOM 5984 C CA . MET A 1 790 ? -15.625 -67.418 -8.280 1.00 55.76 790 MET A CA 1
ATOM 5985 C C . MET A 1 790 ? -16.832 -68.346 -8.493 1.00 55.91 790 MET A C 1
ATOM 5986 O O . MET A 1 790 ? -16.662 -69.554 -8.653 1.00 56.00 790 MET A O 1
ATOM 5991 N N . ARG A 1 791 ? -18.037 -67.775 -8.521 1.00 55.97 791 ARG A N 1
ATOM 5992 C CA . ARG A 1 791 ? -19.243 -68.519 -8.889 1.00 56.07 791 ARG A CA 1
ATOM 5993 C C . ARG A 1 791 ? -19.111 -69.101 -10.294 1.00 56.04 791 ARG A C 1
ATOM 5994 O O . ARG A 1 791 ? -19.568 -70.214 -10.547 1.00 56.09 791 ARG A O 1
ATOM 6002 N N . ARG A 1 792 ? -18.488 -68.341 -11.195 1.00 55.96 792 ARG A N 1
ATOM 6003 C CA . ARG A 1 792 ? -18.327 -68.733 -12.597 1.00 55.89 792 ARG A CA 1
ATOM 6004 C C . ARG A 1 792 ? -16.898 -69.175 -12.894 1.00 55.81 792 ARG A C 1
ATOM 6005 O O . ARG A 1 792 ? -16.300 -69.935 -12.135 1.00 55.81 792 ARG A O 1
ATOM 6007 N N . GLU B 2 11 ? -29.342 -69.394 -0.806 1.00 63.19 11 GLU B N 1
ATOM 6008 C CA . GLU B 2 11 ? -28.452 -68.391 -1.463 1.00 63.33 11 GLU B CA 1
ATOM 6009 C C . GLU B 2 11 ? -27.254 -68.054 -0.575 1.00 63.22 11 GLU B C 1
ATOM 6010 O O . GLU B 2 11 ? -26.112 -68.045 -1.038 1.00 63.30 11 GLU B O 1
ATOM 6012 N N . PHE B 2 12 ? -27.523 -67.783 0.699 1.00 63.17 12 PHE B N 1
ATOM 6013 C CA . PHE B 2 12 ? -26.469 -67.470 1.661 1.00 63.06 12 PHE B CA 1
ATOM 6014 C C . PHE B 2 12 ? -25.527 -68.657 1.871 1.00 62.93 12 PHE B C 1
ATOM 6015 O O . PHE B 2 12 ? -24.336 -68.467 2.116 1.00 62.91 12 PHE B O 1
ATOM 6017 N N . LYS B 2 13 ? -26.065 -69.874 1.775 1.00 62.75 13 LYS B N 1
ATOM 6018 C CA . LYS B 2 13 ? -25.269 -71.095 1.944 1.00 62.51 13 LYS B CA 1
ATOM 6019 C C . LYS B 2 13 ? -24.313 -71.330 0.776 1.00 62.12 13 LYS B C 1
ATOM 6020 O O . LYS B 2 13 ? -23.157 -71.699 0.983 1.00 62.00 13 LYS B O 1
ATOM 6022 N N . GLU B 2 14 ? -24.799 -71.119 -0.447 1.00 61.88 14 GLU B N 1
ATOM 6023 C CA . GLU B 2 14 ? -23.972 -71.261 -1.648 1.00 61.72 14 GLU B CA 1
ATOM 6024 C C . GLU B 2 14 ? -22.763 -70.317 -1.630 1.00 61.66 14 GLU B C 1
ATOM 6025 O O . GLU B 2 14 ? -21.729 -70.620 -2.232 1.00 61.56 14 GLU B O 1
ATOM 6027 N N . ALA B 2 15 ? -22.903 -69.184 -0.938 1.00 61.43 15 ALA B N 1
ATOM 6028 C CA . ALA B 2 15 ? -21.824 -68.208 -0.794 1.00 61.22 15 ALA B CA 1
ATOM 6029 C C . ALA B 2 15 ? -20.786 -68.664 0.216 1.00 61.15 15 ALA B C 1
ATOM 6030 O O . ALA B 2 15 ? -19.602 -68.735 -0.095 1.00 61.07 15 ALA B O 1
ATOM 6032 N N . PHE B 2 16 ? -21.241 -68.976 1.426 1.00 61.21 16 PHE B N 1
ATOM 6033 C CA . PHE B 2 16 ? -20.350 -69.368 2.516 1.00 61.38 16 PHE B CA 1
ATOM 6034 C C . PHE B 2 16 ? -19.420 -70.527 2.142 1.00 61.44 16 PHE B C 1
ATOM 6035 O O . PHE B 2 16 ? -18.255 -70.549 2.551 1.00 61.54 16 PHE B O 1
ATOM 6043 N N . GLU B 2 17 ? -19.939 -71.480 1.368 1.00 61.43 17 GLU B N 1
ATOM 6044 C CA . GLU B 2 17 ? -19.183 -72.671 0.971 1.00 61.28 17 GLU B CA 1
ATOM 6045 C C . GLU B 2 17 ? -18.044 -72.329 0.011 1.00 61.23 17 GLU B C 1
ATOM 6046 O O . GLU B 2 17 ? -16.947 -72.875 0.128 1.00 61.15 17 GLU B O 1
ATOM 6048 N N . LEU B 2 18 ? -18.309 -71.425 -0.931 1.00 61.29 18 LEU B N 1
ATOM 6049 C CA . LEU B 2 18 ? -17.298 -70.979 -1.900 1.00 61.43 18 LEU B CA 1
ATOM 6050 C C . LEU B 2 18 ? -16.052 -70.314 -1.285 1.00 61.66 18 LEU B C 1
ATOM 6051 O O . LEU B 2 18 ? -14.996 -70.291 -1.915 1.00 61.51 18 LEU B O 1
ATOM 6056 N N . PHE B 2 19 ? -16.173 -69.768 -0.076 1.00 62.04 19 PHE B N 1
ATOM 6057 C CA . PHE B 2 19 ? -15.048 -69.082 0.571 1.00 62.45 19 PHE B CA 1
ATOM 6058 C C . PHE B 2 19 ? -14.215 -69.986 1.493 1.00 63.23 19 PHE B C 1
ATOM 6059 O O . PHE B 2 19 ? -13.127 -69.598 1.926 1.00 63.28 19 PHE B O 1
ATOM 6067 N N . ASP B 2 20 ? -14.730 -71.179 1.796 1.00 64.15 20 ASP B N 1
ATOM 6068 C CA . ASP B 2 20 ? -13.965 -72.209 2.508 1.00 64.74 20 ASP B CA 1
ATOM 6069 C C . ASP B 2 20 ? -12.938 -72.818 1.549 1.00 65.13 20 ASP B C 1
ATOM 6070 O O . ASP B 2 20 ? -13.305 -73.533 0.615 1.00 65.32 20 ASP B O 1
ATOM 6075 N N . ARG B 2 21 ? -11.660 -72.517 1.778 1.00 65.68 21 ARG B N 1
ATOM 6076 C CA . ARG B 2 21 ? -10.568 -72.999 0.928 1.00 66.12 21 ARG B CA 1
ATOM 6077 C C . ARG B 2 21 ? -9.692 -73.997 1.695 1.00 66.60 21 ARG B C 1
ATOM 6078 O O . ARG B 2 21 ? -8.478 -73.814 1.818 1.00 66.64 21 ARG B O 1
ATOM 6080 N N . VAL B 2 22 ? -10.321 -75.054 2.207 1.00 67.12 22 VAL B N 1
ATOM 6081 C CA . VAL B 2 22 ? -9.623 -76.071 2.995 1.00 67.47 22 VAL B CA 1
ATOM 6082 C C . VAL B 2 22 ? -10.444 -77.358 3.097 1.00 67.79 22 VAL B C 1
ATOM 6083 O O . VAL B 2 22 ? -9.996 -78.419 2.654 1.00 68.03 22 VAL B O 1
ATOM 6085 N N . GLY B 2 23 ? -11.643 -77.253 3.674 1.00 68.01 23 GLY B N 1
ATOM 6086 C CA . GLY B 2 23 ? -12.554 -78.382 3.802 1.00 68.06 23 GLY B CA 1
ATOM 6087 C C . GLY B 2 23 ? -13.221 -78.564 5.161 1.00 68.12 23 GLY B C 1
ATOM 6088 O O . GLY B 2 23 ? -14.048 -79.464 5.315 1.00 68.13 23 GLY B O 1
ATOM 6089 N N . ASP B 2 24 ? -12.891 -77.714 6.135 1.00 68.16 24 ASP B N 1
ATOM 6090 C CA . ASP B 2 24 ? -13.374 -77.883 7.512 1.00 68.20 24 ASP B CA 1
ATOM 6091 C C . ASP B 2 24 ? -14.811 -77.394 7.756 1.00 68.20 24 ASP B C 1
ATOM 6092 O O . ASP B 2 24 ? -15.270 -77.381 8.900 1.00 68.29 24 ASP B O 1
ATOM 6094 N N . GLY B 2 25 ? -15.519 -77.014 6.692 1.00 68.21 25 GLY B N 1
ATOM 6095 C CA . GLY B 2 25 ? -16.846 -76.428 6.812 1.00 68.13 25 GLY B CA 1
ATOM 6096 C C . GLY B 2 25 ? -16.823 -75.036 7.428 1.00 68.08 25 GLY B C 1
ATOM 6097 O O . GLY B 2 25 ? -17.823 -74.590 8.001 1.00 68.00 25 GLY B O 1
ATOM 6098 N N . LYS B 2 26 ? -15.688 -74.345 7.299 1.00 68.02 26 LYS B N 1
ATOM 6099 C CA . LYS B 2 26 ? -15.481 -73.056 7.963 1.00 67.95 26 LYS B CA 1
ATOM 6100 C C . LYS B 2 26 ? -14.561 -72.114 7.182 1.00 67.82 26 LYS B C 1
ATOM 6101 O O . LYS B 2 26 ? -13.490 -72.521 6.714 1.00 67.91 26 LYS B O 1
ATOM 6103 N N . ILE B 2 27 ? -14.984 -70.853 7.065 1.00 67.53 27 ILE B N 1
ATOM 6104 C CA . ILE B 2 27 ? -14.177 -69.791 6.457 1.00 67.22 27 ILE B CA 1
ATOM 6105 C C . ILE B 2 27 ? -13.363 -69.083 7.536 1.00 66.91 27 ILE B C 1
ATOM 6106 O O . ILE B 2 27 ? -13.796 -69.009 8.688 1.00 66.94 27 ILE B O 1
ATOM 6108 N N . LEU B 2 28 ? -12.191 -68.564 7.165 1.00 66.45 28 LEU B N 1
ATOM 6109 C CA . LEU B 2 28 ? -11.321 -67.854 8.112 1.00 66.16 28 LEU B CA 1
ATOM 6110 C C . LEU B 2 28 ? -11.998 -66.609 8.695 1.00 65.84 28 LEU B C 1
ATOM 6111 O O . LEU B 2 28 ? -13.000 -66.126 8.164 1.00 65.88 28 LEU B O 1
ATOM 6113 N N . TYR B 2 29 ? -11.440 -66.101 9.791 1.00 65.43 29 TYR B N 1
ATOM 6114 C CA . TYR B 2 29 ? -12.008 -64.951 10.501 1.00 65.01 29 TYR B CA 1
ATOM 6115 C C . TYR B 2 29 ? -11.865 -63.675 9.673 1.00 64.25 29 TYR B C 1
ATOM 6116 O O . TYR B 2 29 ? -12.776 -62.849 9.637 1.00 64.23 29 TYR B O 1
ATOM 6125 N N . SER B 2 30 ? -10.721 -63.537 9.004 1.00 63.40 30 SER B N 1
ATOM 6126 C CA . SER B 2 30 ? -10.442 -62.384 8.146 1.00 62.72 30 SER B CA 1
ATOM 6127 C C . SER B 2 30 ? -11.309 -62.351 6.882 1.00 62.04 30 SER B C 1
ATOM 6128 O O . SER B 2 30 ? -11.449 -61.299 6.255 1.00 62.06 30 SER B O 1
ATOM 6131 N N . GLN B 2 31 ? -11.879 -63.500 6.514 1.00 61.09 31 GLN B N 1
ATOM 6132 C CA . GLN B 2 31 ? -12.751 -63.613 5.340 1.00 60.31 31 GLN B CA 1
ATOM 6133 C C . GLN B 2 31 ? -14.225 -63.275 5.622 1.00 59.53 31 GLN B C 1
ATOM 6134 O O . GLN B 2 31 ? -15.029 -63.234 4.696 1.00 59.39 31 GLN B O 1
ATOM 6140 N N . CYS B 2 32 ? -14.581 -63.038 6.883 1.00 58.71 32 CYS B N 1
ATOM 6141 C CA . CYS B 2 32 ? -15.981 -62.809 7.259 1.00 58.16 32 CYS B CA 1
ATOM 6142 C C . CYS B 2 32 ? -16.579 -61.542 6.645 1.00 57.36 32 CYS B C 1
ATOM 6143 O O . CYS B 2 32 ? -17.743 -61.537 6.244 1.00 57.23 32 CYS B O 1
ATOM 6146 N N . GLY B 2 33 ? -15.790 -60.472 6.596 1.00 56.47 33 GLY B N 1
ATOM 6147 C CA . GLY B 2 33 ? -16.219 -59.233 5.967 1.00 55.73 33 GLY B CA 1
ATOM 6148 C C . GLY B 2 33 ? -16.458 -59.426 4.483 1.00 55.08 33 GLY B C 1
ATOM 6149 O O . GLY B 2 33 ? -17.506 -59.036 3.970 1.00 54.59 33 GLY B O 1
ATOM 6150 N N . ASP B 2 34 ? -15.490 -60.057 3.812 1.00 54.52 34 ASP B N 1
ATOM 6151 C CA . ASP B 2 34 ? -15.572 -60.353 2.375 1.00 54.17 34 ASP B CA 1
ATOM 6152 C C . ASP B 2 34 ? -16.867 -61.071 1.993 1.00 53.57 34 ASP B C 1
ATOM 6153 O O . ASP B 2 34 ? -17.409 -60.827 0.921 1.00 53.50 34 ASP B O 1
ATOM 6158 N N . VAL B 2 35 ? -17.350 -61.955 2.868 1.00 53.01 35 VAL B N 1
ATOM 6159 C CA . VAL B 2 35 ? -18.553 -62.749 2.599 1.00 52.59 35 VAL B CA 1
ATOM 6160 C C . VAL B 2 35 ? -19.821 -61.917 2.749 1.00 52.10 35 VAL B C 1
ATOM 6161 O O . VAL B 2 35 ? -20.726 -62.015 1.928 1.00 52.03 35 VAL B O 1
ATOM 6165 N N . MET B 2 36 ? -19.890 -61.111 3.803 1.00 51.78 36 MET B N 1
ATOM 6166 C CA . MET B 2 36 ? -21.048 -60.246 4.030 1.00 51.58 36 MET B CA 1
ATOM 6167 C C . MET B 2 36 ? -21.244 -59.278 2.861 1.00 50.82 36 MET B C 1
ATOM 6168 O O . MET B 2 36 ? -22.373 -59.005 2.454 1.00 50.65 36 MET B O 1
ATOM 6173 N N . ARG B 2 37 ? -20.134 -58.782 2.319 1.00 50.09 37 ARG B N 1
ATOM 6174 C CA . ARG B 2 37 ? -20.156 -57.875 1.174 1.00 49.52 37 ARG B CA 1
ATOM 6175 C C . ARG B 2 37 ? -20.560 -58.579 -0.123 1.00 49.26 37 ARG B C 1
ATOM 6176 O O . ARG B 2 37 ? -21.224 -57.991 -0.980 1.00 48.89 37 ARG B O 1
ATOM 6184 N N . ALA B 2 38 ? -20.148 -59.835 -0.262 1.00 49.17 38 ALA B N 1
ATOM 6185 C CA . ALA B 2 38 ? -20.544 -60.661 -1.401 1.00 49.22 38 ALA B CA 1
ATOM 6186 C C . ALA B 2 38 ? -22.062 -60.846 -1.458 1.00 49.09 38 ALA B C 1
ATOM 6187 O O . ALA B 2 38 ? -22.641 -60.892 -2.538 1.00 49.32 38 ALA B O 1
ATOM 6189 N N . LEU B 2 39 ? -22.701 -60.914 -0.293 1.00 49.19 39 LEU B N 1
ATOM 6190 C CA . LEU B 2 39 ? -24.148 -61.108 -0.203 1.00 49.41 39 LEU B CA 1
ATOM 6191 C C . LEU B 2 39 ? -24.974 -59.806 -0.244 1.00 49.53 39 LEU B C 1
ATOM 6192 O O . LEU B 2 39 ? -26.188 -59.837 -0.044 1.00 49.70 39 LEU B O 1
ATOM 6197 N N . GLY B 2 40 ? -24.324 -58.669 -0.495 1.00 49.61 40 GLY B N 1
ATOM 6198 C CA . GLY B 2 40 ? -25.019 -57.407 -0.718 1.00 49.68 40 GLY B CA 1
ATOM 6199 C C . GLY B 2 40 ? -24.992 -56.385 0.414 1.00 49.77 40 GLY B C 1
ATOM 6200 O O . GLY B 2 40 ? -25.676 -55.364 0.331 1.00 49.86 40 GLY B O 1
ATOM 6201 N N . GLN B 2 41 ? -24.209 -56.639 1.459 1.00 49.62 41 GLN B N 1
ATOM 6202 C CA . GLN B 2 41 ? -24.086 -55.701 2.578 1.00 49.74 41 GLN B CA 1
ATOM 6203 C C . GLN B 2 41 ? -22.870 -54.787 2.417 1.00 49.37 41 GLN B C 1
ATOM 6204 O O . GLN B 2 41 ? -21.887 -55.158 1.773 1.00 49.19 41 GLN B O 1
ATOM 6210 N N . ASN B 2 42 ? -22.937 -53.605 3.031 1.00 48.98 42 ASN B N 1
ATOM 6211 C CA . ASN B 2 42 ? -21.889 -52.591 2.900 1.00 48.65 42 ASN B CA 1
ATOM 6212 C C . ASN B 2 42 ? -21.395 -52.051 4.253 1.00 48.77 42 ASN B C 1
ATOM 6213 O O . ASN B 2 42 ? -21.515 -50.858 4.527 1.00 48.81 42 ASN B O 1
ATOM 6218 N N . PRO B 2 43 ? -20.838 -52.917 5.098 1.00 48.70 43 PRO B N 1
ATOM 6219 C CA . PRO B 2 43 ? -20.291 -52.482 6.389 1.00 48.62 43 PRO B CA 1
ATOM 6220 C C . PRO B 2 43 ? -18.905 -51.856 6.250 1.00 48.48 43 PRO B C 1
ATOM 6221 O O . PRO B 2 43 ? -18.238 -52.089 5.242 1.00 47.95 43 PRO B O 1
ATOM 6225 N N . THR B 2 44 ? -18.483 -51.088 7.255 1.00 48.52 44 THR B N 1
ATOM 6226 C CA . THR B 2 44 ? -17.107 -50.592 7.328 1.00 48.83 44 THR B CA 1
ATOM 6227 C C . THR B 2 44 ? -16.247 -51.663 7.986 1.00 49.28 44 THR B C 1
ATOM 6228 O O . THR B 2 44 ? -16.773 -52.556 8.639 1.00 49.05 44 THR B O 1
ATOM 6232 N N . ASN B 2 45 ? -14.933 -51.583 7.798 1.00 50.07 45 ASN B N 1
ATOM 6233 C CA . ASN B 2 45 ? -14.001 -52.500 8.446 1.00 51.01 45 ASN B CA 1
ATOM 6234 C C . ASN B 2 45 ? -14.162 -52.547 9.969 1.00 52.01 45 ASN B C 1
ATOM 6235 O O . ASN B 2 45 ? -14.016 -53.608 10.572 1.00 52.07 45 ASN B O 1
ATOM 6240 N N . ALA B 2 46 ? -14.463 -51.405 10.585 1.00 53.12 46 ALA B N 1
ATOM 6241 C CA . ALA B 2 46 ? -14.634 -51.333 12.038 1.00 54.06 46 ALA B CA 1
ATOM 6242 C C . ALA B 2 46 ? -15.954 -51.968 12.488 1.00 54.86 46 ALA B C 1
ATOM 6243 O O . ALA B 2 46 ? -16.030 -52.531 13.580 1.00 54.93 46 ALA B O 1
ATOM 6245 N N . GLU B 2 47 ? -16.983 -51.865 11.649 1.00 55.95 47 GLU B N 1
ATOM 6246 C CA . GLU B 2 47 ? -18.290 -52.476 11.916 1.00 56.92 47 GLU B CA 1
ATOM 6247 C C . GLU B 2 47 ? -18.235 -54.011 11.901 1.00 57.80 47 GLU B C 1
ATOM 6248 O O . GLU B 2 47 ? -18.924 -54.663 12.688 1.00 57.99 47 GLU B O 1
ATOM 6254 N N . VAL B 2 48 ? -17.427 -54.581 11.006 1.00 58.77 48 VAL B N 1
ATOM 6255 C CA . VAL B 2 48 ? -17.227 -56.033 10.959 1.00 59.56 48 VAL B CA 1
ATOM 6256 C C . VAL B 2 48 ? -16.269 -56.489 12.063 1.00 60.38 48 VAL B C 1
ATOM 6257 O O . VAL B 2 48 ? -16.404 -57.597 12.579 1.00 60.41 48 VAL B O 1
ATOM 6261 N N . LEU B 2 49 ? -15.320 -55.626 12.430 1.00 61.31 49 LEU B N 1
ATOM 6262 C CA . LEU B 2 49 ? -14.379 -55.914 13.519 1.00 62.03 49 LEU B CA 1
ATOM 6263 C C . LEU B 2 49 ? -15.038 -55.766 14.896 1.00 62.84 49 LEU B C 1
ATOM 6264 O O . LEU B 2 49 ? -14.457 -56.166 15.901 1.00 62.96 49 LEU B O 1
ATOM 6269 N N . LYS B 2 50 ? -16.239 -55.185 14.941 1.00 63.70 50 LYS B N 1
ATOM 6270 C CA . LYS B 2 50 ? -17.005 -55.085 16.181 1.00 64.36 50 LYS B CA 1
ATOM 6271 C C . LYS B 2 50 ? -17.694 -56.417 16.468 1.00 64.96 50 LYS B C 1
ATOM 6272 O O . LYS B 2 50 ? -17.574 -56.963 17.568 1.00 65.16 50 LYS B O 1
ATOM 6274 N N . VAL B 2 51 ? -18.407 -56.931 15.467 1.00 65.68 51 VAL B N 1
ATOM 6275 C CA . VAL B 2 51 ? -19.168 -58.174 15.599 1.00 66.24 51 VAL B CA 1
ATOM 6276 C C . VAL B 2 51 ? -18.279 -59.416 15.725 1.00 66.68 51 VAL B C 1
ATOM 6277 O O . VAL B 2 51 ? -18.723 -60.443 16.238 1.00 66.79 51 VAL B O 1
ATOM 6279 N N . LEU B 2 52 ? -17.031 -59.312 15.268 1.00 67.22 52 LEU B N 1
ATOM 6280 C CA . LEU B 2 52 ? -16.086 -60.427 15.296 1.00 67.64 52 LEU B CA 1
ATOM 6281 C C . LEU B 2 52 ? -15.075 -60.316 16.444 1.00 68.10 52 LEU B C 1
ATOM 6282 O O . LEU B 2 52 ? -13.938 -60.769 16.315 1.00 68.21 52 LEU B O 1
ATOM 6284 N N . GLY B 2 53 ? -15.485 -59.704 17.556 1.00 68.65 53 GLY B N 1
ATOM 6285 C CA . GLY B 2 53 ? -14.695 -59.693 18.782 1.00 68.98 53 GLY B CA 1
ATOM 6286 C C . GLY B 2 53 ? -13.565 -58.678 18.895 1.00 69.34 53 GLY B C 1
ATOM 6287 O O . GLY B 2 53 ? -12.975 -58.540 19.970 1.00 69.41 53 GLY B O 1
ATOM 6288 N N . ASN B 2 54 ? -13.255 -57.980 17.803 1.00 69.65 54 ASN B N 1
ATOM 6289 C CA . ASN B 2 54 ? -12.149 -57.015 17.764 1.00 69.94 54 ASN B CA 1
ATOM 6290 C C . ASN B 2 54 ? -10.806 -57.636 18.179 1.00 70.21 54 ASN B C 1
ATOM 6291 O O . ASN B 2 54 ? -10.174 -57.185 19.137 1.00 70.34 54 ASN B O 1
ATOM 6293 N N . PRO B 2 55 ? -10.368 -58.660 17.447 1.00 70.45 55 PRO B N 1
ATOM 6294 C CA . PRO B 2 55 ? -9.173 -59.426 17.816 1.00 70.64 55 PRO B CA 1
ATOM 6295 C C . PRO B 2 55 ? -7.864 -58.785 17.359 1.00 70.89 55 PRO B C 1
ATOM 6296 O O . PRO B 2 55 ? -7.879 -57.782 16.642 1.00 70.94 55 PRO B O 1
ATOM 6300 N N . LYS B 2 56 ? -6.746 -59.377 17.776 1.00 71.14 56 LYS B N 1
ATOM 6301 C CA . LYS B 2 56 ? -5.418 -58.939 17.345 1.00 71.31 56 LYS B CA 1
ATOM 6302 C C . LYS B 2 56 ? -5.041 -59.621 16.029 1.00 71.49 56 LYS B C 1
ATOM 6303 O O . LYS B 2 56 ? -5.815 -60.419 15.495 1.00 71.51 56 LYS B O 1
ATOM 6305 N N . SER B 2 57 ? -3.848 -59.312 15.519 1.00 71.70 57 SER B N 1
ATOM 6306 C CA . SER B 2 57 ? -3.369 -59.865 14.245 1.00 71.84 57 SER B CA 1
ATOM 6307 C C . SER B 2 57 ? -3.133 -61.381 14.274 1.00 72.02 57 SER B C 1
ATOM 6308 O O . SER B 2 57 ? -2.980 -62.007 13.218 1.00 72.07 57 SER B O 1
ATOM 6310 N N . ASP B 2 58 ? -3.096 -61.963 15.473 1.00 72.20 58 ASP B N 1
ATOM 6311 C CA . ASP B 2 58 ? -2.974 -63.412 15.639 1.00 72.19 58 ASP B CA 1
ATOM 6312 C C . ASP B 2 58 ? -4.244 -64.144 15.196 1.00 72.25 58 ASP B C 1
ATOM 6313 O O . ASP B 2 58 ? -4.181 -65.052 14.363 1.00 72.32 58 ASP B O 1
ATOM 6315 N N . GLU B 2 59 ? -5.389 -63.737 15.745 1.00 72.31 59 GLU B N 1
ATOM 6316 C CA . GLU B 2 59 ? -6.663 -64.432 15.504 1.00 72.37 59 GLU B CA 1
ATOM 6317 C C . GLU B 2 59 ? -7.208 -64.220 14.086 1.00 72.39 59 GLU B C 1
ATOM 6318 O O . GLU B 2 59 ? -7.780 -65.139 13.495 1.00 72.46 59 GLU B O 1
ATOM 6324 N N . LEU B 2 60 ? -7.050 -63.006 13.558 1.00 72.30 60 LEU B N 1
ATOM 6325 C CA . LEU B 2 60 ? -7.526 -62.673 12.214 1.00 72.18 60 LEU B CA 1
ATOM 6326 C C . LEU B 2 60 ? -6.989 -63.651 11.170 1.00 72.13 60 LEU B C 1
ATOM 6327 O O . LEU B 2 60 ? -7.703 -64.018 10.234 1.00 72.25 60 LEU B O 1
ATOM 6329 N N . LYS B 2 61 ? -5.735 -64.070 11.343 1.00 71.99 61 LYS B N 1
ATOM 6330 C CA . LYS B 2 61 ? -5.102 -65.045 10.458 1.00 71.89 61 LYS B CA 1
ATOM 6331 C C . LYS B 2 61 ? -4.901 -66.387 11.174 1.00 71.85 61 LYS B C 1
ATOM 6332 O O . LYS B 2 61 ? -3.771 -66.867 11.298 1.00 71.95 61 LYS B O 1
ATOM 6334 N N . SER B 2 62 ? -5.999 -66.988 11.637 1.00 71.72 62 SER B N 1
ATOM 6335 C CA . SER B 2 62 ? -5.946 -68.278 12.335 1.00 71.60 62 SER B CA 1
ATOM 6336 C C . SER B 2 62 ? -7.337 -68.876 12.593 1.00 71.49 62 SER B C 1
ATOM 6337 O O . SER B 2 62 ? -7.720 -69.856 11.950 1.00 71.51 62 SER B O 1
ATOM 6339 N N . ARG B 2 63 ? -8.078 -68.283 13.533 1.00 71.30 63 ARG B N 1
ATOM 6340 C CA . ARG B 2 63 ? -9.394 -68.790 13.953 1.00 71.22 63 ARG B CA 1
ATOM 6341 C C . ARG B 2 63 ? -10.385 -68.962 12.798 1.00 71.16 63 ARG B C 1
ATOM 6342 O O . ARG B 2 63 ? -10.277 -68.290 11.770 1.00 71.33 63 ARG B O 1
ATOM 6344 N N . ARG B 2 64 ? -11.348 -69.864 12.983 1.00 71.05 64 ARG B N 1
ATOM 6345 C CA . ARG B 2 64 ? -12.336 -70.188 11.949 1.00 70.88 64 ARG B CA 1
ATOM 6346 C C . ARG B 2 64 ? -13.749 -70.345 12.523 1.00 70.79 64 ARG B C 1
ATOM 6347 O O . ARG B 2 64 ? -13.919 -70.736 13.681 1.00 70.91 64 ARG B O 1
ATOM 6349 N N . VAL B 2 65 ? -14.753 -70.037 11.703 1.00 70.63 65 VAL B N 1
ATOM 6350 C CA . VAL B 2 65 ? -16.158 -70.084 12.118 1.00 70.53 65 VAL B CA 1
ATOM 6351 C C . VAL B 2 65 ? -17.035 -70.754 11.061 1.00 70.48 65 VAL B C 1
ATOM 6352 O O . VAL B 2 65 ? -16.684 -70.783 9.880 1.00 70.56 65 VAL B O 1
ATOM 6354 N N . ASP B 2 66 ? -18.179 -71.281 11.498 1.00 70.40 66 ASP B N 1
ATOM 6355 C CA . ASP B 2 66 ? -19.096 -72.026 10.630 1.00 70.36 66 ASP B CA 1
ATOM 6356 C C . ASP B 2 66 ? -20.253 -71.150 10.167 1.00 70.35 66 ASP B C 1
ATOM 6357 O O . ASP B 2 66 ? -20.454 -70.057 10.694 1.00 70.49 66 ASP B O 1
ATOM 6359 N N . PHE B 2 67 ? -21.016 -71.641 9.189 1.00 70.26 67 PHE B N 1
ATOM 6360 C CA . PHE B 2 67 ? -22.176 -70.916 8.659 1.00 70.25 67 PHE B CA 1
ATOM 6361 C C . PHE B 2 67 ? -23.306 -70.771 9.684 1.00 70.30 67 PHE B C 1
ATOM 6362 O O . PHE B 2 67 ? -24.138 -69.869 9.571 1.00 70.37 67 PHE B O 1
ATOM 6364 N N . GLU B 2 68 ? -23.337 -71.666 10.672 1.00 70.31 68 GLU B N 1
ATOM 6365 C CA . GLU B 2 68 ? -24.300 -71.582 11.772 1.00 70.24 68 GLU B CA 1
ATOM 6366 C C . GLU B 2 68 ? -23.951 -70.440 12.732 1.00 70.17 68 GLU B C 1
ATOM 6367 O O . GLU B 2 68 ? -24.843 -69.716 13.186 1.00 70.38 68 GLU B O 1
ATOM 6369 N N . THR B 2 69 ? -22.659 -70.288 13.035 1.00 69.98 69 THR B N 1
ATOM 6370 C CA . THR B 2 69 ? -22.170 -69.214 13.912 1.00 69.84 69 THR B CA 1
ATOM 6371 C C . THR B 2 69 ? -21.872 -67.902 13.165 1.00 69.73 69 THR B C 1
ATOM 6372 O O . THR B 2 69 ? -21.465 -66.915 13.784 1.00 69.70 69 THR B O 1
ATOM 6374 N N . PHE B 2 70 ? -22.080 -67.902 11.847 1.00 69.56 70 PHE B N 1
ATOM 6375 C CA . PHE B 2 70 ? -21.854 -66.735 10.989 1.00 69.41 70 PHE B CA 1
ATOM 6376 C C . PHE B 2 70 ? -23.176 -66.055 10.609 1.00 69.48 70 PHE B C 1
ATOM 6377 O O . PHE B 2 70 ? -23.177 -64.888 10.214 1.00 69.55 70 PHE B O 1
ATOM 6385 N N . LEU B 2 71 ? -24.289 -66.782 10.722 1.00 69.47 71 LEU B N 1
ATOM 6386 C CA . LEU B 2 71 ? -25.613 -66.246 10.385 1.00 69.40 71 LEU B CA 1
ATOM 6387 C C . LEU B 2 71 ? -26.080 -65.098 11.294 1.00 69.39 71 LEU B C 1
ATOM 6388 O O . LEU B 2 71 ? -26.708 -64.162 10.797 1.00 69.51 71 LEU B O 1
ATOM 6390 N N . PRO B 2 72 ? -25.800 -65.154 12.602 1.00 69.28 72 PRO B N 1
ATOM 6391 C CA . PRO B 2 72 ? -26.144 -64.039 13.503 1.00 69.19 72 PRO B CA 1
ATOM 6392 C C . PRO B 2 72 ? -25.277 -62.784 13.317 1.00 69.04 72 PRO B C 1
ATOM 6393 O O . PRO B 2 72 ? -25.578 -61.764 13.937 1.00 69.17 72 PRO B O 1
ATOM 6397 N N . MET B 2 73 ? -24.219 -62.870 12.511 1.00 68.76 73 MET B N 1
ATOM 6398 C CA . MET B 2 73 ? -23.407 -61.706 12.149 1.00 68.48 73 MET B CA 1
ATOM 6399 C C . MET B 2 73 ? -23.946 -61.034 10.892 1.00 68.16 73 MET B C 1
ATOM 6400 O O . MET B 2 73 ? -23.962 -59.810 10.803 1.00 68.16 73 MET B O 1
ATOM 6405 N N . LEU B 2 74 ? -24.376 -61.837 9.922 1.00 67.83 74 LEU B N 1
ATOM 6406 C CA . LEU B 2 74 ? -24.942 -61.313 8.681 1.00 67.60 74 LEU B CA 1
ATOM 6407 C C . LEU B 2 74 ? -26.254 -60.565 8.938 1.00 67.56 74 LEU B C 1
ATOM 6408 O O . LEU B 2 74 ? -26.529 -59.552 8.293 1.00 67.49 74 LEU B O 1
ATOM 6413 N N . GLN B 2 75 ? -27.050 -61.064 9.882 1.00 67.57 75 GLN B N 1
ATOM 6414 C CA . GLN B 2 75 ? -28.307 -60.419 10.271 1.00 67.55 75 GLN B CA 1
ATOM 6415 C C . GLN B 2 75 ? -28.070 -59.184 11.146 1.00 67.55 75 GLN B C 1
ATOM 6416 O O . GLN B 2 75 ? -28.877 -58.251 11.131 1.00 67.68 75 GLN B O 1
ATOM 6418 N N . ALA B 2 76 ? -26.976 -59.187 11.910 1.00 67.43 76 ALA B N 1
ATOM 6419 C CA . ALA B 2 76 ? -26.621 -58.054 12.771 1.00 67.40 76 ALA B CA 1
ATOM 6420 C C . ALA B 2 76 ? -26.290 -56.797 11.960 1.00 67.44 76 ALA B C 1
ATOM 6421 O O . ALA B 2 76 ? -26.621 -55.679 12.366 1.00 67.45 76 ALA B O 1
ATOM 6423 N N . VAL B 2 77 ? -25.643 -56.996 10.812 1.00 67.39 77 VAL B N 1
ATOM 6424 C CA . VAL B 2 77 ? -25.230 -55.904 9.937 1.00 67.37 77 VAL B CA 1
ATOM 6425 C C . VAL B 2 77 ? -26.396 -55.382 9.085 1.00 67.60 77 VAL B C 1
ATOM 6426 O O . VAL B 2 77 ? -26.344 -54.254 8.587 1.00 67.72 77 VAL B O 1
ATOM 6430 N N . ALA B 2 78 ? -27.450 -56.187 8.936 1.00 67.74 78 ALA B N 1
ATOM 6431 C CA . ALA B 2 78 ? -28.566 -55.863 8.037 1.00 67.86 78 ALA B CA 1
ATOM 6432 C C . ALA B 2 78 ? -29.692 -55.037 8.690 1.00 68.02 78 ALA B C 1
ATOM 6433 O O . ALA B 2 78 ? -30.874 -55.335 8.494 1.00 68.03 78 ALA B O 1
ATOM 6435 N N . LYS B 2 79 ? -29.329 -54.001 9.449 1.00 68.14 79 LYS B N 1
ATOM 6436 C CA . LYS B 2 79 ? -30.315 -53.096 10.054 1.00 68.14 79 LYS B CA 1
ATOM 6437 C C . LYS B 2 79 ? -29.703 -51.777 10.546 1.00 68.16 79 LYS B C 1
ATOM 6438 O O . LYS B 2 79 ? -28.479 -51.615 10.605 1.00 68.20 79 LYS B O 1
ATOM 6440 N N . ASP B 2 88 ? -27.775 -39.469 0.728 1.00 51.30 88 ASP B N 1
ATOM 6441 C CA . ASP B 2 88 ? -27.599 -40.752 1.398 1.00 51.48 88 ASP B CA 1
ATOM 6442 C C . ASP B 2 88 ? -26.119 -41.179 1.239 1.00 50.93 88 ASP B C 1
ATOM 6443 O O . ASP B 2 88 ? -25.237 -40.584 1.872 1.00 50.75 88 ASP B O 1
ATOM 6448 N N . TYR B 2 89 ? -25.840 -42.179 0.398 1.00 50.17 89 TYR B N 1
ATOM 6449 C CA . TYR B 2 89 ? -24.490 -42.391 -0.114 1.00 49.72 89 TYR B CA 1
ATOM 6450 C C . TYR B 2 89 ? -24.118 -41.226 -1.039 1.00 49.29 89 TYR B C 1
ATOM 6451 O O . TYR B 2 89 ? -22.939 -40.915 -1.232 1.00 49.14 89 TYR B O 1
ATOM 6453 N N . LEU B 2 90 ? -25.143 -40.588 -1.604 1.00 48.77 90 LEU B N 1
ATOM 6454 C CA . LEU B 2 90 ? -24.978 -39.417 -2.455 1.00 48.35 90 LEU B CA 1
ATOM 6455 C C . LEU B 2 90 ? -24.388 -38.216 -1.696 1.00 47.82 90 LEU B C 1
ATOM 6456 O O . LEU B 2 90 ? -23.621 -37.441 -2.269 1.00 47.63 90 LEU B O 1
ATOM 6461 N N . GLU B 2 91 ? -24.723 -38.072 -0.413 1.00 47.01 91 GLU B N 1
ATOM 6462 C CA . GLU B 2 91 ? -24.206 -36.956 0.396 1.00 46.39 91 GLU B CA 1
ATOM 6463 C C . GLU B 2 91 ? -22.703 -37.081 0.701 1.00 45.66 91 GLU B C 1
ATOM 6464 O O . GLU B 2 91 ? -22.025 -36.083 0.951 1.00 45.57 91 GLU B O 1
ATOM 6466 N N . GLY B 2 92 ? -22.188 -38.306 0.692 1.00 44.65 92 GLY B N 1
ATOM 6467 C CA . GLY B 2 92 ? -20.760 -38.524 0.820 1.00 43.86 92 GLY B CA 1
ATOM 6468 C C . GLY B 2 92 ? -19.995 -37.910 -0.345 1.00 43.20 92 GLY B C 1
ATOM 6469 O O . GLY B 2 92 ? -18.981 -37.248 -0.143 1.00 42.64 92 GLY B O 1
ATOM 6470 N N . PHE B 2 93 ? -20.485 -38.130 -1.564 1.00 42.46 93 PHE B N 1
ATOM 6471 C CA . PHE B 2 93 ? -19.834 -37.600 -2.764 1.00 42.21 93 PHE B CA 1
ATOM 6472 C C . PHE B 2 93 ? -19.947 -36.084 -2.841 1.00 42.07 93 PHE B C 1
ATOM 6473 O O . PHE B 2 93 ? -18.985 -35.403 -3.202 1.00 42.15 93 PHE B O 1
ATOM 6481 N N . ARG B 2 94 ? -21.117 -35.564 -2.478 1.00 41.92 94 ARG B N 1
ATOM 6482 C CA . ARG B 2 94 ? -21.407 -34.129 -2.558 1.00 41.75 94 ARG B CA 1
ATOM 6483 C C . ARG B 2 94 ? -20.458 -33.289 -1.696 1.00 41.20 94 ARG B C 1
ATOM 6484 O O . ARG B 2 94 ? -20.286 -32.103 -1.938 1.00 41.38 94 ARG B O 1
ATOM 6488 N N . VAL B 2 95 ? -19.843 -33.912 -0.695 1.00 40.60 95 VAL B N 1
ATOM 6489 C CA . VAL B 2 95 ? -18.830 -33.265 0.147 1.00 39.87 95 VAL B CA 1
ATOM 6490 C C . VAL B 2 95 ? -17.558 -32.852 -0.629 1.00 39.50 95 VAL B C 1
ATOM 6491 O O . VAL B 2 95 ? -16.941 -31.833 -0.324 1.00 39.45 95 VAL B O 1
ATOM 6495 N N . PHE B 2 96 ? -17.161 -33.646 -1.619 1.00 38.87 96 PHE B N 1
ATOM 6496 C CA . PHE B 2 96 ? -15.971 -33.353 -2.420 1.00 38.54 96 PHE B CA 1
ATOM 6497 C C . PHE B 2 96 ? -16.273 -32.593 -3.711 1.00 39.03 96 PHE B C 1
ATOM 6498 O O . PHE B 2 96 ? -15.396 -32.428 -4.558 1.00 38.80 96 PHE B O 1
ATOM 6506 N N . ASP B 2 97 ? -17.516 -32.144 -3.846 1.00 39.83 97 ASP B N 1
ATOM 6507 C CA . ASP B 2 97 ? -17.964 -31.308 -4.958 1.00 40.54 97 ASP B CA 1
ATOM 6508 C C . ASP B 2 97 ? -17.818 -29.841 -4.540 1.00 41.42 97 ASP B C 1
ATOM 6509 O O . ASP B 2 97 ? -18.727 -29.274 -3.943 1.00 41.74 97 ASP B O 1
ATOM 6514 N N . LYS B 2 98 ? -16.664 -29.248 -4.848 1.00 42.50 98 LYS B N 1
ATOM 6515 C CA . LYS B 2 98 ? -16.301 -27.896 -4.391 1.00 43.36 98 LYS B CA 1
ATOM 6516 C C . LYS B 2 98 ? -17.130 -26.738 -4.966 1.00 44.12 98 LYS B C 1
ATOM 6517 O O . LYS B 2 98 ? -17.095 -25.628 -4.413 1.00 44.49 98 LYS B O 1
ATOM 6519 N N . GLU B 2 99 ? -17.865 -26.985 -6.055 1.00 44.54 99 GLU B N 1
ATOM 6520 C CA . GLU B 2 99 ? -18.715 -25.960 -6.677 1.00 44.77 99 GLU B CA 1
ATOM 6521 C C . GLU B 2 99 ? -20.209 -26.248 -6.534 1.00 44.51 99 GLU B C 1
ATOM 6522 O O . GLU B 2 99 ? -21.023 -25.379 -6.830 1.00 45.15 99 GLU B O 1
ATOM 6528 N N . GLY B 2 100 ? -20.566 -27.454 -6.095 1.00 44.05 100 GLY B N 1
ATOM 6529 C CA . GLY B 2 100 ? -21.947 -27.918 -6.105 1.00 43.50 100 GLY B CA 1
ATOM 6530 C C . GLY B 2 100 ? -22.495 -28.285 -7.483 1.00 43.05 100 GLY B C 1
ATOM 6531 O O . GLY B 2 100 ? -23.714 -28.338 -7.670 1.00 43.54 100 GLY B O 1
ATOM 6532 N N . ASN B 2 101 ? -21.607 -28.580 -8.432 1.00 42.16 101 ASN B N 1
ATOM 6533 C CA . ASN B 2 101 ? -21.972 -28.729 -9.850 1.00 41.29 101 ASN B CA 1
ATOM 6534 C C . ASN B 2 101 ? -22.151 -30.157 -10.396 1.00 40.89 101 ASN B C 1
ATOM 6535 O O . ASN B 2 101 ? -22.159 -30.358 -11.616 1.00 40.60 101 ASN B O 1
ATOM 6540 N N . GLY B 2 102 ? -22.288 -31.143 -9.512 1.00 40.38 102 GLY B N 1
ATOM 6541 C CA . GLY B 2 102 ? -22.518 -32.529 -9.921 1.00 39.78 102 GLY B CA 1
ATOM 6542 C C . GLY B 2 102 ? -21.283 -33.330 -10.315 1.00 39.28 102 GLY B C 1
ATOM 6543 O O . GLY B 2 102 ? -21.395 -34.473 -10.769 1.00 38.68 102 GLY B O 1
ATOM 6544 N N . LYS B 2 103 ? -20.105 -32.741 -10.127 1.00 38.80 103 LYS B N 1
ATOM 6545 C CA . LYS B 2 103 ? -18.840 -33.376 -10.491 1.00 38.61 103 LYS B CA 1
ATOM 6546 C C . LYS B 2 103 ? -17.863 -33.365 -9.322 1.00 38.29 103 LYS B C 1
ATOM 6547 O O . LYS B 2 103 ? -17.879 -32.454 -8.496 1.00 37.92 103 LYS B O 1
ATOM 6553 N N . VAL B 2 104 ? -17.020 -34.392 -9.258 1.00 38.30 104 VAL B N 1
ATOM 6554 C CA . VAL B 2 104 ? -15.861 -34.415 -8.365 1.00 38.44 104 VAL B CA 1
ATOM 6555 C C . VAL B 2 104 ? -14.609 -34.743 -9.176 1.00 38.88 104 VAL B C 1
ATOM 6556 O O . VAL B 2 104 ? -14.684 -35.419 -10.197 1.00 38.00 104 VAL B O 1
ATOM 6560 N N . MET B 2 105 ? -13.460 -34.252 -8.728 1.00 39.61 105 MET B N 1
ATOM 6561 C CA . MET B 2 105 ? -12.204 -34.523 -9.418 1.00 40.86 105 MET B CA 1
ATOM 6562 C C . MET B 2 105 ? -11.729 -35.919 -9.032 1.00 40.90 105 MET B C 1
ATOM 6563 O O . MET B 2 105 ? -11.571 -36.214 -7.848 1.00 40.64 105 MET B O 1
ATOM 6568 N N . GLY B 2 106 ? -11.525 -36.772 -10.032 1.00 41.19 106 GLY B N 1
ATOM 6569 C CA . GLY B 2 106 ? -11.023 -38.122 -9.832 1.00 41.63 106 GLY B CA 1
ATOM 6570 C C . GLY B 2 106 ? -9.679 -38.220 -9.124 1.00 42.01 106 GLY B C 1
ATOM 6571 O O . GLY B 2 106 ? -9.434 -39.196 -8.419 1.00 41.86 106 GLY B O 1
ATOM 6572 N N . ALA B 2 107 ? -8.814 -37.226 -9.315 1.00 42.35 107 ALA B N 1
ATOM 6573 C CA . ALA B 2 107 ? -7.506 -37.197 -8.661 1.00 42.94 107 ALA B CA 1
ATOM 6574 C C . ALA B 2 107 ? -7.642 -36.902 -7.170 1.00 43.36 107 ALA B C 1
ATOM 6575 O O . ALA B 2 107 ? -6.934 -37.495 -6.361 1.00 43.35 107 ALA B O 1
ATOM 6577 N N . GLU B 2 108 ? -8.539 -35.983 -6.811 1.00 43.73 108 GLU B N 1
ATOM 6578 C CA . GLU B 2 108 ? -8.853 -35.729 -5.404 1.00 44.23 108 GLU B CA 1
ATOM 6579 C C . GLU B 2 108 ? -9.488 -36.967 -4.762 1.00 44.08 108 GLU B C 1
ATOM 6580 O O . GLU B 2 108 ? -9.221 -37.275 -3.603 1.00 43.94 108 GLU B O 1
ATOM 6586 N N . LEU B 2 109 ? -10.320 -37.670 -5.523 1.00 43.86 109 LEU B N 1
ATOM 6587 C CA . LEU B 2 109 ? -11.017 -38.855 -5.033 1.00 43.90 109 LEU B CA 1
ATOM 6588 C C . LEU B 2 109 ? -10.048 -40.029 -4.831 1.00 43.92 109 LEU B C 1
ATOM 6589 O O . LEU B 2 109 ? -10.175 -40.782 -3.872 1.00 43.32 109 LEU B O 1
ATOM 6594 N N . ARG B 2 110 ? -9.075 -40.160 -5.730 1.00 43.97 110 ARG B N 1
ATOM 6595 C CA . ARG B 2 110 ? -8.002 -41.144 -5.595 1.00 44.29 110 ARG B CA 1
ATOM 6596 C C . ARG B 2 110 ? -7.158 -40.873 -4.354 1.00 44.04 110 ARG B C 1
ATOM 6597 O O . ARG B 2 110 ? -6.771 -41.806 -3.647 1.00 44.10 110 ARG B O 1
ATOM 6605 N N . HIS B 2 111 ? -6.881 -39.597 -4.095 1.00 43.42 111 HIS B N 1
ATOM 6606 C CA . HIS B 2 111 ? -6.032 -39.195 -2.981 1.00 43.38 111 HIS B CA 1
ATOM 6607 C C . HIS B 2 111 ? -6.710 -39.479 -1.650 1.00 43.05 111 HIS B C 1
ATOM 6608 O O . HIS B 2 111 ? -6.107 -40.094 -0.776 1.00 43.04 111 HIS B O 1
ATOM 6615 N N . VAL B 2 112 ? -7.959 -39.045 -1.499 1.00 42.57 112 VAL B N 1
ATOM 6616 C CA . VAL B 2 112 ? -8.662 -39.209 -0.226 1.00 42.35 112 VAL B CA 1
ATOM 6617 C C . VAL B 2 112 ? -9.030 -40.661 0.063 1.00 42.07 112 VAL B C 1
ATOM 6618 O O . VAL B 2 112 ? -9.044 -41.068 1.223 1.00 41.96 112 VAL B O 1
ATOM 6622 N N . LEU B 2 113 ? -9.331 -41.435 -0.979 1.00 41.68 113 LEU B N 1
ATOM 6623 C CA . LEU B 2 113 ? -9.715 -42.834 -0.794 1.00 41.51 113 LEU B CA 1
ATOM 6624 C C . LEU B 2 113 ? -8.514 -43.681 -0.358 1.00 41.68 113 LEU B C 1
ATOM 6625 O O . LEU B 2 113 ? -8.693 -44.651 0.373 1.00 41.24 113 LEU B O 1
ATOM 6630 N N . THR B 2 114 ? -7.305 -43.292 -0.782 1.00 42.16 114 THR B N 1
ATOM 6631 C CA . THR B 2 114 ? -6.069 -44.009 -0.427 1.00 42.53 114 THR B CA 1
ATOM 6632 C C . THR B 2 114 ? -5.338 -43.487 0.817 1.00 43.11 114 THR B C 1
ATOM 6633 O O . THR B 2 114 ? -4.434 -44.165 1.302 1.00 43.34 114 THR B O 1
ATOM 6637 N N . THR B 2 115 ? -5.710 -42.311 1.333 1.00 43.62 115 THR B N 1
ATOM 6638 C CA . THR B 2 115 ? -5.006 -41.719 2.489 1.00 44.08 115 THR B CA 1
ATOM 6639 C C . THR B 2 115 ? -5.881 -41.424 3.717 1.00 44.60 115 THR B C 1
ATOM 6640 O O . THR B 2 115 ? -5.389 -41.482 4.843 1.00 45.10 115 THR B O 1
ATOM 6644 N N . LEU B 2 116 ? -7.154 -41.096 3.516 1.00 44.92 116 LEU B N 1
ATOM 6645 C CA . LEU B 2 116 ? -8.072 -40.853 4.629 1.00 45.20 116 LEU B CA 1
ATOM 6646 C C . LEU B 2 116 ? -8.923 -42.079 4.932 1.00 45.54 116 LEU B C 1
ATOM 6647 O O . LEU B 2 116 ? -9.052 -42.983 4.109 1.00 45.28 116 LEU B O 1
ATOM 6652 N N . GLY B 2 117 ? -9.509 -42.086 6.126 1.00 46.08 117 GLY B N 1
ATOM 6653 C CA . GLY B 2 117 ? -10.446 -43.115 6.534 1.00 46.46 117 GLY B CA 1
ATOM 6654 C C . GLY B 2 117 ? -9.833 -44.502 6.563 1.00 46.73 117 GLY B C 1
ATOM 6655 O O . GLY B 2 117 ? -8.683 -44.675 6.964 1.00 46.95 117 GLY B O 1
ATOM 6656 N N . GLU B 2 118 ? -10.621 -45.487 6.142 1.00 47.13 118 GLU B N 1
ATOM 6657 C CA . GLU B 2 118 ? -10.170 -46.871 6.030 1.00 47.33 118 GLU B CA 1
ATOM 6658 C C . GLU B 2 118 ? -9.513 -47.034 4.667 1.00 47.70 118 GLU B C 1
ATOM 6659 O O . GLU B 2 118 ? -10.160 -47.394 3.684 1.00 47.71 118 GLU B O 1
ATOM 6665 N N . LYS B 2 119 ? -8.213 -46.756 4.634 1.00 48.12 119 LYS B N 1
ATOM 6666 C CA . LYS B 2 119 ? -7.458 -46.583 3.396 1.00 48.64 119 LYS B CA 1
ATOM 6667 C C . LYS B 2 119 ? -7.584 -47.761 2.432 1.00 48.77 119 LYS B C 1
ATOM 6668 O O . LYS B 2 119 ? -7.457 -48.923 2.830 1.00 48.94 119 LYS B O 1
ATOM 6674 N N . MET B 2 120 ? -7.818 -47.444 1.162 1.00 48.77 120 MET B N 1
ATOM 6675 C CA . MET B 2 120 ? -7.847 -48.437 0.094 1.00 48.74 120 MET B CA 1
ATOM 6676 C C . MET B 2 120 ? -6.527 -48.377 -0.671 1.00 48.78 120 MET B C 1
ATOM 6677 O O . MET B 2 120 ? -5.841 -47.354 -0.671 1.00 48.65 120 MET B O 1
ATOM 6682 N N . THR B 2 121 ? -6.169 -49.478 -1.318 1.00 48.77 121 THR B N 1
ATOM 6683 C CA . THR B 2 121 ? -4.929 -49.535 -2.084 1.00 48.88 121 THR B CA 1
ATOM 6684 C C . THR B 2 121 ? -5.124 -48.825 -3.410 1.00 48.91 121 THR B C 1
ATOM 6685 O O . THR B 2 121 ? -6.261 -48.585 -3.836 1.00 48.98 121 THR B O 1
ATOM 6689 N N . GLU B 2 122 ? -4.008 -48.505 -4.060 1.00 48.78 122 GLU B N 1
ATOM 6690 C CA . GLU B 2 122 ? -4.021 -47.869 -5.372 1.00 48.73 122 GLU B CA 1
ATOM 6691 C C . GLU B 2 122 ? -4.762 -48.729 -6.386 1.00 48.60 122 GLU B C 1
ATOM 6692 O O . GLU B 2 122 ? -5.499 -48.206 -7.215 1.00 48.40 122 GLU B O 1
ATOM 6694 N N . GLU B 2 123 ? -4.573 -50.046 -6.304 1.00 48.39 123 GLU B N 1
ATOM 6695 C CA . GLU B 2 123 ? -5.201 -50.982 -7.236 1.00 48.21 123 GLU B CA 1
ATOM 6696 C C . GLU B 2 123 ? -6.722 -51.043 -7.092 1.00 48.05 123 GLU B C 1
ATOM 6697 O O . GLU B 2 123 ? -7.432 -51.075 -8.094 1.00 48.18 123 GLU B O 1
ATOM 6699 N N . GLU B 2 124 ? -7.215 -51.077 -5.855 1.00 47.78 124 GLU B N 1
ATOM 6700 C CA . GLU B 2 124 ? -8.657 -51.159 -5.595 1.00 47.79 124 GLU B CA 1
ATOM 6701 C C . GLU B 2 124 ? -9.389 -49.947 -6.172 1.00 47.65 124 GLU B C 1
ATOM 6702 O O . GLU B 2 124 ? -10.442 -50.081 -6.799 1.00 47.52 124 GLU B O 1
ATOM 6708 N N . VAL B 2 125 ? -8.826 -48.765 -5.939 1.00 47.59 125 VAL B N 1
ATOM 6709 C CA . VAL B 2 125 ? -9.408 -47.517 -6.424 1.00 47.66 125 VAL B CA 1
ATOM 6710 C C . VAL B 2 125 ? -9.311 -47.428 -7.950 1.00 47.72 125 VAL B C 1
ATOM 6711 O O . VAL B 2 125 ? -10.249 -46.979 -8.604 1.00 47.92 125 VAL B O 1
ATOM 6715 N N . GLU B 2 126 ? -8.184 -47.865 -8.509 1.00 47.81 126 GLU B N 1
ATOM 6716 C CA . GLU B 2 126 ? -7.981 -47.851 -9.960 1.00 47.86 126 GLU B CA 1
ATOM 6717 C C . GLU B 2 126 ? -8.972 -48.768 -10.673 1.00 47.92 126 GLU B C 1
ATOM 6718 O O . GLU B 2 126 ? -9.385 -48.478 -11.792 1.00 48.04 126 GLU B O 1
ATOM 6720 N N . THR B 2 127 ? -9.364 -49.856 -10.010 1.00 47.86 127 THR B N 1
ATOM 6721 C CA . THR B 2 127 ? -10.323 -50.813 -10.563 1.00 47.80 127 THR B CA 1
ATOM 6722 C C . THR B 2 127 ? -11.714 -50.202 -10.690 1.00 47.65 127 THR B C 1
ATOM 6723 O O . THR B 2 127 ? -12.352 -50.303 -11.737 1.00 47.54 127 THR B O 1
ATOM 6727 N N . VAL B 2 128 ? -12.187 -49.578 -9.614 1.00 47.56 128 VAL B N 1
ATOM 6728 C CA . VAL B 2 128 ? -13.542 -49.025 -9.583 1.00 47.44 128 VAL B CA 1
ATOM 6729 C C . VAL B 2 128 ? -13.679 -47.738 -10.414 1.00 47.38 128 VAL B C 1
ATOM 6730 O O . VAL B 2 128 ? -14.751 -47.452 -10.947 1.00 47.41 128 VAL B O 1
ATOM 6734 N N . LEU B 2 129 ? -12.594 -46.980 -10.537 1.00 47.46 129 LEU B N 1
ATOM 6735 C CA . LEU B 2 129 ? -12.630 -45.667 -11.186 1.00 47.55 129 LEU B CA 1
ATOM 6736 C C . LEU B 2 129 ? -12.344 -45.707 -12.688 1.00 47.86 129 LEU B C 1
ATOM 6737 O O . LEU B 2 129 ? -12.665 -44.754 -13.392 1.00 47.63 129 LEU B O 1
ATOM 6742 N N . ALA B 2 130 ? -11.746 -46.792 -13.180 1.00 48.25 130 ALA B N 1
ATOM 6743 C CA . ALA B 2 130 ? -11.346 -46.863 -14.585 1.00 48.49 130 ALA B CA 1
ATOM 6744 C C . ALA B 2 130 ? -12.556 -46.710 -15.510 1.00 48.77 130 ALA B C 1
ATOM 6745 O O . ALA B 2 130 ? -13.577 -47.380 -15.325 1.00 48.67 130 ALA B O 1
ATOM 6747 N N . GLY B 2 131 ? -12.439 -45.802 -16.481 1.00 49.04 131 GLY B N 1
ATOM 6748 C CA . GLY B 2 131 ? -13.491 -45.549 -17.456 1.00 49.27 131 GLY B CA 1
ATOM 6749 C C . GLY B 2 131 ? -14.544 -44.523 -17.051 1.00 49.45 131 GLY B C 1
ATOM 6750 O O . GLY B 2 131 ? -15.415 -44.186 -17.860 1.00 49.60 131 GLY B O 1
ATOM 6751 N N . HIS B 2 132 ? -14.471 -44.021 -15.818 1.00 49.37 132 HIS B N 1
ATOM 6752 C CA . HIS B 2 132 ? -15.482 -43.095 -15.286 1.00 49.45 132 HIS B CA 1
ATOM 6753 C C . HIS B 2 132 ? -15.002 -41.635 -15.243 1.00 49.17 132 HIS B C 1
ATOM 6754 O O . HIS B 2 132 ? -15.791 -40.731 -14.943 1.00 48.89 132 HIS B O 1
ATOM 6761 N N . GLU B 2 133 ? -13.717 -41.418 -15.531 1.00 48.77 133 GLU B N 1
ATOM 6762 C CA . GLU B 2 133 ? -13.134 -40.080 -15.578 1.00 48.68 133 GLU B CA 1
ATOM 6763 C C . GLU B 2 133 ? -13.208 -39.512 -16.995 1.00 48.05 133 GLU B C 1
ATOM 6764 O O . GLU B 2 133 ? -12.810 -40.177 -17.954 1.00 47.98 133 GLU B O 1
ATOM 6770 N N . ASP B 2 134 ? -13.704 -38.282 -17.121 1.00 47.16 134 ASP B N 1
ATOM 6771 C CA . ASP B 2 134 ? -13.759 -37.600 -18.413 1.00 46.45 134 ASP B CA 1
ATOM 6772 C C . ASP B 2 134 ? -12.408 -36.936 -18.703 1.00 45.99 134 ASP B C 1
ATOM 6773 O O . ASP B 2 134 ? -11.468 -37.072 -17.920 1.00 45.70 134 ASP B O 1
ATOM 6778 N N . SER B 2 135 ? -12.306 -36.225 -19.823 1.00 45.56 135 SER B N 1
ATOM 6779 C CA . SER B 2 135 ? -11.014 -35.710 -20.287 1.00 45.21 135 SER B CA 1
ATOM 6780 C C . SER B 2 135 ? -10.514 -34.481 -19.505 1.00 44.96 135 SER B C 1
ATOM 6781 O O . SER B 2 135 ? -9.360 -34.079 -19.663 1.00 45.13 135 SER B O 1
ATOM 6784 N N . ASN B 2 136 ? -11.374 -33.893 -18.673 1.00 44.49 136 ASN B N 1
ATOM 6785 C CA . ASN B 2 136 ? -10.962 -32.838 -17.734 1.00 44.32 136 ASN B CA 1
ATOM 6786 C C . ASN B 2 136 ? -10.719 -33.344 -16.309 1.00 44.22 136 ASN B C 1
ATOM 6787 O O . ASN B 2 136 ? -10.585 -32.542 -15.376 1.00 44.11 136 ASN B O 1
ATOM 6792 N N . GLY B 2 137 ? -10.654 -34.666 -16.156 1.00 44.04 137 GLY B N 1
ATOM 6793 C CA . GLY B 2 137 ? -10.400 -35.305 -14.874 1.00 44.04 137 GLY B CA 1
ATOM 6794 C C . GLY B 2 137 ? -11.566 -35.334 -13.895 1.00 43.95 137 GLY B C 1
ATOM 6795 O O . GLY B 2 137 ? -11.335 -35.476 -12.698 1.00 43.80 137 GLY B O 1
ATOM 6796 N N . CYS B 2 138 ? -12.798 -35.223 -14.403 1.00 43.90 138 CYS B N 1
ATOM 6797 C CA . CYS B 2 138 ? -14.019 -35.169 -13.584 1.00 43.95 138 CYS B CA 1
ATOM 6798 C C . CYS B 2 138 ? -14.855 -36.444 -13.676 1.00 43.90 138 CYS B C 1
ATOM 6799 O O . CYS B 2 138 ? -14.908 -37.089 -14.719 1.00 43.45 138 CYS B O 1
ATOM 6802 N N . ILE B 2 139 ? -15.528 -36.774 -12.575 1.00 44.00 139 ILE B N 1
ATOM 6803 C CA . ILE B 2 139 ? -16.460 -37.894 -12.516 1.00 44.35 139 ILE B CA 1
ATOM 6804 C C . ILE B 2 139 ? -17.848 -37.345 -12.216 1.00 44.50 139 ILE B C 1
ATOM 6805 O O . ILE B 2 139 ? -18.028 -36.575 -11.272 1.00 44.25 139 ILE B O 1
ATOM 6810 N N . ASN B 2 140 ? -18.827 -37.734 -13.022 1.00 44.88 140 ASN B N 1
ATOM 6811 C CA . ASN B 2 140 ? -20.214 -37.386 -12.751 1.00 45.44 140 ASN B CA 1
ATOM 6812 C C . ASN B 2 140 ? -20.722 -38.406 -11.740 1.00 45.53 140 ASN B C 1
ATOM 6813 O O . ASN B 2 140 ? -21.002 -39.551 -12.094 1.00 45.50 140 ASN B O 1
ATOM 6818 N N . TYR B 2 141 ? -20.821 -37.996 -10.478 1.00 45.75 141 TYR B N 1
ATOM 6819 C CA . TYR B 2 141 ? -20.917 -38.963 -9.377 1.00 46.05 141 TYR B CA 1
ATOM 6820 C C . TYR B 2 141 ? -22.291 -39.588 -9.116 1.00 46.95 141 TYR B C 1
ATOM 6821 O O . TYR B 2 141 ? -22.371 -40.588 -8.402 1.00 46.79 141 TYR B O 1
ATOM 6830 N N . GLU B 2 142 ? -23.360 -39.027 -9.680 1.00 47.95 142 GLU B N 1
ATOM 6831 C CA . GLU B 2 142 ? -24.683 -39.653 -9.560 1.00 48.79 142 GLU B CA 1
ATOM 6832 C C . GLU B 2 142 ? -24.703 -40.963 -10.344 1.00 49.19 142 GLU B C 1
ATOM 6833 O O . GLU B 2 142 ? -25.198 -41.979 -9.855 1.00 49.23 142 GLU B O 1
ATOM 6839 N N . ALA B 2 143 ? -24.135 -40.931 -11.548 1.00 49.77 143 ALA B N 1
ATOM 6840 C CA . ALA B 2 143 ? -24.069 -42.104 -12.417 1.00 50.35 143 ALA B CA 1
ATOM 6841 C C . ALA B 2 143 ? -23.019 -43.104 -11.938 1.00 50.95 143 ALA B C 1
ATOM 6842 O O . ALA B 2 143 ? -23.179 -44.309 -12.132 1.00 51.02 143 ALA B O 1
ATOM 6844 N N . PHE B 2 144 ? -21.948 -42.600 -11.324 1.00 51.52 144 PHE B N 1
ATOM 6845 C CA . PHE B 2 144 ? -20.918 -43.453 -10.740 1.00 51.97 144 PHE B CA 1
ATOM 6846 C C . PHE B 2 144 ? -21.469 -44.215 -9.538 1.00 52.52 144 PHE B C 1
ATOM 6847 O O . PHE B 2 144 ? -21.174 -45.392 -9.365 1.00 52.75 144 PHE B O 1
ATOM 6855 N N . LEU B 2 145 ? -22.273 -43.540 -8.721 1.00 53.07 145 LEU B N 1
ATOM 6856 C CA . LEU B 2 145 ? -22.858 -44.143 -7.528 1.00 53.52 145 LEU B CA 1
ATOM 6857 C C . LEU B 2 145 ? -23.848 -45.263 -7.882 1.00 54.20 145 LEU B C 1
ATOM 6858 O O . LEU B 2 145 ? -23.893 -46.298 -7.211 1.00 54.25 145 LEU B O 1
ATOM 6863 N N . LYS B 2 146 ? -24.630 -45.055 -8.938 1.00 54.95 146 LYS B N 1
ATOM 6864 C CA . LYS B 2 146 ? -25.596 -46.058 -9.390 1.00 55.56 146 LYS B CA 1
ATOM 6865 C C . LYS B 2 146 ? -24.884 -47.259 -10.000 1.00 55.91 146 LYS B C 1
ATOM 6866 O O . LYS B 2 146 ? -25.393 -48.377 -9.944 1.00 56.03 146 LYS B O 1
ATOM 6872 N N . HIS B 2 147 ? -23.707 -47.029 -10.578 1.00 56.39 147 HIS B N 1
ATOM 6873 C CA . HIS B 2 147 ? -22.899 -48.115 -11.127 1.00 56.71 147 HIS B CA 1
ATOM 6874 C C . HIS B 2 147 ? -22.341 -49.015 -10.027 1.00 56.77 147 HIS B C 1
ATOM 6875 O O . HIS B 2 147 ? -22.283 -50.236 -10.203 1.00 57.07 147 HIS B O 1
ATOM 6882 N N . ILE B 2 148 ? -21.938 -48.420 -8.901 1.00 56.80 148 ILE B N 1
ATOM 6883 C CA . ILE B 2 148 ? -21.372 -49.185 -7.779 1.00 56.67 148 ILE B CA 1
ATOM 6884 C C . ILE B 2 148 ? -22.435 -49.666 -6.782 1.00 56.71 148 ILE B C 1
ATOM 6885 O O . ILE B 2 148 ? -22.102 -50.133 -5.688 1.00 56.66 148 ILE B O 1
ATOM 6890 N N . LEU B 2 149 ? -23.707 -49.530 -7.157 1.00 56.72 149 LEU B N 1
ATOM 6891 C CA . LEU B 2 149 ? -24.810 -50.143 -6.427 1.00 56.65 149 LEU B CA 1
ATOM 6892 C C . LEU B 2 149 ? -25.562 -51.085 -7.368 1.00 56.66 149 LEU B C 1
ATOM 6893 O O . LEU B 2 149 ? -26.474 -51.800 -6.953 1.00 56.71 149 LEU B O 1
#

InterPro domains:
  IPR000048 IQ motif, EF-hand binding site [PF00612] (768-787)
  IPR000048 IQ motif, EF-hand binding site [PF00612] (791-809)
  IPR000048 IQ motif, EF-hand binding site [PF00612] (816-836)
  IPR000048 IQ motif, EF-hand binding site [PF00612] (839-859)
  IPR000048 IQ motif, EF-hand binding site [PF00612] (867-884)
  IPR000048 IQ motif, EF-hand binding site [PF00612] (888-907)
  IPR000048 IQ motif, EF-hand binding site [SM00015] (766-788)
  IPR000048 IQ motif, EF-hand binding site [SM00015] (789-811)
  IPR000048 IQ motif, EF-hand binding site [SM00015] (814-836)
  IPR000048 IQ motif, EF-hand binding site [SM00015] (837-859)
  IPR000048 IQ motif, EF-hand binding site [SM00015] (862-884)
  IPR000048 IQ motif, EF-hand binding site [SM00015] (885-907)
  IPR001609 Myosin head, motor domain-like [PF00063] (72-752)
  IPR001609 Myosin head, motor domain-like [PR00193] (100-119)
  IPR001609 Myosin head, motor domain-like [PR00193] (156-181)
  IPR001609 Myosin head, motor domain-like [PR00193] (201-228)
  IPR001609 Myosin head, motor domain-like [PR00193] (432-460)
  IPR001609 Myosin head, motor domain-like [PR00193] (485-513)
  IPR001609 Myosin head, motor domain-like [PS51456] (69-764)
  IPR001609 Myosin head, motor domain-like [SM00242] (63-765)

Solvent-accessible surface area: 41465 Å² total; per-residue (Å²): 106,13,34,87,20,14,47,101,156,20,65,0,21,3,82,24,113,134,82,27,51,70,38,3,66,1,68,109,72,39,101,116,78,41,77,38,4,65,0,58,30,112,84,66,68,88,67,116,49,104,20,66,111,117,69,93,133,36,8,34,15,36,6,59,94,145,51,26,20,95,55,52,16,119,68,27,60,42,48,32,51,4,2,0,10,40,2,5,58,38,6,0,72,109,63,110,77,12,13,2,26,3,67,85,4,1,0,8,3,28,17,55,68,175,33,128,51,41,38,67,102,44,6,100,45,15,45,62,78,98,57,79,104,47,95,8,7,0,0,3,7,0,9,41,0,41,56,30,1,42,148,62,147,105,42,0,0,0,5,2,16,10,38,34,9,2,18,23,30,82,6,10,69,56,0,8,124,0,0,12,66,41,6,23,78,24,65,175,56,46,19,32,99,66,2,29,12,0,17,36,2,2,33,3,4,0,2,0,31,9,66,113,39,46,52,2,24,35,13,0,26,0,3,28,0,2,0,24,69,178,46,75,3,31,4,9,71,4,73,35,15,44,35,39,42,48,18,0,16,120,6,48,77,108,23,1,0,0,22,4,0,5,7,0,7,56,5,30,103,68,112,77,1,166,95,0,67,20,20,99,12,76,127,0,72,0,5,99,59,10,64,18,44,106,4,137,87,69,72,16,40,152,66,2,79,66,5,58,118,8,8,84,60,5,67,10,56,115,88,76,8,53,3,6,4,63,0,0,0,0,0,0,4,0,3,28,2,114,6,39,71,167,91,110,58,19,10,21,22,45,119,185,26,97,24,0,67,42,0,6,102,4,0,34,20,99,67,146,78,0,19,76,37,0,5,49,25,112,40,85,74,118,108,68,60,132,91,36,72,15,22,81,116,104,0,52,83,6,10,20,16,0,0,48,41,0,3,15,36,2,3,72,18,5,10,77,49,0,24,144,32,6,132,29,140,114,112,58,105,9,22,0,0,4,0,12,11,24,11,20,36,54,80,125,126,3,13,10,65,23,1,2,9,0,2,2,12,0,33,14,9,40,18,1,17,58,36,33,20,134,83,40,35,36,71,5,100,150,17,132,4,74,109,106,59,26,78,79,63,77,1,68,66,4,0,67,7,0,44,39,90,108,2,0,4,40,11,1,25,81,8,16,128,94,136,116,17,42,37,73,56,0,0,88,83,0,17,98,37,19,53,145,149,33,102,30,6,65,57,15,232,182,31,97,119,0,0,29,0,89,5,33,6,72,102,0,65,0,51,1,143,20,0,9,70,81,0,93,49,94,24,60,90,46,0,26,42,7,0,98,64,11,192,104,13,75,4,0,27,62,8,18,177,185,30,52,1,56,48,13,47,53,37,2,110,95,2,12,106,26,0,97,69,6,20,10,23,4,0,6,3,3,5,0,8,62,136,74,106,76,28,55,23,48,13,104,50,2,14,69,7,2,100,23,9,7,3,24,55,25,13,114,32,42,15,60,15,2,56,29,78,55,42,14,150,91,0,20,88,96,0,60,25,29,24,70,116,100,22,30,78,115,83,99,65,75,0,0,58,48,9,0,68,155,42,12,149,75,138,84,44,7,54,51,4,119,69,69,0,2,1,45,43,15,8,27,18,45,0,55,69,36,46,57,62,92,29,116,56,7,0,37,115,2,0,58,6,0,27,0,29,24,45,66,100,40,21,56,168,63,147,117,121,53,77,50,0,15,67,73,16,33,100,102,65,91,48,20,3,36,57,70,54,5,8,43,0,0,12,9,53,43,32,43,2,17,47,64,96,16,92,75,48,8,64,74,33,69,93,76,86,33,85,80,43,67,18,43,47,91,64,8,56,88,21,34,70,68,35,63,137,150,25,67,49,2,2,78,27,12,10,78,102,41,78,33,73,2,69,0,74,77,1,82,116,10,0,40,66,62,3,29,129,6,82,79,71,55,1,40,83,3,0,67,85,54,67,61,122,127,29,13,0,76,11,108,58,1,13,146,98,0,116

Radius of gyration: 38.21 Å; Cα contacts (8 Å, |Δi|>4): 1428; chains: 2; bounding box: 88×111×87 Å

Organism: Gallus gallus (NCBI:txid9031)

Nearest PDB structures (foldseek):
  1w7j-assembly1_B-2  TM=1.004E+00  e=2.935E-24  Homo sapiens
  1w7i-assembly1_B  TM=9.655E-01  e=1.009E-20  Homo sapiens
  1oe9-assembly1_B  TM=9.459E-01  e=3.064E-20  Homo sapiens
  5wsu-assembly1_A  TM=8.506E-01  e=1.439E-10  Homo sapiens
  3wfn-assembly2_C  TM=4.476E-01  e=1.841E-10  Mus musculus